Protein 8QZB (pdb70)

Nearest PDB structures (foldseek):
  5mh6-assembly1_A  TM=1.002E+00  e=9.538E-60  Haloferax mediterranei ATCC 33500
  8hpg-assembly2_B  TM=8.375E-01  e=2.867E-22  Lactobacillus sp. CGMCC 9967
  3evt-assembly1_A-2  TM=6.131E-01  e=1.736E-25  Lactiplantibacillus plantarum
  7jqj-assembly1_A-2  TM=8.358E-01  e=3.517E-21  Escherichia coli BL21(DE3)
  4zqb-assembly1_B  TM=8.052E-01  e=4.913E-21  Cereibacter sphaeroides 2.4.1

Organism: Haloferax mediterranei (strain ATCC 33500 / DSM 1411 / JCM 8866 / NBRC 14739 / NCIMB 2177 / R-4) (NCBI:txid523841)

Sequence (1232 aa):
MHIERLAVDESVGRAMPPQRFIEALSDLGVPVEFAGEDEQFGPGDAVASFGHRDAFLDADWVHCIRAGYDEFPVGVYEEAGTYLTNNSTTGIHGTTVGETVAGYMLTFARRLHAYRDAQHDHAWDLPRYEEPFTLAGERVCVVGLGTLGRGVVDRAAALGMEVVGVRRSGDPVDNVSTVYTPDDRLHEEAIADARRFVVLATPLTDETEGMVAAPEFETMREDASLVNVARGPVVVESDLVAALDSGDIAGAALDVFSSEEPLPEEDSPLWDFEDVLITPHVSAATSKYHEDVAALIRENIEKIATGDELTNRVVMHIERLAVDESVGRAMPPQRFIEALSDLGVPVEFAGEDEQFGPGDAVASFGHRDAFLDADWVHCIRAGYDEFPVGVYEEAGTYLTNSTTGIHGTTVGETVAGYMLTFARRLHAYRDAQHDHAWDLPRYEEPFTLAGERVCVVGLGTLGRRGVVDRAAALGMEVVGVRRSGDPVDNVSSTVYTPDDRLHEAIADARFVVLATPPLTDDETEGMVAAPEFETMREDASLVNVARGPVVVESDLVAALDSSGDIAGAALDVFSEEPLPEDSPLWDFEDVLITPHVSAATSKYHEDVAALIRRENIEKIATGDELTNRVVMHIERLAVDESVGRRAMPPQRFIEALSDDLGVPVEFAGEDEEQFGPGDAVASFGHRDAFLDADWVHCIRAGYDEFPVGVYEEAGTYLTNNSTTGIHGTTVGETVAGYMLTFARRLHAYRDAQHDHAWDLPRRYEEPFTLAGERVCVVGLGTLGRGVVDRAAALGMEEVVGVRRSGDPVDNVSTVYTPDRLHEAIADARFVVLATPLTDDETEGMVAAPEFETMREDASLVNVARGPVVVESDLVAALDSGDIAGAALDVFSSEEPLPEEDSPLWDDFEDVLITPHVSAATSKYHEEDVAALIRENIEKIATGDELTNRVVMHIERLAVDESVGRAMPPQRFIEALSDLGVPVEFAGEDEQFGPGDAVASFGHRDAFLDADWVHCIRAGYDEFPVGVYEEAGTYLTNSTTGIHGTTVGETVAGYMLTFARRLHAYRDAQHDHHAWDLPRYEEPFTLAGERVCVVGLGTLGRRGVVDRAAALGMEVVGVRRSGDPVDNVSSTVYTPDDRLHEAIADARRFVVLATPLTDETEGMVAAPEFETMREDASLVNVARGPVVVESDLVAALDSGDIAGAALDVFSEEPLPEDSPLWDFEDVLITPHVSAATSKKYHEDVAALIRENIEKIATGDELTNRVV

Solvent-accessible surface area: 48676 Å² total; per-residue (Å²): 94,126,11,102,45,1,0,0,1,69,11,0,43,159,40,2,48,23,112,85,0,16,106,30,2,89,140,22,74,26,78,23,74,111,0,16,100,134,68,159,19,17,130,5,13,1,0,0,0,33,20,50,63,107,37,0,35,92,4,37,1,0,2,0,1,38,30,20,86,60,128,16,52,50,55,62,0,116,158,50,56,2,65,0,0,9,0,54,48,33,11,13,51,6,2,0,0,3,0,1,0,0,1,0,7,12,0,2,21,16,5,20,9,14,29,12,8,97,110,56,27,51,83,110,29,163,39,96,35,2,24,28,0,35,67,38,61,0,0,0,3,11,10,40,42,33,0,54,7,2,0,64,36,0,33,58,6,41,13,75,3,2,0,5,60,171,65,20,75,67,4,30,65,17,90,57,22,18,39,64,136,109,17,70,92,1,3,30,88,0,39,2,2,0,0,13,19,92,31,60,141,122,21,98,27,43,4,14,50,82,20,0,126,44,4,74,127,62,0,9,0,0,2,7,7,37,2,36,0,7,52,40,83,40,2,24,55,3,18,104,77,34,39,3,47,1,0,0,4,1,4,6,64,111,66,83,5,53,126,131,15,68,0,9,102,44,99,42,0,11,5,3,9,65,11,4,29,27,10,11,115,15,18,71,47,0,0,48,18,0,87,70,2,25,92,50,12,87,83,68,73,155,19,40,38,117,38,21,223,108,20,114,36,0,0,0,1,69,19,0,40,173,42,2,53,30,107,81,0,24,122,15,0,96,88,18,79,29,79,29,72,99,0,25,108,130,53,155,18,15,130,6,13,1,0,0,0,26,21,46,64,107,38,0,38,89,5,48,1,0,1,0,2,32,31,18,79,54,116,13,49,45,58,49,0,124,144,42,56,2,76,0,0,9,0,55,49,38,12,14,51,8,2,0,0,3,0,1,0,0,1,0,6,6,0,3,23,13,5,20,8,13,28,12,6,99,111,58,28,51,87,114,29,171,39,102,34,2,26,28,0,35,54,46,83,0,0,0,3,9,14,42,45,33,0,70,7,1,0,58,39,0,31,57,7,41,14,80,5,9,0,4,60,196,59,15,62,47,16,27,67,16,95,58,24,32,49,73,139,103,14,66,97,3,4,33,89,0,29,0,3,0,1,14,18,86,36,59,144,141,18,110,26,43,5,15,54,82,20,0,124,46,5,73,125,71,0,2,0,0,2,7,6,32,3,36,0,6,54,38,82,39,3,23,53,3,19,103,85,33,42,3,44,1,0,0,4,2,4,6,59,112,66,84,6,44,130,121,12,70,1,8,105,45,94,41,0,12,5,4,8,61,13,5,30,26,13,13,114,19,8,79,49,0,0,44,20,0,91,69,2,21,91,54,39,60,82,72,68,155,14,41,38,110,38,24,187,120,15,97,42,2,0,0,0,70,6,0,42,156,38,2,42,30,98,91,0,20,109,24,1,102,115,21,75,29,78,21,73,107,0,26,97,132,54,156,19,16,129,6,14,1,0,0,0,42,16,46,60,106,38,0,37,92,6,41,3,0,3,0,1,33,30,18,82,56,119,13,49,41,53,68,0,122,155,51,56,2,71,0,0,9,0,53,48,37,10,13,50,6,2,0,0,3,0,1,1,0,0,0,7,13,0,2,24,15,5,20,8,13,26,13,7,86,93,9,26,52,87,111,30,165,41,96,37,3,26,28,0,35,69,37,67,0,0,0,2,9,9,40,44,32,0,93,7,2,0,65,38,0,31,60,7,42,13,74,3,8,0,4,68,200,63,16,77,121,9,107,74,18,88,59,22,32,44,71,129,103,15,67,96,2,3,32,86,0,43,2,2,0,0,13,19,87,36,64,142,138,18,110,27,42,4,15,54,82,18,0,124,46,4,72,125,64,0,9,0,0,2,8,7,33,2,38,0,7,54,39,81,39,3,23,57,3,18,105,77,34,39,2,46,1,0,0,3,1,3,7,62,110,67,81,6,53,96,30,18,40,0,8,95,45,95,41,0,12,5,4,8,62,14,4,29,26,13,18,126,15,21,65,48,0,0,48,21,0,76,67,2,28,111,68,27,82,86,69,81,161,22,39,38,116,40,29,102,124,20,99,40,0,0,0,0,72,20,0,41,173,43,3,51,31,107,89,0,20,114,22,0,86,96,20,80,25,76,29,75,106,0,26,106,123,72,151,21,15,130,5,14,1,0,0,0,20,21,47,69,105,35,0,34,90,6,26,1,0,2,0,1,36,23,17,77,56,113,13,50,43,52,71,0,120,160,53,54,2,52,0,0,9,0,53,50,39,12,13,50,7,2,0,0,3,0,1,0,0,1,0,7,7,0,3,24,16,5,19,9,13,28,13,6,97,115,35,27,51,84,110,26,157,34,89,36,2,30,28,0,33,56,46,76,0,0,0,3,8,15,42,50,34,0,98,7,1,0,55,37,0,33,58,7,41,13,85,5,4,0,4,79,180,56,14,73,119,15,93,73,18,94,58,22,22,45,63,125,108,15,70,95,3,2,31,89,0,27,0,2,0,0,14,18,85,32,54,141,103,14,110,28,40,3,14,50,80,20,0,123,45,4,76,127,70,0,3,0,0,2,7,7,34,2,35,0,8,52,41,80,38,2,24,57,3,18,105,79,33,40,2,43,0,0,0,4,1,4,7,64,109,64,82,6,46,79,44,12,54,0,10,92,43,97,40,0,11,5,3,8,64,13,5,29,25,15,6,102,20,10,90,49,0,0,51,17,0,84,70,1,27,102,62,15,79,79,69,77,157,15,38,40,112,34,37

InterPro domains:
  IPR006140 D-isomer specific 2-hydroxyacid dehydrogenase, NAD-binding domain [PF02826] (101-276)
  IPR036291 NAD(P)-binding domain superfamily [SSF51735] (93-276)
  IPR054891 D-2-hydroxyacid dehydrogenase [NF041369] (4-308)

Radius of gyration: 35.29 Å; Cα contacts (8 Å, |Δi|>4): 2790; chains: 4; bounding box: 102×85×85 Å

B-factor: mean 18.19, std 12.64, range [5.61, 95.29]

Secondary structure (DSSP, 8-state):
----EEEEEGGGGGTS-HHHHHHHTTTSSS-EEEE-TT----TTEEEEESS--GGGGGSSEEEESSS--TTS-HHHHHHHT-EEE--TTS-HHHHHHHHHHHHHHHHHTHHHHHHHHHTT---PPPTTS---STT-EEEEE--SHHHHHHHHHHHHTT-EEEEE-TT----TT-SEEE-GGGHHHHHTT-SEEEE-PPP-TTTTT-BSHHHHHHS-TT-EEEE-S-GGGB-HHHHHHHHHHTSS-EEEES--SSSSPPTT-GGGG-TTEEE--S-TT--TTHHHHHHHHHHHHHHHHHHTPPPTTB--/----EEEEEGGGGGTS-HHHHHHHTTTSSS-EEEE-TT----TTEEEEESS--GGGGGSSEEEESSS--TTS-HHHHHHHT-EEE--TTS-HHHHHHHHHHHHHHHHHTHHHHHHHHHHT--PPPPTTS---STT-EEEEE--SHHHHHHHHHHHHTT-EEEEE-TT----TT-SEEE-GGGHHHHHTT-SEEEE-PPP-TTTTT-BSHHHHHHS-TT-EEEE-S-GGGB-HHHHHHHHHHTSS-EEEES--SSSSPPTT-GGGG-TTEEE--S-TT--TTHHHHHHHHHHHHHHHHHHTPPPTTB--/----EEEEEGGGGGTS-HHHHHHHTTTSSS-EEEE-TT----TTEEEEESS--GGGGGSSEEEESSS--TTS-HHHHHHHT-EEE--TTS-HHHHHHHHHHHHHHHHHTHHHHHHHHHTT---PPPTTS---STT-EEEEE--SHHHHHHHHHHHHTT-EEEEE-TT----TT-SEEE-GGGHHHHHTT-SEEEE-PPP-TTTTT-BSHHHHHHS-TT-EEEE-S-GGGB-HHHHHHHHHHTSS-EEEES--SSSSPPTT-GGGG-TTEEE--S-TT--TTHHHHHHHHHHHHHHHHHHTPPPTTB--/----EEEEEGGGGGTS-HHHHHHHTTTSSS-EEEE-TT----TTEEEEESS--GGGGGSSEEEESSS--TTS-HHHHHHHT-EEE--TTS-HHHHHHHHHHHHHHHHHTHHHHHHHHHTT---PPPTTS---STT-EEEEE--SHHHHHHHHHHHHTT-EEEEE-TT----TT-SEEE-GGGHHHHHTT-SEEEE-----TTTTT-BSHHHHHHS-TT-EEEE-S-GGGB-HHHHHHHHHHTSS-EEEES--SSSSPPTT-GGGG-TTEEE--S-TT--TTHHHHHHHHHHHHHHHHHHTPPPTTB--

Foldseek 3Di:
DAAQEEEEECQCVVFAGSVVLQVLCPPLPHHYYYDYPPDAEAERYEYEHCADDPRCLRYQEYEHLAQAPVRPPVVSNVVSNHWYFYQPPQQLQLLLVLVVVLVQCQQQVVLVVVVCVVVVHPDDDDPPRHHALAAAEEEEEDCGRNSVSNLVVSLVSNHQYAYEDQVQDDDPNHPGYDYLVCVLVRQQRHQEYEYADEDDPVQFQCAFLVSLQSHDLNHEYEYLHEARSHPLVRVVVSCVVSSHPEYEYQHHPDPPPDPPDPQVPDSRYHYHPSCSRRDPCSSVSSSVLVSQQSVCVVVVHDHDRTPD/DAQAEEEEEPQCVVFAHRVLLLVLQVVFNHHYYYDYPPDAEAENYEYEHQADDPSCLRYAEYEHLAQAHPRPPLVSNVVSNYWYFYQPDLQLQLLLVLVVVLVQCQ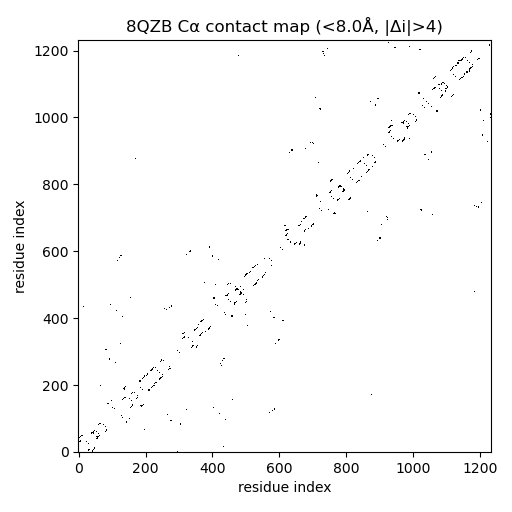QQVVLVVVVVVVVVHPDDDDPPRHHALAAAEEEEEDCGSNSVSNLVVSVVSNHQYAYEDQVQDDDPNHPGGDHLVCVLVRQQRHQEYEYADHDDPVQFQSAAQVSLQSHDLNHEYEYLHEARSHPLVRVLVSCVVSSHPEYEYQHHPDPPPDPPDPNVPDSRYHYHRSCSRRDPCSSNSSSVLVSQQSVCRVVVHDRPRIPD/DAAAEEEEECQCVVFAHSVVLQVLCPPLPHHYYYDYPPDAEAERYEYEHCADDPSCLRYQEYEHLAQAHVRPPLVVNVVSNHWYFYQPPLQLQLLLVLVVVLVQCQQQVVLVVVVCVVVVHPDDDDPPRHHALAAAEEEEEDCGSNSVSNLVVSLVSNHQYAYEDQVQDDDPSHPGYDYLVCVLVRQQRHQEYEYADHDDPVQFQSAAQVSLQSHDLNHEYEYLYEARSHPLVRVVVSCVVSSHPEYEYQHHPDPPPDPPDPQVPDSRYHYHRSCSRHDNCSSVSSSVLVSQQSVCVVVVHDHPRTPD/DAAAEEEEEPQCVVFPHSVLLLVLLPPAPHYYYYDYPPDAEAENYEYEHQADDPSLLRYQEYEHLAQAHVRPPLVVNVVSNYWYFYQPPLQLQLLLVLVVVLVQCQQQVVLVVVVVVVVVHPDDDDPPRHHALAAFEEEEEACGSNSVSNLVVSLVSNHQYAYEDQVQDDDPNHPGGDYLVCVLVRAQRHQEYEYADHDDPVQFQSAFLVSLQSHDLNHEYEYLYEARSHPLVRVVVSCVVSSHPEYEYQHHPDPPPDPPRCQVPDSRYHYHRSCSRRDPCSSNSSSVLVSQQSVCVVVVHDRPRTPD

Structure (mmCIF, N/CA/C/O backbone):
data_8QZB
#
_entry.id   8QZB
#
_cell.length_a   66.182
_cell.length_b   74.777
_cell.length_c   78.172
_cell.angle_alpha   109.074
_cell.angle_beta   107.882
_cell.angle_gamma   95.560
#
_symmetry.space_group_name_H-M   'P 1'
#
loop_
_entity.id
_entity.type
_entity.pdbx_description
1 polymer 'D-2-hydroxyacid dehydrogenase'
2 non-polymer NICOTINAMIDE-ADENINE-DINUCLEOTIDE
3 non-polymer '2-Ketohexanoic acid'
4 non-polymer 'ACETATE ION'
5 non-polymer 'MAGNESIUM ION'
6 non-polymer 'SODIUM ION'
7 non-polymer 'CHLORIDE ION'
8 water water
#
loop_
_atom_site.group_PDB
_atom_site.id
_atom_site.type_symbol
_atom_site.label_atom_id
_atom_site.label_alt_id
_atom_site.label_comp_id
_atom_site.label_asym_id
_atom_site.label_entity_id
_atom_site.label_seq_id
_atom_site.pdbx_PDB_ins_code
_atom_site.Cartn_x
_atom_site.Cartn_y
_atom_site.Cartn_z
_atom_site.occupancy
_atom_site.B_iso_or_equiv
_atom_site.auth_seq_id
_atom_site.auth_comp_id
_atom_site.auth_asym_id
_atom_site.auth_atom_id
_atom_site.pdbx_PDB_model_num
ATOM 1 N N . MET A 1 1 ? -76.812 7.415 15.289 1.000 77.018 1 MET A N 1
ATOM 2 C CA . MET A 1 1 ? -78.064 8.003 15.848 1.000 70.833 1 MET A CA 1
ATOM 3 C C . MET A 1 1 ? -78.442 9.239 15.022 1.000 59.982 1 MET A C 1
ATOM 4 O O . MET A 1 1 ? -77.933 9.388 13.910 1.000 74.497 1 MET A O 1
ATOM 9 N N . HIS A 1 2 ? -79.363 10.085 15.514 1.000 44.510 2 HIS A N 1
ATOM 10 C CA . HIS A 1 2 ? -79.920 11.166 14.721 1.000 45.570 2 HIS A CA 1
ATOM 11 C C . HIS A 1 2 ? -80.149 12.373 15.628 1.000 28.821 2 HIS A C 1
ATOM 12 O O . HIS A 1 2 ? -80.972 12.304 16.537 1.000 39.259 2 HIS A O 1
ATOM 19 N N . ILE A 1 3 ? -79.391 13.465 15.406 1.000 28.947 3 ILE A N 1
ATOM 20 C CA . ILE A 1 3 ? -79.532 14.671 16.207 1.000 25.252 3 ILE A CA 1
ATOM 21 C C . ILE A 1 3 ? -80.442 15.665 15.488 1.000 24.458 3 ILE A C 1
ATOM 22 O O . ILE A 1 3 ? -80.233 15.993 14.310 1.000 28.642 3 ILE A O 1
ATOM 27 N N . GLU A 1 4 ? -81.446 16.154 16.217 1.000 22.181 4 GLU A N 1
ATOM 28 C CA . GLU A 1 4 ? -82.420 17.098 15.704 1.000 24.142 4 GLU A CA 1
ATOM 29 C C . GLU A 1 4 ? -82.173 18.523 16.168 1.000 21.195 4 GLU A C 1
ATOM 30 O O . GLU A 1 4 ? -82.680 19.441 15.543 1.000 19.517 4 GLU A O 1
ATOM 36 N N . ARG A 1 5 ? -81.422 18.713 17.262 1.000 20.207 5 ARG A N 1
ATOM 37 C CA . ARG A 1 5 ? -81.061 20.046 17.685 1.000 17.398 5 ARG A CA 1
ATOM 38 C C . ARG A 1 5 ? -79.915 19.947 18.667 1.000 16.871 5 ARG A C 1
ATOM 39 O O . ARG A 1 5 ? -79.721 18.910 19.291 1.000 19.303 5 ARG A O 1
ATOM 47 N N . LEU A 1 6 ? -79.189 21.064 18.782 1.000 16.442 6 LEU A N 1
ATOM 48 C CA . LEU A 1 6 ? -78.172 21.245 19.802 1.000 14.536 6 LEU A CA 1
ATOM 49 C C . LEU A 1 6 ? -78.646 22.329 20.765 1.000 13.146 6 LEU A C 1
ATOM 50 O O . LEU A 1 6 ? -78.837 23.481 20.363 1.000 15.544 6 LEU A O 1
ATOM 55 N N . ALA A 1 7 ? -78.895 21.918 22.020 1.000 15.449 7 ALA A N 1
ATOM 56 C CA . ALA A 1 7 ? -79.218 22.838 23.096 1.000 15.589 7 ALA A CA 1
ATOM 57 C C . ALA A 1 7 ? -77.902 23.292 23.714 1.000 14.649 7 ALA A C 1
ATOM 58 O O . ALA A 1 7 ? -77.055 22.450 24.028 1.000 16.858 7 ALA A O 1
ATOM 60 N N . VAL A 1 8 ? -77.773 24.600 23.932 1.000 13.995 8 VAL A N 1
ATOM 61 C CA . VAL A 1 8 ? -76.597 25.208 24.530 1.000 12.096 8 VAL A CA 1
ATOM 62 C C . VAL A 1 8 ? -77.008 25.646 25.933 1.000 14.940 8 VAL A C 1
ATOM 63 O O . VAL A 1 8 ? -77.671 26.678 26.129 1.000 16.347 8 VAL A O 1
ATOM 67 N N . ASP A 1 9 ? -76.621 24.846 26.921 1.000 15.789 9 ASP A N 1
ATOM 68 C CA . ASP A 1 9 ? -76.932 25.148 28.314 1.000 15.653 9 ASP A CA 1
ATOM 69 C C . ASP A 1 9 ? -76.311 26.495 28.704 1.000 15.556 9 ASP A C 1
ATOM 70 O O . ASP A 1 9 ? -75.168 26.774 28.394 1.000 15.133 9 ASP A O 1
ATOM 75 N N . GLU A 1 10 ? -77.041 27.293 29.478 1.000 17.537 10 GLU A N 1
ATOM 76 C CA . GLU A 1 10 ? -76.530 28.581 29.941 1.000 17.147 10 GLU A CA 1
ATOM 77 C C . GLU A 1 10 ? -75.200 28.492 30.687 1.000 15.935 10 GLU A C 1
ATOM 78 O O . GLU A 1 10 ? -74.467 29.489 30.691 1.000 16.099 10 GLU A O 1
ATOM 84 N N . SER A 1 11 ? -74.895 27.345 31.315 1.000 18.301 11 SER A N 1
ATOM 85 C CA . SER A 1 11 ? -73.620 27.171 31.989 1.000 17.905 11 SER A CA 1
ATOM 86 C C . SER A 1 11 ? -72.398 27.368 31.108 1.000 15.156 11 SER A C 1
ATOM 87 O O . SER A 1 11 ? -71.319 27.612 31.630 1.000 17.914 11 SER A O 1
ATOM 90 N N . VAL A 1 12 ? -72.522 27.237 29.778 1.000 14.275 12 VAL A N 1
ATOM 91 C CA . VAL A 1 12 ? -71.388 27.511 28.906 1.000 14.806 12 VAL A CA 1
ATOM 92 C C . VAL A 1 12 ? -70.845 28.917 29.127 1.000 14.709 12 VAL A C 1
ATOM 93 O O . VAL A 1 12 ? -69.673 29.145 28.869 1.000 14.955 12 VAL A O 1
ATOM 97 N N . GLY A 1 13 ? -71.681 29.829 29.662 1.000 14.266 13 GLY A N 1
ATOM 98 C CA . GLY A 1 13 ? -71.281 31.191 30.001 1.000 14.642 13 GLY A CA 1
ATOM 99 C C . GLY A 1 13 ? -70.115 31.295 30.973 1.000 15.532 13 GLY A C 1
ATOM 100 O O . GLY A 1 13 ? -69.459 32.322 31.057 1.000 18.717 13 GLY A O 1
ATOM 101 N N . ARG A 1 14 ? -69.833 30.211 31.694 1.000 17.062 14 ARG A N 1
ATOM 102 C CA . ARG A 1 14 ? -68.642 30.165 32.534 1.000 19.910 14 ARG A CA 1
ATOM 103 C C . ARG A 1 14 ? -67.359 30.244 31.725 1.000 20.791 14 ARG A C 1
ATOM 104 O O . ARG A 1 14 ? -66.349 30.592 32.304 1.000 26.133 14 ARG A O 1
ATOM 112 N N . ALA A 1 15 ? -67.378 29.876 30.427 1.000 16.408 15 ALA A N 1
ATOM 113 C CA . ALA A 1 15 ? -66.230 29.971 29.546 1.000 15.833 15 ALA A CA 1
ATOM 114 C C . ALA A 1 15 ? -66.466 30.876 28.334 1.000 13.492 15 ALA A C 1
ATOM 115 O O . ALA A 1 15 ? -65.488 31.392 27.805 1.000 19.018 15 ALA A O 1
ATOM 117 N N . MET A 1 16 ? -67.715 31.032 27.853 1.000 13.243 16 MET A N 1
ATOM 118 C CA . MET A 1 16 ? -67.972 31.800 26.628 1.000 13.707 16 MET A CA 1
ATOM 119 C C . MET A 1 16 ? -69.428 32.240 26.627 1.000 11.623 16 MET A C 1
ATOM 120 O O . MET A 1 16 ? -70.301 31.512 27.102 1.000 12.347 16 MET A O 1
ATOM 125 N N . PRO A 1 17 ? -69.761 33.392 26.026 1.000 12.611 17 PRO A N 1
ATOM 126 C CA . PRO A 1 17 ? -71.150 33.824 25.951 1.000 11.602 17 PRO A CA 1
ATOM 127 C C . PRO A 1 17 ? -71.923 32.809 25.118 1.000 11.132 17 PRO A C 1
ATOM 128 O O . PRO A 1 17 ? -71.557 32.544 23.978 1.000 11.741 17 PRO A O 1
ATOM 132 N N . PRO A 1 18 ? -73.030 32.255 25.637 1.000 11.700 18 PRO A N 1
ATOM 133 C CA . PRO A 1 18 ? -73.784 31.275 24.866 1.000 10.784 18 PRO A CA 1
ATOM 134 C C . PRO A 1 18 ? -74.177 31.761 23.474 1.000 11.340 18 PRO A C 1
ATOM 135 O O . PRO A 1 18 ? -74.125 31.000 22.504 1.000 11.990 18 PRO A O 1
ATOM 139 N N . GLN A 1 19 ? -74.586 33.039 23.356 1.000 11.664 19 GLN A N 1
ATOM 140 C CA . GLN A 1 19 ? -75.007 33.560 22.049 1.000 11.218 19 GLN A CA 1
ATOM 141 C C . GLN A 1 19 ? -73.883 33.545 21.019 1.000 11.539 19 GLN A C 1
ATOM 142 O O . GLN A 1 19 ? -74.130 33.277 19.844 1.000 12.028 19 GLN A O 1
ATOM 148 N N . ARG A 1 20 ? -72.650 33.773 21.447 1.000 11.729 20 ARG A N 1
ATOM 149 C CA . ARG A 1 20 ? -71.554 33.720 20.505 1.000 12.200 20 ARG A CA 1
ATOM 150 C C . ARG A 1 20 ? -71.380 32.313 19.937 1.000 11.230 20 ARG A C 1
ATOM 151 O O . ARG A 1 20 ? -71.123 32.119 18.743 1.000 11.635 20 ARG A O 1
ATOM 159 N N . PHE A 1 21 ? -71.465 31.304 20.813 1.000 11.007 21 PHE A N 1
ATOM 160 C CA . PHE A 1 21 ? -71.364 29.895 20.408 1.000 10.741 21 PHE A CA 1
ATOM 161 C C . PHE A 1 21 ? -72.536 29.483 19.511 1.000 11.507 21 PHE A C 1
ATOM 162 O O . PHE A 1 21 ? -72.328 28.820 18.482 1.000 12.382 21 PHE A O 1
ATOM 170 N N . ILE A 1 22 ? -73.758 29.849 19.914 1.000 11.008 22 ILE A N 1
ATOM 171 C CA . ILE A 1 22 ? -74.959 29.529 19.144 1.000 10.938 22 ILE A CA 1
ATOM 172 C C . ILE A 1 22 ? -74.788 30.068 17.717 1.000 11.105 22 ILE A C 1
ATOM 173 O O . ILE A 1 22 ? -75.021 29.352 16.736 1.000 12.455 22 ILE A O 1
ATOM 178 N N . GLU A 1 23 ? -74.417 31.349 17.590 1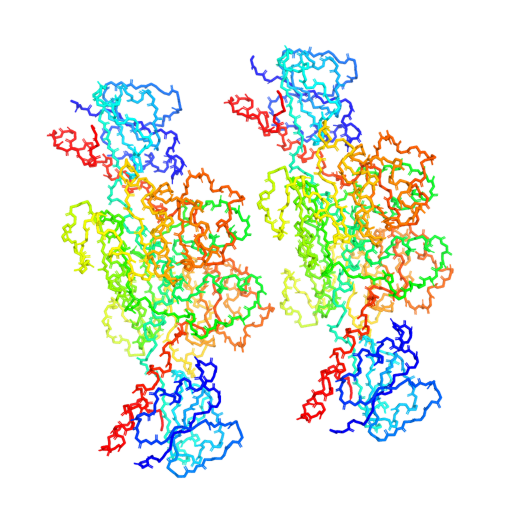.000 12.291 23 GLU A N 1
ATOM 179 C CA . GLU A 1 23 ? -74.350 31.971 16.275 1.000 13.135 23 GLU A CA 1
ATOM 180 C C . GLU A 1 23 ? -73.197 31.390 15.445 1.000 14.015 23 GLU A C 1
ATOM 181 O O . GLU A 1 23 ? -73.313 31.248 14.229 1.000 16.404 23 GLU A O 1
ATOM 187 N N . ALA A 1 24 ? -72.112 30.969 16.113 1.000 12.784 24 ALA A N 1
ATOM 188 C CA . ALA A 1 24 ? -70.967 30.358 15.444 1.000 14.194 24 ALA A CA 1
ATOM 189 C C . ALA A 1 24 ? -71.364 29.051 14.753 1.000 14.410 24 ALA A C 1
ATOM 190 O O . ALA A 1 24 ? -70.706 28.618 13.811 1.000 15.812 24 ALA A O 1
ATOM 192 N N . LEU A 1 25 ? -72.433 28.405 15.260 1.000 12.188 25 LEU A N 1
ATOM 193 C CA . LEU A 1 25 ? -72.943 27.146 14.731 1.000 11.305 25 LEU A CA 1
ATOM 194 C C . LEU A 1 25 ? -74.186 27.284 13.854 1.000 11.338 25 LEU A C 1
ATOM 195 O O . LEU A 1 25 ? -74.909 26.306 13.644 1.000 11.657 25 LEU A O 1
ATOM 200 N N . SER A 1 26 ? -74.386 28.460 13.260 1.000 11.599 26 SER A N 1
ATOM 201 C CA . SER A 1 26 ? -75.555 28.713 12.437 1.000 12.986 26 SER A CA 1
ATOM 202 C C . SER A 1 26 ? -75.641 27.819 11.202 1.000 12.949 26 SER A C 1
ATOM 203 O O . SER A 1 26 ? -76.730 27.686 10.658 1.000 14.175 26 SER A O 1
ATOM 206 N N . ASP A 1 27 ? -74.498 27.300 10.735 1.000 11.769 27 ASP A N 1
ATOM 207 C CA . ASP A 1 27 ? -74.432 26.504 9.509 1.000 12.213 27 ASP A CA 1
ATOM 208 C C . ASP A 1 27 ? -74.184 25.034 9.795 1.000 13.019 27 ASP A C 1
ATOM 209 O O . ASP A 1 27 ? -73.859 24.263 8.919 1.000 14.306 27 ASP A O 1
ATOM 214 N N . LEU A 1 28 ? -74.365 24.622 11.051 1.000 11.592 28 LEU A N 1
ATOM 215 C CA . LEU A 1 28 ? -74.039 23.274 11.469 1.000 11.541 28 LEU A CA 1
ATOM 216 C C . LEU A 1 28 ? -74.836 22.186 10.741 1.000 12.235 28 LEU A C 1
ATOM 217 O O . LEU A 1 28 ? -74.329 21.062 10.621 1.000 14.229 28 LEU A O 1
ATOM 222 N N . GLY A 1 29 ? -76.085 22.469 10.375 1.000 11.176 29 GLY A N 1
ATOM 223 C CA . GLY A 1 29 ? -76.942 21.464 9.776 1.000 12.238 29 GLY A CA 1
ATOM 224 C C . GLY A 1 29 ? -78.034 20.905 10.669 1.000 11.103 29 GLY A C 1
ATOM 225 O O . GLY A 1 29 ? -78.911 20.164 10.196 1.000 12.015 29 GLY A O 1
ATOM 226 N N . VAL A 1 30 ? -78.038 21.333 11.941 1.000 12.812 30 VAL A N 1
ATOM 227 C CA . VAL A 1 30 ? -79.155 21.156 12.873 1.000 14.129 30 VAL A CA 1
ATOM 228 C C . VAL A 1 30 ? -79.321 22.495 13.589 1.000 13.796 30 VAL A C 1
ATOM 229 O O . VAL A 1 30 ? -78.338 23.242 13.729 1.000 13.598 30 VAL A O 1
ATOM 233 N N . PRO A 1 31 ? -80.538 22.838 14.035 1.000 14.170 31 PRO A N 1
ATOM 234 C CA . PRO A 1 31 ? -80.716 24.083 14.773 1.000 15.099 31 PRO A CA 1
ATOM 235 C C . PRO A 1 31 ? -80.015 24.044 16.115 1.000 14.063 31 PRO A C 1
ATOM 236 O O . PRO A 1 31 ? -79.857 22.978 16.707 1.000 15.537 31 PRO A O 1
ATOM 240 N N . VAL A 1 32 ? -79.596 25.244 16.537 1.000 13.760 32 VAL A N 1
ATOM 241 C CA . VAL A 1 32 ? -78.870 25.412 17.790 1.000 14.157 32 VAL A CA 1
ATOM 242 C C . VAL A 1 32 ? -79.617 26.455 18.616 1.000 16.905 32 VAL A C 1
ATOM 243 O O . VAL A 1 32 ? -79.943 27.495 18.078 1.000 17.564 32 VAL A O 1
ATOM 247 N N . GLU A 1 33 ? -79.904 26.147 19.888 1.000 15.170 33 GLU A N 1
ATOM 248 C CA . GLU A 1 33 ? -80.784 26.961 20.705 1.000 16.748 33 GLU A CA 1
ATOM 249 C C . GLU A 1 33 ? -80.245 27.103 22.124 1.000 16.345 33 GLU A C 1
ATOM 250 O O . GLU A 1 33 ? -79.738 26.138 22.671 1.000 17.711 33 GLU A O 1
ATOM 256 N N . PHE A 1 34 ? -80.435 28.301 22.708 1.000 15.154 34 PHE A N 1
ATOM 257 C CA . PHE A 1 34 ? -80.177 28.560 24.120 1.000 15.087 34 PHE A CA 1
ATOM 258 C C . PHE A 1 34 ? -81.063 27.638 24.961 1.000 15.200 34 PHE A C 1
ATOM 259 O O . PHE A 1 34 ? -82.271 27.484 24.667 1.000 19.261 34 PHE A O 1
ATOM 267 N N . ALA A 1 35 ? -80.505 27.087 26.040 1.000 16.842 35 ALA A N 1
ATOM 268 C CA . ALA A 1 35 ? -81.280 26.323 27.022 1.000 16.383 35 ALA A CA 1
ATOM 269 C C . ALA A 1 35 ? -80.987 26.839 28.419 1.000 17.873 35 ALA A C 1
ATOM 270 O O . ALA A 1 35 ? -79.850 26.822 28.883 1.000 19.504 35 ALA A O 1
ATOM 272 N N . GLY A 1 36 ? -82.051 27.254 29.110 1.000 21.026 36 GLY A N 1
ATOM 273 C CA . GLY A 1 36 ? -81.948 27.651 30.505 1.000 21.891 36 GLY A CA 1
ATOM 274 C C . GLY A 1 36 ? -81.845 26.443 31.432 1.000 23.578 36 GLY A C 1
ATOM 275 O O . GLY A 1 36 ? -82.118 25.329 31.022 1.000 22.304 36 GLY A O 1
ATOM 276 N N . GLU A 1 37 ? -81.482 26.683 32.702 1.000 25.945 37 GLU A N 1
ATOM 277 C CA . GLU A 1 37 ? -81.119 25.617 33.630 1.000 31.670 37 GLU A CA 1
ATOM 278 C C . GLU A 1 37 ? -82.262 24.677 34.027 1.000 32.984 37 GLU A C 1
ATOM 279 O O . GLU A 1 37 ? -81.970 23.667 34.668 1.000 38.857 37 GLU A O 1
ATOM 285 N N . ASP A 1 38 ? -83.531 25.013 33.731 1.000 34.640 38 ASP A N 1
ATOM 286 C CA . ASP A 1 38 ? -84.667 24.206 34.150 1.000 42.888 38 ASP A CA 1
ATOM 287 C C . ASP A 1 38 ? -85.352 23.565 32.946 1.000 42.828 38 ASP A C 1
ATOM 288 O O . ASP A 1 38 ? -86.537 23.240 33.003 1.000 52.086 38 ASP A O 1
ATOM 293 N N . GLU A 1 39 ? -84.608 23.306 31.872 1.000 37.736 39 GLU A N 1
ATOM 294 C CA . GLU A 1 39 ? -85.228 22.742 30.691 1.000 32.738 39 GLU A CA 1
ATOM 295 C C . GLU A 1 39 ? -85.171 21.228 30.681 1.000 30.077 39 GLU A C 1
ATOM 296 O O . GLU A 1 39 ? -84.357 20.627 31.360 1.000 34.216 39 GLU A O 1
ATOM 302 N N . GLN A 1 40 ? -86.134 20.661 29.938 1.000 35.140 40 GLN A N 1
ATOM 303 C CA . GLN A 1 40 ? -86.259 19.233 29.729 1.000 35.615 40 GLN A CA 1
ATOM 304 C C . GLN A 1 40 ? -85.742 18.902 28.339 1.000 31.343 40 GLN A C 1
ATOM 305 O O . GLN A 1 40 ? -85.783 19.738 27.441 1.000 29.254 40 GLN A O 1
ATOM 311 N N . PHE A 1 41 ? -85.254 17.669 28.201 1.000 27.269 41 PHE A N 1
ATOM 312 C CA . PHE A 1 41 ? -84.643 17.179 26.979 1.000 23.237 41 PHE A CA 1
ATOM 313 C C . PHE A 1 41 ? -85.345 15.881 26.599 1.000 25.528 41 PHE A C 1
ATOM 314 O O . PHE A 1 41 ? -86.071 15.259 27.397 1.000 27.066 41 PHE A O 1
ATOM 322 N N . GLY A 1 42 ? -85.058 15.443 25.378 1.000 24.454 42 GLY A N 1
ATOM 323 C CA . GLY A 1 42 ? -85.682 14.247 24.856 1.000 29.644 42 GLY A CA 1
ATOM 324 C C . GLY A 1 42 ? -84.902 13.644 23.685 1.000 27.043 42 GLY A C 1
ATOM 325 O O . GLY A 1 42 ? -83.810 14.117 23.313 1.000 25.356 42 GLY A O 1
ATOM 326 N N . PRO A 1 43 ? -85.431 12.544 23.094 1.000 26.502 43 PRO A N 1
ATOM 327 C CA . PRO A 1 43 ? -84.803 11.924 21.924 1.000 27.235 43 PRO A CA 1
ATOM 328 C C . PRO A 1 43 ? -84.493 12.948 20.834 1.000 28.435 43 PRO A C 1
ATOM 329 O O . PRO A 1 43 ? -85.287 13.855 20.575 1.000 28.223 43 PRO A O 1
ATOM 333 N N . GLY A 1 44 ? -83.317 12.818 20.232 1.000 23.439 44 GLY A N 1
ATOM 334 C CA . GLY A 1 44 ? -82.858 13.729 19.189 1.000 23.301 44 GLY A CA 1
ATOM 335 C C . GLY A 1 44 ? -82.044 14.897 19.730 1.000 21.804 44 GLY A C 1
ATOM 336 O O . GLY A 1 44 ? -81.436 15.606 18.940 1.000 19.730 44 GLY A O 1
ATOM 337 N N . ASP A 1 45 ? -82.020 15.135 21.048 1.000 20.429 45 ASP A N 1
ATOM 338 C CA . ASP A 1 45 ? -81.331 16.302 21.571 1.000 20.988 45 ASP A CA 1
ATOM 339 C C . ASP A 1 45 ? -79.868 15.975 21.846 1.000 19.805 45 ASP A C 1
ATOM 340 O O . ASP A 1 45 ? -79.550 14.931 22.434 1.000 21.844 45 ASP A O 1
ATOM 345 N N . ALA A 1 46 ? -78.999 16.921 21.443 1.000 17.102 46 ALA A N 1
ATOM 346 C CA . ALA A 1 46 ? -77.645 17.044 21.939 1.000 18.210 46 ALA A CA 1
ATOM 347 C C . ALA A 1 46 ? -77.604 18.272 22.835 1.000 15.663 46 ALA A C 1
ATOM 348 O O . ALA A 1 46 ? -78.346 19.221 22.586 1.000 16.490 46 ALA A O 1
ATOM 350 N N . VAL A 1 47 ? -76.716 18.254 23.843 1.000 17.261 47 VAL A N 1
ATOM 351 C CA . VAL A 1 47 ? -76.582 19.360 24.783 1.000 15.410 47 VAL A CA 1
ATOM 352 C C . VAL A 1 47 ? -75.097 19.677 24.929 1.000 15.056 47 VAL A C 1
ATOM 353 O O . VAL A 1 47 ? -74.302 18.783 25.195 1.000 19.777 47 VAL A O 1
ATOM 357 N N . ALA A 1 48 ? -74.732 20.962 24.787 1.000 13.506 48 ALA A N 1
ATOM 358 C CA . ALA A 1 48 ? -73.408 21.432 25.156 1.000 13.013 48 ALA A CA 1
ATOM 359 C C . ALA A 1 48 ? -73.535 22.103 26.516 1.000 13.675 48 ALA A C 1
ATOM 360 O O . ALA A 1 48 ? -74.399 22.979 26.670 1.000 15.513 48 ALA A O 1
ATOM 362 N N . SER A 1 49 ? -72.636 21.756 27.449 1.000 14.878 49 SER A N 1
ATOM 363 C CA . SER A 1 49 ? -72.696 22.257 28.811 1.000 14.722 49 SER A CA 1
ATOM 364 C C . SER A 1 49 ? -71.308 22.331 29.444 1.000 14.406 49 SER A C 1
ATOM 365 O O . SER A 1 49 ? -70.406 21.557 29.073 1.000 15.021 49 SER A O 1
ATOM 368 N N . PHE A 1 50 ? -71.203 23.221 30.461 1.000 15.476 50 PHE A N 1
ATOM 369 C CA . PHE A 1 50 ? -70.045 23.298 31.338 1.000 17.098 50 PHE A CA 1
ATOM 370 C C . PHE A 1 50 ? -70.056 22.176 32.383 1.000 18.408 50 PHE A C 1
ATOM 371 O O . PHE A 1 50 ? -69.087 21.420 32.520 1.000 21.084 50 PHE A O 1
ATOM 379 N N . GLY A 1 51 ? -71.163 22.060 33.083 1.000 22.736 51 GLY A N 1
ATOM 380 C CA . GLY A 1 51 ? -71.329 21.043 34.107 1.000 25.449 51 GLY A CA 1
ATOM 381 C C . GLY A 1 51 ? -72.522 20.146 33.805 1.000 24.387 51 GLY A C 1
ATOM 382 O O . GLY A 1 51 ? -73.205 20.291 32.783 1.000 22.879 51 GLY A O 1
ATOM 383 N N . HIS A 1 52 ? -72.753 19.237 34.754 1.000 26.264 52 HIS A N 1
ATOM 384 C CA . HIS A 1 52 ? -73.727 18.173 34.612 1.000 24.684 52 HIS A CA 1
ATOM 385 C C . HIS A 1 52 ? -75.066 18.606 35.212 1.000 24.190 52 HIS A C 1
ATOM 386 O O . HIS A 1 52 ? -75.116 19.245 36.263 1.000 23.906 52 HIS A O 1
ATOM 393 N N . ARG A 1 53 ? -76.158 18.225 34.538 1.000 24.030 53 ARG A N 1
ATOM 394 C CA . ARG A 1 53 ? -77.504 18.267 35.095 1.000 26.284 53 ARG A CA 1
ATOM 395 C C . ARG A 1 53 ? -78.164 16.917 34.837 1.000 27.139 53 ARG A C 1
ATOM 396 O O . ARG A 1 53 ? -78.022 16.354 33.743 1.000 28.969 53 ARG A O 1
ATOM 404 N N . ASP A 1 54 ? -78.939 16.433 35.826 1.000 27.985 54 ASP A N 1
ATOM 405 C CA . ASP A 1 54 ? -79.642 15.166 35.658 1.000 31.003 54 ASP A CA 1
ATOM 406 C C . ASP A 1 54 ? -80.622 15.210 34.483 1.000 25.749 54 ASP A C 1
ATOM 407 O O . ASP A 1 54 ? -80.793 14.180 33.808 1.000 30.067 54 ASP A O 1
ATOM 412 N N . ALA A 1 55 ? -81.219 16.387 34.184 1.000 25.503 55 ALA A N 1
ATOM 413 C CA . ALA A 1 55 ? -82.107 16.527 33.022 1.000 22.552 55 ALA A CA 1
ATOM 414 C C . ALA A 1 55 ? -81.447 16.095 31.718 1.000 23.668 55 ALA A C 1
ATOM 415 O O . ALA A 1 55 ? -82.150 15.657 30.811 1.000 23.841 55 ALA A O 1
ATOM 417 N N . PHE A 1 56 ? -80.113 16.238 31.608 1.000 22.836 56 PHE A N 1
ATOM 418 C CA . PHE A 1 56 ? -79.403 15.881 30.367 1.000 20.660 56 PHE A CA 1
ATOM 419 C C . PHE A 1 56 ? -79.434 14.376 30.090 1.000 20.281 56 PHE A C 1
ATOM 420 O O . PHE A 1 56 ? -79.207 13.946 28.957 1.000 22.142 56 PHE A O 1
ATOM 428 N N . LEU A 1 57 ? -79.758 13.555 31.093 1.000 24.926 57 LEU A N 1
ATOM 429 C CA . LEU A 1 57 ? -79.801 12.110 30.883 1.000 27.018 57 LEU A CA 1
ATOM 430 C C . LEU A 1 57 ? -80.983 11.657 30.005 1.000 26.986 57 LEU A C 1
ATOM 431 O O . LEU A 1 57 ? -81.016 10.510 29.556 1.000 30.877 57 LEU A O 1
ATOM 436 N N . ASP A 1 58 ? -81.936 12.551 29.704 1.000 24.700 58 ASP A N 1
ATOM 437 C CA . ASP A 1 58 ? -82.950 12.277 28.690 1.000 26.905 58 ASP A CA 1
ATOM 438 C C . ASP A 1 58 ? -82.502 12.618 27.270 1.000 26.219 58 ASP A C 1
ATOM 439 O O . ASP A 1 58 ? -83.224 12.284 26.323 1.000 29.194 58 ASP A O 1
ATOM 444 N N . ALA A 1 59 ? -81.364 13.299 27.106 1.000 25.864 59 ALA A N 1
ATOM 445 C CA . ALA A 1 59 ? -80.850 13.628 25.781 1.000 21.383 59 ALA A CA 1
ATOM 446 C C . ALA A 1 59 ? -80.038 12.436 25.260 1.000 21.467 59 ALA A C 1
ATOM 447 O O . ALA A 1 59 ? -79.723 11.511 26.014 1.000 25.313 59 ALA A O 1
ATOM 449 N N . ASP A 1 60 ? -79.676 12.481 23.975 1.000 23.068 60 ASP A N 1
ATOM 450 C CA . ASP A 1 60 ? -78.907 11.420 23.335 1.000 21.227 60 ASP A CA 1
ATOM 451 C C . ASP A 1 60 ? -77.419 11.639 23.543 1.000 22.039 60 ASP A C 1
ATOM 452 O O . ASP A 1 60 ? -76.690 10.666 23.611 1.000 21.014 60 ASP A O 1
ATOM 457 N N . TRP A 1 61 ? -76.984 12.904 23.682 1.000 19.396 61 TRP A N 1
ATOM 458 C CA . TRP A 1 61 ? -75.563 13.223 23.669 1.000 19.643 61 TRP A CA 1
ATOM 459 C C . TRP A 1 61 ? -75.340 14.513 24.435 1.000 16.611 61 TRP A C 1
ATOM 460 O O . TRP A 1 61 ? -75.975 15.503 24.106 1.000 17.627 61 TRP A O 1
ATOM 471 N N . VAL A 1 62 ? -74.354 14.517 25.345 1.000 19.544 62 VAL A N 1
ATOM 472 C CA . VAL A 1 62 ? -73.880 15.682 26.068 1.000 17.065 62 VAL A CA 1
ATOM 473 C C . VAL A 1 62 ? -72.420 15.887 25.673 1.000 15.234 62 VAL A C 1
ATOM 474 O O . VAL A 1 62 ? -71.620 14.952 25.782 1.000 15.953 62 VAL A O 1
ATOM 478 N N . HIS A 1 63 ? -72.113 17.100 25.232 1.000 14.714 63 HIS A N 1
ATOM 479 C CA . HIS A 1 63 ? -70.757 17.585 25.010 1.000 12.487 63 HIS A CA 1
ATOM 480 C C . HIS A 1 63 ? -70.361 18.542 26.143 1.000 12.002 63 HIS A C 1
ATOM 481 O O . HIS A 1 63 ? -70.892 19.645 26.279 1.000 13.996 63 HIS A O 1
ATOM 488 N N . CYS A 1 64 ? -69.423 18.048 26.995 1.000 13.627 64 CYS A N 1
ATOM 489 C CA . CYS A 1 64 ? -68.785 18.888 27.995 1.000 14.412 64 CYS A CA 1
ATOM 490 C C . CYS A 1 64 ? -67.784 19.840 27.341 1.000 11.615 64 CYS A C 1
ATOM 491 O O . CYS A 1 64 ? -66.895 19.373 26.655 1.000 12.420 64 CYS A O 1
ATOM 494 N N . ILE A 1 65 ? -67.949 21.156 27.575 1.000 11.320 65 ILE A N 1
ATOM 495 C CA . ILE A 1 65 ? -67.164 22.196 26.902 1.000 11.871 65 ILE A CA 1
ATOM 496 C C . ILE A 1 65 ? -65.796 22.377 27.593 1.000 12.241 65 ILE A C 1
ATOM 497 O O . ILE A 1 65 ? -65.111 23.346 27.275 1.000 14.768 65 ILE A O 1
ATOM 502 N N . ARG A 1 66 ? -65.426 21.525 28.553 1.000 11.891 66 ARG A N 1
ATOM 503 C CA . ARG A 1 66 ? -64.121 21.526 29.202 1.000 12.749 66 ARG A CA 1
ATOM 504 C C . ARG A 1 66 ? -63.348 20.260 28.820 1.000 11.246 66 ARG A C 1
ATOM 505 O O . ARG A 1 66 ? -63.965 19.261 28.444 1.000 11.770 66 ARG A O 1
ATOM 513 N N . ALA A 1 67 ? -62.028 20.289 28.979 1.000 11.756 67 ALA A N 1
ATOM 514 C CA . ALA A 1 67 ? -61.210 19.095 28.804 1.000 12.384 67 ALA A CA 1
ATOM 515 C C . ALA A 1 67 ? -61.442 18.167 29.967 1.000 12.885 67 ALA A C 1
ATOM 516 O O . ALA A 1 67 ? -61.519 16.945 29.814 1.000 15.724 67 ALA A O 1
ATOM 518 N N . GLY A 1 68 ? -61.432 18.756 31.154 1.000 13.296 68 GLY A N 1
ATOM 519 C CA . GLY A 1 68 ? -61.535 17.953 32.354 1.000 14.461 68 GLY A CA 1
ATOM 520 C C . GLY A 1 68 ? -62.979 17.591 32.638 1.000 14.742 68 GLY A C 1
ATOM 521 O O . GLY A 1 68 ? -63.864 18.477 32.627 1.000 20.528 68 GLY A O 1
ATOM 522 N N . TYR A 1 69 ? -63.202 16.279 32.818 1.000 16.166 69 TYR A N 1
ATOM 523 C CA . TYR A 1 69 ? -64.540 15.733 32.971 1.000 15.751 69 TYR A CA 1
ATOM 524 C C . TYR A 1 69 ? -64.681 15.055 34.328 1.000 18.333 69 TYR A C 1
ATOM 525 O O . TYR A 1 69 ? -65.651 14.351 34.542 1.000 18.423 69 TYR A O 1
ATOM 534 N N . ASP A 1 70 ? -63.747 15.338 35.237 1.000 17.009 70 ASP A N 1
ATOM 535 C CA . ASP A 1 70 ? -63.731 14.698 36.544 1.000 19.046 70 ASP A CA 1
ATOM 536 C C . ASP A 1 70 ? -64.926 15.091 37.435 1.000 19.987 70 ASP A C 1
ATOM 537 O O . ASP A 1 70 ? -65.160 14.404 38.434 1.000 24.219 70 ASP A O 1
ATOM 542 N N . GLU A 1 71 ? -65.718 16.117 37.080 1.000 19.941 71 GLU A N 1
ATOM 543 C CA . GLU A 1 71 ? -66.940 16.478 37.818 1.000 20.453 71 GLU A CA 1
ATOM 544 C C . GLU A 1 71 ? -68.231 15.973 37.176 1.000 21.543 71 GLU A C 1
ATOM 545 O O . GLU A 1 71 ? -69.333 16.338 37.620 1.000 27.041 71 GLU A O 1
ATOM 551 N N . PHE A 1 72 ? -68.108 15.065 36.198 1.000 19.359 72 PHE A N 1
ATOM 552 C CA . PHE A 1 72 ? -69.265 14.407 35.596 1.000 21.362 72 PHE A CA 1
ATOM 553 C C . PHE A 1 72 ? -69.393 12.994 36.168 1.000 27.612 72 PHE A C 1
ATOM 554 O O . PHE A 1 72 ? -68.371 12.305 36.347 1.000 29.729 72 PHE A O 1
ATOM 562 N N . PRO A 1 73 ? -70.628 12.529 36.484 1.000 25.122 73 PRO A N 1
ATOM 563 C CA . PRO A 1 73 ? -70.857 11.163 36.960 1.000 28.864 73 PRO A CA 1
ATOM 564 C C . PRO A 1 73 ? -70.913 10.185 35.787 1.000 31.471 73 PRO A C 1
ATOM 565 O O . PRO A 1 73 ? -71.993 9.852 35.312 1.000 29.878 73 PRO A O 1
ATOM 569 N N . VAL A 1 74 ? -69.751 9.707 35.327 1.000 32.995 74 VAL A N 1
ATOM 570 C CA . VAL A 1 74 ? -69.648 8.922 34.095 1.000 35.385 74 VAL A CA 1
ATOM 571 C C . VAL A 1 74 ? -70.556 7.679 34.147 1.000 44.225 74 VAL A C 1
ATOM 572 O O . VAL A 1 74 ? -71.141 7.297 33.129 1.000 42.796 74 VAL A O 1
ATOM 576 N N . GLY A 1 75 ? -70.684 7.048 35.328 1.000 53.069 75 GLY A N 1
ATOM 577 C CA . GLY A 1 75 ? -71.494 5.844 35.506 1.000 49.540 75 GLY A CA 1
ATOM 578 C C . GLY A 1 75 ? -72.978 6.011 35.160 1.000 53.333 75 GLY A C 1
ATOM 579 O O . GLY A 1 75 ? -73.570 5.130 34.544 1.000 55.917 75 GLY A O 1
ATOM 580 N N . VAL A 1 76 ? -73.581 7.130 35.579 1.000 51.175 76 VAL A N 1
ATOM 581 C CA . VAL A 1 76 ? -74.994 7.416 35.351 1.000 44.797 76 VAL A CA 1
ATOM 582 C C . VAL A 1 76 ? -75.280 7.641 33.853 1.000 43.445 76 VAL A C 1
ATOM 583 O O . VAL A 1 76 ? -76.375 7.328 33.383 1.000 35.811 76 VAL A O 1
ATOM 587 N N . TYR A 1 77 ? -74.322 8.203 33.099 1.000 39.887 77 TYR A N 1
ATOM 588 C CA . TYR A 1 77 ? -74.458 8.351 31.651 1.000 35.711 77 TYR A CA 1
ATOM 589 C C . TYR A 1 77 ? -74.553 6.992 30.945 1.000 38.333 77 TYR A C 1
ATOM 590 O O . TYR A 1 77 ? -75.382 6.834 30.045 1.000 37.818 77 TYR A O 1
ATOM 599 N N . GLU A 1 78 ? -73.659 6.060 31.316 1.000 45.308 78 GLU A N 1
ATOM 600 C CA . GLU A 1 78 ? -73.643 4.692 30.809 1.000 51.937 78 GLU A CA 1
ATOM 601 C C . GLU A 1 78 ? -75.048 4.093 30.916 1.000 58.035 78 GLU A C 1
ATOM 602 O O . GLU A 1 78 ? -75.644 3.707 29.905 1.000 51.991 78 GLU A O 1
ATOM 608 N N . GLU A 1 79 ? -75.591 4.108 32.140 1.000 55.980 79 GLU A N 1
ATOM 609 C CA . GLU A 1 79 ? -76.877 3.507 32.457 1.000 54.207 79 GLU A CA 1
ATOM 610 C C . GLU A 1 79 ? -77.998 4.153 31.645 1.000 47.707 79 GLU A C 1
ATOM 611 O O . GLU A 1 79 ? -78.900 3.462 31.196 1.000 48.568 79 GLU A O 1
ATOM 617 N N . ALA A 1 80 ? -77.932 5.473 31.434 1.000 48.497 80 ALA A N 1
ATOM 618 C CA . ALA A 1 80 ? -78.974 6.177 30.699 1.000 43.254 80 ALA A CA 1
ATOM 619 C C . ALA A 1 80 ? -78.861 5.987 29.179 1.000 44.795 80 ALA A C 1
ATOM 620 O O . ALA A 1 80 ? -79.812 6.317 28.460 1.000 50.750 80 ALA A O 1
ATOM 622 N N . GLY A 1 81 ? -77.710 5.504 28.669 1.000 41.059 81 GLY A N 1
ATOM 623 C CA . GLY A 1 81 ? -77.467 5.417 27.236 1.000 48.003 81 GLY A CA 1
ATOM 624 C C . GLY A 1 81 ? -77.226 6.785 26.588 1.000 37.193 81 GLY A C 1
ATOM 625 O O . GLY A 1 81 ? -77.469 6.940 25.404 1.000 66.171 81 GLY A O 1
ATOM 626 N N . THR A 1 82 ? -76.775 7.767 27.391 1.000 38.734 82 THR A N 1
ATOM 627 C CA . THR A 1 82 ? -76.458 9.103 26.913 1.000 30.230 82 THR A CA 1
ATOM 628 C C . THR A 1 82 ? -74.953 9.188 26.681 1.000 25.165 82 THR A C 1
ATOM 629 O O . THR A 1 82 ? -74.157 8.894 27.577 1.000 29.576 82 THR A O 1
ATOM 633 N N . TYR A 1 83 ? -74.566 9.563 25.451 1.000 23.673 83 TYR A N 1
ATOM 634 C CA . TYR A 1 83 ? -73.160 9.730 25.136 1.000 24.109 83 TYR A CA 1
ATOM 635 C C . TYR A 1 83 ? -72.638 10.973 25.850 1.000 20.124 83 TYR A C 1
ATOM 636 O O . TYR A 1 83 ? -73.344 11.986 25.986 1.000 23.688 83 TYR A O 1
ATOM 645 N N . LEU A 1 84 ? -71.363 10.903 26.260 1.000 23.211 84 LEU A N 1
ATOM 646 C CA . LEU A 1 84 ? -70.666 12.043 26.838 1.000 19.037 84 LEU A CA 1
ATOM 647 C C . LEU A 1 84 ? -69.312 12.185 26.160 1.000 18.893 84 LEU A C 1
ATOM 648 O O . LEU A 1 84 ? -68.539 11.239 26.085 1.000 19.943 84 LEU A O 1
ATOM 653 N N . THR A 1 85 ? -69.051 13.379 25.649 1.000 16.249 85 THR A N 1
ATOM 654 C CA . THR A 1 85 ? -67.760 13.735 25.074 1.000 15.078 85 THR A CA 1
ATOM 655 C C . THR A 1 85 ? -67.176 14.913 25.854 1.000 14.489 85 THR A C 1
ATOM 656 O O . THR A 1 85 ? -67.911 15.686 26.460 1.000 16.051 85 THR A O 1
ATOM 660 N N . ASN A 1 86 ? -65.864 15.109 25.768 1.000 15.949 86 ASN A N 1
ATOM 661 C CA A ASN A 1 86 ? -65.186 16.251 26.374 0.500 14.252 86 ASN A CA 1
ATOM 662 C CA B ASN A 1 86 ? -65.206 16.267 26.370 0.500 14.447 86 ASN A CA 1
ATOM 663 C C . ASN A 1 86 ? -64.492 17.088 25.303 1.000 12.577 86 ASN A C 1
ATOM 664 O O . ASN A 1 86 ? -64.526 16.777 24.117 1.000 12.542 86 ASN A O 1
ATOM 673 N N . SER A 1 87 ? -63.857 18.178 25.744 1.000 11.005 87 SER A N 1
ATOM 674 C CA . SER A 1 87 ? -63.218 19.108 24.848 1.000 10.702 87 SER A CA 1
ATOM 675 C C . SER A 1 87 ? -61.694 19.031 24.854 1.000 11.060 87 SER A C 1
ATOM 676 O O . SER A 1 87 ? -61.007 19.990 24.495 1.000 12.036 87 SER A O 1
ATOM 679 N N . THR A 1 88 ? -61.096 17.907 25.225 1.000 12.608 88 THR A N 1
ATOM 680 C CA A THR A 1 88 ? -59.655 17.763 25.059 0.500 13.985 88 THR A CA 1
ATOM 681 C CA B THR A 1 88 ? -59.669 17.729 25.048 0.500 13.682 88 THR A CA 1
ATOM 682 C C . THR A 1 88 ? -59.274 17.989 23.589 1.000 12.728 88 THR A C 1
ATOM 683 O O . THR A 1 88 ? -59.983 17.607 22.639 1.000 15.142 88 THR A O 1
ATOM 690 N N . GLY A 1 89 ? -58.081 18.572 23.418 1.000 11.027 89 GLY A N 1
ATOM 691 C CA . GLY A 1 89 ? -57.514 18.803 22.107 1.000 11.902 89 GLY A CA 1
ATOM 692 C C . GLY A 1 89 ? -57.474 20.251 21.696 1.000 11.208 89 GLY A C 1
ATOM 693 O O . GLY A 1 89 ? -56.855 20.545 20.701 1.000 14.117 89 GLY A O 1
ATOM 694 N N . ILE A 1 90 ? -58.164 21.138 22.411 1.000 9.464 90 ILE A N 1
ATOM 695 C CA . ILE A 1 90 ? -58.367 22.508 21.944 1.000 9.710 90 ILE A CA 1
ATOM 696 C C . ILE A 1 90 ? -57.627 23.547 22.781 1.000 9.679 90 ILE A C 1
ATOM 697 O O . ILE A 1 90 ? -57.639 24.721 22.425 1.000 10.580 90 ILE A O 1
ATOM 702 N N . HIS A 1 91 ? -56.937 23.137 23.846 1.000 9.340 91 HIS A N 1
ATOM 703 C CA . HIS A 1 91 ? -56.354 24.082 24.787 1.000 8.152 91 HIS A CA 1
ATOM 704 C C . HIS A 1 91 ? -54.826 24.180 24.718 1.000 9.376 91 HIS A C 1
ATOM 705 O O . HIS A 1 91 ? -54.184 24.759 25.587 1.000 8.909 91 HIS A O 1
ATOM 712 N N . GLY A 1 92 ? -54.204 23.568 23.691 1.000 8.700 92 GLY A N 1
ATOM 713 C CA . GLY A 1 92 ? -52.760 23.536 23.651 1.000 8.289 92 GLY A CA 1
ATOM 714 C C . GLY A 1 92 ? -52.086 24.875 23.411 1.000 7.983 92 GLY A C 1
ATOM 715 O O . GLY A 1 92 ? -51.018 25.142 23.968 1.000 8.704 92 GLY A O 1
ATOM 716 N N . THR A 1 93 ? -52.699 25.682 22.529 1.000 7.884 93 THR A N 1
ATOM 717 C CA . THR A 1 93 ? -52.120 26.995 22.239 1.000 7.591 93 THR A CA 1
ATOM 718 C C . THR A 1 93 ? -52.321 27.946 23.420 1.000 7.285 93 THR A C 1
ATOM 719 O O . THR A 1 93 ? -51.387 28.605 23.847 1.000 7.640 93 THR A O 1
ATOM 723 N N . THR A 1 94 ? -53.550 28.053 23.918 1.000 6.910 94 THR A N 1
ATOM 724 C CA . THR A 1 94 ? -53.795 28.986 25.024 1.000 7.066 94 THR A CA 1
ATOM 725 C C . THR A 1 94 ? -52.977 28.638 26.268 1.000 6.534 94 THR A C 1
ATOM 726 O O . THR A 1 94 ? -52.267 29.479 26.820 1.000 7.475 94 THR A O 1
ATOM 730 N N . VAL A 1 95 ? -53.046 27.371 26.680 1.000 6.732 95 VAL A N 1
ATOM 731 C CA . VAL A 1 95 ? -52.308 26.950 27.886 1.000 6.979 95 VAL A CA 1
ATOM 732 C C . VAL A 1 95 ? -50.816 27.019 27.652 1.000 6.651 95 VAL A C 1
ATOM 733 O O . VAL A 1 95 ? -50.042 27.432 28.497 1.000 6.711 95 VAL A O 1
ATOM 737 N N . GLY A 1 96 ? -50.387 26.548 26.461 1.000 7.071 96 GLY A N 1
ATOM 738 C CA . GLY A 1 96 ? -48.971 26.622 26.132 1.000 7.319 96 GLY A CA 1
ATOM 739 C C . GLY A 1 96 ? -48.409 28.033 26.212 1.000 7.134 96 GLY A C 1
ATOM 740 O O . GLY A 1 96 ? -47.322 28.262 26.735 1.000 6.926 96 GLY A O 1
ATOM 741 N N . GLU A 1 97 ? -49.188 28.976 25.647 1.000 6.950 97 GLU A N 1
ATOM 742 C CA . GLU A 1 97 ? -48.786 30.384 25.728 1.000 6.831 97 GLU A CA 1
ATOM 743 C C . GLU A 1 97 ? -48.783 30.895 27.179 1.000 6.946 97 GLU A C 1
ATOM 744 O O . GLU A 1 97 ? -47.882 31.651 27.545 1.000 6.619 97 GLU A O 1
ATOM 750 N N . THR A 1 98 ? -49.832 30.574 27.933 1.000 6.192 98 THR A N 1
ATOM 751 C CA . THR A 1 98 ? -49.873 31.042 29.300 1.000 6.683 98 THR A CA 1
ATOM 752 C C . THR A 1 98 ? -48.639 30.548 30.058 1.000 5.704 98 THR A C 1
ATOM 753 O O . THR A 1 98 ? -48.011 31.312 30.796 1.000 6.573 98 THR A O 1
ATOM 757 N N . VAL A 1 99 ? -48.306 29.272 29.915 1.000 5.919 99 VAL A N 1
ATOM 758 C CA . VAL A 1 99 ? -47.192 28.693 30.652 1.000 6.748 99 VAL A CA 1
ATOM 759 C C . VAL A 1 99 ? -45.880 29.297 30.183 1.000 6.365 99 VAL A C 1
ATOM 760 O O . VAL A 1 99 ? -44.982 29.585 30.990 1.000 6.389 99 VAL A O 1
ATOM 764 N N . ALA A 1 100 ? -45.691 29.472 28.868 1.000 6.284 100 ALA A N 1
ATOM 765 C CA . ALA A 1 100 ? -44.522 30.214 28.409 1.000 6.795 100 ALA A CA 1
ATOM 766 C C . ALA A 1 100 ? -44.473 31.601 29.073 1.000 5.614 100 ALA A C 1
ATOM 767 O O . ALA A 1 100 ? -43.408 32.063 29.461 1.000 6.123 100 ALA A O 1
ATOM 769 N N . GLY A 1 101 ? -45.638 32.267 29.150 1.000 5.931 101 GLY A N 1
ATOM 770 C CA . GLY A 1 101 ? -45.712 33.553 29.815 1.000 6.127 101 GLY A CA 1
ATOM 771 C C . GLY A 1 101 ? -45.333 33.475 31.316 1.000 5.719 101 GLY A C 1
ATOM 772 O O . GLY A 1 101 ? -44.601 34.358 31.776 1.000 6.268 101 GLY A O 1
ATOM 773 N N . TYR A 1 102 ? -45.756 32.438 32.032 1.000 6.033 102 TYR A N 1
ATOM 774 C CA . TYR A 1 102 ? -45.356 32.291 33.418 1.000 6.386 102 TYR A CA 1
ATOM 775 C C . TYR A 1 102 ? -43.845 32.142 33.520 1.000 6.215 102 TYR A C 1
ATOM 776 O O . TYR A 1 102 ? -43.209 32.737 34.349 1.000 6.140 102 TYR A O 1
ATOM 785 N N . MET A 1 103 ? -43.272 31.279 32.665 1.000 5.898 103 MET A N 1
ATOM 786 C CA . MET A 1 103 ? -41.852 31.011 32.762 1.000 6.030 103 MET A CA 1
ATOM 787 C C . MET A 1 103 ? -41.025 32.254 32.430 1.000 6.416 103 MET A C 1
ATOM 788 O O . MET A 1 103 ? -40.034 32.535 33.080 1.000 6.466 103 MET A O 1
ATOM 793 N N . LEU A 1 104 ? -41.449 32.956 31.363 1.000 6.271 104 LEU A N 1
ATOM 794 C CA . LEU A 1 104 ? -40.747 34.196 31.004 1.000 6.303 104 LEU A CA 1
ATOM 795 C C . LEU A 1 104 ? -40.910 35.269 32.075 1.000 6.616 104 LEU A C 1
ATOM 796 O O . LEU A 1 104 ? -40.007 36.049 32.330 1.000 6.542 104 LEU A O 1
ATOM 801 N N . THR A 1 105 ? -42.079 35.296 32.713 1.000 6.440 105 THR A N 1
ATOM 802 C CA . THR A 1 105 ? -42.288 36.237 33.812 1.000 6.349 105 THR A CA 1
ATOM 803 C C . THR A 1 105 ? -41.270 35.998 34.910 1.000 6.656 105 THR A C 1
ATOM 804 O O . THR A 1 105 ? -40.637 36.953 35.399 1.000 7.131 105 THR A O 1
ATOM 808 N N . PHE A 1 106 ? -41.089 34.731 35.299 1.000 6.631 106 PHE A N 1
ATOM 809 C CA . PHE A 1 106 ? -40.093 34.419 36.315 1.000 6.980 106 PHE A CA 1
ATOM 810 C C . PHE A 1 106 ? -38.670 34.690 35.858 1.000 7.786 106 PHE A C 1
ATOM 811 O O . PHE A 1 106 ? -37.866 35.240 36.606 1.000 8.713 106 PHE A O 1
ATOM 819 N N . ALA A 1 107 ? -38.325 34.283 34.633 1.000 6.957 107 ALA A N 1
ATOM 820 C CA . ALA A 1 107 ? -36.945 34.459 34.178 1.000 7.026 107 ALA A CA 1
ATOM 821 C C . ALA A 1 107 ? -36.586 35.939 34.088 1.000 6.923 107 ALA A C 1
ATOM 822 O O . ALA A 1 107 ? -35.456 36.310 34.398 1.000 7.531 107 ALA A O 1
ATOM 824 N N . ARG A 1 108 ? -37.522 36.729 33.522 1.000 6.749 108 ARG A N 1
ATOM 825 C CA . ARG A 1 108 ? -37.232 38.117 33.213 1.000 7.269 108 ARG A CA 1
ATOM 826 C C . ARG A 1 108 ? -37.691 39.090 34.298 1.000 7.762 108 ARG A C 1
ATOM 827 O O . ARG A 1 108 ? -37.442 40.295 34.208 1.000 8.053 108 ARG A O 1
ATOM 835 N N . ARG A 1 109 ? -38.338 38.557 35.366 1.000 7.073 109 ARG A N 1
ATOM 836 C CA . ARG A 1 109 ? -38.729 39.271 36.592 1.000 6.806 109 ARG A CA 1
ATOM 837 C C . ARG A 1 109 ? -39.881 40.232 36.381 1.000 6.503 109 ARG A C 1
ATOM 838 O O . ARG A 1 109 ? -40.025 41.243 37.095 1.000 7.760 109 ARG A O 1
ATOM 846 N N . LEU A 1 110 ? -40.724 39.974 35.381 1.000 6.696 110 LEU A N 1
ATOM 847 C CA . LEU A 1 110 ? -41.791 40.892 35.027 1.000 6.984 110 LEU A CA 1
ATOM 848 C C . LEU A 1 110 ? -42.766 41.170 36.168 1.000 6.535 110 LEU A C 1
ATOM 849 O O . LEU A 1 110 ? -43.297 42.289 36.255 1.000 7.441 110 LEU A O 1
ATOM 854 N N . HIS A 1 111 ? -43.079 40.163 36.964 1.000 7.033 111 HIS A N 1
ATOM 855 C CA . HIS A 1 111 ? -44.011 40.324 38.081 1.000 7.059 111 HIS A CA 1
ATOM 856 C C . HIS A 1 111 ? -43.470 41.280 39.140 1.000 7.067 111 HIS A C 1
ATOM 857 O O . HIS A 1 111 ? -44.210 42.089 39.713 1.000 7.947 111 HIS A O 1
ATOM 864 N N . ALA A 1 112 ? -42.164 41.193 39.413 1.000 7.282 112 ALA A N 1
ATOM 865 C CA . ALA A 1 112 ? -41.527 42.101 40.345 1.000 7.827 112 ALA A CA 1
ATOM 866 C C . ALA A 1 112 ? -41.578 43.530 39.832 1.000 7.179 112 ALA A C 1
ATOM 867 O O . ALA A 1 112 ? -41.836 44.477 40.569 1.000 8.415 112 ALA A O 1
ATOM 869 N N . TYR A 1 113 ? -41.364 43.695 38.533 1.000 7.913 113 TYR A N 1
ATOM 870 C CA . TYR A 1 113 ? -41.465 45.029 37.973 1.000 7.922 113 TYR A CA 1
ATOM 871 C C . TYR A 1 113 ? -42.901 45.552 38.005 1.000 7.723 113 TYR A C 1
ATOM 872 O O . TYR A 1 113 ? -43.108 46.737 38.273 1.000 7.988 113 TYR A O 1
ATOM 881 N N . ARG A 1 114 ? -43.911 44.711 37.831 1.000 7.467 114 ARG A N 1
ATOM 882 C CA . ARG A 1 114 ? -45.267 45.133 37.922 1.000 7.569 114 ARG A CA 1
ATOM 883 C C . ARG A 1 114 ? -45.601 45.609 39.338 1.000 7.151 114 ARG A C 1
ATOM 884 O O . ARG A 1 114 ? -46.245 46.637 39.548 1.000 8.635 114 ARG A O 1
ATOM 892 N N . ASP A 1 115 ? -45.117 44.873 40.339 1.000 7.696 115 ASP A N 1
ATOM 893 C CA . ASP A 1 115 ? -45.315 45.271 41.718 1.000 7.594 115 ASP A CA 1
ATOM 894 C C . ASP A 1 115 ? -44.718 46.662 41.954 1.000 7.945 115 ASP A C 1
ATOM 895 O O . ASP A 1 115 ? -45.330 47.545 42.570 1.000 10.116 115 ASP A O 1
ATOM 900 N N . ALA A 1 116 ? -43.492 46.899 41.439 1.000 8.184 116 ALA A N 1
ATOM 901 C CA . ALA A 1 116 ? -42.805 48.175 41.602 1.000 9.056 116 ALA A CA 1
ATOM 902 C C . ALA A 1 116 ? -43.578 49.279 40.877 1.000 8.817 116 ALA A C 1
ATOM 903 O O . ALA A 1 116 ? -43.589 50.439 41.323 1.000 9.504 116 ALA A O 1
ATOM 905 N N . GLN A 1 117 ? -44.203 48.955 39.745 1.000 7.907 117 GLN A N 1
ATOM 906 C CA . GLN A 1 117 ? -44.953 49.947 38.964 1.000 8.712 117 GLN A CA 1
ATOM 907 C C . GLN A 1 117 ? -46.066 50.567 39.811 1.000 8.817 117 GLN A C 1
ATOM 908 O O . GLN A 1 117 ? -46.329 51.763 39.736 1.000 9.812 117 GLN A O 1
ATOM 914 N N . HIS A 1 118 ? -46.762 49.730 40.603 1.000 8.969 118 HIS A N 1
ATOM 915 C CA . HIS A 1 118 ? -47.786 50.251 41.495 1.000 10.252 118 HIS A CA 1
ATOM 916 C C . HIS A 1 118 ? -47.267 51.310 42.471 1.000 10.252 118 HIS A C 1
ATOM 917 O O . HIS A 1 118 ? -48.023 52.150 42.928 1.000 13.107 118 HIS A O 1
ATOM 924 N N . ASP A 1 119 ? -45.990 51.203 42.852 1.000 10.596 119 ASP A N 1
ATOM 925 C CA . ASP A 1 119 ? -45.386 52.100 43.810 1.000 12.325 119 ASP A CA 1
ATOM 926 C C . ASP A 1 119 ? -44.570 53.195 43.145 1.000 11.596 119 ASP A C 1
ATOM 927 O O . ASP A 1 119 ? -43.889 53.942 43.837 1.000 14.045 119 ASP A O 1
ATOM 932 N N . HIS A 1 120 ? -44.591 53.306 41.801 1.000 11.003 120 HIS A N 1
ATOM 933 C CA . HIS A 1 120 ? -43.787 54.301 41.091 1.000 10.247 120 HIS A CA 1
ATOM 934 C C . HIS A 1 120 ? -42.301 54.171 41.465 1.000 12.061 120 HIS A C 1
ATOM 935 O O . HIS A 1 120 ? -41.590 55.189 41.523 1.000 13.898 120 HIS A O 1
ATOM 942 N N . ALA A 1 121 ? -41.848 52.922 41.628 1.000 11.375 121 ALA A N 1
ATOM 943 C CA . ALA A 1 121 ? -40.501 52.634 42.094 1.000 11.696 121 ALA A CA 1
ATOM 944 C C . ALA A 1 121 ? -39.678 52.065 40.953 1.000 10.922 121 ALA A C 1
ATOM 945 O O . ALA A 1 121 ? -40.108 51.093 40.333 1.000 14.314 121 ALA A O 1
ATOM 947 N N . TRP A 1 122 ? -38.521 52.666 40.710 1.000 11.247 122 TRP A N 1
ATOM 948 C CA . TRP A 1 122 ? -37.544 52.199 39.751 1.000 10.670 122 TRP A CA 1
ATOM 949 C C . TRP A 1 122 ? -36.604 51.254 40.473 1.000 12.742 122 TRP A C 1
ATOM 950 O O . TRP A 1 122 ? -35.590 51.697 41.026 1.000 19.145 122 TRP A O 1
ATOM 961 N N . ASP A 1 123 ? -36.986 49.975 40.535 1.000 18.369 123 ASP A N 1
ATOM 962 C CA . ASP A 1 123 ? -36.326 49.060 41.451 1.000 22.849 123 ASP A CA 1
ATOM 963 C C . ASP A 1 123 ? -35.543 48.074 40.598 1.000 19.106 123 ASP A C 1
ATOM 964 O O . ASP A 1 123 ? -36.121 47.317 39.872 1.000 21.953 123 ASP A O 1
ATOM 969 N N . LEU A 1 124 ? -34.237 48.003 40.800 1.000 18.999 124 LEU A N 1
ATOM 970 C CA . LEU A 1 124 ? -33.426 47.145 39.945 1.000 19.690 124 LEU A CA 1
ATOM 971 C C . LEU A 1 124 ? -33.307 45.772 40.592 1.000 15.037 124 LEU A C 1
ATOM 972 O O . LEU A 1 124 ? -33.287 45.656 41.818 1.000 17.706 124 LEU A O 1
ATOM 977 N N . PRO A 1 125 ? -33.360 44.699 39.802 1.000 14.833 125 PRO A N 1
ATOM 978 C CA . PRO A 1 125 ? -33.282 43.371 40.389 1.000 12.932 125 PRO A CA 1
ATOM 979 C C . PRO A 1 125 ? -31.889 43.127 40.946 1.000 11.104 125 PRO A C 1
ATOM 980 O O . PRO A 1 125 ? -30.902 43.796 40.574 1.000 11.789 125 PRO A O 1
ATOM 984 N N . ARG A 1 126 ? -31.786 42.162 41.874 1.000 10.331 126 ARG A N 1
ATOM 985 C CA . ARG A 1 126 ? -30.488 41.651 42.230 1.000 10.283 126 ARG A CA 1
ATOM 986 C C . ARG A 1 126 ? -29.810 41.088 40.973 1.000 9.077 126 ARG A C 1
ATOM 987 O O . ARG A 1 126 ? -30.496 40.562 40.090 1.000 10.404 126 ARG A O 1
ATOM 995 N N . TYR A 1 127 ? -28.475 41.159 40.923 1.000 9.152 127 TYR A N 1
ATOM 996 C CA . TYR A 1 127 ? -27.760 40.744 39.724 1.000 8.620 127 TYR A CA 1
ATOM 997 C C . TYR A 1 127 ? -28.070 39.295 39.372 1.000 9.052 127 TYR A C 1
ATOM 998 O O . TYR A 1 127 ? -28.174 38.968 38.195 1.000 10.331 127 TYR A O 1
ATOM 1007 N N . GLU A 1 128 ? -28.221 38.437 40.382 1.000 9.800 128 GLU A N 1
ATOM 1008 C CA . GLU A 1 128 ? -28.442 37.033 40.127 1.000 11.256 128 GLU A CA 1
ATOM 1009 C C . GLU A 1 128 ? -29.874 36.685 39.743 1.000 12.001 128 GLU A C 1
ATOM 1010 O O . GLU A 1 128 ? -30.126 35.557 39.346 1.000 16.157 128 GLU A O 1
ATOM 1016 N N . GLU A 1 129 ? -30.811 37.628 39.815 1.000 11.286 129 GLU A N 1
ATOM 1017 C CA . GLU A 1 129 ? -32.209 37.292 39.594 1.000 13.130 129 GLU A CA 1
ATOM 1018 C C . GLU A 1 129 ? -32.575 37.055 38.131 1.000 12.804 129 GLU A C 1
ATOM 1019 O O . GLU A 1 129 ? -33.240 36.074 37.829 1.000 14.609 129 GLU A O 1
ATOM 1025 N N . PRO A 1 130 ? -32.249 37.929 37.182 1.000 9.502 130 PRO A N 1
ATOM 1026 C CA . PRO A 1 130 ? -32.678 37.740 35.795 1.000 8.743 130 PRO A CA 1
ATOM 1027 C C . PRO A 1 130 ? -31.871 36.647 35.095 1.000 8.504 130 PRO A C 1
ATOM 1028 O O . PRO A 1 130 ? -30.644 36.620 35.194 1.000 10.050 130 PRO A O 1
ATOM 1032 N N . PHE A 1 131 ? -32.579 35.767 34.393 1.000 7.873 131 PHE A N 1
ATOM 1033 C CA . PHE A 1 131 ? -31.915 34.706 33.645 1.000 8.109 131 PHE A CA 1
ATOM 1034 C C . PHE A 1 131 ? -32.682 34.468 32.345 1.000 8.102 131 PHE A C 1
ATOM 1035 O O . PHE A 1 131 ? -33.685 35.136 32.068 1.000 7.879 131 PHE A O 1
ATOM 1043 N N . THR A 1 132 ? -32.165 33.569 31.506 1.000 7.590 132 THR A N 1
ATOM 1044 C CA . THR A 1 132 ? -32.847 33.223 30.263 1.000 8.093 132 THR A CA 1
ATOM 1045 C C . THR A 1 132 ? -33.401 31.817 30.344 1.000 7.837 132 THR A C 1
ATOM 1046 O O . THR A 1 132 ? -32.736 30.913 30.859 1.000 8.867 132 THR A O 1
ATOM 1050 N N . LEU A 1 133 ? -34.588 31.631 29.801 1.000 7.200 133 LEU A N 1
ATOM 1051 C CA . LEU A 1 133 ? -35.111 30.301 29.613 1.000 7.417 133 LEU A CA 1
ATOM 1052 C C . LEU A 1 133 ? -34.239 29.447 28.712 1.000 7.660 133 LEU A C 1
ATOM 1053 O O . LEU A 1 133 ? -34.112 28.234 28.947 1.000 8.160 133 LEU A O 1
ATOM 1058 N N . ALA A 1 134 ? -33.617 30.087 27.702 1.000 8.046 134 ALA A N 1
ATOM 1059 C CA . ALA A 1 134 ? -32.686 29.338 26.869 1.000 8.356 134 ALA A CA 1
ATOM 1060 C C . ALA A 1 134 ? -31.655 28.637 27.760 1.000 9.270 134 ALA A C 1
ATOM 1061 O O . ALA A 1 134 ? -30.988 29.297 28.553 1.000 10.525 134 ALA A O 1
ATOM 1063 N N . GLY A 1 135 ? -31.525 27.320 27.572 1.000 10.248 135 GLY A N 1
ATOM 1064 C CA . GLY A 1 135 ? -30.596 26.477 28.300 1.000 11.114 135 GLY A CA 1
ATOM 1065 C C . GLY A 1 135 ? -31.081 25.969 29.652 1.000 11.352 135 GLY A C 1
ATOM 1066 O O . GLY A 1 135 ? -30.363 25.163 30.250 1.000 14.866 135 GLY A O 1
ATOM 1067 N N . GLU A 1 136 ? -32.230 26.418 30.126 1.000 8.942 136 GLU A N 1
ATOM 1068 C CA . GLU A 1 136 ? -32.807 25.929 31.380 1.000 8.313 136 GLU A CA 1
ATOM 1069 C C . GLU A 1 136 ? -33.682 24.711 31.114 1.000 8.679 136 GLU A C 1
ATOM 1070 O O . GLU A 1 136 ? -34.214 24.533 30.024 1.000 9.806 136 GLU A O 1
ATOM 1076 N N . ARG A 1 137 ? -33.881 23.894 32.143 1.000 9.183 137 ARG A N 1
ATOM 1077 C CA . ARG A 1 137 ? -34.616 22.630 32.068 1.000 8.721 137 ARG A CA 1
ATOM 1078 C C . ARG A 1 137 ? -36.034 22.814 32.578 1.000 8.343 137 ARG A C 1
ATOM 1079 O O . ARG A 1 137 ? -36.274 23.346 33.677 1.000 8.594 137 ARG A O 1
ATOM 1087 N N . VAL A 1 138 ? -36.982 22.259 31.824 1.000 8.704 138 VAL A N 1
ATOM 1088 C CA . VAL A 1 138 ? -38.365 22.156 32.265 1.000 8.140 138 VAL A CA 1
ATOM 1089 C C . VAL A 1 138 ? -38.791 20.696 32.194 1.000 8.129 138 VAL A C 1
ATOM 1090 O O . VAL A 1 138 ? -38.446 19.990 31.233 1.000 8.444 138 VAL A O 1
ATOM 1094 N N . CYS A 1 139 ? -39.516 20.235 33.236 1.000 7.660 139 CYS A N 1
ATOM 1095 C CA . CYS A 1 139 ? -40.131 18.916 33.245 1.000 7.343 139 CYS A CA 1
ATOM 1096 C C . CYS A 1 139 ? -41.638 19.112 33.135 1.000 6.982 139 CYS A C 1
ATOM 1097 O O . CYS A 1 139 ? -42.228 19.783 34.007 1.000 8.074 139 CYS A O 1
ATOM 1100 N N . VAL A 1 140 ? -42.247 18.521 32.112 1.000 6.791 140 VAL A N 1
ATOM 1101 C CA . VAL A 1 140 ? -43.666 18.595 31.878 1.000 7.713 140 VAL A CA 1
ATOM 1102 C C . VAL A 1 140 ? -44.286 17.239 32.260 1.000 7.965 140 VAL A C 1
ATOM 1103 O O . VAL A 1 140 ? -43.964 16.209 31.643 1.000 7.952 140 VAL A O 1
ATOM 1107 N N . VAL A 1 141 ? -45.136 17.232 33.293 1.000 8.244 141 VAL A N 1
ATOM 1108 C CA . VAL A 1 141 ? -45.810 16.074 33.830 1.000 8.401 141 VAL A CA 1
ATOM 1109 C C . VAL A 1 141 ? -47.187 16.009 33.180 1.000 7.927 141 VAL A C 1
ATOM 1110 O O . VAL A 1 141 ? -48.056 16.795 33.481 1.000 8.404 141 VAL A O 1
ATOM 1114 N N . GLY A 1 142 ? -47.386 15.011 32.310 1.000 7.685 142 GLY A N 1
ATOM 1115 C CA . GLY A 1 142 ? -48.549 14.877 31.478 1.000 8.286 142 GLY A CA 1
ATOM 1116 C C . GLY A 1 142 ? -48.212 15.435 30.086 1.000 9.044 142 GLY A C 1
ATOM 1117 O O . GLY A 1 142 ? -47.896 16.616 29.945 1.000 10.721 142 GLY A O 1
ATOM 1118 N N . LEU A 1 143 ? -48.239 14.565 29.057 1.000 9.488 143 LEU A N 1
ATOM 1119 C CA . LEU A 1 143 ? -47.792 14.915 27.707 1.000 9.515 143 LEU A CA 1
ATOM 1120 C C . LEU A 1 143 ? -48.911 14.671 26.701 1.000 10.229 143 LEU A C 1
ATOM 1121 O O . LEU A 1 143 ? -48.708 14.047 25.651 1.000 10.872 143 LEU A O 1
ATOM 1126 N N . GLY A 1 144 ? -50.090 15.197 27.033 1.000 10.643 144 GLY A N 1
ATOM 1127 C CA . GLY A 1 144 ? -51.216 15.264 26.103 1.000 10.106 144 GLY A CA 1
ATOM 1128 C C . GLY A 1 144 ? -51.329 16.652 25.478 1.000 10.721 144 GLY A C 1
ATOM 1129 O O . GLY A 1 144 ? -50.306 17.263 25.192 1.000 10.386 144 GLY A O 1
ATOM 1130 N N . THR A 1 145 ? -52.547 17.148 25.255 1.000 10.124 145 THR A N 1
ATOM 1131 C CA . THR A 1 145 ? -52.719 18.421 24.570 1.000 10.497 145 THR A CA 1
ATOM 1132 C C . THR A 1 145 ? -52.033 19.564 25.319 1.000 9.512 145 THR A C 1
ATOM 1133 O O . THR A 1 145 ? -51.281 20.315 24.713 1.000 9.562 145 THR A O 1
ATOM 1137 N N . LEU A 1 146 ? -52.335 19.723 26.617 1.000 8.403 146 LEU A N 1
ATOM 1138 C CA . LEU A 1 146 ? -51.717 20.816 27.360 1.000 8.525 146 LEU A CA 1
ATOM 1139 C C . LEU A 1 146 ? -50.221 20.625 27.399 1.000 7.193 146 LEU A C 1
ATOM 1140 O O . LEU A 1 146 ? -49.458 21.556 27.160 1.000 8.990 146 LEU A O 1
ATOM 1145 N N . GLY A 1 147 ? -49.782 19.398 27.776 1.000 7.973 147 GLY A N 1
ATOM 1146 C CA . GLY A 1 147 ? -48.365 19.202 27.993 1.000 7.864 147 GLY A CA 1
ATOM 1147 C C . GLY A 1 147 ? -47.596 19.475 26.694 1.000 7.995 147 GLY A C 1
ATOM 1148 O O . GLY A 1 147 ? -46.535 20.075 26.747 1.000 8.209 147 GLY A O 1
ATOM 1149 N N . ARG A 1 148 ? -48.076 18.951 25.560 1.000 8.383 148 ARG A N 1
ATOM 1150 C CA . ARG A 1 148 ? -47.397 19.161 24.290 1.000 8.660 148 ARG A CA 1
ATOM 1151 C C . ARG A 1 148 ? -47.374 20.634 23.895 1.000 7.988 148 ARG A C 1
ATOM 1152 O O . ARG A 1 148 ? -46.415 21.112 23.301 1.000 8.730 148 ARG A O 1
ATOM 1160 N N . GLY A 1 149 ? -48.448 21.369 24.204 1.000 8.120 149 GLY A N 1
ATOM 1161 C CA . GLY A 1 149 ? -48.469 22.806 23.967 1.000 8.342 149 GLY A CA 1
ATOM 1162 C C . GLY A 1 149 ? -47.380 23.572 24.712 1.000 8.313 149 GLY A C 1
ATOM 1163 O O . GLY A 1 149 ? -46.750 24.499 24.199 1.000 9.700 149 GLY A O 1
ATOM 1164 N N . VAL A 1 150 ? -47.151 23.131 25.947 1.000 8.981 150 VAL A N 1
ATOM 1165 C CA . VAL A 1 150 ? -46.070 23.667 26.757 1.000 8.488 150 VAL A CA 1
ATOM 1166 C C . VAL A 1 150 ? -44.711 23.238 26.225 1.000 7.994 150 VAL A C 1
ATOM 1167 O O . VAL A 1 150 ? -43.829 24.086 26.007 1.000 9.362 150 VAL A O 1
ATOM 1171 N N . VAL A 1 151 ? -44.534 21.933 25.955 1.000 8.134 151 VAL A N 1
ATOM 1172 C CA . VAL A 1 151 ? -43.290 21.351 25.450 1.000 7.856 151 VAL A CA 1
ATOM 1173 C C . VAL A 1 151 ? -42.866 22.125 24.192 1.000 7.590 151 VAL A C 1
ATOM 1174 O O . VAL A 1 151 ? -41.714 22.497 24.055 1.000 9.073 151 VAL A O 1
ATOM 1178 N N . ASP A 1 152 ? -43.773 22.275 23.247 1.000 8.258 152 ASP A N 1
ATOM 1179 C CA . ASP A 1 152 ? -43.350 22.820 21.944 1.000 9.167 152 ASP A CA 1
ATOM 1180 C C . ASP A 1 152 ? -42.796 24.233 22.074 1.000 9.573 152 ASP A C 1
ATOM 1181 O O . ASP A 1 152 ? -41.827 24.619 21.414 1.000 10.547 152 ASP A O 1
ATOM 1186 N N . ARG A 1 153 ? -43.473 25.030 22.899 1.000 8.546 153 ARG A N 1
ATOM 1187 C CA . ARG A 1 153 ? -43.061 26.401 23.121 1.000 8.873 153 ARG A CA 1
ATOM 1188 C C . ARG A 1 153 ? -41.776 26.481 23.930 1.000 9.645 153 ARG A C 1
ATOM 1189 O O . ARG A 1 153 ? -40.915 27.322 23.662 1.000 10.481 153 ARG A O 1
ATOM 1197 N N . ALA A 1 154 ? -41.637 25.651 24.981 1.000 8.812 154 ALA A N 1
ATOM 1198 C CA . ALA A 1 154 ? -40.404 25.603 25.734 1.000 8.572 154 ALA A CA 1
ATOM 1199 C C . ALA A 1 154 ? -39.231 25.228 24.815 1.000 8.676 154 ALA A C 1
ATOM 1200 O O . ALA A 1 154 ? -38.171 25.820 24.865 1.000 9.114 154 ALA A O 1
ATOM 1202 N N . ALA A 1 155 ? -39.416 24.179 23.994 1.000 9.101 155 ALA A N 1
ATOM 1203 C CA . ALA A 1 155 ? -38.344 23.737 23.103 1.000 10.070 155 ALA A CA 1
ATOM 1204 C C . ALA A 1 155 ? -37.927 24.833 22.129 1.000 11.674 155 ALA A C 1
ATOM 1205 O O . ALA A 1 155 ? -36.760 25.088 21.888 1.000 12.540 155 ALA A O 1
ATOM 1207 N N . ALA A 1 156 ? -38.909 25.528 21.582 1.000 10.796 156 ALA A N 1
ATOM 1208 C CA . ALA A 1 156 ? -38.642 26.600 20.634 1.000 11.797 156 ALA A CA 1
ATOM 1209 C C . ALA A 1 156 ? -37.920 27.789 21.299 1.000 13.368 156 ALA A C 1
ATOM 1210 O O . ALA A 1 156 ? -37.119 28.451 20.640 1.000 14.024 156 ALA A O 1
ATOM 1212 N N . LEU A 1 157 ? -38.142 27.995 22.619 1.000 11.072 157 LEU A N 1
ATOM 1213 C CA . LEU A 1 157 ? -37.379 29.000 23.368 1.000 11.017 157 LEU A CA 1
ATOM 1214 C C . LEU A 1 157 ? -36.014 28.489 23.817 1.000 11.950 157 LEU A C 1
ATOM 1215 O O . LEU A 1 157 ? -35.318 29.238 24.461 1.000 12.581 157 LEU A O 1
ATOM 1220 N N . GLY A 1 158 ? -35.576 27.297 23.382 1.000 10.557 158 GLY A N 1
ATOM 1221 C CA . GLY A 1 158 ? -34.245 26.838 23.676 1.000 10.924 158 GLY A CA 1
ATOM 1222 C C . GLY A 1 158 ? -34.100 26.160 25.017 1.000 9.245 158 GLY A C 1
ATOM 1223 O O . GLY A 1 158 ? -32.962 25.967 25.442 1.000 10.877 158 GLY A O 1
ATOM 1224 N N . MET A 1 159 ? -35.210 25.763 25.662 1.000 9.772 159 MET A N 1
ATOM 1225 C CA . MET A 1 159 ? -35.144 25.038 26.924 1.000 8.668 159 MET A CA 1
ATOM 1226 C C . MET A 1 159 ? -34.779 23.586 26.651 1.000 8.905 159 MET A C 1
ATOM 1227 O O . MET A 1 159 ? -35.064 23.026 25.595 1.000 10.276 159 MET A O 1
ATOM 1232 N N . GLU A 1 160 ? -34.230 22.960 27.690 1.000 9.485 160 GLU A N 1
ATOM 1233 C CA . GLU A 1 160 ? -34.086 21.520 27.715 1.000 9.744 160 GLU A CA 1
ATOM 1234 C C . GLU A 1 160 ? -35.388 20.978 28.287 1.000 9.088 160 GLU A C 1
ATOM 1235 O O . GLU A 1 160 ? -35.806 21.377 29.389 1.000 11.612 160 GLU A O 1
ATOM 1241 N N . VAL A 1 161 ? -36.038 20.073 27.563 1.000 9.305 161 VAL A N 1
ATOM 1242 C CA . VAL A 1 161 ? -37.362 19.601 27.913 1.000 9.128 161 VAL A CA 1
ATOM 1243 C C . VAL A 1 161 ? -37.329 18.110 28.247 1.000 8.472 161 VAL A C 1
ATOM 1244 O O . VAL A 1 161 ? -36.924 17.278 27.447 1.000 10.877 161 VAL A O 1
ATOM 1248 N N . VAL A 1 162 ? -37.795 17.766 29.448 1.000 8.949 162 VAL A N 1
ATOM 1249 C CA . VAL A 1 162 ? -38.040 16.385 29.851 1.000 8.739 162 VAL A CA 1
ATOM 1250 C C . VAL A 1 162 ? -39.498 16.302 30.255 1.000 8.197 162 VAL A C 1
ATOM 1251 O O . VAL A 1 162 ? -40.195 17.306 30.424 1.000 8.084 162 VAL A O 1
ATOM 1255 N N . GLY A 1 163 ? -40.015 15.074 30.420 1.000 8.199 163 GLY A N 1
ATOM 1256 C CA . GLY A 1 163 ? -41.390 14.974 30.832 1.000 8.137 163 GLY A CA 1
ATOM 1257 C C . GLY A 1 163 ? -41.752 13.590 31.261 1.000 7.959 163 GLY A C 1
ATOM 1258 O O . GLY A 1 163 ? -40.946 12.656 31.239 1.000 9.035 163 GLY A O 1
ATOM 1259 N N . VAL A 1 164 ? -43.022 13.472 31.678 1.000 8.425 164 VAL A N 1
ATOM 1260 C CA . VAL A 1 164 ? -43.533 12.269 32.291 1.000 8.716 164 VAL A CA 1
ATOM 1261 C C . VAL A 1 164 ? -44.831 11.887 31.602 1.000 8.563 164 VAL A C 1
ATOM 1262 O O . VAL A 1 164 ? -45.730 12.728 31.435 1.000 9.793 164 VAL A O 1
ATOM 1266 N N . ARG A 1 165 ? -44.950 10.600 31.211 1.000 10.512 165 ARG A N 1
ATOM 1267 C CA . ARG A 1 165 ? -46.228 10.078 30.762 1.000 14.440 165 ARG A CA 1
ATOM 1268 C C . ARG A 1 165 ? -46.276 8.595 31.108 1.000 15.726 165 ARG A C 1
ATOM 1269 O O . ARG A 1 165 ? -45.254 7.935 31.343 1.000 20.113 165 ARG A O 1
ATOM 1277 N N . ARG A 1 166 ? -47.491 8.089 31.141 1.000 18.383 166 ARG A N 1
ATOM 1278 C CA . ARG A 1 166 ? -47.636 6.736 31.678 1.000 21.825 166 ARG A CA 1
ATOM 1279 C C . ARG A 1 166 ? -46.849 5.673 30.916 1.000 19.554 166 ARG A C 1
ATOM 1280 O O . ARG A 1 166 ? -46.299 4.778 31.539 1.000 23.987 166 ARG A O 1
ATOM 1288 N N . SER A 1 167 ? -46.848 5.724 29.589 1.000 18.041 167 SER A N 1
ATOM 1289 C CA . SER A 1 167 ? -46.157 4.726 28.795 1.000 18.242 167 SER A CA 1
ATOM 1290 C C . SER A 1 167 ? -44.638 4.881 28.860 1.000 17.088 167 SER A C 1
ATOM 1291 O O . SER A 1 167 ? -43.946 3.934 28.529 1.000 22.011 167 SER A O 1
ATOM 1294 N N . GLY A 1 168 ? -44.148 6.091 29.162 1.000 19.688 168 GLY A N 1
ATOM 1295 C CA . GLY A 1 168 ? -42.725 6.389 29.090 1.000 19.845 168 GLY A CA 1
ATOM 1296 C C . GLY A 1 168 ? -42.185 6.511 27.661 1.000 16.404 168 GLY A C 1
ATOM 1297 O O . GLY A 1 168 ? -40.980 6.712 27.508 1.000 20.403 168 GLY A O 1
ATOM 1298 N N . ASP A 1 169 ? -43.055 6.440 26.638 1.000 16.954 169 ASP A N 1
ATOM 1299 C CA . ASP A 1 169 ? -42.643 6.355 25.243 1.000 17.070 169 ASP A CA 1
ATOM 1300 C C . ASP A 1 169 ? -42.241 7.740 24.743 1.000 14.057 169 ASP A C 1
ATOM 1301 O O . ASP A 1 169 ? -42.710 8.771 25.230 1.000 13.256 169 ASP A O 1
ATOM 1306 N N . PRO A 1 170 ? -41.348 7.797 23.723 1.000 14.369 170 PRO A N 1
ATOM 1307 C CA . PRO A 1 170 ? -40.873 9.067 23.200 1.000 13.567 170 PRO A CA 1
ATOM 1308 C C . PRO A 1 170 ? -41.992 10.008 22.786 1.000 11.846 170 PRO A C 1
ATOM 1309 O O . PRO A 1 170 ? -43.055 9.565 22.346 1.000 12.918 170 PRO A O 1
ATOM 1313 N N . VAL A 1 171 ? -41.720 11.321 22.960 1.000 11.820 171 VAL A N 1
ATOM 1314 C CA . VAL A 1 171 ? -42.646 12.367 22.583 1.000 11.301 171 VAL A CA 1
ATOM 1315 C C . VAL A 1 171 ? -41.873 13.441 21.840 1.000 10.107 171 VAL A C 1
ATOM 1316 O O . VAL A 1 171 ? -40.805 13.841 22.287 1.000 11.070 171 VAL A O 1
ATOM 1320 N N . ASP A 1 172 ? -42.464 13.935 20.755 1.000 11.845 172 ASP A N 1
ATOM 1321 C CA . ASP A 1 172 ? -41.857 14.953 19.934 1.000 11.099 172 ASP A CA 1
ATOM 1322 C C . ASP A 1 172 ? -41.473 16.154 20.814 1.000 10.153 172 ASP A C 1
ATOM 1323 O O . ASP A 1 172 ? -42.256 16.641 21.641 1.000 9.459 172 ASP A O 1
ATOM 1328 N N . ASN A 1 173 ? -40.219 16.594 20.703 1.000 10.512 173 ASN A N 1
ATOM 1329 C CA . ASN A 1 173 ? -39.676 17.789 21.354 1.000 10.326 173 ASN A CA 1
ATOM 1330 C C . ASN A 1 173 ? -39.332 17.556 22.827 1.000 10.177 173 ASN A C 1
ATOM 1331 O O . ASN A 1 173 ? -39.002 18.509 23.505 1.000 11.560 173 ASN A O 1
ATOM 1336 N N . VAL A 1 174 ? -39.422 16.315 23.310 1.000 9.679 174 VAL A N 1
ATOM 1337 C CA . VAL A 1 174 ? -39.039 16.004 24.674 1.000 10.096 174 VAL A CA 1
ATOM 1338 C C . VAL A 1 174 ? -37.759 15.162 24.571 1.000 11.263 174 VAL A C 1
ATOM 1339 O O . VAL A 1 174 ? -37.750 14.126 23.883 1.000 11.925 174 VAL A O 1
ATOM 1343 N N . SER A 1 175 ? -36.681 15.601 25.204 1.000 10.547 175 SER A N 1
ATOM 1344 C CA . SER A 1 175 ? -35.389 14.926 25.143 1.000 12.029 175 SER A CA 1
ATOM 1345 C C . SER A 1 175 ? -35.417 13.593 25.898 1.000 11.519 175 SER A C 1
ATOM 1346 O O . SER A 1 175 ? -34.826 12.594 25.467 1.000 13.610 175 SER A O 1
ATOM 1349 N N . THR A 1 176 ? -36.061 13.560 27.088 1.000 11.283 176 THR A N 1
ATOM 1350 C CA . THR A 1 176 ? -36.115 12.371 27.920 1.000 11.710 176 THR A CA 1
ATOM 1351 C C . THR A 1 176 ? -37.515 12.275 28.498 1.000 10.246 176 THR A C 1
ATOM 1352 O O . THR A 1 176 ? -37.960 13.223 29.137 1.000 10.385 176 THR A O 1
ATOM 1356 N N . VAL A 1 177 ? -38.182 11.154 28.237 1.000 10.614 177 VAL A N 1
ATOM 1357 C CA . VAL A 1 177 ? -39.472 10.806 28.765 1.000 11.451 177 VAL A CA 1
ATOM 1358 C C . VAL A 1 177 ? -39.312 9.784 29.867 1.000 12.759 177 VAL A C 1
ATOM 1359 O O . VAL A 1 177 ? -38.654 8.740 29.686 1.000 14.814 177 VAL A O 1
ATOM 1363 N N . TYR A 1 178 ? -39.945 10.059 30.997 1.000 11.852 178 TYR A N 1
ATOM 1364 C CA . TYR A 1 178 ? -39.940 9.190 32.160 1.000 12.138 178 TYR A CA 1
ATOM 1365 C C . TYR A 1 178 ? -41.343 8.627 32.382 1.000 11.633 178 TYR A C 1
ATOM 1366 O O . TYR A 1 178 ? -42.338 9.293 32.118 1.000 12.930 178 TYR A O 1
ATOM 1375 N N . THR A 1 179 ? -41.427 7.399 32.948 1.000 14.456 179 THR A N 1
ATOM 1376 C CA . THR A 1 179 ? -42.689 6.913 33.482 1.000 14.635 179 THR A CA 1
ATOM 1377 C C . THR A 1 179 ? -42.958 7.584 34.838 1.000 12.816 179 THR A C 1
ATOM 1378 O O . THR A 1 179 ? -42.062 8.121 35.466 1.000 12.490 179 THR A O 1
ATOM 1382 N N . PRO A 1 180 ? -44.183 7.483 35.371 1.000 15.068 180 PRO A N 1
ATOM 1383 C CA . PRO A 1 180 ? -44.479 8.092 36.661 1.000 14.186 180 PRO A CA 1
ATOM 1384 C C . PRO A 1 180 ? -43.683 7.518 37.825 1.000 15.113 180 PRO A C 1
ATOM 1385 O O . PRO A 1 180 ? -43.514 8.208 38.827 1.000 17.341 180 PRO A O 1
ATOM 1389 N N . ASP A 1 181 ? -43.226 6.270 37.702 1.000 16.642 181 ASP A N 1
ATOM 1390 C CA A ASP A 1 181 ? -42.315 5.577 38.602 0.500 17.207 181 ASP A CA 1
ATOM 1391 C CA B ASP A 1 181 ? -42.472 5.761 38.830 0.500 17.915 181 ASP A CA 1
ATOM 1392 C C . ASP A 1 181 ? -41.073 6.397 38.891 1.000 17.349 181 ASP A C 1
ATOM 1393 O O . ASP A 1 181 ? -40.386 6.161 39.879 1.000 19.040 181 ASP A O 1
ATOM 1402 N N . ARG A 1 182 ? -40.678 7.205 37.896 1.000 15.268 182 ARG A N 1
ATOM 1403 C CA . ARG A 1 182 ? -39.444 7.967 37.954 1.000 14.641 182 ARG A CA 1
ATOM 1404 C C . ARG A 1 182 ? -39.727 9.478 38.087 1.000 11.771 182 ARG A C 1
ATOM 1405 O O . ARG A 1 182 ? -38.895 10.267 37.687 1.000 11.808 182 ARG A O 1
ATOM 1413 N N . LEU A 1 183 ? -40.879 9.886 38.635 1.000 10.971 183 LEU A N 1
ATOM 1414 C CA . LEU A 1 183 ? -41.214 11.296 38.815 1.000 10.755 183 LEU A CA 1
ATOM 1415 C C . LEU A 1 183 ? -40.079 12.030 39.515 1.000 9.172 183 LEU A C 1
ATOM 1416 O O . LEU A 1 183 ? -39.744 13.157 39.109 1.000 9.870 183 LEU A O 1
ATOM 1421 N N . HIS A 1 184 ? -39.545 11.464 40.626 1.000 9.532 184 HIS A N 1
ATOM 1422 C CA . HIS A 1 184 ? -38.552 12.216 41.372 1.000 10.289 184 HIS A CA 1
ATOM 1423 C C . HIS A 1 184 ? -37.297 12.441 40.538 1.000 11.296 184 HIS A C 1
ATOM 1424 O O . HIS A 1 184 ? -36.731 13.532 40.581 1.000 12.751 184 HIS A O 1
ATOM 1431 N N . GLU A 1 185 ? -36.831 11.439 39.774 1.000 11.014 185 GLU A N 1
ATOM 1432 C CA A GLU A 1 185 ? -35.717 11.673 38.852 0.500 12.697 185 GLU A CA 1
ATOM 1433 C CA B GLU A 1 185 ? -35.723 11.664 38.843 0.500 13.247 185 GLU A CA 1
ATOM 1434 C C . GLU A 1 185 ? -36.056 12.751 37.812 1.000 12.462 185 GLU A C 1
ATOM 1435 O O . GLU A 1 185 ? -35.217 13.601 37.465 1.000 14.320 185 GLU A O 1
ATOM 1446 N N . ALA A 1 186 ? -37.280 12.738 37.288 1.000 11.464 186 ALA A N 1
ATOM 1447 C CA . ALA A 1 186 ? -37.689 13.662 36.238 1.000 10.753 186 ALA A CA 1
ATOM 1448 C C . ALA A 1 186 ? -37.721 15.123 36.705 1.000 10.256 186 ALA A C 1
ATOM 1449 O O . ALA A 1 186 ? -37.377 16.019 35.953 1.000 11.178 186 ALA A O 1
ATOM 1451 N N . ILE A 1 187 ? -38.087 15.370 37.968 1.000 9.704 187 ILE A N 1
ATOM 1452 C CA . ILE A 1 187 ? -38.243 16.715 38.504 1.000 9.269 187 ILE A CA 1
ATOM 1453 C C . ILE A 1 187 ? -36.994 17.257 39.160 1.000 9.140 187 ILE A C 1
ATOM 1454 O O . ILE A 1 187 ? -36.883 18.479 39.322 1.000 10.794 187 ILE A O 1
ATOM 1459 N N . ALA A 1 188 ? -36.048 16.386 39.550 1.000 10.246 188 ALA A N 1
ATOM 1460 C CA . ALA A 1 188 ? -34.971 16.778 40.448 1.000 12.170 188 ALA A CA 1
ATOM 1461 C C . ALA A 1 188 ? -34.094 17.917 39.931 1.000 12.406 188 ALA A C 1
ATOM 1462 O O . ALA A 1 188 ? -33.597 18.710 40.724 1.000 14.562 188 ALA A O 1
ATOM 1464 N N . ASP A 1 189 ? -33.864 17.956 38.618 1.000 11.333 189 ASP A N 1
ATOM 1465 C CA . ASP A 1 189 ? -32.907 18.907 38.046 1.000 13.051 189 ASP A CA 1
ATOM 1466 C C . ASP A 1 189 ? -33.598 19.989 37.218 1.000 11.558 189 ASP A C 1
ATOM 1467 O O . ASP A 1 189 ? -32.909 20.693 36.470 1.000 14.743 189 ASP A O 1
ATOM 1472 N N . ALA A 1 190 ? -34.918 20.116 37.335 1.000 9.500 190 ALA A N 1
ATOM 1473 C CA . ALA A 1 190 ? -35.672 21.035 36.528 1.000 8.625 190 ALA A CA 1
ATOM 1474 C C . ALA A 1 190 ? -35.767 22.410 37.198 1.000 9.018 190 ALA A C 1
ATOM 1475 O O . ALA A 1 190 ? -36.015 22.526 38.388 1.000 10.380 190 ALA A O 1
ATOM 1477 N N . ARG A 1 191 ? -35.629 23.477 36.393 1.000 8.449 191 ARG A N 1
ATOM 1478 C CA A ARG A 1 191 ? -35.909 24.834 36.834 0.500 7.886 191 ARG A CA 1
ATOM 1479 C CA B ARG A 1 191 ? -35.904 24.834 36.847 0.500 8.286 191 ARG A CA 1
ATOM 1480 C C . ARG A 1 191 ? -37.411 25.068 36.960 1.000 7.376 191 ARG A C 1
ATOM 1481 O O . ARG A 1 191 ? -37.823 25.869 37.803 1.000 8.827 191 ARG A O 1
ATOM 1496 N N . PHE A 1 192 ? -38.207 24.416 36.116 1.000 7.464 192 PHE A N 1
ATOM 1497 C CA . PHE A 1 192 ? -39.643 24.510 36.128 1.000 6.888 192 PHE A CA 1
ATOM 1498 C C . PHE A 1 192 ? -40.228 23.106 36.053 1.000 7.524 192 PHE A C 1
ATOM 1499 O O . PHE A 1 192 ? -39.755 22.304 35.254 1.000 7.578 192 PHE A O 1
ATOM 1507 N N . VAL A 1 193 ? -41.266 22.829 36.875 1.000 7.134 193 VAL A N 1
ATOM 1508 C CA . VAL A 1 193 ? -42.028 21.591 36.834 1.000 7.304 193 VAL A CA 1
ATOM 1509 C C . VAL A 1 193 ? -43.455 21.992 36.528 1.000 6.932 193 VAL A C 1
ATOM 1510 O O . VAL A 1 193 ? -44.053 22.744 37.310 1.000 8.002 193 VAL A O 1
ATOM 1514 N N . VAL A 1 194 ? -43.981 21.516 35.409 1.000 6.771 194 VAL A N 1
ATOM 1515 C CA . VAL A 1 194 ? -45.308 21.884 34.911 1.000 6.712 194 VAL A CA 1
ATOM 1516 C C . VAL A 1 194 ? -46.259 20.707 35.008 1.000 7.088 194 VAL A C 1
ATOM 1517 O O . VAL A 1 194 ? -45.934 19.628 34.490 1.000 8.154 194 VAL A O 1
ATOM 1521 N N . LEU A 1 195 ? -47.409 20.897 35.640 1.000 6.939 195 LEU A N 1
ATOM 1522 C CA . LEU A 1 195 ? -48.417 19.861 35.785 1.000 7.075 195 LEU A CA 1
ATOM 1523 C C . LEU A 1 195 ? -49.527 20.030 34.766 1.000 6.683 195 LEU A C 1
ATOM 1524 O O . LEU A 1 195 ? -50.171 21.090 34.704 1.000 7.417 195 LEU A O 1
ATOM 1529 N N . ALA A 1 196 ? -49.749 18.957 34.003 1.000 7.248 196 ALA A N 1
ATOM 1530 C CA . ALA A 1 196 ? -50.657 18.952 32.862 1.000 7.764 196 ALA A CA 1
ATOM 1531 C C . ALA A 1 196 ? -51.386 17.608 32.725 1.000 8.031 196 ALA A C 1
ATOM 1532 O O . ALA A 1 196 ? -51.742 17.169 31.643 1.000 9.764 196 ALA A O 1
ATOM 1534 N N . THR A 1 197 ? -51.690 16.953 33.858 1.000 7.889 197 THR A N 1
ATOM 1535 C CA . THR A 1 197 ? -52.407 15.686 33.899 1.000 7.809 197 THR A CA 1
ATOM 1536 C C . THR A 1 197 ? -53.873 15.952 34.220 1.000 8.374 197 THR A C 1
ATOM 1537 O O . THR A 1 197 ? -54.205 16.903 34.929 1.000 9.801 197 THR A O 1
ATOM 1541 N N . PRO A 1 198 ? -54.782 15.042 33.841 1.000 8.471 198 PRO A N 1
ATOM 1542 C CA . PRO A 1 198 ? -56.135 15.059 34.414 1.000 9.472 198 PRO A CA 1
ATOM 1543 C C . PRO A 1 198 ? -56.075 14.785 35.914 1.000 9.649 198 PRO A C 1
ATOM 1544 O O . PRO A 1 198 ? -55.062 14.261 36.406 1.000 11.616 198 PRO A O 1
ATOM 1548 N N . LEU A 1 199 ? -57.163 15.132 36.605 1.000 10.214 199 LEU A N 1
ATOM 1549 C CA . LEU A 1 199 ? -57.358 14.701 37.981 1.000 10.111 199 LEU A CA 1
ATOM 1550 C C . LEU A 1 199 ? -58.029 13.344 37.938 1.000 12.327 199 LEU A C 1
ATOM 1551 O O . LEU A 1 199 ? -59.176 13.239 37.474 1.000 13.034 199 LEU A O 1
ATOM 1556 N N . THR A 1 200 ? -57.336 12.344 38.501 1.000 11.753 200 THR A N 1
ATOM 1557 C CA . THR A 1 200 ? -57.894 11.030 38.722 1.000 14.978 200 THR A CA 1
ATOM 1558 C C . THR A 1 200 ? -57.494 10.596 40.121 1.000 14.262 200 THR A C 1
ATOM 1559 O O . THR A 1 200 ? -56.645 11.207 40.738 1.000 12.327 200 THR A O 1
ATOM 1563 N N . ASP A 1 201 ? -58.024 9.463 40.578 1.000 18.343 201 ASP A N 1
ATOM 1564 C CA . ASP A 1 201 ? -57.597 9.014 41.896 1.000 16.186 201 ASP A CA 1
ATOM 1565 C C . ASP A 1 201 ? -56.108 8.610 41.845 1.000 13.872 201 ASP A C 1
ATOM 1566 O O . ASP A 1 201 ? -55.431 8.660 42.857 1.000 12.981 201 ASP A O 1
ATOM 1571 N N . GLU A 1 202 ? -55.530 8.361 40.667 1.000 15.065 202 GLU A N 1
ATOM 1572 C CA . GLU A 1 202 ? -54.092 8.122 40.568 1.000 13.424 202 GLU A CA 1
ATOM 1573 C C . GLU A 1 202 ? -53.226 9.401 40.611 1.000 12.406 202 GLU A C 1
ATOM 1574 O O . GLU A 1 202 ? -52.116 9.370 41.138 1.000 12.576 202 GLU A O 1
ATOM 1580 N N . THR A 1 203 ? -53.693 10.527 40.048 1.000 11.471 203 THR A N 1
ATOM 1581 C CA . THR A 1 203 ? -52.878 11.737 40.057 1.000 9.826 203 THR A CA 1
ATOM 1582 C C . THR A 1 203 ? -53.180 12.668 41.238 1.000 9.164 203 THR A C 1
ATOM 1583 O O . THR A 1 203 ? -52.402 13.572 41.539 1.000 9.298 203 THR A O 1
ATOM 1587 N N . GLU A 1 204 ? -54.252 12.391 42.001 1.000 9.575 204 GLU A N 1
ATOM 1588 C CA . GLU A 1 204 ? -54.593 13.248 43.129 1.000 9.313 204 GLU A CA 1
ATOM 1589 C C . GLU A 1 204 ? -53.469 13.193 44.149 1.000 9.092 204 GLU A C 1
ATOM 1590 O O . GLU A 1 204 ? -53.025 12.121 44.548 1.000 10.231 204 GLU A O 1
ATOM 1596 N N . GLY A 1 205 ? -53.021 14.391 44.588 1.000 8.922 205 GLY A N 1
ATOM 1597 C CA . GLY A 1 205 ? -51.982 14.474 45.588 1.000 9.754 205 GLY A CA 1
ATOM 1598 C C . GLY A 1 205 ? -50.600 14.055 45.130 1.000 9.670 205 GLY A C 1
ATOM 1599 O O . GLY A 1 205 ? -49.724 13.835 45.945 1.000 12.152 205 GLY A O 1
ATOM 1600 N N . MET A 1 206 ? -50.370 13.991 43.811 1.000 9.102 206 MET A N 1
ATOM 1601 C CA . MET A 1 206 ? -49.085 13.571 43.261 1.000 9.431 206 MET A CA 1
ATOM 1602 C C . MET A 1 206 ? -47.923 14.444 43.741 1.000 8.525 206 MET A C 1
ATOM 1603 O O . MET A 1 206 ? -46.793 13.965 43.949 1.000 9.630 206 MET A O 1
ATOM 1608 N N . VAL A 1 207 ? -48.175 15.751 43.866 1.000 9.192 207 VAL A N 1
ATOM 1609 C CA . VAL A 1 207 ? -47.121 16.705 44.167 1.000 8.403 207 VAL A CA 1
ATOM 1610 C C . VAL A 1 207 ? -47.366 17.260 45.571 1.000 8.647 207 VAL A C 1
ATOM 1611 O O . VAL A 1 207 ? -48.293 18.021 45.803 1.000 9.421 207 VAL A O 1
ATOM 1615 N N . ALA A 1 208 ? -46.483 16.829 46.482 1.000 8.657 208 ALA A N 1
ATOM 1616 C CA . ALA A 1 208 ? -46.635 17.101 47.886 1.000 8.894 208 ALA A CA 1
ATOM 1617 C C . ALA A 1 208 ? -45.269 17.357 48.495 1.000 8.305 208 ALA A C 1
ATOM 1618 O O . ALA A 1 208 ? -44.278 17.532 47.785 1.000 8.819 208 ALA A O 1
ATOM 1620 N N . ALA A 1 209 ? -45.199 17.391 49.845 1.000 9.603 209 ALA A N 1
ATOM 1621 C CA . ALA A 1 209 ? -43.942 17.736 50.514 1.000 10.117 209 ALA A CA 1
ATOM 1622 C C . ALA A 1 209 ? -42.750 16.959 49.950 1.000 9.698 209 ALA A C 1
ATOM 1623 O O . ALA A 1 209 ? -41.695 17.553 49.773 1.000 9.705 209 ALA A O 1
ATOM 1625 N N . PRO A 1 210 ? -42.807 15.623 49.739 1.000 9.335 210 PRO A N 1
ATOM 1626 C CA . PRO A 1 210 ? -41.589 14.941 49.271 1.000 10.020 210 PRO A CA 1
ATOM 1627 C C . PRO A 1 210 ? -41.110 15.427 47.906 1.000 8.689 210 PRO A C 1
ATOM 1628 O O . PRO A 1 210 ? -39.904 15.462 47.648 1.000 8.989 210 PRO A O 1
ATOM 1632 N N . GLU A 1 211 ? -42.043 15.721 47.017 1.000 8.953 211 GLU A N 1
ATOM 1633 C CA . GLU A 1 211 ? -41.688 16.250 45.699 1.000 7.812 211 GLU A CA 1
ATOM 1634 C C . GLU A 1 211 ? -41.067 17.637 45.818 1.000 8.136 211 GLU A C 1
ATOM 1635 O O . GLU A 1 211 ? -40.130 17.946 45.106 1.000 8.850 211 GLU A O 1
ATOM 1641 N N . PHE A 1 212 ? -41.583 18.461 46.706 1.000 8.620 212 PHE A N 1
ATOM 1642 C CA . PHE A 1 212 ? -40.970 19.771 46.895 1.000 10.081 212 PHE A CA 1
ATOM 1643 C C . PHE A 1 212 ? -39.565 19.652 47.483 1.000 9.700 212 PHE A C 1
ATOM 1644 O O . PHE A 1 212 ? -38.685 20.492 47.184 1.000 10.792 212 PHE A O 1
ATOM 1652 N N . GLU A 1 213 ? -39.338 18.660 48.376 1.000 10.163 213 GLU A N 1
ATOM 1653 C CA . GLU A 1 213 ? -38.000 18.389 48.852 1.000 10.951 213 GLU A CA 1
ATOM 1654 C C . GLU A 1 213 ? -37.078 18.043 47.666 1.000 10.926 213 GLU A C 1
ATOM 1655 O O . GLU A 1 213 ? -35.977 18.591 47.567 1.000 11.334 213 GLU A O 1
ATOM 1661 N N . THR A 1 214 ? -37.513 17.110 46.823 1.000 9.445 214 THR A N 1
ATOM 1662 C CA . THR A 1 214 ? -36.733 16.678 45.671 1.000 10.405 214 THR A CA 1
ATOM 1663 C C . THR A 1 214 ? -36.379 17.839 44.752 1.000 10.091 214 THR A C 1
ATOM 1664 O O . THR A 1 214 ? -35.259 17.908 44.214 1.000 11.247 214 THR A O 1
ATOM 1668 N N . MET A 1 215 ? -37.373 18.695 44.484 1.000 9.795 215 MET A N 1
ATOM 1669 C CA . MET A 1 215 ? -37.157 19.798 43.547 1.000 9.957 215 MET A CA 1
ATOM 1670 C C . MET A 1 215 ? -36.030 20.734 44.001 1.000 10.284 215 MET A C 1
ATOM 1671 O O . MET A 1 215 ? -35.766 20.893 45.191 1.000 10.514 215 MET A O 1
ATOM 1676 N N . ARG A 1 216 ? -35.381 21.336 43.021 1.000 9.797 216 ARG A N 1
ATOM 1677 C CA . ARG A 1 216 ? -34.374 22.348 43.319 1.000 11.479 216 ARG A CA 1
ATOM 1678 C C . ARG A 1 216 ? -34.961 23.530 44.094 1.000 9.778 216 ARG A C 1
ATOM 1679 O O . ARG A 1 216 ? -36.092 23.947 43.848 1.000 9.776 216 ARG A O 1
ATOM 1687 N N . GLU A 1 217 ? -34.149 24.100 44.981 1.000 10.915 217 GLU A N 1
ATOM 1688 C CA . GLU A 1 217 ? -34.570 25.244 45.755 1.000 13.146 217 GLU A CA 1
ATOM 1689 C C . GLU A 1 217 ? -34.806 26.473 44.889 1.000 11.980 217 GLU A C 1
ATOM 1690 O O . GLU A 1 217 ? -35.523 27.384 45.312 1.000 14.306 217 GLU A O 1
ATOM 1696 N N . ASP A 1 218 ? -34.177 26.528 43.699 1.000 12.377 218 ASP A N 1
ATOM 1697 C CA . ASP A 1 218 ? -34.410 27.625 42.763 1.000 14.081 218 ASP A CA 1
ATOM 1698 C C . ASP A 1 218 ? -35.501 27.337 41.734 1.000 11.232 218 ASP A C 1
ATOM 1699 O O . ASP A 1 218 ? -35.687 28.129 40.794 1.000 12.483 218 ASP A O 1
ATOM 1704 N N . ALA A 1 219 ? -36.245 26.236 41.881 1.000 10.455 219 ALA A N 1
ATOM 1705 C CA . ALA A 1 219 ? -37.268 25.830 40.930 1.000 9.537 219 ALA A CA 1
ATOM 1706 C C . ALA A 1 219 ? -38.641 26.374 41.254 1.000 9.357 219 ALA A C 1
ATOM 1707 O O . ALA A 1 219 ? -38.948 26.734 42.401 1.000 9.768 219 ALA A O 1
ATOM 1709 N N . SER A 1 220 ? -39.461 26.432 40.210 1.000 8.566 220 SER A N 1
ATOM 1710 C CA . SER A 1 220 ? -40.831 26.888 40.301 1.000 8.650 220 SER A CA 1
ATOM 1711 C C . SER A 1 220 ? -41.764 25.780 39.824 1.000 7.962 220 SER A C 1
ATOM 1712 O O . SER A 1 220 ? -41.518 25.149 38.807 1.000 8.553 220 SER A O 1
ATOM 1715 N N . LEU A 1 221 ? -42.886 25.624 40.528 1.000 7.496 221 LEU A N 1
ATOM 1716 C CA . LEU A 1 221 ? -43.975 24.765 40.131 1.000 7.459 221 LEU A CA 1
ATOM 1717 C C . LEU A 1 221 ? -44.967 25.551 39.259 1.000 7.745 221 LEU A C 1
ATOM 1718 O O . LEU A 1 221 ? -45.335 26.641 39.637 1.000 12.025 221 LEU A O 1
ATOM 1723 N N . VAL A 1 222 ? -45.486 24.943 38.213 1.000 6.440 222 VAL A N 1
ATOM 1724 C CA . VAL A 1 222 ? -46.592 25.465 37.452 1.000 6.183 222 VAL A CA 1
ATOM 1725 C C . VAL A 1 222 ? -47.715 24.467 37.508 1.000 6.469 222 VAL A C 1
ATOM 1726 O O . VAL A 1 222 ? -47.524 23.345 37.054 1.000 7.409 222 VAL A O 1
ATOM 1730 N N . ASN A 1 223 ? -48.890 24.890 37.975 1.000 6.678 223 ASN A N 1
ATOM 1731 C CA . ASN A 1 223 ? -50.058 24.015 37.959 1.000 6.480 223 ASN A CA 1
ATOM 1732 C C . ASN A 1 223 ? -51.141 24.625 37.070 1.000 6.451 223 ASN A C 1
ATOM 1733 O O . ASN A 1 223 ? -51.751 25.621 37.445 1.000 6.917 223 ASN A O 1
ATOM 1738 N N . VAL A 1 224 ? -51.373 23.986 35.912 1.000 6.721 224 VAL A N 1
ATOM 1739 C CA . VAL A 1 224 ? -52.470 24.318 35.008 1.000 7.006 224 VAL A CA 1
ATOM 1740 C C . VAL A 1 224 ? -53.419 23.137 34.840 1.000 8.073 224 VAL A C 1
ATOM 1741 O O . VAL A 1 224 ? -54.264 23.159 33.933 1.000 9.519 224 VAL A O 1
ATOM 1745 N N . ALA A 1 225 ? -53.322 22.131 35.728 1.000 7.335 225 ALA A N 1
ATOM 1746 C CA . ALA A 1 225 ? -54.079 20.882 35.616 1.000 8.036 225 ALA A CA 1
ATOM 1747 C C . ALA A 1 225 ? -55.367 21.001 36.436 1.000 7.747 225 ALA A C 1
ATOM 1748 O O . ALA A 1 225 ? -56.347 21.586 35.995 1.000 8.139 225 ALA A O 1
ATOM 1750 N N . ARG A 1 226 ? -55.353 20.501 37.665 1.000 7.206 226 ARG A N 1
ATOM 1751 C CA . ARG A 1 226 ? -56.386 20.677 38.656 1.000 7.778 226 ARG A CA 1
ATOM 1752 C C . ARG A 1 226 ? -55.693 20.867 39.998 1.000 7.952 226 ARG A C 1
ATOM 1753 O O . ARG A 1 226 ? -54.631 20.348 40.269 1.000 7.663 226 ARG A O 1
ATOM 1761 N N . GLY A 1 227 ? -56.344 21.653 40.858 1.000 8.546 227 GLY A N 1
ATOM 1762 C CA . GLY A 1 227 ? -55.789 21.946 42.180 1.000 8.462 227 GLY A CA 1
ATOM 1763 C C . GLY A 1 227 ? -55.354 20.725 42.965 1.000 8.208 227 GLY A C 1
ATOM 1764 O O . GLY A 1 227 ? -54.236 20.685 43.468 1.000 8.701 227 GLY A O 1
ATOM 1765 N N . PRO A 1 228 ? -56.233 19.715 43.064 1.000 8.511 228 PRO A N 1
ATOM 1766 C CA . PRO A 1 228 ? -55.908 18.582 43.909 1.000 8.839 228 PRO A CA 1
ATOM 1767 C C . PRO A 1 228 ? -54.790 17.648 43.430 1.000 8.690 228 PRO A C 1
ATOM 1768 O O . PRO A 1 228 ? -54.413 16.778 44.206 1.000 9.975 228 PRO A O 1
ATOM 1772 N N . VAL A 1 229 ? -54.189 17.913 42.248 1.000 8.079 229 VAL A N 1
ATOM 1773 C CA . VAL A 1 229 ? -52.970 17.199 41.899 1.000 7.996 229 VAL A CA 1
ATOM 1774 C C . VAL A 1 229 ? -51.822 17.589 42.852 1.000 7.369 229 VAL A C 1
ATOM 1775 O O . VAL A 1 229 ? -50.888 16.817 43.072 1.000 9.219 229 VAL A O 1
ATOM 1779 N N . VAL A 1 230 ? -51.919 18.793 43.437 1.000 7.804 230 VAL A N 1
ATOM 1780 C CA . VAL A 1 230 ? -50.993 19.295 44.442 1.000 8.261 230 VAL A CA 1
ATOM 1781 C C . VAL A 1 230 ? -51.645 19.201 45.808 1.000 8.202 230 VAL A C 1
ATOM 1782 O O . VAL A 1 230 ? -52.841 19.458 45.931 1.000 10.576 230 VAL A O 1
ATOM 1786 N N . VAL A 1 231 ? -50.852 18.870 46.841 1.000 8.984 231 VAL A N 1
ATOM 1787 C CA . VAL A 1 231 ? -51.326 19.009 48.227 1.000 9.337 231 VAL A CA 1
ATOM 1788 C C . VAL A 1 231 ? -51.037 20.452 48.623 1.000 9.867 231 VAL A C 1
ATOM 1789 O O . VAL A 1 231 ? -49.898 20.846 48.891 1.000 9.449 231 VAL A O 1
ATOM 1793 N N . GLU A 1 232 ? -52.099 21.278 48.580 1.000 10.842 232 GLU A N 1
ATOM 1794 C CA . GLU A 1 232 ? -51.941 22.721 48.638 1.000 10.473 232 GLU A CA 1
ATOM 1795 C C . GLU A 1 232 ? -51.251 23.214 49.908 1.000 11.025 232 GLU A C 1
ATOM 1796 O O . GLU A 1 232 ? -50.401 24.095 49.890 1.000 11.093 232 GLU A O 1
ATOM 1802 N N . SER A 1 233 ? -51.594 22.607 51.038 1.000 11.114 233 SER A N 1
ATOM 1803 C CA . SER A 1 233 ? -50.954 22.999 52.282 1.000 11.694 233 SER A CA 1
ATOM 1804 C C . SER A 1 233 ? -49.459 22.667 52.318 1.000 10.669 233 SER A C 1
ATOM 1805 O O . SER A 1 233 ? -48.676 23.412 52.919 1.000 11.373 233 SER A O 1
ATOM 1808 N N . ASP A 1 234 ? -49.057 21.574 51.641 1.000 10.135 234 ASP A N 1
ATOM 1809 C CA . ASP A 1 234 ? -47.649 21.239 51.541 1.000 9.594 234 ASP A CA 1
ATOM 1810 C C . ASP A 1 234 ? -46.936 22.267 50.656 1.000 9.140 234 ASP A C 1
ATOM 1811 O O . ASP A 1 234 ? -45.770 22.578 50.901 1.000 10.067 234 ASP A O 1
ATOM 1816 N N . LEU A 1 235 ? -47.619 22.756 49.602 1.000 9.482 235 LEU A N 1
ATOM 1817 C CA . LEU A 1 235 ? -47.038 23.774 48.743 1.000 9.181 235 LEU A CA 1
ATOM 1818 C C . LEU A 1 235 ? -46.788 25.040 49.568 1.000 9.002 235 LEU A C 1
ATOM 1819 O O . LEU A 1 235 ? -45.710 25.649 49.487 1.000 9.317 235 LEU A O 1
ATOM 1824 N N . VAL A 1 236 ? -47.768 25.477 50.383 1.000 9.812 236 VAL A N 1
ATOM 1825 C CA . VAL A 1 236 ? -47.548 26.649 51.230 1.000 10.253 236 VAL A CA 1
ATOM 1826 C C . VAL A 1 236 ? -46.325 26.438 52.122 1.000 9.819 236 VAL A C 1
ATOM 1827 O O . VAL A 1 236 ? -45.461 27.306 52.238 1.000 10.870 236 VAL A O 1
ATOM 1831 N N . ALA A 1 237 ? -46.233 25.255 52.745 1.000 10.352 237 ALA A N 1
ATOM 1832 C CA . ALA A 1 237 ? -45.125 25.021 53.657 1.000 10.425 237 ALA A CA 1
ATOM 1833 C C . ALA A 1 237 ? -43.791 25.020 52.926 1.000 10.215 237 ALA A C 1
ATOM 1834 O O . ALA A 1 237 ? -42.785 25.493 53.451 1.000 12.037 237 ALA A O 1
ATOM 1836 N N . ALA A 1 238 ? -43.776 24.475 51.711 1.000 10.036 238 ALA A N 1
ATOM 1837 C CA . ALA A 1 238 ? -42.565 24.436 50.905 1.000 9.955 238 ALA A CA 1
ATOM 1838 C C . ALA A 1 238 ? -42.106 25.840 50.530 1.000 10.557 238 ALA A C 1
ATOM 1839 O O . ALA A 1 238 ? -40.910 26.152 50.537 1.000 12.139 238 ALA A O 1
ATOM 1841 N N . LEU A 1 239 ? -43.079 26.674 50.190 1.000 11.355 239 LEU A N 1
ATOM 1842 C CA . LEU A 1 239 ? -42.736 28.053 49.845 1.000 11.020 239 LEU A CA 1
ATOM 1843 C C . LEU A 1 239 ? -42.198 28.799 51.067 1.000 12.468 239 LEU A C 1
ATOM 1844 O O . LEU A 1 239 ? -41.190 29.508 50.996 1.000 13.446 239 LEU A O 1
ATOM 1849 N N . ASP A 1 240 ? -42.846 28.603 52.221 1.000 12.278 240 ASP A N 1
ATOM 1850 C CA . ASP A 1 240 ? -42.382 29.222 53.467 1.000 13.834 240 ASP A CA 1
ATOM 1851 C C . ASP A 1 240 ? -40.962 28.782 53.821 1.000 14.886 240 ASP A C 1
ATOM 1852 O O . ASP A 1 240 ? -40.152 29.585 54.300 1.000 16.281 240 ASP A O 1
ATOM 1857 N N . SER A 1 241 ? -40.663 27.499 53.596 1.000 13.124 241 SER A N 1
ATOM 1858 C CA . SER A 1 241 ? -39.403 26.932 54.026 1.000 13.536 241 SER A CA 1
ATOM 1859 C C . SER A 1 241 ? -38.287 27.167 52.999 1.000 14.344 241 SER A C 1
ATOM 1860 O O . SER A 1 241 ? -37.139 26.884 53.275 1.000 16.010 241 SER A O 1
ATOM 1863 N N . GLY A 1 242 ? -38.619 27.600 51.785 1.000 13.930 242 GLY A N 1
ATOM 1864 C CA . GLY A 1 242 ? -37.672 27.726 50.690 1.000 13.926 242 GLY A CA 1
ATOM 1865 C C . GLY A 1 242 ? -37.283 26.409 50.020 1.000 13.184 242 GLY A C 1
ATOM 1866 O O . GLY A 1 242 ? -36.230 26.358 49.386 1.000 15.148 242 GLY A O 1
ATOM 1867 N N . ASP A 1 243 ? -38.105 25.376 50.177 1.000 11.000 243 ASP A N 1
ATOM 1868 C CA . ASP A 1 243 ? -37.854 24.116 49.505 1.000 10.830 243 ASP A CA 1
ATOM 1869 C C . ASP A 1 243 ? -37.903 24.269 47.979 1.000 9.912 243 ASP A C 1
ATOM 1870 O O . ASP A 1 243 ? -37.234 23.504 47.270 1.000 10.727 243 ASP A O 1
ATOM 1875 N N . ILE A 1 244 ? -38.772 25.145 47.511 1.000 9.965 244 ILE A N 1
ATOM 1876 C CA . ILE A 1 244 ? -38.791 25.620 46.125 1.000 9.079 244 ILE A CA 1
ATOM 1877 C C . ILE A 1 244 ? -38.877 27.146 46.138 1.000 9.062 244 ILE A C 1
ATOM 1878 O O . ILE A 1 244 ? -39.152 27.731 47.179 1.000 10.420 244 ILE A O 1
ATOM 1883 N N . ALA A 1 245 ? -38.664 27.754 44.982 1.000 8.055 245 ALA A N 1
ATOM 1884 C CA . ALA A 1 245 ? -38.587 29.207 44.905 1.000 8.995 245 ALA A CA 1
ATOM 1885 C C . ALA A 1 245 ? -39.961 29.859 44.745 1.000 8.203 245 ALA A C 1
ATOM 1886 O O . ALA A 1 245 ? -40.150 31.009 45.165 1.000 10.918 245 ALA A O 1
ATOM 1888 N N . GLY A 1 246 ? -40.886 29.210 44.053 1.000 7.918 246 GLY A N 1
ATOM 1889 C CA . GLY A 1 246 ? -42.107 29.881 43.715 1.000 7.946 246 GLY A CA 1
ATOM 1890 C C . GLY A 1 246 ? -43.013 29.006 42.874 1.000 7.134 246 GLY A C 1
ATOM 1891 O O . GLY A 1 246 ? -42.748 27.797 42.705 1.000 7.592 246 GLY A O 1
ATOM 1892 N N . ALA A 1 247 ? -44.106 29.555 42.382 1.000 7.408 247 ALA A N 1
ATOM 1893 C CA . ALA A 1 247 ? -45.113 28.778 41.689 1.000 6.635 247 ALA A CA 1
ATOM 1894 C C . ALA A 1 247 ? -45.976 29.683 40.830 1.000 6.516 247 ALA A C 1
ATOM 1895 O O . ALA A 1 247 ? -46.250 30.813 41.231 1.000 8.593 247 ALA A O 1
ATOM 1897 N N . ALA A 1 248 ? -46.444 29.177 39.699 1.000 6.869 248 ALA A N 1
ATOM 1898 C CA . ALA A 1 248 ? -47.505 29.818 38.915 1.000 6.111 248 ALA A CA 1
ATOM 1899 C C . ALA A 1 248 ? -48.691 28.860 38.989 1.000 6.328 248 ALA A C 1
ATOM 1900 O O . ALA A 1 248 ? -48.572 27.713 38.549 1.000 7.093 248 ALA A O 1
ATOM 1902 N N . LEU A 1 249 ? -49.817 29.337 39.511 1.000 7.126 249 LEU A N 1
ATOM 1903 C CA . LEU A 1 249 ? -50.941 28.501 39.861 1.000 6.681 249 LEU A CA 1
ATOM 1904 C C . LEU A 1 249 ? -52.198 29.081 39.219 1.000 6.693 249 LEU A C 1
ATOM 1905 O O . LEU A 1 249 ? -52.605 30.213 39.546 1.000 7.387 249 LEU A O 1
ATOM 1910 N N . ASP A 1 250 ? -52.824 28.266 38.370 1.000 6.809 250 ASP A N 1
ATOM 1911 C CA . ASP A 1 250 ? -54.061 28.634 37.718 1.000 6.764 250 ASP A CA 1
ATOM 1912 C C . ASP A 1 250 ? -55.265 27.897 38.306 1.000 7.011 250 ASP A C 1
ATOM 1913 O O . ASP A 1 250 ? -56.397 28.225 37.963 1.000 7.319 250 ASP A O 1
ATOM 1918 N N . VAL A 1 251 ? -55.017 26.872 39.115 1.000 7.623 251 VAL A N 1
ATOM 1919 C CA . VAL A 1 251 ? -56.056 25.988 39.612 1.000 7.473 251 VAL A CA 1
ATOM 1920 C C . VAL A 1 251 ? -55.722 25.662 41.065 1.000 7.992 251 VAL A C 1
ATOM 1921 O O . VAL A 1 251 ? -54.550 25.681 41.446 1.000 8.385 251 VAL A O 1
ATOM 1925 N N . PHE A 1 252 ? -56.742 25.395 41.870 1.000 8.707 252 PHE A N 1
ATOM 1926 C CA . PHE A 1 252 ? -56.622 25.284 43.324 1.000 8.500 252 PHE A CA 1
ATOM 1927 C C . PHE A 1 252 ? -57.613 24.264 43.849 1.000 9.672 252 PHE A C 1
ATOM 1928 O O . PHE A 1 252 ? -58.594 23.929 43.205 1.000 10.095 252 PHE A O 1
ATOM 1936 N N . SER A 1 253 ? -57.358 23.808 45.097 1.000 10.223 253 SER A N 1
ATOM 1937 C CA A SER A 1 253 ? -58.264 22.824 45.654 0.500 11.836 253 SER A CA 1
ATOM 1938 C CA B SER A 1 253 ? -58.216 22.887 45.827 0.500 11.789 253 SER A CA 1
ATOM 1939 C C . SER A 1 253 ? -59.655 23.403 45.902 1.000 11.721 253 SER A C 1
ATOM 1940 O O . SER A 1 253 ? -60.637 22.680 45.743 1.000 15.882 253 SER A O 1
ATOM 1945 N N . GLU A 1 254 ? -59.743 24.671 46.232 1.000 10.733 254 GLU A N 1
ATOM 1946 C CA . GLU A 1 254 ? -61.001 25.391 46.295 1.000 12.010 254 GLU A CA 1
ATOM 1947 C C . GLU A 1 254 ? -60.876 26.633 45.418 1.000 11.522 254 GLU A C 1
ATOM 1948 O O . GLU A 1 254 ? -59.908 27.404 45.547 1.000 11.271 254 GLU A O 1
ATOM 1954 N N . GLU A 1 255 ? -61.858 26.771 44.527 1.000 11.992 255 GLU A N 1
ATOM 1955 C CA . GLU A 1 255 ? -61.904 27.901 43.621 1.000 11.413 255 GLU A CA 1
ATOM 1956 C C . GLU A 1 255 ? -63.262 28.568 43.768 1.000 12.362 255 GLU A C 1
ATOM 1957 O O . GLU A 1 255 ? -64.269 27.887 43.780 1.000 13.781 255 GLU A O 1
ATOM 1963 N N . PRO A 1 256 ? -63.354 29.907 43.850 1.000 11.987 256 PRO A N 1
ATOM 1964 C CA . PRO A 1 256 ? -62.214 30.833 43.913 1.000 11.281 256 PRO A CA 1
ATOM 1965 C C . PRO A 1 256 ? -61.299 30.573 45.114 1.000 10.246 256 PRO A C 1
ATOM 1966 O O . PRO A 1 256 ? -61.723 30.120 46.175 1.000 11.198 256 PRO A O 1
ATOM 1970 N N . LEU A 1 257 ? -60.024 30.879 44.923 1.000 9.521 257 LEU A N 1
ATOM 1971 C CA . LEU A 1 257 ? -59.060 30.697 45.997 1.000 9.753 257 LEU A CA 1
ATOM 1972 C C . LEU A 1 257 ? -59.455 31.549 47.180 1.000 9.505 257 LEU A C 1
ATOM 1973 O O . LEU A 1 257 ? -59.623 32.764 47.047 1.000 10.257 257 LEU A O 1
ATOM 1978 N N . PRO A 1 258 ? -59.667 30.967 48.378 1.000 10.338 258 PRO A N 1
ATOM 1979 C CA . PRO A 1 258 ? -60.150 31.808 49.482 1.000 11.036 258 PRO A CA 1
ATOM 1980 C C . PRO A 1 258 ? -59.193 32.943 49.813 1.000 9.844 258 PRO A C 1
ATOM 1981 O O . PRO A 1 258 ? -57.969 32.849 49.732 1.000 9.662 258 PRO A O 1
ATOM 1985 N N . GLU A 1 259 ? -59.820 34.047 50.264 1.000 10.817 259 GLU A N 1
ATOM 1986 C CA A GLU A 1 259 ? -59.050 35.243 50.561 0.500 12.578 259 GLU A CA 1
ATOM 1987 C CA B GLU A 1 259 ? -59.071 35.262 50.568 0.500 13.106 259 GLU A CA 1
ATOM 1988 C C . GLU A 1 259 ? -58.002 35.023 51.652 1.000 9.617 259 GLU A C 1
ATOM 1989 O O . GLU A 1 259 ? -56.995 35.704 51.659 1.000 10.493 259 GLU A O 1
ATOM 2000 N N . ASP A 1 260 ? -58.219 34.047 52.560 1.000 9.119 260 ASP A N 1
ATOM 2001 C CA . ASP A 1 260 ? -57.257 33.799 53.631 1.000 9.085 260 ASP A CA 1
ATOM 2002 C C . ASP A 1 260 ? -56.136 32.831 53.237 1.000 9.419 260 ASP A C 1
ATOM 2003 O O . ASP A 1 260 ? -55.265 32.545 54.042 1.000 10.623 260 ASP A O 1
ATOM 2008 N N . SER A 1 261 ? -56.090 32.379 51.980 1.000 8.711 261 SER A N 1
ATOM 2009 C CA . SER A 1 261 ? -54.993 31.539 51.525 1.000 8.413 261 SER A CA 1
ATOM 2010 C C . SER A 1 261 ? -53.670 32.270 51.629 1.000 9.287 261 SER A C 1
ATOM 2011 O O . SER A 1 261 ? -53.537 33.352 51.076 1.000 10.141 261 SER A O 1
ATOM 2014 N N . PRO A 1 262 ? -52.615 31.646 52.189 1.000 9.474 262 PRO A N 1
ATOM 2015 C CA . PRO A 1 262 ? -51.312 32.295 52.123 1.000 9.456 262 PRO A CA 1
ATOM 2016 C C . PRO A 1 262 ? -50.749 32.439 50.7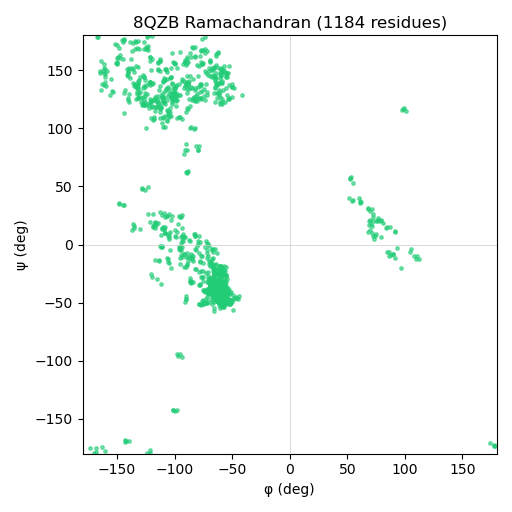08 1.000 9.685 262 PRO A C 1
ATOM 2017 O O . PRO A 1 262 ? -49.811 33.190 50.507 1.000 9.900 262 PRO A O 1
ATOM 2021 N N . LEU A 1 263 ? -51.284 31.667 49.755 1.000 8.532 263 LEU A N 1
ATOM 2022 C CA . LEU A 1 263 ? -50.715 31.669 48.416 1.000 8.479 263 LEU A CA 1
ATOM 2023 C C . LEU A 1 263 ? -50.741 33.054 47.767 1.000 8.178 263 LEU A C 1
ATOM 2024 O O . LEU A 1 263 ? -49.858 33.360 46.961 1.000 9.357 263 LEU A O 1
ATOM 2029 N N . TRP A 1 264 ? -51.765 33.875 48.048 1.000 8.492 264 TRP A N 1
ATOM 2030 C CA . TRP A 1 264 ? -51.850 35.199 47.446 1.000 8.770 264 TRP A CA 1
ATOM 2031 C C . TRP A 1 264 ? -50.625 36.043 47.715 1.000 9.003 264 TRP A C 1
ATOM 2032 O O . TRP A 1 264 ? -50.333 36.905 46.911 1.000 10.811 264 TRP A O 1
ATOM 2043 N N . ASP A 1 265 ? -49.996 35.849 48.889 1.000 8.790 265 ASP A N 1
ATOM 2044 C CA . ASP A 1 265 ? -49.079 36.855 49.410 1.000 10.369 265 ASP A CA 1
ATOM 2045 C C . ASP A 1 265 ? -47.615 36.634 49.054 1.000 11.478 265 ASP A C 1
ATOM 2046 O O . ASP A 1 265 ? -46.824 37.540 49.285 1.000 14.649 265 ASP A O 1
ATOM 2051 N N . PHE A 1 266 ? -47.243 35.481 48.508 1.000 9.278 266 PHE A N 1
ATOM 2052 C CA . PHE A 1 266 ? -45.856 35.238 48.127 1.000 8.626 266 PHE A CA 1
ATOM 2053 C C . PHE A 1 266 ? -45.502 36.073 46.886 1.000 8.820 266 PHE A C 1
ATOM 2054 O O . PHE A 1 266 ? -46.225 36.030 45.884 1.000 8.933 266 PHE A O 1
ATOM 2062 N N . GLU A 1 267 ? -44.366 36.774 46.951 1.000 8.663 267 GLU A N 1
ATOM 2063 C CA . GLU A 1 267 ? -43.918 37.546 45.786 1.000 8.526 267 GLU A CA 1
ATOM 2064 C C . GLU A 1 267 ? -43.749 36.642 44.568 1.000 7.730 267 GLU A C 1
ATOM 2065 O O . GLU A 1 267 ? -44.147 37.023 43.460 1.000 9.175 267 GLU A O 1
ATOM 2071 N N . ASP A 1 268 ? -43.123 35.477 44.746 1.000 7.697 268 ASP A N 1
ATOM 2072 C CA . ASP A 1 268 ? -42.804 34.595 43.645 1.000 7.220 268 ASP A CA 1
ATOM 2073 C C . ASP A 1 268 ? -43.870 33.531 43.403 1.000 7.766 268 ASP A C 1
ATOM 2074 O O . ASP A 1 268 ? -43.601 32.515 42.758 1.000 8.221 268 ASP A O 1
ATOM 2079 N N . VAL A 1 269 ? -45.111 33.834 43.811 1.000 6.788 269 VAL A N 1
ATOM 2080 C CA . VAL A 1 269 ? -46.264 33.092 43.363 1.000 7.005 269 VAL A CA 1
ATOM 2081 C C . VAL A 1 269 ? -47.067 33.969 42.407 1.000 7.425 269 VAL A C 1
ATOM 2082 O O . VAL A 1 269 ? -47.305 35.127 42.740 1.000 7.761 269 VAL A O 1
ATOM 2086 N N . LEU A 1 270 ? -47.441 33.400 41.258 1.000 7.102 270 LEU A N 1
ATOM 2087 C CA . LEU A 1 270 ? -48.431 34.003 40.376 1.000 6.340 270 LEU A CA 1
ATOM 2088 C C . LEU A 1 270 ? -49.734 33.278 40.581 1.000 6.310 270 LEU A C 1
ATOM 2089 O O . LEU A 1 270 ? -49.810 32.087 40.338 1.000 8.063 270 LEU A O 1
ATOM 2094 N N . ILE A 1 271 ? -50.818 34.018 40.921 1.000 6.624 271 ILE A N 1
ATOM 2095 C CA . ILE A 1 271 ? -52.163 33.487 40.978 1.000 6.699 271 ILE A CA 1
ATOM 2096 C C . ILE A 1 271 ? -52.909 33.927 39.725 1.000 6.627 271 ILE A C 1
ATOM 2097 O O . ILE A 1 271 ? -52.966 35.129 39.444 1.000 7.040 271 ILE A O 1
ATOM 2102 N N . THR A 1 272 ? -53.488 32.967 39.003 1.000 6.680 272 THR A N 1
ATOM 2103 C CA . THR A 1 272 ? -54.385 33.310 37.914 1.000 6.652 272 THR A CA 1
ATOM 2104 C C . THR A 1 272 ? -55.701 32.560 38.141 1.000 7.451 272 THR A C 1
ATOM 2105 O O . THR A 1 272 ? -55.685 31.405 38.621 1.000 7.758 272 THR A O 1
ATOM 2109 N N . PRO A 1 273 ? -56.847 33.186 37.804 1.000 6.986 273 PRO A N 1
ATOM 2110 C CA . PRO A 1 273 ? -58.139 32.620 38.247 1.000 7.527 273 PRO A CA 1
ATOM 2111 C C . PRO A 1 273 ? -58.741 31.597 37.272 1.000 7.275 273 PRO A C 1
ATOM 2112 O O . PRO A 1 273 ? -59.864 31.776 36.771 1.000 8.264 273 PRO A O 1
ATOM 2116 N N . HIS A 1 274 ? -58.037 30.480 37.074 1.000 7.881 274 HIS A N 1
ATOM 2117 C CA . HIS A 1 274 ? -58.512 29.411 36.200 1.000 8.154 274 HIS A CA 1
ATOM 2118 C C . HIS A 1 274 ? -58.821 29.949 34.790 1.000 7.896 274 HIS A C 1
ATOM 2119 O O . HIS A 1 274 ? -59.894 29.719 34.216 1.000 9.825 274 HIS A O 1
ATOM 2126 N N . VAL A 1 275 ? -57.836 30.621 34.213 1.000 7.022 275 VAL A N 1
ATOM 2127 C CA . VAL A 1 275 ? -57.918 31.314 32.957 1.000 7.351 275 VAL A CA 1
ATOM 2128 C C . VAL A 1 275 ? -56.730 31.068 32.051 1.000 6.947 275 VAL A C 1
ATOM 2129 O O . VAL A 1 275 ? -56.567 31.756 31.016 1.000 7.397 275 VAL A O 1
ATOM 2133 N N . SER A 1 276 ? -55.924 30.030 32.328 1.000 7.560 276 SER A N 1
ATOM 2134 C CA . SER A 1 276 ? -54.802 29.741 31.448 1.000 7.089 276 SER A CA 1
ATOM 2135 C C . SER A 1 276 ? -55.243 29.311 30.052 1.000 7.627 276 SER A C 1
ATOM 2136 O O . SER A 1 276 ? -54.452 29.453 29.092 1.000 7.854 276 SER A O 1
ATOM 2139 N N . ALA A 1 277 ? -56.499 28.843 29.927 1.000 8.156 277 ALA A N 1
ATOM 2140 C CA . ALA A 1 277 ? -57.075 28.442 28.656 1.000 8.489 277 ALA A CA 1
ATOM 2141 C C . ALA A 1 277 ? -58.066 29.476 28.118 1.000 7.952 277 ALA A C 1
ATOM 2142 O O . ALA A 1 277 ? -58.746 29.240 27.121 1.000 8.742 277 ALA A O 1
ATOM 2144 N N . ALA A 1 278 ? -58.232 30.630 28.768 1.000 7.415 278 ALA A N 1
ATOM 2145 C CA . ALA A 1 278 ? -59.231 31.581 28.318 1.000 7.423 278 ALA A CA 1
ATOM 2146 C C . ALA A 1 278 ? -58.860 32.141 26.946 1.000 8.130 278 ALA A C 1
ATOM 2147 O O . ALA A 1 278 ? -57.695 32.392 26.647 1.000 8.253 278 ALA A O 1
ATOM 2149 N N . THR A 1 279 ? -59.881 32.399 26.129 1.000 8.293 279 THR A N 1
ATOM 2150 C CA . THR A 1 279 ? -59.676 32.917 24.781 1.000 8.138 279 THR A CA 1
ATOM 2151 C C . THR A 1 279 ? -60.976 33.497 24.276 1.000 7.977 279 THR A C 1
ATOM 2152 O O . THR A 1 279 ? -62.029 32.873 24.354 1.000 8.127 279 THR A O 1
ATOM 2156 N N . SER A 1 280 ? -60.822 34.661 23.609 1.000 8.437 280 SER A N 1
ATOM 2157 C CA . SER A 1 280 ? -61.906 35.368 22.933 1.000 8.720 280 SER A CA 1
ATOM 2158 C C . SER A 1 280 ? -62.463 34.610 21.741 1.000 8.523 280 SER A C 1
ATOM 2159 O O . SER A 1 280 ? -63.476 35.017 21.193 1.000 9.405 280 SER A O 1
ATOM 2162 N N . LYS A 1 281 ? -61.884 33.467 21.395 1.000 8.523 281 LYS A N 1
ATOM 2163 C CA . LYS A 1 281 ? -62.356 32.629 20.302 1.000 9.870 281 LYS A CA 1
ATOM 2164 C C . LYS A 1 281 ? -62.712 31.216 20.782 1.000 8.802 281 LYS A C 1
ATOM 2165 O O . LYS A 1 281 ? -62.817 30.269 19.993 1.000 10.199 281 LYS A O 1
ATOM 2171 N N . TYR A 1 282 ? -62.947 31.047 22.097 1.000 9.237 282 TYR A N 1
ATOM 2172 C CA . TYR A 1 282 ? -63.299 29.739 22.620 1.000 8.958 282 TYR A CA 1
ATOM 2173 C C . TYR A 1 282 ? -64.520 29.180 21.912 1.000 9.321 282 TYR A C 1
ATOM 2174 O O . TYR A 1 282 ? -64.585 27.972 21.643 1.000 9.983 282 TYR A O 1
ATOM 2183 N N . HIS A 1 283 ? -65.474 30.035 21.577 1.000 10.386 283 HIS A N 1
ATOM 2184 C CA . HIS A 1 283 ? -66.656 29.591 20.860 1.000 11.299 283 HIS A CA 1
ATOM 2185 C C . HIS A 1 283 ? -66.317 28.875 19.561 1.000 11.060 283 HIS A C 1
ATOM 2186 O O . HIS A 1 283 ? -66.972 27.883 19.225 1.000 11.423 283 HIS A O 1
ATOM 2193 N N . GLU A 1 284 ? -65.345 29.400 18.814 1.000 11.181 284 GLU A N 1
ATOM 2194 C CA . GLU A 1 284 ? -64.944 28.765 17.561 1.000 12.006 284 GLU A CA 1
ATOM 2195 C C . GLU A 1 284 ? -64.222 27.446 17.819 1.000 10.996 284 GLU A C 1
ATOM 2196 O O . GLU A 1 284 ? -64.437 26.451 17.110 1.000 11.078 284 GLU A O 1
ATOM 2202 N N . ASP A 1 285 ? -63.403 27.422 18.889 1.000 9.869 285 ASP A N 1
ATOM 2203 C CA . ASP A 1 285 ? -62.611 26.239 19.146 1.000 9.910 285 ASP A CA 1
ATOM 2204 C C . ASP A 1 285 ? -63.517 25.083 19.573 1.000 8.910 285 ASP A C 1
ATOM 2205 O O . ASP A 1 285 ? -63.288 23.932 19.189 1.000 10.313 285 ASP A O 1
ATOM 2210 N N . VAL A 1 286 ? -64.517 25.340 20.414 1.000 9.188 286 VAL A N 1
ATOM 2211 C CA . VAL A 1 286 ? -65.476 24.306 20.796 1.000 9.089 286 VAL A CA 1
ATOM 2212 C C . VAL A 1 286 ? -66.366 23.957 19.607 1.000 9.232 286 VAL A C 1
ATOM 2213 O O . VAL A 1 286 ? -66.706 22.796 19.401 1.000 10.575 286 VAL A O 1
ATOM 2217 N N . ALA A 1 287 ? -66.769 24.953 18.813 1.000 9.975 287 ALA A N 1
ATOM 2218 C CA . ALA A 1 287 ? -67.652 24.704 17.681 1.000 11.230 287 ALA A CA 1
ATOM 2219 C C . ALA A 1 287 ? -67.010 23.683 16.734 1.000 10.255 287 ALA A C 1
ATOM 2220 O O . ALA A 1 287 ? -67.692 22.817 16.193 1.000 10.455 287 ALA A O 1
ATOM 2222 N N . ALA A 1 288 ? -65.674 23.752 16.561 1.000 10.865 288 ALA A N 1
ATOM 2223 C CA . ALA A 1 288 ? -65.031 22.813 15.659 1.000 10.816 288 ALA A CA 1
ATOM 2224 C C . ALA A 1 288 ? -65.266 21.371 16.143 1.000 11.264 288 ALA A C 1
ATOM 2225 O O . ALA A 1 288 ? -65.451 20.468 15.338 1.000 12.526 288 ALA A O 1
ATOM 2227 N N . LEU A 1 289 ? -65.230 21.119 17.461 1.000 11.945 289 LEU A N 1
ATOM 2228 C CA . LEU A 1 289 ? -65.467 19.766 17.989 1.000 12.209 289 LEU A CA 1
ATOM 2229 C C . LEU A 1 289 ? -66.903 19.309 17.774 1.000 11.620 289 LEU A C 1
ATOM 2230 O O . LEU A 1 289 ? -67.147 18.154 17.454 1.000 14.509 289 LEU A O 1
ATOM 2235 N N . ILE A 1 290 ? -67.858 20.235 17.909 1.000 11.039 290 ILE A N 1
ATOM 2236 C CA . ILE A 1 290 ? -69.259 19.919 17.665 1.000 12.077 290 ILE A CA 1
ATOM 2237 C C . ILE A 1 290 ? -69.445 19.511 16.200 1.000 11.043 290 ILE A C 1
ATOM 2238 O O . ILE A 1 290 ? -70.104 18.517 15.903 1.000 12.889 290 ILE A O 1
ATOM 2243 N N . ARG A 1 291 ? -68.897 20.319 15.280 1.000 11.859 291 ARG A N 1
ATOM 2244 C CA . ARG A 1 291 ? -68.997 20.014 13.859 1.000 12.363 291 ARG A CA 1
ATOM 2245 C C . ARG A 1 291 ? -68.429 18.629 13.560 1.000 12.445 291 ARG A C 1
ATOM 2246 O O . ARG A 1 291 ? -69.030 17.869 12.780 1.000 14.637 291 ARG A O 1
ATOM 2254 N N . GLU A 1 292 ? -67.257 18.341 14.131 1.000 12.824 292 GLU A N 1
ATOM 2255 C CA . GLU A 1 292 ? -66.639 17.038 13.948 1.000 14.690 292 GLU A CA 1
ATOM 2256 C C . GLU A 1 292 ? -67.567 15.885 14.361 1.000 14.745 292 GLU A C 1
ATOM 2257 O O . GLU A 1 292 ? -67.710 14.896 13.611 1.000 18.300 292 GLU A O 1
ATOM 2263 N N . ASN A 1 293 ? -68.134 15.968 15.560 1.000 15.771 293 ASN A N 1
ATOM 2264 C CA . ASN A 1 293 ? -68.998 14.909 16.048 1.000 16.572 293 ASN A CA 1
ATOM 2265 C C . ASN A 1 293 ? -70.346 14.827 15.339 1.000 16.320 293 ASN A C 1
ATOM 2266 O O . ASN A 1 293 ? -70.897 13.736 15.242 1.000 20.117 293 ASN A O 1
ATOM 2271 N N . ILE A 1 294 ? -70.869 15.940 14.840 1.000 15.027 294 ILE A N 1
ATOM 2272 C CA . ILE A 1 294 ? -72.078 15.921 14.031 1.000 17.404 294 ILE A CA 1
ATOM 2273 C C . ILE A 1 294 ? -71.815 15.152 12.730 1.000 16.025 294 ILE A C 1
ATOM 2274 O O . ILE A 1 294 ? -72.693 14.403 12.282 1.000 20.432 294 ILE A O 1
ATOM 2279 N N . GLU A 1 295 ? -70.613 15.298 12.140 1.000 18.537 295 GLU A N 1
ATOM 2280 C CA . GLU A 1 295 ? -70.229 14.513 10.972 1.000 19.187 295 GLU A CA 1
ATOM 2281 C C . GLU A 1 295 ? -70.127 13.026 11.343 1.000 21.387 295 GLU A C 1
ATOM 2282 O O . GLU A 1 295 ? -70.601 12.163 10.603 1.000 23.911 295 GLU A O 1
ATOM 2288 N N . LYS A 1 296 ? -69.533 12.700 12.502 1.000 18.526 296 LYS A N 1
ATOM 2289 C CA . LYS A 1 296 ? -69.406 11.299 12.923 1.000 20.730 296 LYS A CA 1
ATOM 2290 C C . LYS A 1 296 ? -70.795 10.683 13.117 1.000 18.624 296 LYS A C 1
ATOM 2291 O O . LYS A 1 296 ? -71.039 9.559 12.724 1.000 25.046 296 LYS A O 1
ATOM 2297 N N . ILE A 1 297 ? -71.700 11.406 13.782 1.000 20.696 297 ILE A N 1
ATOM 2298 C CA . ILE A 1 297 ? -73.071 10.916 13.949 1.000 21.092 297 ILE A CA 1
ATOM 2299 C C . ILE A 1 297 ? -73.764 10.679 12.599 1.000 23.325 297 ILE A C 1
ATOM 2300 O O . ILE A 1 297 ? -74.354 9.605 12.382 1.000 25.357 297 ILE A O 1
ATOM 2305 N N . ALA A 1 298 ? -73.644 11.634 11.667 1.000 24.168 298 ALA A N 1
ATOM 2306 C CA . ALA A 1 298 ? -74.247 11.501 10.346 1.000 24.711 298 ALA A CA 1
ATOM 2307 C C . ALA A 1 298 ? -73.758 10.243 9.599 1.000 24.277 298 ALA A C 1
ATOM 2308 O O . ALA A 1 298 ? -74.541 9.608 8.871 1.000 27.217 298 ALA A O 1
ATOM 2310 N N . THR A 1 299 ? -72.451 9.933 9.729 1.000 21.562 299 THR A N 1
ATOM 2311 C CA . THR A 1 299 ? -71.822 8.831 9.001 1.000 26.621 299 THR A CA 1
ATOM 2312 C C . THR A 1 299 ? -71.760 7.509 9.771 1.000 27.659 299 THR A C 1
ATOM 2313 O O . THR A 1 299 ? -71.393 6.483 9.174 1.000 38.130 299 THR A O 1
ATOM 2317 N N . GLY A 1 300 ? -72.179 7.509 11.041 1.000 25.782 300 GLY A N 1
ATOM 2318 C CA . GLY A 1 300 ? -72.157 6.305 11.862 1.000 26.975 300 GLY A CA 1
ATOM 2319 C C . GLY A 1 300 ? -70.765 5.921 12.382 1.000 31.322 300 GLY A C 1
ATOM 2320 O O . GLY A 1 300 ? -70.551 4.757 12.731 1.000 34.482 300 GLY A O 1
ATOM 2321 N N . ASP A 1 301 ? -69.844 6.904 12.456 1.000 25.769 301 ASP A N 1
ATOM 2322 C CA . ASP A 1 301 ? -68.491 6.744 12.973 1.000 30.564 301 ASP A CA 1
ATOM 2323 C C . ASP A 1 301 ? -68.465 7.023 14.475 1.000 31.589 301 ASP A C 1
ATOM 2324 O O . ASP A 1 301 ? -69.379 7.630 15.014 1.000 33.687 301 ASP A O 1
ATOM 2329 N N . GLU A 1 302 ? -67.471 6.428 15.159 1.000 29.840 302 GLU A N 1
ATOM 2330 C CA . GLU A 1 302 ? -67.296 6.621 16.601 1.000 33.281 302 GLU A CA 1
ATOM 2331 C C . GLU A 1 302 ? -66.976 8.086 16.885 1.000 31.955 302 GLU A C 1
ATOM 2332 O O . GLU A 1 302 ? -66.212 8.710 16.148 1.000 31.548 302 GLU A O 1
ATOM 2338 N N . LEU A 1 303 ? -67.590 8.617 17.953 1.000 26.692 303 LEU A N 1
ATOM 2339 C CA . LEU A 1 303 ? -67.395 9.994 18.358 1.000 23.531 303 LEU A CA 1
ATOM 2340 C C . LEU A 1 303 ? -65.964 10.238 18.841 1.000 23.763 303 LEU A C 1
ATOM 2341 O O . LEU A 1 303 ? -65.346 9.385 19.473 1.000 26.312 303 LEU A O 1
ATOM 2346 N N . THR A 1 304 ? -65.484 11.449 18.562 1.000 19.962 304 THR A N 1
ATOM 2347 C CA . THR A 1 304 ? -64.236 11.958 19.079 1.000 19.036 304 THR A CA 1
ATOM 2348 C C . THR A 1 304 ? -64.421 12.389 20.544 1.000 16.816 304 THR A C 1
ATOM 2349 O O . THR A 1 304 ? -65.406 13.029 20.886 1.000 18.335 304 THR A O 1
ATOM 2353 N N . ASN A 1 305 ? -63.429 12.059 21.387 1.000 17.563 305 ASN A N 1
ATOM 2354 C CA . ASN A 1 305 ? -63.378 12.422 22.807 1.000 18.350 305 ASN A CA 1
ATOM 2355 C C . ASN A 1 305 ? -64.550 11.839 23.581 1.000 17.417 305 ASN A C 1
ATOM 2356 O O . ASN A 1 305 ? -65.044 12.455 24.514 1.000 18.168 305 ASN A O 1
ATOM 2361 N N . ARG A 1 306 ? -64.990 10.628 23.210 1.000 20.067 306 ARG A N 1
ATOM 2362 C CA . ARG A 1 306 ? -66.062 10.007 23.953 1.000 21.050 306 ARG A CA 1
ATOM 2363 C C . ARG A 1 306 ? -65.521 9.426 25.256 1.000 22.411 306 ARG A C 1
ATOM 2364 O O . ARG A 1 306 ? -64.612 8.595 25.227 1.000 26.433 306 ARG A O 1
ATOM 2372 N N . VAL A 1 307 ? -66.148 9.826 26.356 1.000 22.456 307 VAL A N 1
ATOM 2373 C CA . VAL A 1 307 ? -65.781 9.421 27.708 1.000 26.720 307 VAL A CA 1
ATOM 2374 C C . VAL A 1 307 ? -66.543 8.146 28.089 1.000 29.541 307 VAL A C 1
ATOM 2375 O O . VAL A 1 307 ? -65.956 7.199 28.634 1.000 34.833 307 VAL A O 1
ATOM 2379 N N . VAL A 1 308 ? -67.862 8.141 27.822 1.000 28.962 308 VAL A N 1
ATOM 2380 C CA . VAL A 1 308 ? -68.728 6.987 28.026 1.000 34.618 308 VAL A CA 1
ATOM 2381 C C . VAL A 1 308 ? -69.870 7.006 26.999 1.000 35.505 308 VAL A C 1
ATOM 2382 O O . VAL A 1 308 ? -70.469 5.940 26.835 1.000 42.779 308 VAL A O 1
ATOM 2387 N N . MET B 1 1 ? 3.689 49.514 22.015 1.000 38.251 1 MET B N 1
ATOM 2388 C CA . MET B 1 1 ? 2.766 49.388 20.847 1.000 46.358 1 MET B CA 1
ATOM 2389 C C . MET B 1 1 ? 1.580 48.449 21.091 1.000 40.015 1 MET B C 1
ATOM 2390 O O . MET B 1 1 ? 0.695 48.385 20.249 1.000 48.692 1 MET B O 1
ATOM 2395 N N . HIS B 1 2 ? 1.533 47.696 22.199 1.000 22.663 2 HIS B N 1
ATOM 2396 C CA . HIS B 1 2 ? 0.398 46.818 22.440 1.000 20.407 2 HIS B CA 1
ATOM 2397 C C . HIS B 1 2 ? -0.544 47.455 23.459 1.000 16.946 2 HIS B C 1
ATOM 2398 O O . HIS B 1 2 ? -0.161 48.328 24.236 1.000 18.995 2 HIS B O 1
ATOM 2405 N N . ILE B 1 3 ? -1.758 46.937 23.539 1.000 15.185 3 ILE B N 1
ATOM 2406 C CA . ILE B 1 3 ? -2.546 47.053 24.765 1.000 12.433 3 ILE B CA 1
ATOM 2407 C C . ILE B 1 3 ? -1.785 46.372 25.902 1.000 11.402 3 ILE B C 1
ATOM 2408 O O . ILE B 1 3 ? -1.368 45.226 25.735 1.000 13.972 3 ILE B O 1
ATOM 2413 N N . GLU B 1 4 ? -1.585 47.106 27.013 1.000 12.069 4 GLU B N 1
ATOM 2414 C CA . GLU B 1 4 ? -0.842 46.646 28.166 1.000 12.825 4 GLU B CA 1
ATOM 2415 C C . GLU B 1 4 ? -1.709 46.476 29.398 1.000 11.869 4 GLU B C 1
ATOM 2416 O O . GLU B 1 4 ? -1.239 45.909 30.382 1.000 12.598 4 GLU B O 1
ATOM 2422 N N . ARG B 1 5 ? -2.929 47.013 29.379 1.000 12.210 5 ARG B N 1
ATOM 2423 C CA . ARG B 1 5 ? -3.828 46.801 30.515 1.000 13.541 5 ARG B CA 1
ATOM 2424 C C . ARG B 1 5 ? -5.245 47.080 30.096 1.000 11.788 5 ARG B C 1
ATOM 2425 O O . ARG B 1 5 ? -5.480 47.845 29.162 1.000 13.240 5 ARG B O 1
ATOM 2433 N N . LEU B 1 6 ? -6.168 46.449 30.824 1.000 12.167 6 LEU B N 1
ATOM 2434 C CA . LEU B 1 6 ? -7.565 46.740 30.632 1.000 12.065 6 LEU B CA 1
ATOM 2435 C C . LEU B 1 6 ? -8.091 47.322 31.933 1.000 11.649 6 LEU B C 1
ATOM 2436 O O . LEU B 1 6 ? -8.082 46.626 32.953 1.000 11.959 6 LEU B O 1
ATOM 2441 N N . ALA B 1 7 ? -8.487 48.597 31.861 1.000 11.751 7 ALA B N 1
ATOM 2442 C CA . ALA B 1 7 ? -9.091 49.265 32.980 1.000 11.626 7 ALA B CA 1
ATOM 2443 C C . ALA B 1 7 ? -10.598 49.047 32.936 1.000 10.598 7 ALA B C 1
ATOM 2444 O O . ALA B 1 7 ? -11.212 49.240 31.901 1.000 12.457 7 ALA B O 1
ATOM 2446 N N . VAL B 1 8 ? -11.210 48.688 34.068 1.000 10.090 8 VAL B N 1
ATOM 2447 C CA . VAL B 1 8 ? -12.639 48.505 34.169 1.000 10.597 8 VAL B CA 1
ATOM 2448 C C . VAL B 1 8 ? -13.152 49.714 34.947 1.000 11.076 8 VAL B C 1
ATOM 2449 O O . VAL B 1 8 ? -12.998 49.834 36.156 1.000 12.490 8 VAL B O 1
ATOM 2453 N N . ASP B 1 9 ? -13.799 50.614 34.222 1.000 10.840 9 ASP B N 1
ATOM 2454 C CA . ASP B 1 9 ? -14.347 51.811 34.826 1.000 10.953 9 ASP B CA 1
ATOM 2455 C C . ASP B 1 9 ? -15.441 51.446 35.824 1.000 10.605 9 ASP B C 1
ATOM 2456 O O . ASP B 1 9 ? -16.255 50.558 35.564 1.000 11.456 9 ASP B O 1
ATOM 2461 N N . GLU B 1 10 ? -15.510 52.205 36.930 1.000 12.100 10 GLU B N 1
ATOM 2462 C CA . GLU B 1 10 ? -16.503 51.935 37.966 1.000 13.402 10 GLU B CA 1
ATOM 2463 C C . GLU B 1 10 ? -17.928 51.956 37.422 1.000 12.275 10 GLU B C 1
ATOM 2464 O O . GLU B 1 10 ? -18.798 51.305 38.015 1.000 14.173 10 GLU B O 1
ATOM 2470 N N . SER B 1 11 ? -18.189 52.700 36.316 1.000 13.246 11 SER B N 1
ATOM 2471 C CA . SER B 1 11 ? -19.520 52.815 35.764 1.000 12.434 11 SER B CA 1
ATOM 2472 C C . SER B 1 11 ? -20.062 51.472 35.262 1.000 11.844 11 SER B C 1
ATOM 2473 O O . SER B 1 11 ? -21.278 51.372 35.080 1.000 12.490 11 SER B O 1
ATOM 2476 N N . VAL B 1 12 ? -19.207 50.442 35.047 1.000 11.927 12 VAL B N 1
ATOM 2477 C CA . VAL B 1 12 ? -19.746 49.143 34.658 1.000 11.087 12 VAL B CA 1
ATOM 2478 C C . VAL B 1 12 ? -20.729 48.608 35.701 1.000 11.649 12 VAL B C 1
ATOM 2479 O O . VAL B 1 12 ? -21.566 47.788 35.373 1.000 11.981 12 VAL B O 1
ATOM 2483 N N . GLY B 1 13 ? -20.603 49.087 36.950 1.000 11.338 13 GLY B N 1
ATOM 2484 C CA . GLY B 1 13 ? -21.503 48.697 38.027 1.000 13.457 13 GLY B CA 1
ATOM 2485 C C . GLY B 1 13 ? -22.960 49.010 37.800 1.000 14.181 13 GLY B C 1
ATOM 2486 O O . GLY B 1 13 ? -23.803 48.455 38.493 1.000 16.890 13 GLY B O 1
ATOM 2487 N N . ARG B 1 14 ? -23.234 49.910 36.864 1.000 14.644 14 ARG B N 1
ATOM 2488 C CA . ARG B 1 14 ? -24.598 50.173 36.449 1.000 16.070 14 ARG B CA 1
ATOM 2489 C C . ARG B 1 14 ? -25.251 48.942 35.832 1.000 16.193 14 ARG B C 1
ATOM 2490 O O . ARG B 1 14 ? -26.482 48.906 35.834 1.000 21.460 14 ARG B O 1
ATOM 2498 N N . ALA B 1 15 ? -24.431 48.002 35.295 1.000 15.670 15 ALA B N 1
ATOM 2499 C CA . ALA B 1 15 ? -24.938 46.785 34.674 1.000 15.273 15 ALA B CA 1
ATOM 2500 C C . ALA B 1 15 ? -24.550 45.501 35.403 1.000 14.528 15 ALA B C 1
ATOM 2501 O O . ALA B 1 15 ? -25.288 44.541 35.286 1.000 16.662 15 ALA B O 1
ATOM 2503 N N . MET B 1 16 ? -23.413 45.476 36.080 1.000 14.221 16 MET B N 1
ATOM 2504 C CA . MET B 1 16 ? -22.905 44.240 36.635 1.000 13.863 16 MET B CA 1
ATOM 2505 C C . MET B 1 16 ? -21.885 44.550 37.711 1.000 13.494 16 MET B C 1
ATOM 2506 O O . MET B 1 16 ? -21.189 45.555 37.613 1.000 13.697 16 MET B O 1
ATOM 2511 N N . PRO B 1 17 ? -21.771 43.714 38.764 1.000 13.481 17 PRO B N 1
ATOM 2512 C CA . PRO B 1 17 ? -20.784 43.982 39.790 1.000 13.500 17 PRO B CA 1
ATOM 2513 C C . PRO B 1 17 ? -19.383 44.016 39.194 1.000 12.752 17 PRO B C 1
ATOM 2514 O O . PRO B 1 17 ? -18.990 43.067 38.480 1.000 13.541 17 PRO B O 1
ATOM 2518 N N . PRO B 1 18 ? -18.612 45.103 39.394 1.000 13.224 18 PRO B N 1
ATOM 2519 C CA . PRO B 1 18 ? -17.318 45.196 38.711 1.000 13.479 18 PRO B CA 1
ATOM 2520 C C . PRO B 1 18 ? -16.390 44.024 38.983 1.000 13.685 18 PRO B C 1
ATOM 2521 O O . PRO B 1 18 ? -15.684 43.594 38.089 1.000 13.838 18 PRO B O 1
ATOM 2525 N N . GLN B 1 19 ? -16.386 43.501 40.205 1.000 16.630 19 GLN B N 1
ATOM 2526 C CA . GLN B 1 19 ? -15.420 42.448 40.465 1.000 18.856 19 GLN B CA 1
ATOM 2527 C C . GLN B 1 19 ? -15.806 41.156 39.742 1.000 16.966 19 GLN B C 1
ATOM 2528 O O . GLN B 1 19 ? -14.905 40.416 39.385 1.000 19.094 19 GLN B O 1
ATOM 2534 N N . ARG B 1 20 ? -17.099 40.907 39.458 1.000 15.783 20 ARG B N 1
ATOM 2535 C CA . ARG B 1 20 ? -17.525 39.733 38.689 1.000 16.686 20 ARG B CA 1
ATOM 2536 C C . ARG B 1 20 ? -16.937 39.850 37.279 1.000 14.297 20 ARG B C 1
ATOM 2537 O O . ARG B 1 20 ? -16.464 38.898 36.686 1.000 14.300 20 ARG B O 1
ATOM 2545 N N . PHE B 1 21 ? -17.002 41.050 36.718 1.000 12.714 21 PHE B N 1
ATOM 2546 C CA . PHE B 1 21 ? -16.480 41.302 35.383 1.000 12.209 21 PHE B CA 1
ATOM 2547 C C . PHE B 1 21 ? -14.955 41.201 35.371 1.000 12.722 21 PHE B C 1
ATOM 2548 O O . PHE B 1 21 ? -14.392 40.568 34.471 1.000 13.239 21 PHE B O 1
ATOM 2556 N N . ILE B 1 22 ? -14.282 41.831 36.336 1.000 12.589 22 ILE B N 1
ATOM 2557 C CA . ILE B 1 22 ? -12.833 41.725 36.417 1.000 13.483 22 ILE B CA 1
ATOM 2558 C C . ILE B 1 22 ? -12.401 40.262 36.462 1.000 13.840 22 ILE B C 1
ATOM 2559 O O . ILE B 1 22 ? -11.488 39.872 35.734 1.000 15.917 22 ILE B O 1
ATOM 2564 N N . GLU B 1 23 ? -13.063 39.452 37.306 1.000 14.811 23 GLU B N 1
ATOM 2565 C CA . GLU B 1 23 ? -12.674 38.058 37.432 1.000 16.398 23 GLU B CA 1
ATOM 2566 C C . GLU B 1 23 ? -12.934 37.285 36.130 1.000 15.730 23 GLU B C 1
ATOM 2567 O O . GLU B 1 23 ? -12.192 36.354 35.819 1.000 17.560 23 GLU B O 1
ATOM 2573 N N . ALA B 1 24 ? -13.959 37.681 35.356 1.000 13.819 24 ALA B N 1
ATOM 2574 C CA . ALA B 1 24 ? -14.253 37.036 34.080 1.000 14.308 24 ALA B CA 1
ATOM 2575 C C . ALA B 1 24 ? -13.199 37.324 33.017 1.000 16.292 24 ALA B C 1
ATOM 2576 O O . ALA B 1 24 ? -13.198 36.650 31.995 1.000 18.946 24 ALA B O 1
ATOM 2578 N N . LEU B 1 25 ? -12.347 38.329 33.242 1.000 15.342 25 LEU B N 1
ATOM 2579 C CA . LEU B 1 25 ? -11.345 38.816 32.298 1.000 21.044 25 LEU B CA 1
ATOM 2580 C C . LEU B 1 25 ? -9.939 38.317 32.688 1.000 18.404 25 LEU B C 1
ATOM 2581 O O . LEU B 1 25 ? -8.930 38.861 32.231 1.000 21.801 25 LEU B O 1
ATOM 2586 N N . SER B 1 26 ? -9.831 37.237 33.485 1.000 19.892 26 SER B N 1
ATOM 2587 C CA . SER B 1 26 ? -8.551 36.774 34.007 1.000 18.413 26 SER B CA 1
ATOM 2588 C C . SER B 1 26 ? -7.698 36.049 32.953 1.000 17.074 26 SER B C 1
ATOM 2589 O O . SER B 1 26 ? -6.481 35.955 33.075 1.000 21.939 26 SER B O 1
ATOM 2592 N N . ASP B 1 27 ? -8.295 35.635 31.847 1.000 19.500 27 ASP B N 1
ATOM 2593 C CA . ASP B 1 27 ? -7.525 34.879 30.851 1.000 23.829 27 ASP B CA 1
ATOM 2594 C C . ASP B 1 27 ? -6.712 35.805 29.930 1.000 23.374 27 ASP B C 1
ATOM 2595 O O . ASP B 1 27 ? -5.999 35.255 29.139 1.000 22.838 27 ASP B O 1
ATOM 2600 N N . LEU B 1 28 ? -6.787 37.166 29.999 1.000 25.108 28 LEU B N 1
ATOM 2601 C CA . LEU B 1 28 ? -6.574 38.021 28.831 1.000 19.534 28 LEU B CA 1
ATOM 2602 C C . LEU B 1 28 ? -5.159 38.226 28.338 1.000 18.776 28 LEU B C 1
ATOM 2603 O O . LEU B 1 28 ? -5.016 38.691 27.216 1.000 26.492 28 LEU B O 1
ATOM 2608 N N . GLY B 1 29 ? -4.170 38.037 29.180 1.000 20.998 29 GLY B N 1
ATOM 2609 C CA . GLY B 1 29 ? -2.782 38.266 28.755 1.000 13.417 29 GLY B CA 1
ATOM 2610 C C . GLY B 1 29 ? -2.264 39.668 29.056 1.000 10.645 29 GLY B C 1
ATOM 2611 O O . GLY B 1 29 ? -1.088 39.965 28.751 1.000 10.956 29 GLY B O 1
ATOM 2612 N N . VAL B 1 30 ? -3.126 40.516 29.598 1.000 10.938 30 VAL B N 1
ATOM 2613 C CA . VAL B 1 30 ? -2.780 41.810 30.161 1.000 10.716 30 VAL B CA 1
ATOM 2614 C C . VAL B 1 30 ? -3.500 41.872 31.507 1.000 12.345 30 VAL B C 1
ATOM 2615 O O . VAL B 1 30 ? -4.557 41.256 31.695 1.000 12.833 30 VAL B O 1
ATOM 2619 N N . PRO B 1 31 ? -2.976 42.661 32.474 1.000 12.208 31 PRO B N 1
ATOM 2620 C CA . PRO B 1 31 ? -3.675 42.855 33.745 1.000 12.656 31 PRO B CA 1
ATOM 2621 C C . PRO B 1 31 ? -4.968 43.633 33.538 1.000 12.054 31 PRO B C 1
ATOM 2622 O O . PRO B 1 31 ? -5.090 44.471 32.640 1.000 11.427 31 PRO B O 1
ATOM 2626 N N . VAL B 1 32 ? -5.897 43.345 34.434 1.000 13.794 32 VAL B N 1
ATOM 2627 C CA . VAL B 1 32 ? -7.209 43.957 34.439 1.000 12.111 32 VAL B CA 1
ATOM 2628 C C . VAL B 1 32 ? -7.349 44.641 35.794 1.000 14.569 32 VAL B C 1
ATOM 2629 O O . VAL B 1 32 ? -7.156 43.996 36.842 1.000 17.630 32 VAL B O 1
ATOM 2633 N N . GLU B 1 33 ? -7.652 45.945 35.769 1.000 14.137 33 GLU B N 1
ATOM 2634 C CA . GLU B 1 33 ? -7.601 46.813 36.933 1.000 15.114 33 GLU B CA 1
ATOM 2635 C C . GLU B 1 33 ? -8.870 47.634 37.035 1.000 14.010 33 GLU B C 1
ATOM 2636 O O . GLU B 1 33 ? -9.329 48.175 36.062 1.000 15.447 33 GLU B O 1
ATOM 2642 N N . PHE B 1 34 ? -9.442 47.703 38.224 1.000 14.475 34 PHE B N 1
ATOM 2643 C CA . PHE B 1 34 ? -10.539 48.647 38.497 1.000 13.477 34 PHE B CA 1
ATOM 2644 C C . PHE B 1 34 ? -10.059 50.095 38.334 1.000 13.990 34 PHE B C 1
ATOM 2645 O O . PHE B 1 34 ? -8.960 50.446 38.750 1.000 14.982 34 PHE B O 1
ATOM 2653 N N . ALA B 1 35 ? -10.888 50.950 37.713 1.000 12.681 35 ALA B N 1
ATOM 2654 C CA . ALA B 1 35 ? -10.580 52.362 37.553 1.000 12.814 35 ALA B CA 1
ATOM 2655 C C . ALA B 1 35 ? -11.725 53.201 38.096 1.000 13.804 35 ALA B C 1
ATOM 2656 O O . ALA B 1 35 ? -12.839 53.101 37.612 1.000 15.264 35 ALA B O 1
ATOM 2658 N N . GLY B 1 36 ? -11.443 54.044 39.104 1.000 16.789 36 GLY B N 1
ATOM 2659 C CA . GLY B 1 36 ? -12.398 55.016 39.625 1.000 17.811 36 GLY B CA 1
ATOM 2660 C C . GLY B 1 36 ? -12.542 56.217 38.679 1.000 19.584 36 GLY B C 1
ATOM 2661 O O . GLY B 1 36 ? -11.795 56.355 37.725 1.000 16.968 36 GLY B O 1
ATOM 2662 N N . GLU B 1 37 ? -13.437 57.143 39.022 1.000 21.878 37 GLU B N 1
ATOM 2663 C CA . GLU B 1 37 ? -13.839 58.253 38.145 1.000 28.005 37 GLU B CA 1
ATOM 2664 C C . GLU B 1 37 ? -12.767 59.324 37.927 1.000 56.338 37 GLU B C 1
ATOM 2665 O O . GLU B 1 37 ? -12.941 60.131 37.014 1.000 58.224 37 GLU B O 1
ATOM 2671 N N . ASP B 1 38 ? -11.697 59.348 38.738 1.000 54.670 38 ASP B N 1
ATOM 2672 C CA . ASP B 1 38 ? -10.562 60.258 38.560 1.000 46.518 38 ASP B CA 1
ATOM 2673 C C . ASP B 1 38 ? -9.297 59.608 37.975 1.000 33.461 38 ASP B C 1
ATOM 2674 O O . ASP B 1 38 ? -8.227 60.226 37.982 1.000 36.081 38 ASP B O 1
ATOM 2679 N N . GLU B 1 39 ? -9.384 58.373 37.484 1.000 21.221 39 GLU B N 1
ATOM 2680 C CA . GLU B 1 39 ? -8.258 57.678 36.864 1.000 23.989 39 GLU B CA 1
ATOM 2681 C C . GLU B 1 39 ? -7.752 58.504 35.674 1.000 21.404 39 GLU B C 1
ATOM 2682 O O . GLU B 1 39 ? -8.548 59.044 34.903 1.000 21.941 39 GLU B O 1
ATOM 2688 N N . GLN B 1 40 ? -6.429 58.583 35.521 1.000 20.283 40 GLN B N 1
ATOM 2689 C CA . GLN B 1 40 ? -5.824 59.044 34.286 1.000 21.479 40 GLN B CA 1
ATOM 2690 C C . GLN B 1 40 ? -5.414 57.851 33.442 1.000 20.108 40 GLN B C 1
ATOM 2691 O O . GLN B 1 40 ? -5.069 56.808 33.977 1.000 24.011 40 GLN B O 1
ATOM 2697 N N . PHE B 1 41 ? -5.398 58.058 32.123 1.000 16.560 41 PHE B N 1
ATOM 2698 C CA . PHE B 1 41 ? -5.099 56.991 31.185 1.000 16.292 41 PHE B CA 1
ATOM 2699 C C . PHE B 1 41 ? -3.946 57.430 30.304 1.000 17.940 41 PHE B C 1
ATOM 2700 O O . PHE B 1 41 ? -3.540 58.583 30.320 1.000 18.341 41 PHE B O 1
ATOM 2708 N N . GLY B 1 42 ? -3.399 56.488 29.561 1.000 17.720 42 GLY B N 1
ATOM 2709 C CA . GLY B 1 42 ? -2.276 56.762 28.711 1.000 18.982 42 GLY B CA 1
ATOM 2710 C C . GLY B 1 42 ? -2.080 55.671 27.674 1.000 17.056 42 GLY B C 1
ATOM 2711 O O . GLY B 1 42 ? -2.851 54.720 27.558 1.000 15.127 42 GLY B O 1
ATOM 2712 N N . PRO B 1 43 ? -0.983 55.779 26.900 1.000 19.293 43 PRO B N 1
ATOM 2713 C CA . PRO B 1 43 ? -0.664 54.792 25.883 1.000 18.870 43 PRO B CA 1
ATOM 2714 C C . PRO B 1 43 ? -0.655 53.380 26.449 1.000 16.006 43 PRO B C 1
ATOM 2715 O O . PRO B 1 43 ? -0.123 53.106 27.533 1.000 17.601 43 PRO B O 1
ATOM 2719 N N . GLY B 1 44 ? -1.232 52.468 25.679 1.000 16.261 44 GLY B N 1
ATOM 2720 C CA . GLY B 1 44 ? -1.327 51.059 26.021 1.000 15.967 44 GLY B CA 1
ATOM 2721 C C . GLY B 1 44 ? -2.584 50.710 26.814 1.000 12.851 44 GLY B C 1
ATOM 2722 O O . GLY B 1 44 ? -2.925 49.546 26.996 1.000 14.322 44 GLY B O 1
ATOM 2723 N N . ASP B 1 45 ? -3.351 51.703 27.242 1.000 13.156 45 ASP B N 1
ATOM 2724 C CA . ASP B 1 45 ? -4.558 51.419 27.985 1.000 11.511 45 ASP B CA 1
ATOM 2725 C C . ASP B 1 45 ? -5.753 51.130 27.084 1.000 11.931 45 ASP B C 1
ATOM 2726 O O . ASP B 1 45 ? -6.065 51.884 26.127 1.000 12.282 45 ASP B O 1
ATOM 2731 N N . ALA B 1 46 ? -6.492 50.060 27.457 1.000 10.597 46 ALA B N 1
ATOM 2732 C CA . ALA B 1 46 ? -7.873 49.832 27.044 1.000 11.024 46 ALA B CA 1
ATOM 2733 C C . ALA B 1 46 ? -8.773 50.101 28.235 1.000 10.037 46 ALA B C 1
ATOM 2734 O O . ALA B 1 46 ? -8.351 49.853 29.369 1.000 11.446 46 ALA B O 1
ATOM 2736 N N . VAL B 1 47 ? -9.993 50.582 27.981 1.000 10.657 47 VAL B N 1
ATOM 2737 C CA . VAL B 1 47 ? -10.950 50.882 29.040 1.000 11.343 47 VAL B CA 1
ATOM 2738 C C . VAL B 1 47 ? -12.286 50.255 28.681 1.000 10.444 47 VAL B C 1
ATOM 2739 O O . VAL B 1 47 ? -12.756 50.450 27.585 1.000 13.037 47 VAL B O 1
ATOM 2743 N N . ALA B 1 48 ? -12.890 49.525 29.618 1.000 9.399 48 ALA B N 1
ATOM 2744 C CA . ALA B 1 48 ? -14.261 49.041 29.485 1.000 10.064 48 ALA B CA 1
ATOM 2745 C C . ALA B 1 48 ? -15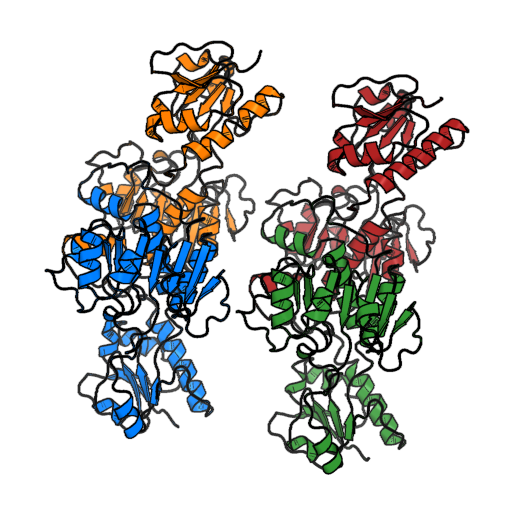.121 49.971 30.349 1.000 10.117 48 ALA B C 1
ATOM 2746 O O . ALA B 1 48 ? -14.848 50.147 31.538 1.000 11.124 48 ALA B O 1
ATOM 2748 N N . SER B 1 49 ? -16.187 50.552 29.796 1.000 9.502 49 SER B N 1
ATOM 2749 C CA . SER B 1 49 ? -16.989 51.550 30.505 1.000 10.905 49 SER B CA 1
ATOM 2750 C C . SER B 1 49 ? -18.439 51.515 30.064 1.000 10.136 49 SER B C 1
ATOM 2751 O O . SER B 1 49 ? -18.753 51.119 28.944 1.000 10.967 49 SER B O 1
ATOM 2754 N N . PHE B 1 50 ? -19.325 51.971 30.955 1.000 11.089 50 PHE B N 1
ATOM 2755 C CA . PHE B 1 50 ? -20.722 52.200 30.608 1.000 11.297 50 PHE B CA 1
ATOM 2756 C C . PHE B 1 50 ? -20.889 53.467 29.758 1.000 10.791 50 PHE B C 1
ATOM 2757 O O . PHE B 1 50 ? -21.518 53.443 28.691 1.000 11.794 50 PHE B O 1
ATOM 2765 N N . GLY B 1 51 ? -20.324 54.562 30.244 1.000 13.035 51 GLY B N 1
ATOM 2766 C CA . GLY B 1 51 ? -20.409 55.857 29.613 1.000 13.988 51 GLY B CA 1
ATOM 2767 C C . GLY B 1 51 ? -19.042 56.462 29.328 1.000 14.115 51 GLY B C 1
ATOM 2768 O O . GLY B 1 51 ? -18.002 55.866 29.602 1.000 14.595 51 GLY B O 1
ATOM 2769 N N . HIS B 1 52 ? -19.050 57.667 28.763 1.000 14.236 52 HIS B N 1
ATOM 2770 C CA . HIS B 1 52 ? -17.847 58.366 28.339 1.000 14.832 52 HIS B CA 1
ATOM 2771 C C . HIS B 1 52 ? -17.277 59.213 29.475 1.000 14.250 52 HIS B C 1
ATOM 2772 O O . HIS B 1 52 ? -18.033 59.813 30.257 1.000 15.804 52 HIS B O 1
ATOM 2779 N N . ARG B 1 53 ? -15.946 59.301 29.543 1.000 13.768 53 ARG B N 1
ATOM 2780 C CA . ARG B 1 53 ? -15.221 60.307 30.310 1.000 14.256 53 ARG B CA 1
ATOM 2781 C C . ARG B 1 53 ? -14.174 60.883 29.385 1.000 14.862 53 ARG B C 1
ATOM 2782 O O . ARG B 1 53 ? -13.532 60.137 28.641 1.000 14.679 53 ARG B O 1
ATOM 2790 N N . ASP B 1 54 ? -13.949 62.192 29.453 1.000 16.064 54 ASP B N 1
ATOM 2791 C CA . ASP B 1 54 ? -12.915 62.809 28.620 1.000 16.243 54 ASP B CA 1
ATOM 2792 C C . ASP B 1 54 ? -11.528 62.246 28.893 1.000 17.028 54 ASP B C 1
ATOM 2793 O O . ASP B 1 54 ? -10.734 62.222 27.970 1.000 17.917 54 ASP B O 1
ATOM 2798 N N . ALA B 1 55 ? -11.265 61.780 30.121 1.000 16.085 55 ALA B N 1
ATOM 2799 C CA . ALA B 1 55 ? -9.996 61.148 30.452 1.000 16.730 55 ALA B CA 1
ATOM 2800 C C . ALA B 1 55 ? -9.690 59.939 29.560 1.000 14.850 55 ALA B C 1
ATOM 2801 O O . ALA B 1 55 ? -8.531 59.605 29.363 1.000 15.450 55 ALA B O 1
ATOM 2803 N N . PHE B 1 56 ? -10.721 59.308 29.019 1.000 14.117 56 PHE B N 1
ATOM 2804 C CA . PHE B 1 56 ? -10.502 58.143 28.164 1.000 12.825 56 PHE B CA 1
ATOM 2805 C C . PHE B 1 56 ? -9.835 58.476 26.837 1.000 14.911 56 PHE B C 1
ATOM 2806 O O . PHE B 1 56 ? -9.312 57.570 26.198 1.000 14.090 56 PHE B O 1
ATOM 2814 N N . LEU B 1 57 ? -9.837 59.743 26.431 1.000 14.835 57 LEU B N 1
ATOM 2815 C CA . LEU B 1 57 ? -9.228 60.125 25.163 1.000 15.820 57 LEU B CA 1
ATOM 2816 C C . LEU B 1 57 ? -7.697 60.047 25.231 1.000 17.088 57 LEU B C 1
ATOM 2817 O O . LEU B 1 57 ? -7.072 60.232 24.206 1.000 19.962 57 LEU B O 1
ATOM 2822 N N . ASP B 1 58 ? -7.094 59.754 26.398 1.000 15.099 58 ASP B N 1
ATOM 2823 C CA . ASP B 1 58 ? -5.675 59.445 26.468 1.000 16.704 58 ASP B CA 1
ATOM 2824 C C . ASP B 1 58 ? -5.403 57.949 26.298 1.000 15.404 58 ASP B C 1
ATOM 2825 O O . ASP B 1 58 ? -4.247 57.559 26.208 1.000 18.155 58 ASP B O 1
ATOM 2830 N N . ALA B 1 59 ? -6.448 57.119 26.334 1.000 13.774 59 ALA B N 1
ATOM 2831 C CA . ALA B 1 59 ? -6.297 55.686 26.174 1.000 13.343 59 ALA B CA 1
ATOM 2832 C C . ALA B 1 59 ? -6.265 55.339 24.698 1.000 12.282 59 ALA B C 1
ATOM 2833 O O . ALA B 1 59 ? -6.592 56.148 23.838 1.000 14.490 59 ALA B O 1
ATOM 2835 N N . ASP B 1 60 ? -5.907 54.087 24.386 1.000 12.586 60 ASP B N 1
ATOM 2836 C CA . ASP B 1 60 ? -5.866 53.607 23.008 1.000 13.868 60 ASP B CA 1
ATOM 2837 C C . ASP B 1 60 ? -7.237 53.129 22.514 1.000 11.747 60 ASP B C 1
ATOM 2838 O O . ASP B 1 60 ? -7.517 53.218 21.327 1.000 13.051 60 ASP B O 1
ATOM 2843 N N . TRP B 1 61 ? -8.067 52.587 23.411 1.000 11.492 61 TRP B N 1
ATOM 2844 C CA . TRP B 1 61 ? -9.294 51.918 23.057 1.000 11.331 61 TRP B CA 1
ATOM 2845 C C . TRP B 1 61 ? -10.288 51.928 24.213 1.000 10.698 61 TRP B C 1
ATOM 2846 O O . TRP B 1 61 ? -9.897 51.646 25.347 1.000 11.660 61 TRP B O 1
ATOM 2857 N N . VAL B 1 62 ? -11.520 52.369 23.939 1.000 10.638 62 VAL B N 1
ATOM 2858 C CA . VAL B 1 62 ? -12.640 52.222 24.839 1.000 9.882 62 VAL B CA 1
ATOM 2859 C C . VAL B 1 62 ? -13.635 51.214 24.266 1.000 9.760 62 VAL B C 1
ATOM 2860 O O . VAL B 1 62 ? -14.081 51.353 23.121 1.000 10.691 62 VAL B O 1
ATOM 2864 N N . HIS B 1 63 ? -14.018 50.265 25.107 1.000 10.306 63 HIS B N 1
ATOM 2865 C CA . HIS B 1 63 ? -15.099 49.349 24.831 1.000 9.568 63 HIS B CA 1
ATOM 2866 C C . HIS B 1 63 ? -16.287 49.769 25.684 1.000 9.590 63 HIS B C 1
ATOM 2867 O O . HIS B 1 63 ? -16.278 49.580 26.917 1.000 10.125 63 HIS B O 1
ATOM 2874 N N . CYS B 1 64 ? -17.366 50.211 25.037 1.000 9.526 64 CYS B N 1
ATOM 2875 C CA . CYS B 1 64 ? -18.622 50.475 25.700 1.000 9.965 64 CYS B CA 1
ATOM 2876 C C . CYS B 1 64 ? -19.328 49.149 25.965 1.000 9.094 64 CYS B C 1
ATOM 2877 O O . CYS B 1 64 ? -19.513 48.367 25.031 1.000 9.717 64 CYS B O 1
ATOM 2880 N N . ILE B 1 65 ? -19.689 48.915 27.231 1.000 9.169 65 ILE B N 1
ATOM 2881 C CA . ILE B 1 65 ? -20.329 47.665 27.646 1.000 9.478 65 ILE B CA 1
ATOM 2882 C C . ILE B 1 65 ? -21.816 47.599 27.306 1.000 9.924 65 ILE B C 1
ATOM 2883 O O . ILE B 1 65 ? -22.505 46.714 27.763 1.000 12.432 65 ILE B O 1
ATOM 2888 N N . ARG B 1 66 ? -22.348 48.583 26.560 1.000 9.099 66 ARG B N 1
ATOM 2889 C CA . ARG B 1 66 ? -23.714 48.642 26.079 1.000 9.064 66 ARG B CA 1
ATOM 2890 C C . ARG B 1 66 ? -23.699 48.495 24.568 1.000 8.872 66 ARG B C 1
ATOM 2891 O O . ARG B 1 66 ? -22.707 48.820 23.906 1.000 9.836 66 ARG B O 1
ATOM 2899 N N . ALA B 1 67 ? -24.836 48.076 24.017 1.000 8.547 67 ALA B N 1
ATOM 2900 C CA . ALA B 1 67 ? -24.977 48.136 22.554 1.000 9.593 67 ALA B CA 1
ATOM 2901 C C . ALA B 1 67 ? -25.089 49.571 22.059 1.000 9.416 67 ALA B C 1
ATOM 2902 O O . ALA B 1 67 ? -24.534 49.924 21.024 1.000 10.218 67 ALA B O 1
ATOM 2904 N N . GLY B 1 68 ? -25.868 50.378 22.778 1.000 9.129 68 GLY B N 1
ATOM 2905 C CA . GLY B 1 68 ? -26.125 51.744 22.366 1.000 9.242 68 GLY B CA 1
ATOM 2906 C C . GLY B 1 68 ? -25.009 52.662 22.817 1.000 10.084 68 GLY B C 1
ATOM 2907 O O . GLY B 1 68 ? -24.704 52.740 23.990 1.000 16.001 68 GLY B O 1
ATOM 2908 N N . TYR B 1 69 ? -24.434 53.415 21.884 1.000 10.375 69 TYR B N 1
ATOM 2909 C CA . TYR B 1 69 ? -23.276 54.274 22.124 1.000 10.279 69 TYR B CA 1
ATOM 2910 C C . TYR B 1 69 ? -23.626 55.740 21.875 1.000 11.604 69 TYR B C 1
ATOM 2911 O O . TYR B 1 69 ? -22.745 56.588 21.723 1.000 12.278 69 TYR B O 1
ATOM 2920 N N . ASP B 1 70 ? -24.923 56.047 21.834 1.000 11.344 70 ASP B N 1
ATOM 2921 C CA . ASP B 1 70 ? -25.388 57.382 21.530 1.000 14.403 70 ASP B CA 1
ATOM 2922 C C . ASP B 1 70 ? -24.923 58.457 22.533 1.000 13.841 70 ASP B C 1
ATOM 2923 O O . ASP B 1 70 ? -24.996 59.641 22.201 1.000 16.776 70 ASP B O 1
ATOM 2928 N N . GLU B 1 71 ? -24.537 58.057 23.745 1.000 13.066 71 GLU B N 1
ATOM 2929 C CA . GLU B 1 71 ? -24.067 58.997 24.748 1.000 12.864 71 GLU B CA 1
ATOM 2930 C C . GLU B 1 71 ? -22.571 59.276 24.613 1.000 13.115 71 GLU B C 1
ATOM 2931 O O . GLU B 1 71 ? -22.031 60.016 25.443 1.000 17.959 71 GLU B O 1
ATOM 2937 N N . PHE B 1 72 ? -21.887 58.713 23.617 1.000 12.217 72 PHE B N 1
ATOM 2938 C CA . PHE B 1 72 ? -20.475 58.928 23.415 1.000 12.931 72 PHE B CA 1
ATOM 2939 C C . PHE B 1 72 ? -20.273 59.982 22.330 1.000 14.799 72 PHE B C 1
ATOM 2940 O O . PHE B 1 72 ? -20.996 59.998 21.330 1.000 18.064 72 PHE B O 1
ATOM 2948 N N . PRO B 1 73 ? -19.328 60.933 22.526 1.000 16.396 73 PRO B N 1
ATOM 2949 C CA . PRO B 1 73 ? -19.006 61.941 21.511 1.000 17.315 73 PRO B CA 1
ATOM 2950 C C . PRO B 1 73 ? -18.088 61.339 20.438 1.000 17.134 73 PRO B C 1
ATOM 2951 O O . PRO B 1 73 ? -16.886 61.447 20.494 1.000 18.704 73 PRO B O 1
ATOM 2955 N N . VAL B 1 74 ? -18.671 60.619 19.485 1.000 18.291 74 VAL B N 1
ATOM 2956 C CA . VAL B 1 74 ? -17.912 59.828 18.518 1.000 20.109 74 VAL B CA 1
ATOM 2957 C C . VAL B 1 74 ? -16.891 60.680 17.760 1.000 21.782 74 VAL B C 1
ATOM 2958 O O . VAL B 1 74 ? -15.790 60.226 17.478 1.000 21.561 74 VAL B O 1
ATOM 2962 N N . GLY B 1 75 ? -17.287 61.911 17.436 1.000 24.315 75 GLY B N 1
ATOM 2963 C CA . GLY B 1 75 ? -16.448 62.912 16.786 1.000 24.902 75 GLY B CA 1
ATOM 2964 C C . GLY B 1 75 ? -15.098 63.188 17.464 1.000 24.085 75 GLY B C 1
ATOM 2965 O O . GLY B 1 75 ? -14.079 63.292 16.779 1.000 35.829 75 GLY B O 1
ATOM 2966 N N . VAL B 1 76 ? -15.062 63.262 18.803 1.000 22.483 76 VAL B N 1
ATOM 2967 C CA . VAL B 1 76 ? -13.820 63.562 19.515 1.000 21.846 76 VAL B CA 1
ATOM 2968 C C . VAL B 1 76 ? -12.915 62.326 19.605 1.000 21.504 76 VAL B C 1
ATOM 2969 O O . VAL B 1 76 ? -11.697 62.481 19.676 1.000 23.277 76 VAL B O 1
ATOM 2973 N N . TYR B 1 77 ? -13.461 61.103 19.514 1.000 23.274 77 TYR B N 1
ATOM 2974 C CA . TYR B 1 77 ? -12.650 59.890 19.599 1.000 17.684 77 TYR B CA 1
ATOM 2975 C C . TYR B 1 77 ? -11.749 59.787 18.378 1.000 24.598 77 TYR B C 1
ATOM 2976 O O . TYR B 1 77 ? -10.572 59.440 18.516 1.000 24.743 77 TYR B O 1
ATOM 2985 N N . GLU B 1 78 ? -12.302 60.160 17.219 1.000 32.013 78 GLU B N 1
ATOM 2986 C CA . GLU B 1 78 ? -11.580 60.112 15.964 1.000 41.922 78 GLU B CA 1
ATOM 2987 C C . GLU B 1 78 ? -10.344 61.005 16.032 1.000 41.075 78 GLU B C 1
ATOM 2988 O O . GLU B 1 78 ? -9.265 60.512 15.762 1.000 61.509 78 GLU B O 1
ATOM 2994 N N . GLU B 1 79 ? -10.490 62.264 16.470 1.000 51.315 79 GLU B N 1
ATOM 2995 C CA . GLU B 1 79 ? -9.364 63.201 16.545 1.000 50.846 79 GLU B CA 1
ATOM 2996 C C . GLU B 1 79 ? -8.338 62.774 17.600 1.000 41.530 79 GLU B C 1
ATOM 2997 O O . GLU B 1 79 ? -7.154 63.009 17.431 1.000 64.627 79 GLU B O 1
ATOM 3003 N N . ALA B 1 80 ? -8.787 62.138 18.694 1.000 31.635 80 ALA B N 1
ATOM 3004 C CA . ALA B 1 80 ? -7.886 61.721 19.755 1.000 28.639 80 ALA B CA 1
ATOM 3005 C C . ALA B 1 80 ? -7.108 60.453 19.399 1.000 34.922 80 ALA B C 1
ATOM 3006 O O . ALA B 1 80 ? -6.196 60.102 20.144 1.000 35.137 80 ALA B O 1
ATOM 3008 N N . GLY B 1 81 ? -7.523 59.715 18.354 1.000 43.891 81 GLY B N 1
ATOM 3009 C CA . GLY B 1 81 ? -6.872 58.466 17.988 1.000 37.539 81 GLY B CA 1
ATOM 3010 C C . GLY B 1 81 ? -7.253 57.304 18.911 1.000 30.916 81 GLY B C 1
ATOM 3011 O O . GLY B 1 81 ? -6.533 56.319 18.991 1.000 39.534 81 GLY B O 1
ATOM 3012 N N . THR B 1 82 ? -8.395 57.427 19.604 1.000 20.869 82 THR B N 1
ATOM 3013 C CA . THR B 1 82 ? -8.904 56.401 20.494 1.000 16.980 82 THR B CA 1
ATOM 3014 C C . THR B 1 82 ? -9.969 55.600 19.759 1.000 15.167 82 THR B C 1
ATOM 3015 O O . THR B 1 82 ? -10.967 56.148 19.282 1.000 16.384 82 THR B O 1
ATOM 3019 N N . TYR B 1 83 ? -9.760 54.285 19.683 1.000 12.685 83 TYR B N 1
ATOM 3020 C CA . TYR B 1 83 ? -10.803 53.426 19.137 1.000 13.074 83 TYR B CA 1
ATOM 3021 C C . TYR B 1 83 ? -11.999 53.372 20.067 1.000 12.455 83 TYR B C 1
ATOM 3022 O O . TYR B 1 83 ? -11.832 53.400 21.288 1.000 13.612 83 TYR B O 1
ATOM 3031 N N . LEU B 1 84 ? -13.188 53.186 19.485 1.000 11.827 84 LEU B N 1
ATOM 3032 C CA . LEU B 1 84 ? -14.405 52.999 20.264 1.000 11.411 84 LEU B CA 1
ATOM 3033 C C . LEU B 1 84 ? -15.168 51.814 19.682 1.000 9.999 84 LEU B C 1
ATOM 3034 O O . LEU B 1 84 ? -15.454 51.784 18.502 1.000 11.418 84 LEU B O 1
ATOM 3039 N N . THR B 1 85 ? -15.477 50.835 20.548 1.000 10.182 85 THR B N 1
ATOM 3040 C CA . THR B 1 85 ? -16.318 49.695 20.189 1.000 10.618 85 THR B CA 1
ATOM 3041 C C . THR B 1 85 ? -17.532 49.636 21.094 1.000 10.834 85 THR B C 1
ATOM 3042 O O . THR B 1 85 ? -17.526 50.231 22.180 1.000 10.448 85 THR B O 1
ATOM 3046 N N . ASN B 1 86 ? -18.544 48.911 20.636 1.000 10.320 86 ASN B N 1
ATOM 3047 C CA . ASN B 1 86 ? -19.741 48.725 21.445 1.000 10.104 86 ASN B CA 1
ATOM 3048 C C . ASN B 1 86 ? -20.026 47.240 21.638 1.000 9.618 86 ASN B C 1
ATOM 3049 O O . ASN B 1 86 ? -19.286 46.385 21.147 1.000 9.310 86 ASN B O 1
ATOM 3054 N N . SER B 1 87 ? -21.094 46.937 22.405 1.000 9.615 87 SER B N 1
ATOM 3055 C CA . SER B 1 87 ? -21.458 45.577 22.750 1.000 9.657 87 SER B CA 1
ATOM 3056 C C . SER B 1 87 ? -22.655 45.019 21.998 1.000 8.856 87 SER B C 1
ATOM 3057 O O . SER B 1 87 ? -23.264 44.031 22.462 1.000 9.503 87 SER B O 1
ATOM 3060 N N . THR B 1 88 ? -22.936 45.518 20.799 1.000 9.431 88 THR B N 1
ATOM 3061 C CA A THR B 1 88 ? -23.966 44.921 19.964 0.500 9.312 88 THR B CA 1
ATOM 3062 C CA B THR B 1 88 ? -23.952 44.914 19.974 0.500 9.498 88 THR B CA 1
ATOM 3063 C C . THR B 1 88 ? -23.623 43.454 19.691 1.000 9.020 88 THR B C 1
ATOM 3064 O O . THR B 1 88 ? -22.457 43.075 19.582 1.000 11.379 88 THR B O 1
ATOM 3071 N N . GLY B 1 89 ? -24.672 42.634 19.640 1.000 8.885 89 GLY B N 1
ATOM 3072 C CA . GLY B 1 89 ? -24.549 41.239 19.286 1.000 8.434 89 GLY B CA 1
ATOM 3073 C C . GLY B 1 89 ? -24.805 40.283 20.437 1.000 8.738 89 GLY B C 1
ATOM 3074 O O . GLY B 1 89 ? -24.930 39.074 20.171 1.000 10.341 89 GLY B O 1
ATOM 3075 N N . ILE B 1 90 ? -24.911 40.771 21.683 1.000 8.110 90 ILE B N 1
ATOM 3076 C CA . ILE B 1 90 ? -24.971 39.862 22.836 1.000 8.022 90 ILE B CA 1
ATOM 3077 C C . ILE B 1 90 ? -26.342 39.895 23.522 1.000 8.457 90 ILE B C 1
ATOM 3078 O O . ILE B 1 90 ? -26.549 39.184 24.505 1.000 8.797 90 ILE B O 1
ATOM 3083 N N . HIS B 1 91 ? -27.301 40.718 23.063 1.000 8.196 91 HIS B N 1
ATOM 3084 C CA . HIS B 1 91 ? -28.555 40.960 23.787 1.000 7.795 91 HIS B CA 1
ATOM 3085 C C . HIS B 1 91 ? -29.774 40.316 23.124 1.000 7.662 91 HIS B C 1
ATOM 3086 O O . HIS B 1 91 ? -30.921 40.599 23.497 1.000 7.957 91 HIS B O 1
ATOM 3093 N N . GLY B 1 92 ? -29.557 39.455 22.102 1.000 7.986 92 GLY B N 1
ATOM 3094 C CA . GLY B 1 92 ? -30.688 38.962 21.360 1.000 7.991 92 GLY B CA 1
ATOM 3095 C C . GLY B 1 92 ? -31.576 37.997 22.153 1.000 7.791 92 GLY B C 1
ATOM 3096 O O . GLY B 1 92 ? -32.806 38.000 21.994 1.000 8.275 92 GLY B O 1
ATOM 3097 N N . THR B 1 93 ? -30.967 37.156 22.986 1.000 7.552 93 THR B N 1
ATOM 3098 C CA . THR B 1 93 ? -31.727 36.160 23.757 1.000 8.061 93 THR B CA 1
ATOM 3099 C C . THR B 1 93 ? -32.464 36.850 24.922 1.000 7.094 93 THR B C 1
ATOM 3100 O O . THR B 1 93 ? -33.655 36.635 25.119 1.000 7.650 93 THR B O 1
ATOM 3104 N N . THR B 1 94 ? -31.757 37.689 25.677 1.000 7.188 94 THR B N 1
ATOM 3105 C CA . THR B 1 94 ? -32.374 38.369 26.796 1.000 7.460 94 THR B CA 1
ATOM 3106 C C . THR B 1 94 ? -33.536 39.256 26.340 1.000 6.871 94 THR B C 1
ATOM 3107 O O . THR B 1 94 ? -34.643 39.170 26.867 1.000 7.163 94 THR B O 1
ATOM 3111 N N . VAL B 1 95 ? -33.238 40.162 25.374 1.000 6.990 95 VAL B N 1
ATOM 3112 C CA . VAL B 1 95 ? -34.315 41.072 24.941 1.000 6.973 95 VAL B CA 1
ATOM 3113 C C . VAL B 1 95 ? -35.426 40.307 24.212 1.000 7.162 95 VAL B C 1
ATOM 3114 O O . VAL B 1 95 ? -36.594 40.610 24.376 1.000 7.691 95 VAL B O 1
ATOM 3118 N N . GLY B 1 96 ? -35.039 39.356 23.358 1.000 7.284 96 GLY B N 1
ATOM 3119 C CA . GLY B 1 96 ? -36.046 38.550 22.692 1.000 7.453 96 GLY B CA 1
ATOM 3120 C C . GLY B 1 96 ? -37.016 37.871 23.668 1.000 7.316 96 GLY B C 1
ATOM 3121 O O . GLY B 1 96 ? -38.230 37.894 23.459 1.000 7.281 96 GLY B O 1
ATOM 3122 N N . GLU B 1 97 ? -36.439 37.300 24.737 1.000 6.893 97 GLU B N 1
ATOM 3123 C CA . GLU B 1 97 ? -37.262 36.688 25.771 1.000 7.084 97 GLU B CA 1
ATOM 3124 C C . GLU B 1 97 ? -38.118 37.722 26.521 1.000 6.243 97 GLU B C 1
ATOM 3125 O O . GLU B 1 97 ? -39.289 37.465 26.750 1.000 7.075 97 GLU B O 1
ATOM 3131 N N . THR B 1 98 ? -37.535 38.853 26.895 1.000 7.060 98 THR B N 1
ATOM 3132 C CA . THR B 1 98 ? -38.329 39.865 27.552 1.000 6.556 98 THR B CA 1
ATOM 3133 C C . THR B 1 98 ? -39.514 40.301 26.698 1.000 6.960 98 THR B C 1
ATOM 3134 O O . THR B 1 98 ? -40.637 40.430 27.197 1.000 7.108 98 THR B O 1
ATOM 3138 N N . VAL B 1 99 ? -39.272 40.569 25.402 1.000 6.566 99 VAL B N 1
ATOM 3139 C CA . VAL B 1 99 ? -40.352 41.016 24.544 1.000 6.722 99 VAL B CA 1
ATOM 3140 C C . VAL B 1 99 ? -41.417 39.961 24.344 1.000 6.472 99 VAL B C 1
ATOM 3141 O O . VAL B 1 99 ? -42.610 40.222 24.322 1.000 6.744 99 VAL B O 1
ATOM 3145 N N . ALA B 1 100 ? -40.992 38.691 24.140 1.000 6.414 100 ALA B N 1
ATOM 3146 C CA . ALA B 1 100 ? -41.960 37.604 24.118 1.000 6.510 100 ALA B CA 1
ATOM 3147 C C . ALA B 1 100 ? -42.787 37.613 25.424 1.000 6.558 100 ALA B C 1
ATOM 3148 O O . ALA B 1 100 ? -44.000 37.447 25.390 1.000 6.472 100 ALA B O 1
ATOM 3150 N N . GLY B 1 101 ? -42.093 37.839 26.538 1.000 6.336 101 GLY B N 1
ATOM 3151 C CA . GLY B 1 101 ? -42.796 37.937 27.827 1.000 6.279 101 GLY B CA 1
ATOM 3152 C C . GLY B 1 101 ? -43.787 39.100 27.889 1.000 6.589 101 GLY B C 1
ATOM 3153 O O . GLY B 1 101 ? -44.906 38.935 28.377 1.000 6.481 101 GLY B O 1
ATOM 3154 N N . TYR B 1 102 ? -43.413 40.264 27.360 1.000 6.148 102 TYR B N 1
ATOM 3155 C CA . TYR B 1 102 ? -44.382 41.370 27.315 1.000 6.260 102 TYR B CA 1
ATOM 3156 C C . TYR B 1 102 ? -45.620 41.008 26.488 1.000 6.339 102 TYR B C 1
ATOM 3157 O O . TYR B 1 102 ? -46.740 41.281 26.862 1.000 7.144 102 TYR B O 1
ATOM 3166 N N . MET B 1 103 ? -45.365 40.483 25.268 1.000 6.392 103 MET B N 1
ATOM 3167 C CA . MET B 1 103 ? -46.494 40.169 24.402 1.000 6.456 103 MET B CA 1
ATOM 3168 C C . MET B 1 103 ? -47.402 39.089 25.021 1.000 5.963 103 MET B C 1
ATOM 3169 O O . MET B 1 103 ? -48.617 39.193 24.917 1.000 6.617 103 MET B O 1
ATOM 3174 N N . LEU B 1 104 ? -46.800 38.029 25.623 1.000 5.989 104 LEU B N 1
ATOM 3175 C CA . LEU B 1 104 ? -47.597 37.008 26.281 1.000 6.407 104 LEU B CA 1
ATOM 3176 C C . LEU B 1 104 ? -48.333 37.583 27.490 1.000 6.286 104 LEU B C 1
ATOM 3177 O O . LEU B 1 104 ? -49.438 37.127 27.780 1.000 7.297 104 LEU B O 1
ATOM 3182 N N . THR B 1 105 ? -47.710 38.509 28.194 1.000 6.167 105 THR B N 1
ATOM 3183 C CA . THR B 1 105 ? -48.383 39.156 29.303 1.000 6.476 105 THR B CA 1
ATOM 3184 C C . THR B 1 105 ? -49.669 39.820 28.848 1.000 7.384 105 THR B C 1
ATOM 3185 O O . THR B 1 105 ? -50.726 39.638 29.450 1.000 7.155 105 THR B O 1
ATOM 3189 N N . PHE B 1 106 ? -49.561 40.585 27.755 1.000 6.784 106 PHE B N 1
ATOM 3190 C CA . PHE B 1 106 ? -50.745 41.225 27.238 1.000 7.363 106 PHE B CA 1
ATOM 3191 C C . PHE B 1 106 ? -51.767 40.247 26.701 1.000 6.950 106 PHE B C 1
ATOM 3192 O O . PHE B 1 106 ? -52.968 40.377 26.960 1.000 8.343 106 PHE B O 1
ATOM 3200 N N . ALA B 1 107 ? -51.322 39.248 25.923 1.000 6.678 107 ALA B N 1
ATOM 3201 C CA . ALA B 1 107 ? -52.265 38.290 25.349 1.000 6.934 107 ALA B CA 1
ATOM 3202 C C . ALA B 1 107 ? -53.023 37.507 26.412 1.000 6.419 107 ALA B C 1
ATOM 3203 O O . ALA B 1 107 ? -54.217 37.278 26.304 1.000 7.748 107 ALA B O 1
ATOM 3205 N N . ARG B 1 108 ? -52.262 37.055 27.405 1.000 6.676 108 ARG B N 1
ATOM 3206 C CA . ARG B 1 108 ? -52.796 36.160 28.426 1.000 7.192 108 ARG B CA 1
ATOM 3207 C C . ARG B 1 108 ? -53.301 36.887 29.678 1.000 6.998 108 ARG B C 1
ATOM 3208 O O . ARG B 1 108 ? -53.828 36.229 30.581 1.000 7.639 108 ARG B O 1
ATOM 3216 N N . ARG B 1 109 ? -53.160 38.205 29.718 1.000 6.976 109 ARG B N 1
ATOM 3217 C CA . ARG B 1 109 ? -53.667 39.119 30.725 1.000 7.076 109 ARG B CA 1
ATOM 3218 C C . ARG B 1 109 ? -52.953 38.922 32.068 1.000 6.923 109 ARG B C 1
ATOM 3219 O O . ARG B 1 109 ? -53.515 39.231 33.146 1.000 7.347 109 ARG B O 1
ATOM 3227 N N . LEU B 1 110 ? -51.670 38.502 32.060 1.000 6.148 110 LEU B N 1
ATOM 3228 C CA . LEU B 1 110 ? -50.987 38.197 33.294 1.000 6.384 110 LEU B CA 1
ATOM 3229 C C . LEU B 1 110 ? -50.812 39.425 34.191 1.000 6.465 110 LEU B C 1
ATOM 3230 O O . LEU B 1 110 ? -50.815 39.266 35.413 1.000 7.033 110 LEU B O 1
ATOM 3235 N N . HIS B 1 111 ? -50.618 40.599 33.631 1.000 6.770 111 HIS B N 1
ATOM 3236 C CA . HIS B 1 111 ? -50.454 41.814 34.413 1.000 7.014 111 HIS B CA 1
ATOM 3237 C C . HIS B 1 111 ? -51.719 42.197 35.181 1.000 7.700 111 HIS B C 1
ATOM 3238 O O . HIS B 1 111 ? -51.660 42.622 36.333 1.000 8.184 111 HIS B O 1
ATOM 3245 N N . ALA B 1 112 ? -52.885 42.033 34.537 1.000 7.210 112 ALA B N 1
ATOM 3246 C CA . ALA B 1 112 ? -54.153 42.236 35.193 1.000 7.607 112 ALA B CA 1
ATOM 3247 C C . ALA B 1 112 ? -54.298 41.247 36.343 1.000 7.065 112 ALA B C 1
ATOM 3248 O O . ALA B 1 112 ? -54.804 41.636 37.417 1.000 8.389 112 ALA B O 1
ATOM 3250 N N . TYR B 1 113 ? -53.936 39.982 36.154 1.000 7.283 113 TYR B N 1
ATOM 3251 C CA . TYR B 1 113 ? -54.088 39.019 37.248 1.000 6.890 113 TYR B CA 1
ATOM 3252 C C . TYR B 1 113 ? -53.134 39.381 38.379 1.000 6.827 113 TYR B C 1
ATOM 3253 O O . TYR B 1 113 ? -53.506 39.222 39.546 1.000 8.601 113 TYR B O 1
ATOM 3262 N N . ARG B 1 114 ? -51.941 39.894 38.071 1.000 7.026 114 ARG B N 1
ATOM 3263 C CA . ARG B 1 114 ? -51.005 40.270 39.127 1.000 8.060 114 ARG B CA 1
ATOM 3264 C C . ARG B 1 114 ? -51.582 41.421 39.965 1.000 7.646 114 ARG B C 1
ATOM 3265 O O . ARG B 1 114 ? -51.512 41.410 41.181 1.000 7.786 114 ARG B O 1
ATOM 3273 N N . ASP B 1 115 ? -52.252 42.354 39.288 1.000 8.005 115 ASP B N 1
ATOM 3274 C CA . ASP B 1 115 ? -52.853 43.505 39.990 1.000 8.601 115 ASP B CA 1
ATOM 3275 C C . ASP B 1 115 ? -53.903 42.950 40.955 1.000 8.388 115 ASP B C 1
ATOM 3276 O O . ASP B 1 115 ? -53.985 43.359 42.127 1.000 9.331 115 ASP B O 1
ATOM 3281 N N . ALA B 1 116 ? -54.737 42.026 40.469 1.000 8.308 116 ALA B N 1
ATOM 3282 C CA . ALA B 1 116 ? -55.792 41.432 41.295 1.000 8.312 116 ALA B CA 1
ATOM 3283 C C . ALA B 1 116 ? -55.208 40.650 42.460 1.000 8.697 116 ALA B C 1
ATOM 3284 O O . ALA B 1 116 ? -55.846 40.556 43.515 1.000 8.937 116 ALA B O 1
ATOM 3286 N N . GLN B 1 117 ? -54.044 40.014 42.262 1.000 7.829 117 GLN B N 1
ATOM 3287 C CA . GLN B 1 117 ? -53.395 39.216 43.287 1.000 7.870 117 GLN B CA 1
ATOM 3288 C C . GLN B 1 117 ? -53.161 40.053 44.527 1.000 8.150 117 GLN B C 1
ATOM 3289 O O . GLN B 1 117 ? -53.364 39.575 45.663 1.000 10.147 117 GLN B O 1
ATOM 3295 N N . HIS B 1 118 ? -52.734 41.285 44.350 1.000 8.788 118 HIS B N 1
ATOM 3296 C CA . HIS B 1 118 ? -52.485 42.181 45.474 1.000 10.429 118 HIS B CA 1
ATOM 3297 C C . HIS B 1 118 ? -53.765 42.422 46.273 1.000 9.913 118 HIS B C 1
ATOM 3298 O O . HIS B 1 118 ? -53.685 42.712 47.466 1.000 11.786 118 HIS B O 1
ATOM 3305 N N . ASP B 1 119 ? -54.930 42.374 45.601 1.000 9.645 119 ASP B N 1
ATOM 3306 C CA . ASP B 1 119 ? -56.216 42.585 46.231 1.000 12.434 119 ASP B CA 1
ATOM 3307 C C . ASP B 1 119 ? -56.913 41.296 46.665 1.000 11.137 119 ASP B C 1
ATOM 3308 O O . ASP B 1 119 ? -58.000 41.390 47.248 1.000 12.288 119 ASP B O 1
ATOM 3313 N N . HIS B 1 120 ? -56.293 40.128 46.469 1.000 10.034 120 HIS B N 1
ATOM 3314 C CA . HIS B 1 120 ? -56.965 38.858 46.722 1.000 10.291 120 HIS B CA 1
ATOM 3315 C C . HIS B 1 120 ? -58.321 38.795 46.021 1.000 9.513 120 HIS B C 1
ATOM 3316 O O . HIS B 1 120 ? -59.273 38.207 46.542 1.000 13.254 120 HIS B O 1
ATOM 3323 N N . ALA B 1 121 ? -58.344 39.308 44.804 1.000 9.866 121 ALA B N 1
ATOM 3324 C CA . ALA B 1 121 ? -59.562 39.386 44.026 1.000 11.273 121 ALA B CA 1
ATOM 3325 C C . ALA B 1 121 ? -59.502 38.317 42.944 1.000 9.895 121 ALA B C 1
ATOM 3326 O O . ALA B 1 121 ? -58.546 38.264 42.190 1.000 13.298 121 ALA B O 1
ATOM 3328 N N . TRP B 1 122 ? -60.541 37.504 42.863 1.000 10.054 122 TRP B N 1
ATOM 3329 C CA . TRP B 1 122 ? -60.702 36.517 41.805 1.000 9.479 122 TRP B CA 1
ATOM 3330 C C . TRP B 1 122 ? -61.502 37.185 40.689 1.000 10.172 122 TRP B C 1
ATOM 3331 O O . TRP B 1 122 ? -62.691 36.985 40.542 1.000 12.729 122 TRP B O 1
ATOM 3342 N N . ASP B 1 123 ? -60.808 38.016 39.911 1.000 11.616 123 ASP B N 1
ATOM 3343 C CA . ASP B 1 123 ? -61.449 38.847 38.912 1.000 11.646 123 ASP B CA 1
ATOM 3344 C C . ASP B 1 123 ? -61.308 38.179 37.547 1.000 11.580 123 ASP B C 1
ATOM 3345 O O . ASP B 1 123 ? -60.207 37.963 37.052 1.000 13.178 123 ASP B O 1
ATOM 3350 N N . LEU B 1 124 ? -62.442 37.856 36.940 1.000 12.267 124 LEU B N 1
ATOM 3351 C CA . LEU B 1 124 ? -62.406 37.147 35.668 1.000 11.646 124 LEU B CA 1
ATOM 3352 C C . LEU B 1 124 ? -62.322 38.153 34.526 1.000 11.336 124 LEU B C 1
ATOM 3353 O O . LEU B 1 124 ? -62.953 39.215 34.572 1.000 11.953 124 LEU B O 1
ATOM 3358 N N . PRO B 1 125 ? -61.535 37.860 33.496 1.000 10.977 125 PRO B N 1
ATOM 3359 C CA . PRO B 1 125 ? -61.399 38.765 32.353 1.000 9.234 125 PRO B CA 1
ATOM 3360 C C . PRO B 1 125 ? -62.734 38.854 31.614 1.000 8.537 125 PRO B C 1
ATOM 3361 O O . PRO B 1 125 ? -63.499 37.893 31.550 1.000 10.433 125 PRO B O 1
ATOM 3365 N N . ARG B 1 126 ? -62.948 39.996 30.949 1.000 8.244 126 ARG B N 1
ATOM 3366 C CA . ARG B 1 126 ? -64.024 40.034 29.977 1.000 8.766 126 ARG B CA 1
ATOM 3367 C C . ARG B 1 126 ? -63.714 39.041 28.849 1.000 8.441 126 ARG B C 1
ATOM 3368 O O . ARG B 1 126 ? -62.540 38.776 28.564 1.000 9.445 126 ARG B O 1
ATOM 3376 N N . TYR B 1 127 ? -64.762 38.530 28.191 1.000 8.679 127 TYR B N 1
ATOM 3377 C CA . TYR B 1 127 ? -64.530 37.496 27.192 1.000 8.562 127 TYR B CA 1
ATOM 3378 C C . TYR B 1 127 ? -63.539 37.929 26.114 1.000 8.685 127 TYR B C 1
ATOM 3379 O O . TYR B 1 127 ? -62.755 37.102 25.655 1.000 9.401 127 TYR B O 1
ATOM 3388 N N . GLU B 1 128 ? -63.624 39.186 25.704 1.000 8.652 128 GLU B N 1
ATOM 3389 C CA . GLU B 1 128 ? -62.805 39.693 24.605 1.000 9.430 128 GLU B CA 1
ATOM 3390 C C . GLU B 1 128 ? -61.361 39.963 25.011 1.000 9.501 128 GLU B C 1
ATOM 3391 O O . GLU B 1 128 ? -60.547 40.251 24.137 1.000 12.884 128 GLU B O 1
ATOM 3397 N N . GLU B 1 129 ? -61.026 39.912 26.315 1.000 9.067 129 GLU B N 1
ATOM 3398 C CA . GLU B 1 129 ? -59.686 40.342 26.716 1.000 9.819 129 GLU B CA 1
ATOM 3399 C C . GLU B 1 129 ? -58.579 39.340 26.410 1.000 9.296 129 GLU B C 1
ATOM 3400 O O . GLU B 1 129 ? -57.538 39.717 25.909 1.000 9.665 129 GLU B O 1
ATOM 3406 N N . PRO B 1 130 ? -58.702 38.050 26.742 1.000 8.078 130 PRO B N 1
ATOM 3407 C CA . PRO B 1 130 ? -57.625 37.090 26.508 1.000 8.099 130 PRO B CA 1
ATOM 3408 C C . PRO B 1 130 ? -57.560 36.661 25.055 1.000 7.544 130 PRO B C 1
ATOM 3409 O O . PRO B 1 130 ? -58.607 36.364 24.465 1.000 9.699 130 PRO B O 1
ATOM 3413 N N . PHE B 1 131 ? -56.358 36.589 24.498 1.000 8.129 131 PHE B N 1
ATOM 3414 C CA . PHE B 1 131 ? -56.187 36.156 23.123 1.000 8.502 131 PHE B CA 1
ATOM 3415 C C . PHE B 1 131 ? -54.883 35.374 23.023 1.000 8.325 131 PHE B C 1
ATOM 3416 O O . PHE B 1 131 ? -54.158 35.181 23.986 1.000 7.905 131 PHE B O 1
ATOM 3424 N N . THR B 1 132 ? -54.605 34.824 21.825 1.000 8.055 132 THR B N 1
ATOM 3425 C CA . THR B 1 132 ? -53.358 34.112 21.599 1.000 7.550 132 THR B CA 1
ATOM 3426 C C . THR B 1 132 ? -52.449 34.935 20.701 1.000 7.604 132 THR B C 1
ATOM 3427 O O . THR B 1 132 ? -52.903 35.554 19.720 1.000 8.764 132 THR B O 1
ATOM 3431 N N . LEU B 1 133 ? -51.161 34.913 20.979 1.000 7.703 133 LEU B N 1
ATOM 3432 C CA . LEU B 1 133 ? -50.207 35.458 20.018 1.000 8.346 133 LEU B CA 1
ATOM 3433 C C . LEU B 1 133 ? -50.253 34.726 18.685 1.000 7.859 133 LEU B C 1
ATOM 3434 O O . LEU B 1 133 ? -50.039 35.348 17.629 1.000 8.055 133 LEU B O 1
ATOM 3439 N N . ALA B 1 134 ? -50.472 33.415 18.717 1.000 7.475 134 ALA B N 1
ATOM 3440 C CA . ALA B 1 134 ? -50.571 32.665 17.474 1.000 8.527 134 ALA B CA 1
ATOM 3441 C C . ALA B 1 134 ? -51.623 33.331 16.583 1.000 8.605 134 ALA B C 1
ATOM 3442 O O . ALA B 1 134 ? -52.757 33.582 17.001 1.000 10.118 134 ALA B O 1
ATOM 3444 N N . GLY B 1 135 ? -51.220 33.672 15.346 1.000 8.610 135 GLY B N 1
ATOM 3445 C CA . GLY B 1 135 ? -52.079 34.314 14.367 1.000 10.258 135 GLY B CA 1
ATOM 3446 C C . GLY B 1 135 ? -52.134 35.846 14.415 1.000 9.669 135 GLY B C 1
ATOM 3447 O O . GLY B 1 135 ? -52.704 36.440 13.493 1.000 12.825 135 GLY B O 1
ATOM 3448 N N . GLU B 1 136 ? -51.555 36.476 15.432 1.000 8.978 136 GLU B N 1
ATOM 3449 C CA . GLU B 1 136 ? -51.527 37.916 15.548 1.000 8.079 136 GLU B CA 1
ATOM 3450 C C . GLU B 1 136 ? -50.293 38.466 14.850 1.000 8.805 136 GLU B C 1
ATOM 3451 O O . GLU B 1 136 ? -49.276 37.794 14.714 1.000 9.324 136 GLU B O 1
ATOM 3457 N N . ARG B 1 137 ? -50.371 39.734 14.444 1.000 8.252 137 ARG B N 1
ATOM 3458 C CA . ARG B 1 137 ? -49.306 40.402 13.698 1.000 9.679 137 ARG B CA 1
ATOM 3459 C C . ARG B 1 137 ? -48.424 41.289 14.573 1.000 8.046 137 ARG B C 1
ATOM 3460 O O . ARG B 1 137 ? -48.938 42.095 15.369 1.000 9.023 137 ARG B O 1
ATOM 3468 N N . VAL B 1 138 ? -47.119 41.129 14.456 1.000 9.005 138 VAL B N 1
ATOM 3469 C CA . VAL B 1 138 ? -46.141 42.028 15.056 1.000 7.677 138 VAL B CA 1
ATOM 3470 C C . VAL B 1 138 ? -45.299 42.669 13.962 1.000 7.850 138 VAL B C 1
ATOM 3471 O O . VAL B 1 138 ? -44.887 41.998 13.021 1.000 8.679 138 VAL B O 1
ATOM 3475 N N . CYS B 1 139 ? -45.041 43.961 14.152 1.000 7.615 139 CYS B N 1
ATOM 3476 C CA . CYS B 1 139 ? -44.117 44.708 13.305 1.000 7.298 139 CYS B CA 1
ATOM 3477 C C . CYS B 1 139 ? -42.888 45.070 14.132 1.000 7.361 139 CYS B C 1
ATOM 3478 O O . CYS B 1 139 ? -43.038 45.754 15.160 1.000 7.827 139 CYS B O 1
ATOM 3481 N N . VAL B 1 140 ? -41.713 44.584 13.730 1.000 6.937 140 VAL B N 1
ATOM 3482 C CA . VAL B 1 140 ? -40.483 44.880 14.445 1.000 6.387 140 VAL B CA 1
ATOM 3483 C C . VAL B 1 140 ? -39.680 45.918 13.661 1.000 7.077 140 VAL B C 1
ATOM 3484 O O . VAL B 1 140 ? -39.302 45.701 12.500 1.000 7.504 140 VAL B O 1
ATOM 3488 N N . VAL B 1 141 ? -39.483 47.087 14.304 1.000 7.224 141 VAL B N 1
ATOM 3489 C CA . VAL B 1 141 ? -38.782 48.210 13.730 1.000 7.682 141 VAL B CA 1
ATOM 3490 C C . VAL B 1 141 ? -37.336 48.166 14.187 1.000 8.491 141 VAL B C 1
ATOM 3491 O O . VAL B 1 141 ? -37.066 48.438 15.355 1.000 8.669 141 VAL B O 1
ATOM 3495 N N . GLY B 1 142 ? -36.415 47.861 13.268 1.000 8.162 142 GLY B N 1
ATOM 3496 C CA . GLY B 1 142 ? -35.054 47.552 13.628 1.000 8.288 142 GLY B CA 1
ATOM 3497 C C . GLY B 1 142 ? -34.901 46.035 13.641 1.000 8.668 142 GLY B C 1
ATOM 3498 O O . GLY B 1 142 ? -35.559 45.369 14.431 1.000 8.808 142 GLY B O 1
ATOM 3499 N N . LEU B 1 143 ? -34.046 45.508 12.767 1.000 8.486 143 LEU B N 1
ATOM 3500 C CA . LEU B 1 143 ? -33.911 44.072 12.527 1.000 8.329 143 LEU B CA 1
ATOM 3501 C C . LEU B 1 143 ? -32.442 43.665 12.637 1.000 9.007 143 LEU B C 1
ATOM 3502 O O . LEU B 1 143 ? -31.946 42.856 11.843 1.000 10.014 143 LEU B O 1
ATOM 3507 N N . GLY B 1 144 ? -31.795 44.121 13.712 1.000 8.072 144 GLY B N 1
ATOM 3508 C CA . GLY B 1 144 ? -30.466 43.692 14.065 1.000 9.229 144 GLY B CA 1
ATOM 3509 C C . GLY B 1 144 ? -30.530 42.668 15.191 1.000 7.777 144 GLY B C 1
ATOM 3510 O O . GLY B 1 144 ? -31.415 41.812 15.203 1.000 9.140 144 GLY B O 1
ATOM 3511 N N . THR B 1 145 ? -29.575 42.723 16.116 1.000 7.893 145 THR B N 1
ATOM 3512 C CA . THR B 1 145 ? -29.518 41.735 17.169 1.000 8.693 145 THR B CA 1
ATOM 3513 C C . THR B 1 145 ? -30.799 41.692 17.988 1.000 8.904 145 THR B C 1
ATOM 3514 O O . THR B 1 145 ? -31.391 40.632 18.179 1.000 9.003 145 THR B O 1
ATOM 3518 N N . LEU B 1 146 ? -31.249 42.857 18.468 1.000 8.139 146 LEU B N 1
ATOM 3519 C CA . LEU B 1 146 ? -32.479 42.866 19.292 1.000 8.452 146 LEU B CA 1
ATOM 3520 C C . LEU B 1 146 ? -33.692 42.467 18.450 1.000 8.016 146 LEU B C 1
ATOM 3521 O O . LEU B 1 146 ? -34.493 41.601 18.851 1.000 8.259 146 LEU B O 1
ATOM 3526 N N . GLY B 1 147 ? -33.815 43.098 17.280 1.000 8.821 147 GLY B N 1
ATOM 3527 C CA . GLY B 1 147 ? -35.020 42.852 16.502 1.000 8.735 147 GLY B CA 1
ATOM 3528 C C . GLY B 1 147 ? -35.132 41.399 16.039 1.000 8.186 147 GLY B C 1
ATOM 3529 O O . GLY B 1 147 ? -36.227 40.843 16.060 1.000 8.741 147 GLY B O 1
ATOM 3530 N N . ARG B 1 148 ? -34.003 40.787 15.667 1.000 7.922 148 ARG B N 1
ATOM 3531 C CA A ARG B 1 148 ? -34.074 39.386 15.274 0.500 8.980 148 ARG B CA 1
ATOM 3532 C CA B ARG B 1 148 ? -33.997 39.373 15.277 0.500 9.155 148 ARG B CA 1
ATOM 3533 C C . ARG B 1 148 ? -34.292 38.445 16.460 1.000 7.850 148 ARG B C 1
ATOM 3534 O O . ARG B 1 148 ? -34.956 37.447 16.283 1.000 8.500 148 ARG B O 1
ATOM 3549 N N . GLY B 1 149 ? -33.862 38.821 17.656 1.000 8.545 149 GLY B N 1
ATOM 3550 C CA . GLY B 1 149 ? -34.202 38.051 18.840 1.000 8.438 149 GLY B CA 1
ATOM 3551 C C . GLY B 1 149 ? -35.714 38.007 19.066 1.000 8.439 149 GLY B C 1
ATOM 3552 O O . GLY B 1 149 ? -36.295 37.014 19.483 1.000 8.861 149 GLY B O 1
ATOM 3553 N N . VAL B 1 150 ? -36.344 39.157 18.839 1.000 7.749 150 VAL B N 1
ATOM 3554 C CA . VAL B 1 150 ? -37.785 39.319 18.921 1.000 7.938 150 VAL B CA 1
ATOM 3555 C C . VAL B 1 150 ? -38.461 38.490 17.829 1.000 8.061 150 VAL B C 1
ATOM 3556 O O . VAL B 1 150 ? -39.357 37.688 18.084 1.000 8.025 150 VAL B O 1
ATOM 3560 N N . VAL B 1 151 ? -38.075 38.760 16.577 1.000 7.872 151 VAL B N 1
ATOM 3561 C CA . VAL B 1 151 ? -38.664 38.103 15.417 1.000 8.397 151 VAL B CA 1
ATOM 3562 C C . VAL B 1 151 ? -38.638 36.586 15.546 1.000 7.543 151 VAL B C 1
ATOM 3563 O O . VAL B 1 151 ? -39.622 35.942 15.222 1.000 9.005 151 VAL B O 1
ATOM 3567 N N . ASP B 1 152 ? -37.464 36.039 15.918 1.000 8.058 152 ASP B N 1
ATOM 3568 C CA . ASP B 1 152 ? -37.345 34.595 15.868 1.000 8.686 152 ASP B CA 1
ATOM 3569 C C . ASP B 1 152 ? -38.329 33.961 16.850 1.000 8.452 152 ASP B C 1
ATOM 3570 O O . ASP B 1 152 ? -38.932 32.923 16.564 1.000 9.864 152 ASP B O 1
ATOM 3575 N N . ARG B 1 153 ? -38.491 34.581 18.009 1.000 8.785 153 ARG B N 1
ATOM 3576 C CA . ARG B 1 153 ? -39.386 34.044 19.042 1.000 7.880 153 ARG B CA 1
ATOM 3577 C C . ARG B 1 153 ? -40.850 34.275 18.667 1.000 8.912 153 ARG B C 1
ATOM 3578 O O . ARG B 1 153 ? -41.689 33.380 18.877 1.000 9.547 153 ARG B O 1
ATOM 3586 N N . ALA B 1 154 ? -41.171 35.456 18.110 1.000 8.516 154 ALA B N 1
ATOM 3587 C CA . ALA B 1 154 ? -42.517 35.730 17.630 1.000 9.000 154 ALA B CA 1
ATOM 3588 C C . ALA B 1 154 ? -42.892 34.681 16.565 1.000 8.498 154 ALA B C 1
ATOM 3589 O O . ALA B 1 154 ? -44.010 34.151 16.574 1.000 8.777 154 ALA B O 1
ATOM 3591 N N . ALA B 1 155 ? -42.015 34.448 15.580 1.000 8.611 155 ALA B N 1
ATOM 3592 C CA . ALA B 1 155 ? -42.316 33.489 14.535 1.000 9.994 155 ALA B CA 1
ATOM 3593 C C . ALA B 1 155 ? -42.542 32.098 15.102 1.000 10.864 155 ALA B C 1
ATOM 3594 O O . ALA B 1 155 ? -43.475 31.403 14.711 1.000 10.508 155 ALA B O 1
ATOM 3596 N N . ALA B 1 156 ? -41.700 31.707 16.051 1.000 10.408 156 ALA B N 1
ATOM 3597 C CA . ALA B 1 156 ? -41.845 30.378 16.649 1.000 11.721 156 ALA B CA 1
ATOM 3598 C C . ALA B 1 156 ? -43.166 30.212 17.414 1.000 11.116 156 ALA B C 1
ATOM 3599 O O . ALA B 1 156 ? -43.699 29.130 17.504 1.000 12.592 156 ALA B O 1
ATOM 3601 N N . LEU B 1 157 ? -43.694 31.310 17.987 1.000 10.146 157 LEU B N 1
ATOM 3602 C CA . LEU B 1 157 ? -44.990 31.332 18.656 1.000 9.382 157 LEU B CA 1
ATOM 3603 C C . LEU B 1 157 ? -46.168 31.430 17.693 1.000 10.495 157 LEU B C 1
ATOM 3604 O O . LEU B 1 157 ? -47.307 31.492 18.138 1.000 12.098 157 LEU B O 1
ATOM 3609 N N . GLY B 1 158 ? -45.888 31.425 16.378 1.000 9.609 158 GLY B N 1
ATOM 3610 C CA . GLY B 1 158 ? -46.964 31.423 15.408 1.000 10.617 158 GLY B CA 1
ATOM 3611 C C . GLY B 1 158 ? -47.500 32.797 15.027 1.000 9.110 158 GLY B C 1
ATOM 3612 O O . GLY B 1 158 ? -48.571 32.867 14.413 1.000 10.166 158 GLY B O 1
ATOM 3613 N N . MET B 1 159 ? -46.770 33.874 15.353 1.000 9.068 159 MET B N 1
ATOM 3614 C CA . MET B 1 159 ? -47.185 35.198 14.948 1.000 8.277 159 MET B CA 1
ATOM 3615 C C . MET B 1 159 ? -46.896 35.406 13.470 1.000 8.368 159 MET B C 1
ATOM 3616 O O . MET B 1 159 ? -46.011 34.810 12.877 1.000 10.120 159 MET B O 1
ATOM 3621 N N . GLU B 1 160 ? -47.660 36.342 12.881 1.000 8.713 160 GLU B N 1
ATOM 3622 C CA . GLU B 1 160 ? -47.332 36.927 11.596 1.000 9.293 160 GLU B CA 1
ATOM 3623 C C . GLU B 1 160 ? -46.330 38.052 11.856 1.000 9.152 160 GLU B C 1
ATOM 3624 O O . GLU B 1 160 ? -46.597 38.942 12.677 1.000 12.536 160 GLU B O 1
ATOM 3630 N N . VAL B 1 161 ? -45.173 38.047 11.177 1.000 9.157 161 VAL B N 1
ATOM 3631 C CA . VAL B 1 161 ? -44.083 38.966 11.483 1.000 8.605 161 VAL B CA 1
ATOM 3632 C C . VAL B 1 161 ? -43.764 39.803 10.255 1.000 8.220 161 VAL B C 1
ATOM 3633 O O . VAL B 1 161 ? -43.446 39.258 9.211 1.000 10.317 161 VAL B O 1
ATOM 3637 N N . VAL B 1 162 ? -43.833 41.125 10.426 1.000 7.811 162 VAL B N 1
ATOM 3638 C CA . VAL B 1 162 ? -43.329 42.069 9.447 1.000 7.871 162 VAL B CA 1
ATOM 3639 C C . VAL B 1 162 ? -42.308 42.953 10.131 1.000 8.136 162 VAL B C 1
ATOM 3640 O O . VAL B 1 162 ? -42.178 42.957 11.348 1.000 8.161 162 VAL B O 1
ATOM 3644 N N . GLY B 1 163 ? -41.592 43.769 9.368 1.000 8.892 163 GLY B N 1
ATOM 3645 C CA . GLY B 1 163 ? -40.656 44.664 10.036 1.000 9.149 163 GLY B CA 1
ATOM 3646 C C . GLY B 1 163 ? -40.071 45.699 9.112 1.000 8.210 163 GLY B C 1
ATOM 3647 O O . GLY B 1 163 ? -40.435 45.780 7.933 1.000 8.818 163 GLY B O 1
ATOM 3648 N N . VAL B 1 164 ? -39.203 46.513 9.713 1.000 8.270 164 VAL B N 1
ATOM 3649 C CA . VAL B 1 164 ? -38.609 47.686 9.065 1.000 8.795 164 VAL B CA 1
ATOM 3650 C C . VAL B 1 164 ? -37.098 47.655 9.340 1.000 8.648 164 VAL B C 1
ATOM 3651 O O . VAL B 1 164 ? -36.669 47.421 10.471 1.000 8.956 164 VAL B O 1
ATOM 3655 N N . ARG B 1 165 ? -36.304 47.951 8.318 1.000 9.273 165 ARG B N 1
ATOM 3656 C CA . ARG B 1 165 ? -34.888 48.250 8.583 1.000 9.743 165 ARG B CA 1
ATOM 3657 C C . ARG B 1 165 ? -34.427 49.227 7.504 1.000 10.717 165 ARG B C 1
ATOM 3658 O O . ARG B 1 165 ? -35.140 49.452 6.546 1.000 11.140 165 ARG B O 1
ATOM 3666 N N . ARG B 1 166 ? -33.217 49.773 7.625 1.000 11.133 166 ARG B N 1
ATOM 3667 C CA . ARG B 1 166 ? -32.826 50.893 6.760 1.000 13.262 166 ARG B CA 1
ATOM 3668 C C . ARG B 1 166 ? -32.911 50.506 5.290 1.000 13.369 166 ARG B C 1
ATOM 3669 O O . ARG B 1 166 ? -33.403 51.304 4.488 1.000 15.825 166 ARG B O 1
ATOM 3677 N N . SER B 1 167 ? -32.411 49.298 4.944 1.000 12.504 167 SER B N 1
ATOM 3678 C CA . SER B 1 167 ? -32.344 48.899 3.531 1.000 11.831 167 SER B CA 1
ATOM 3679 C C . SER B 1 167 ? -33.688 48.363 3.047 1.000 11.964 167 SER B C 1
ATOM 3680 O O . SER B 1 167 ? -33.873 48.194 1.839 1.000 13.906 167 SER B O 1
ATOM 3683 N N . GLY B 1 168 ? -34.566 47.921 3.966 1.000 11.519 168 GLY B N 1
ATOM 3684 C CA . GLY B 1 168 ? -35.797 47.240 3.613 1.000 11.006 168 GLY B CA 1
ATOM 3685 C C . GLY B 1 168 ? -35.633 45.842 3.028 1.000 11.212 168 GLY B C 1
ATOM 3686 O O . GLY B 1 168 ? -36.633 45.276 2.578 1.000 13.229 168 GLY B O 1
ATOM 3687 N N . ASP B 1 169 ? -34.444 45.241 3.113 1.000 11.249 169 ASP B N 1
ATOM 3688 C CA . ASP B 1 169 ? -34.165 43.969 2.461 1.000 11.558 169 ASP B CA 1
ATOM 3689 C C . ASP B 1 169 ? -34.565 42.772 3.333 1.000 10.287 169 ASP B C 1
ATOM 3690 O O . ASP B 1 169 ? -34.824 42.943 4.517 1.000 10.439 169 ASP B O 1
ATOM 3695 N N . PRO B 1 170 ? -34.658 41.552 2.779 1.000 11.005 170 PRO B N 1
ATOM 3696 C CA . PRO B 1 170 ? -35.188 40.415 3.526 1.000 11.507 170 PRO B CA 1
ATOM 3697 C C . PRO B 1 170 ? -34.457 40.099 4.824 1.000 9.709 170 PRO B C 1
ATOM 3698 O O . PRO B 1 170 ? -33.251 40.365 4.937 1.000 10.812 170 PRO B O 1
ATOM 3702 N N . VAL B 1 171 ? -35.175 39.495 5.761 1.000 10.444 171 VAL B N 1
ATOM 3703 C CA . VAL B 1 171 ? -34.654 39.018 7.027 1.000 8.708 171 VAL B CA 1
ATOM 3704 C C . VAL B 1 171 ? -35.367 37.689 7.379 1.000 8.966 171 VAL B C 1
ATOM 3705 O O . VAL B 1 171 ? -36.592 37.615 7.309 1.000 10.883 171 VAL B O 1
ATOM 3709 N N . ASP B 1 172 ? -34.590 36.686 7.777 1.000 9.785 172 ASP B N 1
ATOM 3710 C CA . ASP B 1 172 ? -35.129 35.386 8.158 1.000 11.623 172 ASP B CA 1
ATOM 3711 C C . ASP B 1 172 ? -36.267 35.585 9.176 1.000 11.111 172 ASP B C 1
ATOM 3712 O O . ASP B 1 172 ? -36.130 36.354 10.108 1.000 10.526 172 ASP B O 1
ATOM 3717 N N . ASN B 1 173 ? -37.369 34.855 8.979 1.000 10.348 173 ASN B N 1
ATOM 3718 C CA . ASN B 1 173 ? -38.528 34.901 9.855 1.000 11.144 173 ASN B CA 1
ATOM 3719 C C . ASN B 1 173 ? -39.370 36.166 9.773 1.000 10.978 173 ASN B C 1
ATOM 3720 O O . ASN B 1 173 ? -40.346 36.269 10.507 1.000 11.946 173 ASN B O 1
ATOM 3725 N N . VAL B 1 174 ? -39.068 37.045 8.818 1.000 10.004 174 VAL B N 1
ATOM 3726 C CA . VAL B 1 174 ? -39.885 38.235 8.591 1.000 9.555 174 VAL B CA 1
ATOM 3727 C C . VAL B 1 174 ? -40.575 38.094 7.219 1.000 10.736 174 VAL B C 1
ATOM 3728 O O . VAL B 1 174 ? -39.885 37.978 6.212 1.000 12.772 174 VAL B O 1
ATOM 3732 N N . SER B 1 175 ? -41.913 38.057 7.173 1.000 10.970 175 SER B N 1
ATOM 3733 C CA A SER B 1 175 ? -42.564 37.767 5.908 0.500 11.004 175 SER B CA 1
ATOM 3734 C CA B SER B 1 175 ? -42.663 37.817 5.953 0.500 11.415 175 SER B CA 1
ATOM 3735 C C . SER B 1 175 ? -42.511 38.955 4.947 1.000 11.337 175 SER B C 1
ATOM 3736 O O . SER B 1 175 ? -42.330 38.751 3.758 1.000 13.546 175 SER B O 1
ATOM 3741 N N . THR B 1 176 ? -42.555 40.199 5.470 1.000 10.401 176 THR B N 1
ATOM 3742 C CA . THR B 1 176 ? -42.475 41.394 4.642 1.000 11.261 176 THR B CA 1
ATOM 3743 C C . THR B 1 176 ? -41.614 42.394 5.403 1.000 9.728 176 THR B C 1
ATOM 3744 O O . THR B 1 176 ? -41.906 42.683 6.551 1.000 10.130 176 THR B O 1
ATOM 3748 N N . VAL B 1 177 ? -40.574 42.892 4.726 1.000 8.988 177 VAL B N 1
ATOM 3749 C CA . VAL B 1 177 ? -39.713 43.943 5.248 1.000 9.427 177 VAL B CA 1
ATOM 3750 C C . VAL B 1 177 ? -39.974 45.219 4.447 1.000 10.498 177 VAL B C 1
ATOM 3751 O O . VAL B 1 177 ? -40.049 45.193 3.215 1.000 12.313 177 VAL B O 1
ATOM 3755 N N . TYR B 1 178 ? -39.999 46.342 5.164 1.000 9.514 178 TYR B N 1
ATOM 3756 C CA . TYR B 1 178 ? -40.244 47.680 4.633 1.000 9.828 178 TYR B CA 1
ATOM 3757 C C . TYR B 1 178 ? -39.045 48.563 4.927 1.000 9.407 178 TYR B C 1
ATOM 3758 O O . TYR B 1 178 ? -38.323 48.394 5.885 1.000 10.392 178 TYR B O 1
ATOM 3767 N N . THR B 1 179 ? -38.843 49.536 4.020 1.000 9.729 179 THR B N 1
ATOM 3768 C CA . THR B 1 179 ? -37.931 50.629 4.281 1.000 10.971 179 THR B CA 1
ATOM 3769 C C . THR B 1 179 ? -38.540 51.600 5.281 1.000 10.468 179 THR B C 1
ATOM 3770 O O . THR B 1 179 ? -39.769 51.579 5.502 1.000 11.505 179 THR B O 1
ATOM 3774 N N . PRO B 1 180 ? -37.736 52.503 5.877 1.000 10.054 180 PRO B N 1
ATOM 3775 C CA . PRO B 1 180 ? -38.290 53.426 6.880 1.000 10.202 180 PRO B CA 1
ATOM 3776 C C . PRO B 1 180 ? -39.334 54.389 6.327 1.000 11.036 180 PRO B C 1
ATOM 3777 O O . PRO B 1 180 ? -40.151 54.885 7.091 1.000 12.566 180 PRO B O 1
ATOM 3781 N N . ASP B 1 181 ? -39.266 54.690 5.025 1.000 11.937 181 ASP B N 1
ATOM 3782 C CA A ASP B 1 181 ? -40.224 55.521 4.312 0.500 11.957 181 ASP B CA 1
ATOM 3783 C CA B ASP B 1 181 ? -40.277 55.585 4.471 0.500 11.774 181 ASP B CA 1
ATOM 3784 C C . ASP B 1 181 ? -41.593 54.857 4.177 1.000 12.172 181 ASP B C 1
ATOM 3785 O O . ASP B 1 181 ? -42.516 55.464 3.635 1.000 12.746 181 ASP B O 1
ATOM 3794 N N . ARG B 1 182 ? -41.713 53.585 4.615 1.000 11.490 182 ARG B N 1
ATOM 3795 C CA . ARG B 1 182 ? -42.975 52.856 4.587 1.000 10.342 182 ARG B CA 1
ATOM 3796 C C . ARG B 1 182 ? -43.339 52.369 5.986 1.000 10.017 182 ARG B C 1
ATOM 3797 O O . ARG B 1 182 ? -44.122 51.433 6.120 1.000 11.319 182 ARG B O 1
ATOM 3805 N N . LEU B 1 183 ? -42.851 53.077 6.999 1.000 9.485 183 LEU B N 1
ATOM 3806 C CA . LEU B 1 183 ? -43.174 52.749 8.379 1.000 9.255 183 LEU B CA 1
ATOM 3807 C C . LEU B 1 183 ? -44.682 52.645 8.581 1.000 8.903 183 LEU B C 1
ATOM 3808 O O . LEU B 1 183 ? -45.155 51.746 9.315 1.000 9.579 183 LEU B O 1
ATOM 3813 N N . HIS B 1 184 ? -45.436 53.630 8.077 1.000 9.032 184 HIS B N 1
ATOM 3814 C CA . HIS B 1 184 ? -46.867 53.614 8.352 1.000 8.810 184 HIS B CA 1
ATOM 3815 C C . HIS B 1 184 ? -47.546 52.398 7.748 1.000 9.337 184 HIS B C 1
ATOM 3816 O O . HIS B 1 184 ? -48.491 51.880 8.308 1.000 10.424 184 HIS B O 1
ATOM 3823 N N . GLU B 1 185 ? -47.118 51.963 6.550 1.000 9.570 185 GLU B N 1
ATOM 3824 C CA . GLU B 1 185 ? -47.621 50.713 5.993 1.000 9.925 185 GLU B CA 1
ATOM 3825 C C . GLU B 1 185 ? -47.292 49.531 6.894 1.000 10.493 185 GLU B C 1
ATOM 3826 O O . GLU B 1 185 ? -48.112 48.625 7.022 1.000 12.008 185 GLU B O 1
ATOM 3832 N N . ALA B 1 186 ? -46.084 49.492 7.434 1.000 9.580 186 ALA B N 1
ATOM 3833 C CA . ALA B 1 186 ? -45.603 48.375 8.245 1.000 9.914 186 ALA B CA 1
ATOM 3834 C C . ALA B 1 186 ? -46.383 48.243 9.550 1.000 9.629 186 ALA B C 1
ATOM 3835 O O . ALA B 1 186 ? -46.605 47.129 10.015 1.000 10.180 186 ALA B O 1
ATOM 3837 N N . ILE B 1 187 ? -46.692 49.410 10.172 1.000 8.680 187 ILE B N 1
ATOM 3838 C CA . ILE B 1 187 ? -47.299 49.367 11.516 1.000 8.792 187 ILE B CA 1
ATOM 3839 C C . ILE B 1 187 ? -48.832 49.306 11.478 1.000 9.473 187 ILE B C 1
ATOM 3840 O O . ILE B 1 187 ? -49.441 48.980 12.496 1.000 10.630 187 ILE B O 1
ATOM 3845 N N . ALA B 1 188 ? -49.474 49.641 10.361 1.000 10.571 188 ALA B N 1
ATOM 3846 C CA . ALA B 1 188 ? -50.910 49.941 10.388 1.000 12.427 188 ALA B CA 1
ATOM 3847 C C . ALA B 1 188 ? -51.779 48.773 10.846 1.000 13.981 188 ALA B C 1
ATOM 3848 O O . ALA B 1 188 ? -52.804 48.987 11.504 1.000 15.955 188 ALA B O 1
ATOM 3850 N N . ASP B 1 189 ? -51.392 47.542 10.517 1.000 12.237 189 ASP B N 1
ATOM 3851 C CA . ASP B 1 189 ? -52.220 46.366 10.806 1.000 13.388 189 ASP B CA 1
ATOM 3852 C C . ASP B 1 189 ? -51.654 45.473 11.917 1.000 11.920 189 ASP B C 1
ATOM 3853 O O . ASP B 1 189 ? -52.170 44.388 12.126 1.000 14.096 189 ASP B O 1
ATOM 3858 N N . ALA B 1 190 ? -50.671 45.985 12.649 1.000 10.037 190 ALA B N 1
ATOM 3859 C CA . ALA B 1 190 ? -49.995 45.198 13.647 1.000 8.851 190 ALA B CA 1
ATOM 3860 C C . ALA B 1 190 ? -50.702 45.293 15.000 1.000 8.380 190 ALA B C 1
ATOM 3861 O O . ALA B 1 190 ? -51.082 46.367 15.442 1.000 10.262 190 ALA B O 1
ATOM 3863 N N . ARG B 1 191 ? -50.814 44.151 15.669 1.000 8.456 191 ARG B N 1
ATOM 3864 C CA . ARG B 1 191 ? -51.255 44.151 17.059 1.000 7.423 191 ARG B CA 1
ATOM 3865 C C . ARG B 1 191 ? -50.168 44.613 18.035 1.000 8.279 191 ARG B C 1
ATOM 3866 O O . ARG B 1 191 ? -50.460 45.184 19.089 1.000 8.541 191 ARG B O 1
ATOM 3874 N N . PHE B 1 192 ? -48.895 44.402 17.667 1.000 7.455 192 PHE B N 1
ATOM 3875 C CA . PHE B 1 192 ? -47.751 44.843 18.424 1.000 7.251 192 PHE B CA 1
ATOM 3876 C C . PHE B 1 192 ? -46.771 45.540 17.493 1.000 7.732 192 PHE B C 1
ATOM 3877 O O . PHE B 1 192 ? -46.494 45.018 16.416 1.000 8.195 192 PHE B O 1
ATOM 3885 N N . VAL B 1 193 ? -46.199 46.659 17.948 1.000 7.379 193 VAL B N 1
ATOM 3886 C CA . VAL B 1 193 ? -45.149 47.364 17.231 1.000 7.320 193 VAL B CA 1
ATOM 3887 C C . VAL B 1 193 ? -43.967 47.418 18.196 1.000 7.364 193 VAL B C 1
ATOM 3888 O O . VAL B 1 193 ? -44.119 48.034 19.263 1.000 8.605 193 VAL B O 1
ATOM 3892 N N . VAL B 1 194 ? -42.846 46.848 17.798 1.000 7.069 194 VAL B N 1
ATOM 3893 C CA . VAL B 1 194 ? -41.677 46.714 18.655 1.000 7.087 194 VAL B CA 1
ATOM 3894 C C . VAL B 1 194 ? -40.561 47.605 18.110 1.000 7.067 194 VAL B C 1
ATOM 3895 O O . VAL B 1 194 ? -40.213 47.503 16.915 1.000 8.728 194 VAL B O 1
ATOM 3899 N N . LEU B 1 195 ? -39.968 48.454 18.953 1.000 7.270 195 LEU B N 1
ATOM 3900 C CA . LEU B 1 195 ? -38.878 49.347 18.565 1.000 7.065 195 LEU B CA 1
ATOM 3901 C C . LEU B 1 195 ? -37.538 48.778 19.049 1.000 6.746 195 LEU B C 1
ATOM 3902 O O . LEU B 1 195 ? -37.364 48.520 20.240 1.000 7.975 195 LEU B O 1
ATOM 3907 N N . ALA B 1 196 ? -36.605 48.653 18.087 1.000 7.544 196 ALA B N 1
ATOM 3908 C CA . ALA B 1 196 ? -35.322 47.980 18.273 1.000 7.388 196 ALA B CA 1
ATOM 3909 C C . ALA B 1 196 ? -34.244 48.627 17.412 1.000 8.296 196 ALA B C 1
ATOM 3910 O O . ALA B 1 196 ? -33.339 47.970 16.925 1.000 9.025 196 ALA B O 1
ATOM 3912 N N . THR B 1 197 ? -34.312 49.952 17.244 1.000 8.747 197 THR B N 1
ATOM 3913 C CA . THR B 1 197 ? -33.309 50.706 16.513 1.000 7.820 197 THR B CA 1
ATOM 3914 C C . THR B 1 197 ? -32.372 51.400 17.477 1.000 7.957 197 THR B C 1
ATOM 3915 O O . THR B 1 197 ? -32.751 51.722 18.601 1.000 8.862 197 THR B O 1
ATOM 3919 N N . PRO B 1 198 ? -31.146 51.756 17.064 1.000 8.419 198 PRO B N 1
ATOM 3920 C CA A PRO B 1 198 ? -30.334 52.701 17.809 0.500 8.366 198 PRO B CA 1
ATOM 3921 C CA B PRO B 1 198 ? -30.348 52.690 17.838 0.500 8.969 198 PRO B CA 1
ATOM 3922 C C . PRO B 1 198 ? -31.041 54.050 17.870 1.000 7.989 198 PRO B C 1
ATOM 3923 O O . PRO B 1 198 ? -31.932 54.337 17.069 1.000 9.107 198 PRO B O 1
ATOM 3930 N N . LEU B 1 199 ? -30.591 54.862 18.815 1.000 8.597 199 LEU B N 1
ATOM 3931 C CA . LEU B 1 199 ? -30.931 56.288 18.822 1.000 8.402 199 LEU B CA 1
ATOM 3932 C C . LEU B 1 199 ? -29.892 57.032 17.982 1.000 8.793 199 LEU B C 1
ATOM 3933 O O . LEU B 1 199 ? -28.702 57.042 18.349 1.000 9.489 199 LEU B O 1
ATOM 3938 N N . THR B 1 200 ? -30.341 57.644 16.885 1.000 8.577 200 THR B N 1
ATOM 3939 C CA . THR B 1 200 ? -29.518 58.457 15.989 1.000 9.595 200 THR B CA 1
ATOM 3940 C C . THR B 1 200 ? -30.296 59.710 15.688 1.000 8.617 200 THR B C 1
ATOM 3941 O O . THR B 1 200 ? -31.473 59.831 15.982 1.000 9.641 200 THR B O 1
ATOM 3945 N N . ASP B 1 201 ? -29.618 60.602 14.955 1.000 9.778 201 ASP B N 1
ATOM 3946 C CA A ASP B 1 201 ? -30.305 61.778 14.446 0.500 10.238 201 ASP B CA 1
ATOM 3947 C CA B ASP B 1 201 ? -30.292 61.781 14.438 0.500 9.710 201 ASP B CA 1
ATOM 3948 C C . ASP B 1 201 ? -31.524 61.399 13.612 1.000 9.143 201 ASP B C 1
ATOM 3949 O O . ASP B 1 201 ? -32.545 62.059 13.721 1.000 10.575 201 ASP B O 1
ATOM 3958 N N . GLU B 1 202 ? -31.432 60.288 12.866 1.000 9.753 202 GLU B N 1
ATOM 3959 C CA . GLU B 1 202 ? -32.527 59.855 12.017 1.000 9.253 202 GLU B CA 1
ATOM 3960 C C . GLU B 1 202 ? -33.674 59.267 12.837 1.000 8.660 202 GLU B C 1
ATOM 3961 O O . GLU B 1 202 ? -34.837 59.514 12.496 1.000 10.003 202 GLU B O 1
ATOM 3967 N N . THR B 1 203 ? -33.377 58.465 13.878 1.000 9.152 203 THR B N 1
ATOM 3968 C CA . THR B 1 203 ? -34.433 57.777 14.599 1.000 8.589 203 THR B CA 1
ATOM 3969 C C . THR B 1 203 ? -35.021 58.587 15.741 1.000 8.747 203 THR B C 1
ATOM 3970 O O . THR B 1 203 ? -36.063 58.188 16.252 1.000 8.906 203 THR B O 1
ATOM 3974 N N . GLU B 1 204 ? -34.385 59.669 16.163 1.000 8.144 204 GLU B N 1
ATOM 3975 C CA . GLU B 1 204 ? -34.941 60.396 17.289 1.000 7.913 204 GLU B CA 1
ATOM 3976 C C . GLU B 1 204 ? -36.324 60.919 16.919 1.000 8.063 204 GLU B C 1
ATOM 3977 O O . GLU B 1 204 ? -36.532 61.506 15.873 1.000 8.765 204 GLU B O 1
ATOM 3983 N N . GLY B 1 205 ? -37.303 60.670 17.784 1.000 8.979 205 GLY B N 1
ATOM 3984 C CA . GLY B 1 205 ? -38.649 61.121 17.524 1.000 8.543 205 GLY B CA 1
ATOM 3985 C C . GLY B 1 205 ? -39.382 60.439 16.391 1.000 8.609 205 GLY B C 1
ATOM 3986 O O . GLY B 1 205 ? -40.419 60.932 15.959 1.000 10.628 205 GLY B O 1
ATOM 3987 N N . MET B 1 206 ? -38.941 59.248 15.999 1.000 8.084 206 MET B N 1
ATOM 3988 C CA . MET B 1 206 ? -39.565 58.500 14.924 1.000 8.845 206 MET B CA 1
ATOM 3989 C C . MET B 1 206 ? -41.027 58.211 15.216 1.000 8.854 206 MET B C 1
ATOM 3990 O O . MET B 1 206 ? -41.849 58.243 14.295 1.000 9.440 206 MET B O 1
ATOM 3995 N N . VAL B 1 207 ? -41.339 57.839 16.465 1.000 8.622 207 VAL B N 1
ATOM 3996 C CA . VAL B 1 207 ? -42.667 57.410 16.819 1.000 8.872 207 VAL B CA 1
ATOM 3997 C C . VAL B 1 207 ? -43.338 58.502 17.631 1.000 8.402 207 VAL B C 1
ATOM 3998 O O . VAL B 1 207 ? -43.016 58.732 18.809 1.000 9.568 207 VAL B O 1
ATOM 4002 N N . ALA B 1 208 ? -44.286 59.180 16.980 1.000 8.630 208 ALA B N 1
ATOM 4003 C CA . ALA B 1 208 ? -44.941 60.371 17.496 1.000 9.409 208 ALA B CA 1
ATOM 4004 C C . ALA B 1 208 ? -46.429 60.327 17.158 1.000 9.008 208 ALA B C 1
ATOM 4005 O O . ALA B 1 208 ? -46.947 59.278 16.760 1.000 8.849 208 ALA B O 1
ATOM 4007 N N . ALA B 1 209 ? -47.152 61.436 17.359 1.000 9.252 209 ALA B N 1
ATOM 4008 C CA . ALA B 1 209 ? -48.589 61.463 17.159 1.000 9.283 209 ALA B CA 1
ATOM 4009 C C . ALA B 1 209 ? -49.055 60.831 15.857 1.000 9.672 209 ALA B C 1
ATOM 4010 O O . ALA B 1 209 ? -50.018 60.060 15.873 1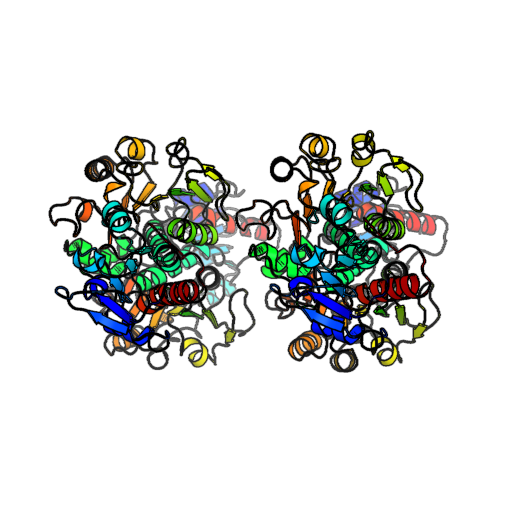.000 10.287 209 ALA B O 1
ATOM 4012 N N . PRO B 1 210 ? -48.425 61.093 14.693 1.000 8.849 210 PRO B N 1
ATOM 4013 C CA . PRO B 1 210 ? -48.936 60.494 13.445 1.000 9.126 210 PRO B CA 1
ATOM 4014 C C . PRO B 1 210 ? -48.870 58.970 13.473 1.000 8.177 210 PRO B C 1
ATOM 4015 O O . PRO B 1 210 ? -49.751 58.279 12.946 1.000 9.809 210 PRO B O 1
ATOM 4019 N N . GLU B 1 211 ? -47.776 58.438 14.022 1.000 8.686 211 GLU B N 1
ATOM 4020 C CA . GLU B 1 211 ? -47.617 56.991 14.127 1.000 7.717 211 GLU B CA 1
ATOM 4021 C C . GLU B 1 211 ? -48.687 56.391 15.055 1.000 8.724 211 GLU B C 1
ATOM 4022 O O . GLU B 1 211 ? -49.226 55.330 14.751 1.000 8.550 211 GLU B O 1
ATOM 4028 N N . PHE B 1 212 ? -48.992 57.026 16.192 1.000 8.917 212 PHE B N 1
ATOM 4029 C CA . PHE B 1 212 ? -50.029 56.506 17.073 1.000 9.891 212 PHE B CA 1
ATOM 4030 C C . PHE B 1 212 ? -51.394 56.572 16.406 1.000 9.506 212 PHE B C 1
ATOM 4031 O O . PHE B 1 212 ? -52.250 55.707 16.675 1.000 12.119 212 PHE B O 1
ATOM 4039 N N . GLU B 1 213 ? -51.643 57.594 15.580 1.000 9.674 213 GLU B N 1
ATOM 4040 C CA . GLU B 1 213 ? -52.885 57.653 14.822 1.000 10.321 213 GLU B CA 1
ATOM 4041 C C . GLU B 1 213 ? -52.995 56.483 13.852 1.000 10.379 213 GLU B C 1
ATOM 4042 O O . GLU B 1 213 ? -53.999 55.786 13.844 1.000 12.402 213 GLU B O 1
ATOM 4048 N N . THR B 1 214 ? -51.918 56.195 13.121 1.000 9.580 214 THR B N 1
ATOM 4049 C CA . THR B 1 214 ? -51.914 55.106 12.165 1.000 10.211 214 THR B CA 1
ATOM 4050 C C . THR B 1 214 ? -52.114 53.754 12.860 1.000 10.260 214 THR B C 1
ATOM 4051 O O . THR B 1 214 ? -52.800 52.885 12.332 1.000 11.309 214 THR B O 1
ATOM 4055 N N . MET B 1 215 ? -51.441 53.540 13.985 1.000 9.376 215 MET B N 1
ATOM 4056 C CA . MET B 1 215 ? -51.560 52.259 14.698 1.000 9.668 215 MET B CA 1
ATOM 4057 C C . MET B 1 215 ? -53.011 51.922 15.027 1.000 10.049 215 MET B C 1
ATOM 4058 O O . MET B 1 215 ? -53.849 52.819 15.285 1.000 10.896 215 MET B O 1
ATOM 4063 N N . ARG B 1 216 ? -53.296 50.635 15.023 1.000 10.162 216 ARG B N 1
ATOM 4064 C CA . ARG B 1 216 ? -54.584 50.137 15.486 1.000 10.835 216 ARG B CA 1
ATOM 4065 C C . ARG B 1 216 ? -54.851 50.617 16.908 1.000 10.450 216 ARG B C 1
ATOM 4066 O O . ARG B 1 216 ? -53.982 50.577 17.775 1.000 10.118 216 ARG B O 1
ATOM 4074 N N . GLU B 1 217 ? -56.117 50.907 17.180 1.000 11.423 217 GLU B N 1
ATOM 4075 C CA . GLU B 1 217 ? -56.526 51.331 18.513 1.000 12.228 217 GLU B CA 1
ATOM 4076 C C . GLU B 1 217 ? -56.358 50.219 19.551 1.000 12.012 217 GLU B C 1
ATOM 4077 O O . GLU B 1 217 ? -56.306 50.495 20.753 1.000 12.635 217 GLU B O 1
ATOM 4083 N N . ASP B 1 218 ? -56.376 48.963 19.071 1.000 10.914 218 ASP B N 1
ATOM 4084 C CA . ASP B 1 218 ? -56.194 47.818 19.924 1.000 10.795 218 ASP B CA 1
ATOM 4085 C C . ASP B 1 218 ? -54.735 47.366 20.029 1.000 10.325 218 ASP B C 1
ATOM 4086 O O . ASP B 1 218 ? -54.445 46.344 20.663 1.000 11.602 218 ASP B O 1
ATOM 4091 N N . ALA B 1 219 ? -53.794 48.113 19.462 1.000 9.575 219 ALA B N 1
ATOM 4092 C CA . ALA B 1 219 ? -52.389 47.724 19.419 1.000 9.479 219 ALA B CA 1
ATOM 4093 C C . ALA B 1 219 ? -51.589 48.238 20.601 1.000 8.453 219 ALA B C 1
ATOM 4094 O O . ALA B 1 219 ? -51.989 49.201 21.270 1.000 9.844 219 ALA B O 1
ATOM 4096 N N . SER B 1 220 ? -50.465 47.572 20.846 1.000 8.416 220 SER B N 1
ATOM 4097 C CA . SER B 1 220 ? -49.519 47.929 21.895 1.000 9.025 220 SER B CA 1
ATOM 4098 C C . SER B 1 220 ? -48.152 48.257 21.298 1.000 8.050 220 SER B C 1
ATOM 4099 O O . SER B 1 220 ? -47.680 47.541 20.403 1.000 9.026 220 SER B O 1
ATOM 4102 N N . LEU B 1 221 ? -47.508 49.315 21.804 1.000 7.155 221 LEU B N 1
ATOM 4103 C CA . LEU B 1 221 ? -46.133 49.664 21.478 1.000 7.888 221 LEU B CA 1
ATOM 4104 C C . LEU B 1 221 ? -45.190 48.982 22.467 1.000 7.950 221 LEU B C 1
ATOM 4105 O O . LEU B 1 221 ? -45.420 49.034 23.640 1.000 12.003 221 LEU B O 1
ATOM 4110 N N . VAL B 1 222 ? -44.092 48.441 21.986 1.000 6.544 222 VAL B N 1
ATOM 4111 C CA . VAL B 1 222 ? -43.027 47.925 22.824 1.000 6.746 222 VAL B CA 1
ATOM 4112 C C . VAL B 1 222 ? -41.802 48.756 22.492 1.000 7.402 222 VAL B C 1
ATOM 4113 O O . VAL B 1 222 ? -41.363 48.791 21.339 1.000 8.014 222 VAL B O 1
ATOM 4117 N N . ASN B 1 223 ? -41.173 49.399 23.492 1.000 6.819 223 ASN B N 1
ATOM 4118 C CA . ASN B 1 223 ? -39.932 50.116 23.313 1.000 7.089 223 ASN B CA 1
ATOM 4119 C C . ASN B 1 223 ? -38.837 49.487 24.185 1.000 6.714 223 ASN B C 1
ATOM 4120 O O . ASN B 1 223 ? -38.850 49.623 25.389 1.000 7.758 223 ASN B O 1
ATOM 4125 N N . VAL B 1 224 ? -37.906 48.785 23.507 1.000 6.895 224 VAL B N 1
ATOM 4126 C CA . VAL B 1 224 ? -36.696 48.281 24.122 1.000 7.355 224 VAL B CA 1
ATOM 4127 C C . VAL B 1 224 ? -35.439 48.908 23.543 1.000 7.727 224 VAL B C 1
ATOM 4128 O O . VAL B 1 224 ? -34.337 48.406 23.763 1.000 8.219 224 VAL B O 1
ATOM 4132 N N . ALA B 1 225 ? -35.596 50.027 22.839 1.000 7.543 225 ALA B N 1
ATOM 4133 C CA . ALA B 1 225 ? -34.509 50.632 22.092 1.000 8.104 225 ALA B CA 1
ATOM 4134 C C . ALA B 1 225 ? -33.889 51.760 22.937 1.000 8.056 225 ALA B C 1
ATOM 4135 O O . ALA B 1 225 ? -33.065 51.507 23.819 1.000 8.271 225 ALA B O 1
ATOM 4137 N N . ARG B 1 226 ? -34.351 52.996 22.720 1.000 7.811 226 ARG B N 1
ATOM 4138 C CA . ARG B 1 226 ? -34.038 54.149 23.536 1.000 7.563 226 ARG B CA 1
ATOM 4139 C C . ARG B 1 226 ? -35.299 54.969 23.645 1.000 7.212 226 ARG B C 1
ATOM 4140 O O . ARG B 1 226 ? -36.116 55.040 22.720 1.000 7.892 226 ARG B O 1
ATOM 4148 N N . GLY B 1 227 ? -35.490 55.619 24.810 1.000 8.811 227 GLY B N 1
ATOM 4149 C CA . GLY B 1 227 ? -36.688 56.412 25.047 1.000 9.263 227 GLY B CA 1
ATOM 4150 C C . GLY B 1 227 ? -36.950 57.414 23.953 1.000 8.789 227 GLY B C 1
ATOM 4151 O O . GLY B 1 227 ? -38.073 57.517 23.467 1.000 8.956 227 GLY B O 1
ATOM 4152 N N . PRO B 1 228 ? -35.944 58.245 23.584 1.000 8.532 228 PRO B N 1
ATOM 4153 C CA . PRO B 1 228 ? -36.212 59.315 22.620 1.000 8.818 228 PRO B CA 1
ATOM 4154 C C . PRO B 1 228 ? -36.543 58.883 21.189 1.000 9.003 228 PRO B C 1
ATOM 4155 O O . PRO B 1 228 ? -36.816 59.742 20.380 1.000 9.567 228 PRO B O 1
ATOM 4159 N N . VAL B 1 229 ? -36.480 57.580 20.846 1.000 8.024 229 VAL B N 1
ATOM 4160 C CA . VAL B 1 229 ? -37.042 57.144 19.576 1.000 8.286 229 VAL B CA 1
ATOM 4161 C C . VAL B 1 229 ? -38.544 57.466 19.535 1.000 7.838 229 VAL B C 1
ATOM 4162 O O . VAL B 1 229 ? -39.127 57.610 18.466 1.000 9.079 229 VAL B O 1
ATOM 4166 N N . VAL B 1 230 ? -39.190 57.547 20.709 1.000 8.355 230 VAL B N 1
ATOM 4167 C CA . VAL B 1 230 ? -40.585 57.928 20.850 1.000 7.984 230 VAL B CA 1
ATOM 4168 C C . VAL B 1 230 ? -40.632 59.371 21.339 1.000 8.926 230 VAL B C 1
ATOM 4169 O O . VAL B 1 230 ? -39.807 59.759 22.165 1.000 9.877 230 VAL B O 1
ATOM 4173 N N . VAL B 1 231 ? -41.612 60.150 20.872 1.000 9.219 231 VAL B N 1
ATOM 4174 C CA . VAL B 1 231 ? -41.933 61.438 21.487 1.000 8.534 231 VAL B CA 1
ATOM 4175 C C . VAL B 1 231 ? -42.828 61.115 22.677 1.000 9.578 231 VAL B C 1
ATOM 4176 O O . VAL B 1 231 ? -44.033 60.803 22.535 1.000 9.806 231 VAL B O 1
ATOM 4180 N N . GLU B 1 232 ? -42.205 61.106 23.857 1.000 10.366 232 GLU B N 1
ATOM 4181 C CA . GLU B 1 232 ? -42.860 60.548 25.025 1.000 10.082 232 GLU B CA 1
ATOM 4182 C C . GLU B 1 232 ? -44.180 61.242 25.377 1.000 11.338 232 GLU B C 1
ATOM 4183 O O . GLU B 1 232 ? -45.153 60.574 25.729 1.000 11.298 232 GLU B O 1
ATOM 4189 N N . SER B 1 233 ? -44.263 62.555 25.242 1.000 11.802 233 SER B N 1
ATOM 4190 C CA . SER B 1 233 ? -45.503 63.243 25.523 1.000 12.953 233 SER B CA 1
ATOM 4191 C C . SER B 1 233 ? -46.602 62.874 24.534 1.000 12.296 233 SER B C 1
ATOM 4192 O O . SER B 1 233 ? -47.756 62.831 24.902 1.000 11.671 233 SER B O 1
ATOM 4195 N N . ASP B 1 234 ? -46.247 62.563 23.274 1.000 10.500 234 ASP B N 1
ATOM 4196 C CA . ASP B 1 234 ? -47.234 62.068 22.337 1.000 10.395 234 ASP B CA 1
ATOM 4197 C C . ASP B 1 234 ? -47.716 60.667 22.702 1.000 9.553 234 ASP B C 1
ATOM 4198 O O . ASP B 1 234 ? -48.870 60.350 22.465 1.000 9.783 234 ASP B O 1
ATOM 4203 N N . LEU B 1 235 ? -46.815 59.839 23.251 1.000 9.442 235 LEU B N 1
ATOM 4204 C CA . LEU B 1 235 ? -47.233 58.513 23.726 1.000 9.821 235 LEU B CA 1
ATOM 4205 C C . LEU B 1 235 ? -48.236 58.619 24.869 1.000 9.863 235 LEU B C 1
ATOM 4206 O O . LEU B 1 235 ? -49.272 57.971 24.834 1.000 9.603 235 LEU B O 1
ATOM 4211 N N . VAL B 1 236 ? -47.989 59.537 25.809 1.000 10.054 236 VAL B N 1
ATOM 4212 C CA . VAL B 1 236 ? -48.937 59.750 26.890 1.000 11.281 236 VAL B CA 1
ATOM 4213 C C . VAL B 1 236 ? -50.280 60.206 26.336 1.000 10.331 236 VAL B C 1
ATOM 4214 O O . VAL B 1 236 ? -51.336 59.673 26.696 1.000 10.919 236 VAL B O 1
ATOM 4218 N N . ALA B 1 237 ? -50.258 61.149 25.388 1.000 11.013 237 ALA B N 1
ATOM 4219 C CA . ALA B 1 237 ? -51.488 61.673 24.821 1.000 11.403 237 ALA B CA 1
ATOM 4220 C C . ALA B 1 237 ? -52.248 60.561 24.093 1.000 11.166 237 ALA B C 1
ATOM 4221 O O . ALA B 1 237 ? -53.485 60.508 24.141 1.000 12.082 237 ALA B O 1
ATOM 4223 N N . ALA B 1 238 ? -51.519 59.680 23.365 1.000 10.447 238 ALA B N 1
ATOM 4224 C CA . ALA B 1 238 ? -52.146 58.585 22.622 1.000 11.278 238 ALA B CA 1
ATOM 4225 C C . ALA B 1 238 ? -52.803 57.582 23.554 1.000 10.781 238 ALA B C 1
ATOM 4226 O O . ALA B 1 238 ? -53.892 57.059 23.279 1.000 12.122 238 ALA B O 1
ATOM 4228 N N . LEU B 1 239 ? -52.131 57.262 24.651 1.000 10.549 239 LEU B N 1
ATOM 4229 C CA . LEU B 1 239 ? -52.718 56.383 25.651 1.000 10.885 239 LEU B CA 1
ATOM 4230 C C . LEU B 1 239 ? -53.944 57.009 26.305 1.000 11.609 239 LEU B C 1
ATOM 4231 O O . LEU B 1 239 ? -54.951 56.326 26.498 1.000 13.763 239 LEU B O 1
ATOM 4236 N N . ASP B 1 240 ? -53.894 58.301 26.628 1.000 11.336 240 ASP B N 1
ATOM 4237 C CA . ASP B 1 240 ? -55.047 58.999 27.200 1.000 14.198 240 ASP B CA 1
ATOM 4238 C C . ASP B 1 240 ? -56.236 58.961 26.259 1.000 14.417 240 ASP B C 1
ATOM 4239 O O . ASP B 1 240 ? -57.364 58.779 26.709 1.000 17.532 240 ASP B O 1
ATOM 4244 N N . SER B 1 241 ? -55.972 59.191 24.963 1.000 13.872 241 SER B N 1
ATOM 4245 C CA A SER B 1 241 ? -57.005 59.320 23.945 0.500 13.875 241 SER B CA 1
ATOM 4246 C CA B SER B 1 241 ? -57.049 59.323 23.991 0.500 13.444 241 SER B CA 1
ATOM 4247 C C . SER B 1 241 ? -57.537 57.958 23.490 1.000 13.717 241 SER B C 1
ATOM 4248 O O . SER B 1 241 ? -58.538 57.889 22.800 1.000 17.853 241 SER B O 1
ATOM 4253 N N . GLY B 1 242 ? -56.785 56.867 23.738 1.000 12.646 242 GLY B N 1
ATOM 4254 C CA . GLY B 1 242 ? -57.147 55.584 23.152 1.000 13.827 242 GLY B CA 1
ATOM 4255 C C . GLY B 1 242 ? -56.703 55.400 21.703 1.000 13.005 242 GLY B C 1
ATOM 4256 O O . GLY B 1 242 ? -57.214 54.504 21.024 1.000 14.810 242 GLY B O 1
ATOM 4257 N N . ASP B 1 243 ? -55.752 56.202 21.233 1.000 11.127 243 ASP B N 1
ATOM 4258 C CA . ASP B 1 243 ? -55.224 56.031 19.888 1.000 10.695 243 ASP B CA 1
ATOM 4259 C C . ASP B 1 243 ? -54.531 54.678 19.736 1.000 9.705 243 ASP B C 1
ATOM 4260 O O . ASP B 1 243 ? -54.479 54.124 18.618 1.000 10.582 243 ASP B O 1
ATOM 4265 N N . ILE B 1 244 ? -53.910 54.178 20.843 1.000 9.955 244 ILE B N 1
ATOM 4266 C CA . ILE B 1 244 ? -53.429 52.800 20.971 1.000 9.219 244 ILE B CA 1
ATOM 4267 C C . ILE B 1 244 ? -53.904 52.262 22.328 1.000 9.315 244 ILE B C 1
ATOM 4268 O O . ILE B 1 244 ? -54.365 53.043 23.187 1.000 11.697 244 ILE B O 1
ATOM 4273 N N . ALA B 1 245 ? -53.765 50.965 22.530 1.000 9.029 245 ALA B N 1
ATOM 4274 C CA . ALA B 1 245 ? -54.277 50.326 23.716 1.000 9.941 245 ALA B CA 1
ATOM 4275 C C . ALA B 1 245 ? -53.319 50.356 24.887 1.000 9.177 245 ALA B C 1
ATOM 4276 O O . ALA B 1 245 ? -53.766 50.295 26.056 1.000 11.042 245 ALA B O 1
ATOM 4278 N N . GLY B 1 246 ? -52.011 50.333 24.661 1.000 8.666 246 GLY B N 1
ATOM 4279 C CA . GLY B 1 246 ? -51.079 50.195 25.753 1.000 8.642 246 GLY B CA 1
ATOM 4280 C C . GLY B 1 246 ? -49.680 50.038 25.204 1.000 7.188 246 GLY B C 1
ATOM 4281 O O . GLY B 1 246 ? -49.401 50.320 24.021 1.000 8.196 246 GLY B O 1
ATOM 4282 N N . ALA B 1 247 ? -48.750 49.707 26.082 1.000 7.021 247 ALA B N 1
ATOM 4283 C CA . ALA B 1 247 ? -47.334 49.707 25.771 1.000 7.644 247 ALA B CA 1
ATOM 4284 C C . ALA B 1 247 ? -46.531 48.947 26.797 1.000 7.334 247 ALA B C 1
ATOM 4285 O O . ALA B 1 247 ? -46.906 48.893 27.965 1.000 9.491 247 ALA B O 1
ATOM 4287 N N . ALA B 1 248 ? -45.435 48.347 26.369 1.000 6.914 248 ALA B N 1
ATOM 4288 C CA . ALA B 1 248 ? -44.425 47.776 27.258 1.000 6.275 248 ALA B CA 1
ATOM 4289 C C . ALA B 1 248 ? -43.156 48.586 27.016 1.000 6.997 248 ALA B C 1
ATOM 4290 O O . ALA B 1 248 ? -42.662 48.622 25.886 1.000 7.643 248 ALA B O 1
ATOM 4292 N N . LEU B 1 249 ? -42.693 49.252 28.062 1.000 7.367 249 LEU B N 1
ATOM 4293 C CA . LEU B 1 249 ? -41.647 50.241 27.967 1.000 7.425 249 LEU B CA 1
ATOM 4294 C C . LEU B 1 249 ? -40.506 49.917 28.920 1.000 7.229 249 LEU B C 1
ATOM 4295 O O . LEU B 1 249 ? -40.727 49.887 30.134 1.000 7.643 249 LEU B O 1
ATOM 4300 N N . ASP B 1 250 ? -39.314 49.732 28.366 1.000 7.761 250 ASP B N 1
ATOM 4301 C CA . ASP B 1 250 ? -38.108 49.444 29.109 1.000 6.610 250 ASP B CA 1
ATOM 4302 C C . ASP B 1 250 ? -37.161 50.637 29.180 1.000 7.192 250 ASP B C 1
ATOM 4303 O O . ASP B 1 250 ? -36.180 50.588 29.911 1.000 7.919 250 ASP B O 1
ATOM 4308 N N . VAL B 1 251 ? -37.421 51.636 28.314 1.000 7.715 251 VAL B N 1
ATOM 4309 C CA . VAL B 1 251 ? -36.527 52.760 28.123 1.000 7.573 251 VAL B CA 1
ATOM 4310 C C . VAL B 1 251 ? -37.364 54.040 27.980 1.000 8.037 251 VAL B C 1
ATOM 4311 O O . VAL B 1 251 ? -38.509 53.971 27.516 1.000 8.347 251 VAL B O 1
ATOM 4315 N N . PHE B 1 252 ? -36.775 55.157 28.405 1.000 9.350 252 PHE B N 1
ATOM 4316 C CA . PHE B 1 252 ? -37.523 56.386 28.610 1.000 8.944 252 PHE B CA 1
ATOM 4317 C C . PHE B 1 252 ? -36.662 57.598 28.241 1.000 10.032 252 PHE B C 1
ATOM 4318 O O . PHE B 1 252 ? -35.437 57.505 28.256 1.000 11.565 252 PHE B O 1
ATOM 4326 N N . SER B 1 253 ? -37.309 58.743 27.970 1.000 11.444 253 SER B N 1
ATOM 4327 C CA . SER B 1 253 ? -36.551 59.907 27.574 1.000 14.247 253 SER B CA 1
ATOM 4328 C C . SER B 1 253 ? -35.714 60.428 28.748 1.000 14.127 253 SER B C 1
ATOM 4329 O O . SER B 1 253 ? -34.639 60.929 28.501 1.000 18.663 253 SER B O 1
ATOM 4332 N N . GLU B 1 254 ? -36.157 60.206 30.007 1.000 12.860 254 GLU B N 1
ATOM 4333 C CA . GLU B 1 254 ? -35.363 60.460 31.199 1.000 14.306 254 GLU B CA 1
ATOM 4334 C C . GLU B 1 254 ? -35.384 59.179 32.041 1.000 12.656 254 GLU B C 1
ATOM 4335 O O . GLU B 1 254 ? -36.468 58.636 32.297 1.000 12.725 254 GLU B O 1
ATOM 4341 N N . GLU B 1 255 ? -34.198 58.680 32.424 1.000 12.857 255 GLU B N 1
ATOM 4342 C CA . GLU B 1 255 ? -34.058 57.488 33.243 1.000 13.364 255 GLU B CA 1
ATOM 4343 C C . GLU B 1 255 ? -33.196 57.809 34.448 1.000 13.450 255 GLU B C 1
ATOM 4344 O O . GLU B 1 255 ? -32.173 58.492 34.316 1.000 15.540 255 GLU B O 1
ATOM 4350 N N . PRO B 1 256 ? -33.566 57.365 35.665 1.000 12.612 256 PRO B N 1
ATOM 4351 C CA . PRO B 1 256 ? -34.790 56.628 35.954 1.000 12.137 256 PRO B CA 1
ATOM 4352 C C . PRO B 1 256 ? -36.031 57.428 35.588 1.000 10.841 256 PRO B C 1
ATOM 4353 O O . PRO B 1 256 ? -36.038 58.660 35.710 1.000 12.919 256 PRO B O 1
ATOM 4357 N N . LEU B 1 257 ? -37.080 56.737 35.171 1.000 10.371 257 LEU B N 1
ATOM 4358 C CA . LEU B 1 257 ? -38.351 57.375 34.873 1.000 10.651 257 LEU B CA 1
ATOM 4359 C C . LEU B 1 257 ? -38.792 58.127 36.108 1.000 10.374 257 LEU B C 1
ATOM 4360 O O . LEU B 1 257 ? -38.967 57.502 37.179 1.000 12.439 257 LEU B O 1
ATOM 4365 N N . PRO B 1 258 ? -39.019 59.444 36.005 1.000 11.418 258 PRO B N 1
ATOM 4366 C CA . PRO B 1 258 ? -39.513 60.180 37.164 1.000 13.799 258 PRO B CA 1
ATOM 4367 C C . PRO B 1 258 ? -40.790 59.579 37.728 1.000 12.012 258 PRO B C 1
ATOM 4368 O O . PRO B 1 258 ? -41.673 59.138 36.994 1.000 12.187 258 PRO B O 1
ATOM 4372 N N . GLU B 1 259 ? -40.924 59.642 39.056 1.000 13.062 259 GLU B N 1
ATOM 4373 C CA . GLU B 1 259 ? -42.072 59.075 39.728 1.000 13.533 259 GLU B CA 1
ATOM 4374 C C . GLU B 1 259 ? -43.367 59.730 39.256 1.000 13.080 259 GLU B C 1
ATOM 4375 O O . GLU B 1 259 ? -44.418 59.071 39.303 1.000 15.509 259 GLU B O 1
ATOM 4381 N N . ASP B 1 260 ? -43.296 60.970 38.745 1.000 12.736 260 ASP B N 1
ATOM 4382 C CA . ASP B 1 260 ? -44.489 61.650 38.261 1.000 13.372 260 ASP B CA 1
ATOM 4383 C C . ASP B 1 260 ? -44.729 61.557 36.752 1.000 13.691 260 ASP B C 1
ATOM 4384 O O . ASP B 1 260 ? -45.655 62.193 36.253 1.000 14.229 260 ASP B O 1
ATOM 4389 N N . SER B 1 261 ? -44.086 60.607 36.076 1.000 12.415 261 SER B N 1
ATOM 4390 C CA . SER B 1 261 ? -44.484 60.327 34.708 1.000 12.495 261 SER B CA 1
ATOM 4391 C C . SER B 1 261 ? -45.902 59.790 34.721 1.000 12.844 261 SER B C 1
ATOM 4392 O O . SER B 1 261 ? -46.231 58.890 35.499 1.000 14.814 261 SER B O 1
ATOM 4395 N N . PRO B 1 262 ? -46.780 60.255 33.811 1.000 11.612 262 PRO B N 1
ATOM 4396 C CA . PRO B 1 262 ? -48.079 59.610 33.650 1.000 11.632 262 PRO B CA 1
ATOM 4397 C C . PRO B 1 262 ? -48.013 58.139 33.244 1.000 10.717 262 PRO B C 1
ATOM 4398 O O . PRO B 1 262 ? -48.994 57.440 33.398 1.000 11.734 262 PRO B O 1
ATOM 4402 N N . LEU B 1 263 ? -46.875 57.672 32.723 1.000 10.266 263 LEU B N 1
ATOM 4403 C CA . LEU B 1 263 ? -46.816 56.335 32.162 1.000 10.450 263 LEU B CA 1
ATOM 4404 C C . LEU B 1 263 ? -47.007 55.250 33.214 1.000 10.417 263 LEU B C 1
ATOM 4405 O O . LEU B 1 263 ? -47.510 54.167 32.893 1.000 11.688 263 LEU B O 1
ATOM 4410 N N . TRP B 1 264 ? -46.636 55.507 34.481 1.000 10.811 264 TRP B N 1
ATOM 4411 C CA . TRP B 1 264 ? -46.774 54.506 35.528 1.000 9.944 264 TRP B CA 1
ATOM 4412 C C . TRP B 1 264 ? -48.204 54.017 35.715 1.000 10.441 264 TRP B C 1
ATOM 4413 O O . TRP B 1 264 ? -48.425 52.871 36.099 1.000 11.821 264 TRP B O 1
ATOM 4424 N N . ASP B 1 265 ? -49.205 54.904 35.482 1.000 10.602 265 ASP B N 1
ATOM 4425 C CA . ASP B 1 265 ? -50.535 54.692 35.966 1.000 11.223 265 ASP B CA 1
ATOM 4426 C C . ASP B 1 265 ? -51.473 53.981 35.017 1.000 11.432 265 ASP B C 1
ATOM 4427 O O . ASP B 1 265 ? -52.602 53.659 35.389 1.000 15.272 265 ASP B O 1
ATOM 4432 N N . PHE B 1 266 ? -51.074 53.756 33.771 1.000 9.903 266 PHE B N 1
ATOM 4433 C CA . PHE B 1 266 ? -51.961 53.049 32.843 1.000 9.162 266 PHE B CA 1
ATOM 4434 C C . PHE B 1 266 ? -51.955 51.567 33.143 1.000 8.754 266 PHE B C 1
ATOM 4435 O O . PHE B 1 266 ? -50.869 50.954 33.185 1.000 9.160 266 PHE B O 1
ATOM 4443 N N . GLU B 1 267 ? -53.162 50.981 33.229 1.000 10.088 267 GLU B N 1
ATOM 4444 C CA . GLU B 1 267 ? -53.245 49.555 33.485 1.000 10.492 267 GLU B CA 1
ATOM 4445 C C . GLU B 1 267 ? -52.500 48.756 32.408 1.000 8.570 267 GLU B C 1
ATOM 4446 O O . GLU B 1 267 ? -51.769 47.819 32.715 1.000 9.520 267 GLU B O 1
ATOM 4452 N N . ASP B 1 268 ? -52.668 49.124 31.133 1.000 8.378 268 ASP B N 1
ATOM 4453 C CA . ASP B 1 268 ? -52.108 48.369 30.029 1.000 8.824 268 ASP B CA 1
ATOM 4454 C C . ASP B 1 268 ? -50.763 48.935 29.581 1.000 8.440 268 ASP B C 1
ATOM 4455 O O . ASP B 1 268 ? -50.342 48.672 28.444 1.000 9.042 268 ASP B O 1
ATOM 4460 N N . VAL B 1 269 ? -50.054 49.656 30.455 1.000 7.512 269 VAL B N 1
ATOM 4461 C CA . VAL B 1 269 ? -48.652 49.891 30.288 1.000 7.572 269 VAL B CA 1
ATOM 4462 C C . VAL B 1 269 ? -47.859 49.038 31.258 1.000 6.760 269 VAL B C 1
ATOM 4463 O O . VAL B 1 269 ? -48.210 48.950 32.428 1.000 7.584 269 VAL B O 1
ATOM 4467 N N . LEU B 1 270 ? -46.814 48.367 30.762 1.000 7.020 270 LEU B N 1
ATOM 4468 C CA . LEU B 1 270 ? -45.8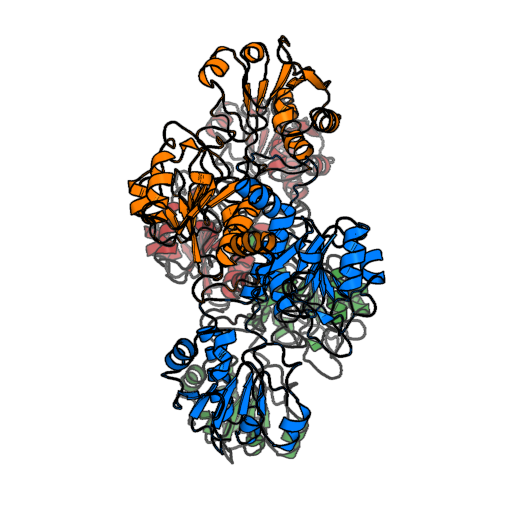12 47.708 31.589 1.000 6.884 270 LEU B CA 1
ATOM 4469 C C . LEU B 1 270 ? -44.569 48.598 31.614 1.000 7.562 270 LEU B C 1
ATOM 4470 O O . LEU B 1 270 ? -44.041 48.950 30.564 1.000 8.335 270 LEU B O 1
ATOM 4475 N N . ILE B 1 271 ? -44.120 49.013 32.794 1.000 7.157 271 ILE B N 1
ATOM 4476 C CA . ILE B 1 271 ? -42.863 49.728 33.005 1.000 7.716 271 ILE B CA 1
ATOM 4477 C C . ILE B 1 271 ? -41.823 48.726 33.467 1.000 7.299 271 ILE B C 1
ATOM 4478 O O . ILE B 1 271 ? -42.066 48.053 34.484 1.000 7.743 271 ILE B O 1
ATOM 4483 N N . THR B 1 272 ? -40.686 48.661 32.809 1.000 7.212 272 THR B N 1
ATOM 4484 C CA . THR B 1 272 ? -39.551 47.921 33.315 1.000 7.434 272 THR B CA 1
ATOM 4485 C C . THR B 1 272 ? -38.339 48.843 33.340 1.000 8.636 272 THR B C 1
ATOM 4486 O O . THR B 1 272 ? -38.189 49.676 32.433 1.000 8.444 272 THR B O 1
ATOM 4490 N N . PRO B 1 273 ? -37.457 48.708 34.336 1.000 8.068 273 PRO B N 1
ATOM 4491 C CA . PRO B 1 273 ? -36.427 49.726 34.596 1.000 8.776 273 PRO B CA 1
ATOM 4492 C C . PRO B 1 273 ? -35.121 49.505 33.822 1.000 9.289 273 PRO B C 1
ATOM 4493 O O . PRO B 1 273 ? -34.045 49.366 34.398 1.000 9.343 273 PRO B O 1
ATOM 4497 N N . HIS B 1 274 ? -35.210 49.529 32.484 1.000 8.016 274 HIS B N 1
ATOM 4498 C CA . HIS B 1 274 ? -34.067 49.321 31.595 1.000 8.425 274 HIS B CA 1
ATOM 4499 C C . HIS B 1 274 ? -33.321 48.036 31.958 1.000 9.031 274 HIS B C 1
ATOM 4500 O O . HIS B 1 274 ? -32.113 48.014 32.158 1.000 10.870 274 HIS B O 1
ATOM 4507 N N . VAL B 1 275 ? -34.094 46.946 31.934 1.000 7.593 275 VAL B N 1
ATOM 4508 C CA . VAL B 1 275 ? -33.653 45.622 32.332 1.000 7.852 275 VAL B CA 1
ATOM 4509 C C . VAL B 1 275 ? -34.123 44.556 31.351 1.000 8.467 275 VAL B C 1
ATOM 4510 O O . VAL B 1 275 ? -33.988 43.356 31.639 1.000 8.189 275 VAL B O 1
ATOM 4514 N N . SER B 1 276 ? -34.537 44.928 30.120 1.000 7.284 276 SER B N 1
ATOM 4515 C CA . SER B 1 276 ? -34.925 43.871 29.184 1.000 7.432 276 SER B CA 1
ATOM 4516 C C . SER B 1 276 ? -33.760 42.997 28.753 1.000 6.999 276 SER B C 1
ATOM 4517 O O . SER B 1 276 ? -34.008 41.865 28.312 1.000 7.364 276 SER B O 1
ATOM 4520 N N . ALA B 1 277 ? -32.544 43.508 28.914 1.000 6.756 277 ALA B N 1
ATOM 4521 C CA . ALA B 1 277 ? -31.330 42.778 28.593 1.000 7.694 277 ALA B CA 1
ATOM 4522 C C . ALA B 1 277 ? -30.610 42.282 29.827 1.000 7.712 277 ALA B C 1
ATOM 4523 O O . ALA B 1 277 ? -29.492 41.753 29.723 1.000 8.804 277 ALA B O 1
ATOM 4525 N N . ALA B 1 278 ? -31.205 42.374 31.022 1.000 8.390 278 ALA B N 1
ATOM 4526 C CA . ALA B 1 278 ? -30.496 41.990 32.238 1.000 8.364 278 ALA B CA 1
ATOM 4527 C C . ALA B 1 278 ? -30.258 40.481 32.224 1.000 7.654 278 ALA B C 1
ATOM 4528 O O . ALA B 1 278 ? -31.127 39.711 31.844 1.000 8.449 278 ALA B O 1
ATOM 4530 N N . THR B 1 279 ? -29.108 40.085 32.755 1.000 8.007 279 THR B N 1
ATOM 4531 C CA . THR B 1 279 ? -28.755 38.684 32.866 1.000 8.718 279 THR B CA 1
ATOM 4532 C C . THR B 1 279 ? -27.647 38.488 33.892 1.000 8.419 279 THR B C 1
ATOM 4533 O O . THR B 1 279 ? -26.674 39.242 33.905 1.000 8.766 279 THR B O 1
ATOM 4537 N N . SER B 1 280 ? -27.808 37.446 34.725 1.000 8.485 280 SER B N 1
ATOM 4538 C CA . SER B 1 280 ? -26.801 37.073 35.711 1.000 8.385 280 SER B CA 1
ATOM 4539 C C . SER B 1 280 ? -25.467 36.647 35.104 1.000 8.702 280 SER B C 1
ATOM 4540 O O . SER B 1 280 ? -24.521 36.410 35.835 1.000 9.703 280 SER B O 1
ATOM 4543 N N . LYS B 1 281 ? -25.391 36.515 33.764 1.000 8.835 281 LYS B N 1
ATOM 4544 C CA . LYS B 1 281 ? -24.166 36.139 33.074 1.000 9.669 281 LYS B CA 1
ATOM 4545 C C . LYS B 1 281 ? -23.648 37.259 32.184 1.000 8.984 281 LYS B C 1
ATOM 4546 O O . LYS B 1 281 ? -22.773 37.001 31.345 1.000 9.608 281 LYS B O 1
ATOM 4552 N N . TYR B 1 282 ? -24.099 38.500 32.420 1.000 8.640 282 TYR B N 1
ATOM 4553 C CA . TYR B 1 282 ? -23.663 39.599 31.555 1.000 8.845 282 TYR B CA 1
ATOM 4554 C C . TYR B 1 282 ? -22.142 39.741 31.543 1.000 9.218 282 TYR B C 1
ATOM 4555 O O . TYR B 1 282 ? -21.536 40.060 30.511 1.000 9.450 282 TYR B O 1
ATOM 4564 N N . HIS B 1 283 ? -21.512 39.500 32.695 1.000 9.343 283 HIS B N 1
ATOM 4565 C CA . HIS B 1 283 ? -20.071 39.593 32.820 1.000 10.817 283 HIS B CA 1
ATOM 4566 C C . HIS B 1 283 ? -19.391 38.651 31.830 1.000 10.567 283 HIS B C 1
ATOM 4567 O O . HIS B 1 283 ? -18.338 39.005 31.277 1.000 11.724 283 HIS B O 1
ATOM 4574 N N . GLU B 1 284 ? -19.889 37.410 31.689 1.000 11.017 284 GLU B N 1
ATOM 4575 C CA . GLU B 1 284 ? -19.325 36.458 30.744 1.000 11.036 284 GLU B CA 1
ATOM 4576 C C . GLU B 1 284 ? -19.576 36.942 29.313 1.000 10.841 284 GLU B C 1
ATOM 4577 O O . GLU B 1 284 ? -18.708 36.790 28.440 1.000 11.147 284 GLU B O 1
ATOM 4583 N N . ASP B 1 285 ? -20.789 37.438 29.031 1.000 9.952 285 ASP B N 1
ATOM 4584 C CA . ASP B 1 285 ? -21.177 37.786 27.669 1.000 9.859 285 ASP B CA 1
ATOM 4585 C C . ASP B 1 285 ? -20.302 38.947 27.160 1.000 10.154 285 ASP B C 1
ATOM 4586 O O . ASP B 1 285 ? -19.845 38.965 26.016 1.000 11.552 285 ASP B O 1
ATOM 4591 N N . VAL B 1 286 ? -20.086 39.973 27.997 1.000 9.611 286 VAL B N 1
ATOM 4592 C CA . VAL B 1 286 ? -19.204 41.067 27.641 1.000 10.155 286 VAL B CA 1
ATOM 4593 C C . VAL B 1 286 ? -17.737 40.626 27.596 1.000 10.270 286 VAL B C 1
ATOM 4594 O O . VAL B 1 286 ? -17.011 41.070 26.705 1.000 10.452 286 VAL B O 1
ATOM 4598 N N . ALA B 1 287 ? -17.307 39.801 28.546 1.000 10.336 287 ALA B N 1
ATOM 4599 C CA . ALA B 1 287 ? -15.918 39.358 28.536 1.000 10.291 287 ALA B CA 1
ATOM 4600 C C . ALA B 1 287 ? -15.556 38.659 27.217 1.000 11.314 287 ALA B C 1
ATOM 4601 O O . ALA B 1 287 ? -14.450 38.830 26.725 1.000 11.633 287 ALA B O 1
ATOM 4603 N N . ALA B 1 288 ? -16.488 37.858 26.639 1.000 11.290 288 ALA B N 1
ATOM 4604 C CA . ALA B 1 288 ? -16.249 37.238 25.349 1.000 12.072 288 ALA B CA 1
ATOM 4605 C C . ALA B 1 288 ? -15.904 38.260 24.265 1.000 12.414 288 ALA B C 1
ATOM 4606 O O . ALA B 1 288 ? -15.024 37.993 23.422 1.000 12.559 288 ALA B O 1
ATOM 4608 N N . LEU B 1 289 ? -16.661 39.357 24.235 1.000 11.671 289 LEU B N 1
ATOM 4609 C CA . LEU B 1 289 ? -16.345 40.390 23.263 1.000 12.673 289 LEU B CA 1
ATOM 4610 C C . LEU B 1 289 ? -14.997 41.044 23.519 1.000 11.902 289 LEU B C 1
ATOM 4611 O O . LEU B 1 289 ? -14.316 41.403 22.561 1.000 12.712 289 LEU B O 1
ATOM 4616 N N . ILE B 1 290 ? -14.648 41.284 24.788 1.000 11.354 290 ILE B N 1
ATOM 4617 C CA . ILE B 1 290 ? -13.347 41.863 25.103 1.000 11.808 290 ILE B CA 1
ATOM 4618 C C . ILE B 1 290 ? -12.231 40.931 24.639 1.000 11.254 290 ILE B C 1
ATOM 4619 O O . ILE B 1 290 ? -11.295 41.389 23.982 1.000 11.962 290 ILE B O 1
ATOM 4624 N N . ARG B 1 291 ? -12.359 39.616 24.928 1.000 10.698 291 ARG B N 1
ATOM 4625 C CA A ARG B 1 291 ? -11.332 38.656 24.534 0.500 10.370 291 ARG B CA 1
ATOM 4626 C CA B ARG B 1 291 ? -11.257 38.747 24.535 0.500 11.183 291 ARG B CA 1
ATOM 4627 C C . ARG B 1 291 ? -11.152 38.719 23.013 1.000 10.835 291 ARG B C 1
ATOM 4628 O O . ARG B 1 291 ? -10.035 38.672 22.491 1.000 11.148 291 ARG B O 1
ATOM 4643 N N . GLU B 1 292 ? -12.286 38.750 22.323 1.000 10.911 292 GLU B N 1
ATOM 4644 C CA . GLU B 1 292 ? -12.288 38.825 20.871 1.000 10.963 292 GLU B CA 1
ATOM 4645 C C . GLU B 1 292 ? -11.513 40.034 20.360 1.000 11.502 292 GLU B C 1
ATOM 4646 O O . GLU B 1 292 ? -10.667 39.928 19.480 1.000 11.690 292 GLU B O 1
ATOM 4652 N N . ASN B 1 293 ? -11.827 41.214 20.885 1.000 11.857 293 ASN B N 1
ATOM 4653 C CA . ASN B 1 293 ? -11.165 42.422 20.368 1.000 12.523 293 ASN B CA 1
ATOM 4654 C C . ASN B 1 293 ? -9.738 42.605 20.855 1.000 12.579 293 ASN B C 1
ATOM 4655 O O . ASN B 1 293 ? -8.941 43.193 20.122 1.000 14.387 293 ASN B O 1
ATOM 4660 N N . ILE B 1 294 ? -9.386 42.097 22.047 1.000 11.772 294 ILE B N 1
ATOM 4661 C CA . ILE B 1 294 ? -7.984 42.120 22.453 1.000 12.896 294 ILE B CA 1
ATOM 4662 C C . ILE B 1 294 ? -7.174 41.335 21.420 1.000 12.018 294 ILE B C 1
ATOM 4663 O O . ILE B 1 294 ? -6.099 41.755 21.034 1.000 13.006 294 ILE B O 1
ATOM 4668 N N . GLU B 1 295 ? -7.697 40.183 20.986 1.000 11.834 295 GLU B N 1
ATOM 4669 C CA . GLU B 1 295 ? -6.991 39.349 20.007 1.000 13.295 295 GLU B CA 1
ATOM 4670 C C . GLU B 1 295 ? -6.936 40.055 18.636 1.000 14.318 295 GLU B C 1
ATOM 4671 O O . GLU B 1 295 ? -5.929 39.970 17.925 1.000 15.591 295 GLU B O 1
ATOM 4677 N N . LYS B 1 296 ? -8.019 40.728 18.243 1.000 13.103 296 LYS B N 1
ATOM 4678 C CA . LYS B 1 296 ? -8.035 41.478 16.980 1.000 15.048 296 LYS B CA 1
ATOM 4679 C C . LYS B 1 296 ? -6.968 42.569 16.991 1.000 14.423 296 LYS B C 1
ATOM 4680 O O . LYS B 1 296 ? -6.208 42.728 16.037 1.000 15.786 296 LYS B O 1
ATOM 4686 N N . ILE B 1 297 ? -6.947 43.386 18.038 1.000 13.981 297 ILE B N 1
ATOM 4687 C CA . ILE B 1 297 ? -5.975 44.457 18.100 1.000 14.001 297 ILE B CA 1
ATOM 4688 C C . ILE B 1 297 ? -4.560 43.907 18.098 1.000 16.811 297 ILE B C 1
ATOM 4689 O O . ILE B 1 297 ? -3.662 44.460 17.472 1.000 18.627 297 ILE B O 1
ATOM 4694 N N . ALA B 1 298 ? -4.322 42.871 18.895 1.000 16.790 298 ALA B N 1
ATOM 4695 C CA . ALA B 1 298 ? -3.002 42.261 19.012 1.000 16.872 298 ALA B CA 1
ATOM 4696 C C . ALA B 1 298 ? -2.448 41.808 17.661 1.000 19.963 298 ALA B C 1
ATOM 4697 O O . ALA B 1 298 ? -1.232 41.807 17.475 1.000 20.342 298 ALA B O 1
ATOM 4699 N N . THR B 1 299 ? -3.334 41.355 16.761 1.000 19.342 299 THR B N 1
ATOM 4700 C CA . THR B 1 299 ? -2.955 40.712 15.516 1.000 19.130 299 THR B CA 1
ATOM 4701 C C . THR B 1 299 ? -3.117 41.628 14.306 1.000 18.908 299 THR B C 1
ATOM 4702 O O . THR B 1 299 ? -2.797 41.213 13.188 1.000 23.092 299 THR B O 1
ATOM 4706 N N . GLY B 1 300 ? -3.660 42.835 14.501 1.000 19.657 300 GLY B N 1
ATOM 4707 C CA . GLY B 1 300 ? -3.806 43.798 13.415 1.000 19.005 300 GLY B CA 1
ATOM 4708 C C . GLY B 1 300 ? -5.046 43.606 12.563 1.000 20.450 300 GLY B C 1
ATOM 4709 O O . GLY B 1 300 ? -5.126 44.201 11.484 1.000 23.125 300 GLY B O 1
ATOM 4710 N N . ASP B 1 301 ? -5.994 42.808 13.049 1.000 18.488 301 ASP B N 1
ATOM 4711 C CA . ASP B 1 301 ? -7.285 42.643 12.418 1.000 18.736 301 ASP B CA 1
ATOM 4712 C C . ASP B 1 301 ? -8.236 43.809 12.703 1.000 21.749 301 ASP B C 1
ATOM 4713 O O . ASP B 1 301 ? -8.106 44.547 13.685 1.000 21.128 301 ASP B O 1
ATOM 4718 N N . GLU B 1 302 ? -9.276 43.905 11.864 1.000 21.910 302 GLU B N 1
ATOM 4719 C CA . GLU B 1 302 ? -10.337 44.872 12.085 1.000 23.827 302 GLU B CA 1
ATOM 4720 C C . GLU B 1 302 ? -11.042 44.523 13.403 1.000 19.227 302 GLU B C 1
ATOM 4721 O O . GLU B 1 302 ? -11.334 43.372 13.640 1.000 21.102 302 GLU B O 1
ATOM 4727 N N . LEU B 1 303 ? -11.355 45.539 14.228 1.000 18.677 303 LEU B N 1
ATOM 4728 C CA . LEU B 1 303 ? -12.061 45.312 15.471 1.000 16.922 303 LEU B CA 1
ATOM 4729 C C . LEU B 1 303 ? -13.537 44.987 15.197 1.000 16.009 303 LEU B C 1
ATOM 4730 O O . LEU B 1 303 ? -14.128 45.423 14.225 1.000 21.245 303 LEU B O 1
ATOM 4735 N N . THR B 1 304 ? -14.133 44.176 16.081 1.000 13.732 304 THR B N 1
ATOM 4736 C CA . THR B 1 304 ? -15.541 43.890 16.048 1.000 14.317 304 THR B CA 1
ATOM 4737 C C . THR B 1 304 ? -16.291 45.062 16.690 1.000 14.537 304 THR B C 1
ATOM 4738 O O . THR B 1 304 ? -15.916 45.510 17.765 1.000 14.097 304 THR B O 1
ATOM 4742 N N . ASN B 1 305 ? -17.381 45.504 16.055 1.000 11.863 305 ASN B N 1
ATOM 4743 C CA . ASN B 1 305 ? -18.268 46.548 16.562 1.000 12.360 305 ASN B CA 1
ATOM 4744 C C . ASN B 1 305 ? -17.525 47.867 16.756 1.000 11.691 305 ASN B C 1
ATOM 4745 O O . ASN B 1 305 ? -17.774 48.634 17.678 1.000 12.682 305 ASN B O 1
ATOM 4750 N N . ARG B 1 306 ? -16.638 48.196 15.811 1.000 13.173 306 ARG B N 1
ATOM 4751 C CA . ARG B 1 306 ? -15.899 49.451 15.842 1.000 15.229 306 ARG B CA 1
ATOM 4752 C C . ARG B 1 306 ? -16.773 50.577 15.315 1.000 13.411 306 ARG B C 1
ATOM 4753 O O . ARG B 1 306 ? -17.300 50.520 14.210 1.000 17.472 306 ARG B O 1
ATOM 4761 N N . VAL B 1 307 ? -16.944 51.607 16.163 1.000 13.561 307 VAL B N 1
ATOM 4762 C CA . VAL B 1 307 ? -17.747 52.764 15.836 1.000 15.868 307 VAL B CA 1
ATOM 4763 C C . VAL B 1 307 ? -16.875 53.818 15.176 1.000 14.772 307 VAL B C 1
ATOM 4764 O O . VAL B 1 307 ? -17.328 54.487 14.281 1.000 20.019 307 VAL B O 1
ATOM 4768 N N . VAL B 1 308 ? -15.684 54.056 15.711 1.000 14.609 308 VAL B N 1
ATOM 4769 C CA . VAL B 1 308 ? -14.746 55.075 15.241 1.000 17.143 308 VAL B CA 1
ATOM 4770 C C . VAL B 1 308 ? -13.325 54.677 15.675 1.000 17.206 308 VAL B C 1
ATOM 4771 O O . VAL B 1 308 ? -13.198 53.765 16.536 1.000 15.832 308 VAL B O 1
ATOM 4776 N N . MET C 1 1 ? -60.252 -15.746 -17.236 1.000 63.501 1 MET C N 1
ATOM 4777 C CA . MET C 1 1 ? -59.967 -16.379 -18.566 1.000 57.857 1 MET C CA 1
ATOM 4778 C C . MET C 1 1 ? -60.635 -15.637 -19.730 1.000 36.388 1 MET C C 1
ATOM 4779 O O . MET C 1 1 ? -60.086 -15.639 -20.826 1.000 48.598 1 MET C O 1
ATOM 4784 N N . HIS C 1 2 ? -61.828 -15.055 -19.525 1.000 34.541 2 HIS C N 1
ATOM 4785 C CA . HIS C 1 2 ? -62.431 -14.121 -20.469 1.000 30.224 2 HIS C CA 1
ATOM 4786 C C . HIS C 1 2 ? -62.753 -12.809 -19.741 1.000 26.533 2 HIS C C 1
ATOM 4787 O O . HIS C 1 2 ? -63.757 -12.755 -19.041 1.000 30.964 2 HIS C O 1
ATOM 4794 N N . ILE C 1 3 ? -61.913 -11.761 -19.889 1.000 21.618 3 ILE C N 1
ATOM 4795 C CA . ILE C 1 3 ? -62.101 -10.503 -19.164 1.000 19.697 3 ILE C CA 1
ATOM 4796 C C . ILE C 1 3 ? -62.998 -9.578 -19.992 1.000 16.729 3 ILE C C 1
ATOM 4797 O O . ILE C 1 3 ? -62.704 -9.277 -21.159 1.000 19.560 3 ILE C O 1
ATOM 4802 N N . GLU C 1 4 ? -64.031 -9.029 -19.318 1.000 16.201 4 GLU C N 1
ATOM 4803 C CA . GLU C 1 4 ? -65.027 -8.173 -19.939 1.000 16.525 4 GLU C CA 1
ATOM 4804 C C . GLU C 1 4 ? -64.986 -6.728 -19.451 1.000 14.701 4 GLU C C 1
ATOM 4805 O O . GLU C 1 4 ? -65.553 -5.846 -20.095 1.000 15.848 4 GLU C O 1
ATOM 4811 N N . ARG C 1 5 ? -64.281 -6.469 -18.359 1.000 14.989 5 ARG C N 1
ATOM 4812 C CA . ARG C 1 5 ? -64.267 -5.166 -17.725 1.000 15.501 5 ARG C CA 1
ATOM 4813 C C . ARG C 1 5 ? -63.026 -5.100 -16.842 1.000 13.882 5 ARG C C 1
ATOM 4814 O O . ARG C 1 5 ? -62.719 -6.080 -16.179 1.000 15.512 5 ARG C O 1
ATOM 4822 N N . LEU C 1 6 ? -62.382 -3.920 -16.746 1.000 13.178 6 LEU C N 1
ATOM 4823 C CA . LEU C 1 6 ? -61.383 -3.666 -15.731 1.000 13.480 6 LEU C CA 1
ATOM 4824 C C . LEU C 1 6 ? -61.961 -2.618 -14.792 1.000 13.274 6 LEU C C 1
ATOM 4825 O O . LEU C 1 6 ? -62.219 -1.482 -15.202 1.000 14.652 6 LEU C O 1
ATOM 4830 N N . ALA C 1 7 ? -62.147 -3.008 -13.532 1.000 13.978 7 ALA C N 1
ATOM 4831 C CA . ALA C 1 7 ? -62.577 -2.074 -12.506 1.000 13.855 7 ALA C CA 1
ATOM 4832 C C . ALA C 1 7 ? -61.337 -1.478 -11.869 1.000 13.616 7 ALA C C 1
ATOM 4833 O O . ALA C 1 7 ? -60.408 -2.212 -11.535 1.000 14.812 7 ALA C O 1
ATOM 4835 N N . VAL C 1 8 ? -61.345 -0.163 -11.609 1.000 14.146 8 VAL C N 1
ATOM 4836 C CA . VAL C 1 8 ? -60.237 0.543 -10.988 1.000 13.342 8 VAL C CA 1
ATOM 4837 C C . VAL C 1 8 ? -60.668 0.958 -9.590 1.000 14.257 8 VAL C C 1
ATOM 4838 O O . VAL C 1 8 ? -61.435 1.915 -9.429 1.000 16.171 8 VAL C O 1
ATOM 4842 N N . ASP C 1 9 ? -60.205 0.187 -8.594 1.000 14.517 9 ASP C N 1
ATOM 4843 C CA . ASP C 1 9 ? -60.559 0.467 -7.220 1.000 15.625 9 ASP C CA 1
ATOM 4844 C C . ASP C 1 9 ? -60.073 1.863 -6.835 1.000 15.226 9 ASP C C 1
ATOM 4845 O O . ASP C 1 9 ? -58.966 2.271 -7.152 1.000 16.558 9 ASP C O 1
ATOM 4850 N N . GLU C 1 10 ? -60.867 2.567 -6.014 1.000 17.795 10 GLU C N 1
ATOM 4851 C CA . GLU C 1 10 ? -60.517 3.919 -5.602 1.000 19.521 10 GLU C CA 1
ATOM 4852 C C . GLU C 1 10 ? -59.206 3.985 -4.837 1.000 19.182 10 GLU C C 1
ATOM 4853 O O . GLU C 1 10 ? -58.555 5.027 -4.853 1.000 19.447 10 GLU C O 1
ATOM 4859 N N . SER C 1 11 ? -58.802 2.867 -4.221 1.000 18.151 11 SER C N 1
ATOM 4860 C CA . SER C 1 11 ? -57.541 2.800 -3.495 1.000 17.090 11 SER C CA 1
ATOM 4861 C C . SER C 1 11 ? -56.322 3.063 -4.374 1.000 15.584 11 SER C C 1
ATOM 4862 O O . SER C 1 11 ? -55.258 3.385 -3.849 1.000 15.510 11 SER C O 1
ATOM 4865 N N . VAL C 1 12 ? -56.430 2.942 -5.701 1.000 16.351 12 VAL C N 1
ATOM 4866 C CA . VAL C 1 12 ? -55.274 3.261 -6.535 1.000 14.478 12 VAL C CA 1
ATOM 4867 C C . VAL C 1 12 ? -54.832 4.709 -6.351 1.000 16.199 12 VAL C C 1
ATOM 4868 O O . VAL C 1 12 ? -53.692 5.005 -6.654 1.000 17.111 12 VAL C O 1
ATOM 4872 N N . GLY C 1 13 ? -55.749 5.582 -5.905 1.000 17.723 13 GLY C N 1
ATOM 4873 C CA . GLY C 1 13 ? -55.417 6.977 -5.629 1.000 18.773 13 GLY C CA 1
ATOM 4874 C C . GLY C 1 13 ? -54.259 7.201 -4.648 1.000 21.867 13 GLY C C 1
ATOM 4875 O O . GLY C 1 13 ? -53.665 8.268 -4.603 1.000 26.177 13 GLY C O 1
ATOM 4876 N N . ARG C 1 14 ? -53.941 6.179 -3.863 1.000 24.860 14 ARG C N 1
ATOM 4877 C CA A ARG C 1 14 ? -52.775 6.148 -2.997 0.500 26.122 14 ARG C CA 1
ATOM 4878 C CA B ARG C 1 14 ? -52.780 6.190 -2.992 0.500 29.488 14 ARG C CA 1
ATOM 4879 C C . ARG C 1 14 ? -51.486 6.344 -3.802 1.000 28.496 14 ARG C C 1
ATOM 4880 O O . ARG C 1 14 ? -50.519 6.872 -3.267 1.000 38.312 14 ARG C O 1
ATOM 4895 N N . ALA C 1 15 ? -51.468 5.947 -5.103 1.000 23.188 15 ALA C N 1
ATOM 4896 C CA . ALA C 1 15 ? -50.289 6.079 -5.972 1.000 22.793 15 ALA C CA 1
ATOM 4897 C C . ALA C 1 15 ? -50.496 6.938 -7.228 1.000 19.077 15 ALA C C 1
ATOM 4898 O O . ALA C 1 15 ? -49.501 7.384 -7.809 1.000 21.819 15 ALA C O 1
ATOM 4900 N N . MET C 1 16 ? -51.746 7.053 -7.709 1.000 16.121 16 MET C N 1
ATOM 4901 C CA . MET C 1 16 ? -51.981 7.724 -8.976 1.000 15.547 16 MET C CA 1
ATOM 4902 C C . MET C 1 16 ? -53.441 8.137 -9.056 1.000 15.447 16 MET C C 1
ATOM 4903 O O . MET C 1 16 ? -54.303 7.435 -8.512 1.000 15.570 16 MET C O 1
ATOM 4908 N N . PRO C 1 17 ? -53.769 9.217 -9.787 1.000 14.679 17 PRO C N 1
ATOM 4909 C CA . PRO C 1 17 ? -55.154 9.616 -9.917 1.000 15.250 17 PRO C CA 1
ATOM 4910 C C . PRO C 1 17 ? -55.938 8.550 -10.665 1.000 14.604 17 PRO C C 1
ATOM 4911 O O . PRO C 1 17 ? -55.544 8.157 -11.763 1.000 14.003 17 PRO C O 1
ATOM 4915 N N . PRO C 1 18 ? -57.020 7.972 -10.094 1.000 14.195 18 PRO C N 1
ATOM 4916 C CA . PRO C 1 18 ? -57.729 6.919 -10.812 1.000 13.611 18 PRO C CA 1
ATOM 4917 C C . PRO C 1 18 ? -58.127 7.267 -12.246 1.000 13.502 18 PRO C C 1
ATOM 4918 O O . PRO C 1 18 ? -57.995 6.434 -13.139 1.000 13.469 18 PRO C O 1
ATOM 4922 N N . GLN C 1 19 ? -58.584 8.498 -12.471 1.000 13.903 19 GLN C N 1
ATOM 4923 C CA . GLN C 1 19 ? -59.045 8.861 -13.803 1.000 15.799 19 GLN C CA 1
ATOM 4924 C C . GLN C 1 19 ? -57.871 8.883 -14.786 1.000 16.161 19 GLN C C 1
ATOM 4925 O O . GLN C 1 19 ? -58.096 8.618 -15.969 1.000 15.200 19 GLN C O 1
ATOM 4931 N N . ARG C 1 20 ? -56.639 9.203 -14.335 1.000 15.321 20 ARG C N 1
ATOM 4932 C CA . ARG C 1 20 ? -55.532 9.220 -15.269 1.000 15.333 20 ARG C CA 1
ATOM 4933 C C . ARG C 1 20 ? -55.214 7.808 -15.745 1.000 14.002 20 ARG C C 1
ATOM 4934 O O . ARG C 1 20 ? -54.886 7.590 -16.911 1.000 14.840 20 ARG C O 1
ATOM 4942 N N . PHE C 1 21 ? -55.294 6.866 -14.802 1.000 12.380 21 PHE C N 1
ATOM 4943 C CA . PHE C 1 21 ? -55.138 5.459 -15.100 1.000 12.015 21 PHE C CA 1
ATOM 4944 C C . PHE C 1 21 ? -56.236 4.927 -16.014 1.000 12.021 21 PHE C C 1
ATOM 4945 O O . PHE C 1 21 ? -55.970 4.225 -16.991 1.000 12.305 21 PHE C O 1
ATOM 4953 N N . ILE C 1 22 ? -57.499 5.251 -15.719 1.000 11.867 22 ILE C N 1
ATOM 4954 C CA . ILE C 1 22 ? -58.619 4.864 -16.550 1.000 12.872 22 ILE C CA 1
ATOM 4955 C C . ILE C 1 22 ? -58.385 5.367 -17.976 1.000 14.181 22 ILE C C 1
ATOM 4956 O O . ILE C 1 22 ? -58.546 4.629 -18.931 1.000 14.691 22 ILE C O 1
ATOM 4961 N N . GLU C 1 23 ? -57.997 6.639 -18.118 1.000 14.509 23 GLU C N 1
ATOM 4962 C CA . GLU C 1 23 ? -57.874 7.251 -19.441 1.000 16.103 23 GLU C CA 1
ATOM 4963 C C . GLU C 1 23 ? -56.693 6.667 -20.226 1.000 17.439 23 GLU C C 1
ATOM 4964 O O . GLU C 1 23 ? -56.759 6.492 -21.460 1.000 19.569 23 GLU C O 1
ATOM 4970 N N . ALA C 1 24 ? -55.628 6.264 -19.517 1.000 17.273 24 ALA C N 1
ATOM 4971 C CA . ALA C 1 24 ? -54.469 5.648 -20.151 1.000 16.991 24 ALA C CA 1
ATOM 4972 C C . ALA C 1 24 ? -54.825 4.328 -20.803 1.000 15.521 24 ALA C C 1
ATOM 4973 O O . ALA C 1 24 ? -54.142 3.915 -21.718 1.000 18.793 24 ALA C O 1
ATOM 4975 N N . LEU C 1 25 ? -55.907 3.708 -20.332 1.000 13.111 25 LEU C N 1
ATOM 4976 C CA . LEU C 1 25 ? -56.352 2.417 -20.832 1.000 12.758 25 LEU C CA 1
ATOM 4977 C C . LEU C 1 25 ? -57.629 2.551 -21.652 1.000 12.854 25 LEU C C 1
ATOM 4978 O O . LEU C 1 25 ? -58.357 1.574 -21.863 1.000 13.547 25 LEU C O 1
ATOM 4983 N N . SER C 1 26 ? -57.849 3.724 -22.272 1.000 14.249 26 SER C N 1
ATOM 4984 C CA . SER C 1 26 ? -59.048 3.936 -23.083 1.000 14.599 26 SER C CA 1
ATOM 4985 C C . SER C 1 26 ? -59.100 3.057 -24.326 1.000 15.209 26 SER C C 1
ATOM 4986 O O . SER C 1 26 ? -60.202 2.871 -24.860 1.000 14.730 26 SER C O 1
ATOM 4989 N N . ASP C 1 27 ? -57.945 2.520 -24.786 1.000 15.409 27 ASP C N 1
ATOM 4990 C CA A ASP C 1 27 ? -57.752 1.746 -26.000 0.500 16.673 27 ASP C CA 1
ATOM 4991 C CA B ASP C 1 27 ? -57.964 1.700 -25.999 0.500 14.429 27 ASP C CA 1
ATOM 4992 C C . ASP C 1 27 ? -57.572 0.257 -25.693 1.000 12.757 27 ASP C C 1
ATOM 4993 O O . ASP C 1 27 ? -57.201 -0.516 -26.589 1.000 14.553 27 ASP C O 1
ATOM 5002 N N . LEU C 1 28 ? -57.777 -0.154 -24.444 1.000 13.389 28 LEU C N 1
ATOM 5003 C CA . LEU C 1 28 ? -57.440 -1.525 -24.030 1.000 12.596 28 LEU C CA 1
ATOM 5004 C C . LEU C 1 28 ? -58.230 -2.624 -24.743 1.000 13.562 28 LEU C C 1
ATOM 5005 O O . LEU C 1 28 ? -57.739 -3.740 -24.893 1.000 16.064 28 LEU C O 1
ATOM 5010 N N . GLY C 1 29 ? -59.466 -2.346 -25.142 1.000 13.377 29 GLY C N 1
ATOM 5011 C CA . GLY C 1 29 ? -60.334 -3.328 -25.768 1.000 13.096 29 GLY C CA 1
ATOM 5012 C C . GLY C 1 29 ? -61.433 -3.866 -24.873 1.000 12.184 29 GLY C C 1
ATOM 5013 O O . GLY C 1 29 ? -62.282 -4.622 -25.339 1.000 11.573 29 GLY C O 1
ATOM 5014 N N . VAL C 1 30 ? -61.394 -3.490 -23.586 1.000 12.748 30 VAL C N 1
ATOM 5015 C CA . VAL C 1 30 ? -62.493 -3.702 -22.656 1.000 12.237 30 VAL C CA 1
ATOM 5016 C C . VAL C 1 30 ? -62.717 -2.378 -21.936 1.000 12.950 30 VAL C C 1
ATOM 5017 O O . VAL C 1 30 ? -61.779 -1.597 -21.750 1.000 13.755 30 VAL C O 1
ATOM 5021 N N . PRO C 1 31 ? -63.954 -2.111 -21.467 1.000 13.714 31 PRO C N 1
ATOM 5022 C CA . PRO C 1 31 ? -64.199 -0.891 -20.695 1.000 14.452 31 PRO C CA 1
ATOM 5023 C C . PRO C 1 31 ? -63.434 -0.904 -19.389 1.000 13.223 31 PRO C C 1
ATOM 5024 O O . PRO C 1 31 ? -63.280 -1.959 -18.757 1.000 14.527 31 PRO C O 1
ATOM 5028 N N . VAL C 1 32 ? -63.031 0.291 -18.956 1.000 14.884 32 VAL C N 1
ATOM 5029 C CA . VAL C 1 32 ? -62.277 0.501 -17.733 1.000 13.892 32 VAL C CA 1
ATOM 5030 C C . VAL C 1 32 ? -63.057 1.520 -16.927 1.000 15.349 32 VAL C C 1
ATOM 5031 O O . VAL C 1 32 ? -63.399 2.573 -17.458 1.000 19.069 32 VAL C O 1
ATOM 5035 N N . GLU C 1 33 ? -63.428 1.135 -15.710 1.000 15.932 33 GLU C N 1
ATOM 5036 C CA . GLU C 1 33 ? -64.463 1.827 -14.945 1.000 17.604 33 GLU C CA 1
ATOM 5037 C C . GLU C 1 33 ? -63.989 2.009 -13.508 1.000 15.161 33 GLU C C 1
ATOM 5038 O O . GLU C 1 33 ? -63.455 1.095 -12.903 1.000 15.891 33 GLU C O 1
ATOM 5044 N N . PHE C 1 34 ? -64.205 3.210 -12.943 1.000 17.097 34 PHE C N 1
ATOM 5045 C CA . PHE C 1 34 ? -63.977 3.444 -11.531 1.000 15.511 34 PHE C CA 1
ATOM 5046 C C . PHE C 1 34 ? -64.832 2.516 -10.665 1.000 15.264 34 PHE C C 1
ATOM 5047 O O . PHE C 1 34 ? -66.010 2.287 -10.958 1.000 18.202 34 PHE C O 1
ATOM 5055 N N . ALA C 1 35 ? -64.263 2.016 -9.582 1.000 17.047 35 ALA C N 1
ATOM 5056 C CA . ALA C 1 35 ? -65.005 1.246 -8.596 1.000 18.543 35 ALA C CA 1
ATOM 5057 C C . ALA C 1 35 ? -64.787 1.830 -7.209 1.000 18.612 35 ALA C C 1
ATOM 5058 O O . ALA C 1 35 ? -63.670 1.912 -6.715 1.000 21.190 35 ALA C O 1
ATOM 5060 N N . GLY C 1 36 ? -65.890 2.230 -6.569 1.000 20.317 36 GLY C N 1
ATOM 5061 C CA . GLY C 1 36 ? -65.868 2.651 -5.180 1.000 24.112 36 GLY C CA 1
ATOM 5062 C C . GLY C 1 36 ? -65.697 1.481 -4.220 1.000 22.682 36 GLY C C 1
ATOM 5063 O O . GLY C 1 36 ? -65.857 0.319 -4.586 1.000 22.765 36 GLY C O 1
ATOM 5064 N N . GLU C 1 37 ? -65.419 1.818 -2.962 1.000 26.701 37 GLU C N 1
ATOM 5065 C CA . GLU C 1 37 ? -64.986 0.848 -1.959 1.000 30.752 37 GLU C CA 1
ATOM 5066 C C . GLU C 1 37 ? -66.059 -0.166 -1.549 1.000 33.586 37 GLU C C 1
ATOM 5067 O O . GLU C 1 37 ? -65.725 -1.123 -0.845 1.000 41.653 37 GLU C O 1
ATOM 5073 N N . ASP C 1 38 ? -67.334 0.073 -1.896 1.000 33.714 38 ASP C N 1
ATOM 5074 C CA . ASP C 1 38 ? -68.431 -0.815 -1.544 1.000 41.651 38 ASP C CA 1
ATOM 5075 C C . ASP C 1 38 ? -69.137 -1.381 -2.785 1.000 39.913 38 ASP C C 1
ATOM 5076 O O . ASP C 1 38 ? -70.359 -1.487 -2.772 1.000 60.407 38 ASP C O 1
ATOM 5081 N N A GLU C 1 39 ? -68.367 -1.736 -3.837 0.500 35.185 39 GLU C N 1
ATOM 5082 N N B GLU C 1 39 ? -68.384 -1.765 -3.827 0.500 32.491 39 GLU C N 1
ATOM 5083 C CA A GLU C 1 39 ? -68.870 -2.306 -5.085 0.500 35.585 39 GLU C CA 1
ATOM 5084 C CA B GLU C 1 39 ? -68.993 -2.367 -5.000 0.500 28.725 39 GLU C CA 1
ATOM 5085 C C A GLU C 1 39 ? -68.745 -3.834 -5.051 0.500 32.879 39 GLU C C 1
ATOM 5086 C C B GLU C 1 39 ? -68.778 -3.873 -5.002 0.500 27.560 39 GLU C C 1
ATOM 5087 O O A GLU C 1 39 ? -67.881 -4.359 -4.348 0.500 36.810 39 GLU C O 1
ATOM 5088 O O B GLU C 1 39 ? -67.885 -4.403 -4.331 0.500 26.060 39 GLU C O 1
ATOM 5099 N N . GLN C 1 40 ? -69.658 -4.527 -5.763 1.000 30.751 40 GLN C N 1
ATOM 5100 C CA . GLN C 1 40 ? -69.633 -5.966 -5.965 1.000 30.938 40 GLN C CA 1
ATOM 5101 C C . GLN C 1 40 ? -69.026 -6.278 -7.332 1.000 22.331 40 GLN C C 1
ATOM 5102 O O . GLN C 1 40 ? -69.114 -5.493 -8.277 1.000 29.587 40 GLN C O 1
ATOM 5108 N N . PHE C 1 41 ? -68.471 -7.485 -7.441 1.000 21.577 41 PHE C N 1
ATOM 5109 C CA . PHE C 1 41 ? -67.790 -7.915 -8.651 1.000 24.209 41 PHE C CA 1
ATOM 5110 C C . PHE C 1 41 ? -68.403 -9.239 -9.064 1.000 23.689 41 PHE C C 1
ATOM 5111 O O . PHE C 1 41 ? -69.211 -9.812 -8.336 1.000 27.767 41 PHE C O 1
ATOM 5119 N N . GLY C 1 42 ? -67.978 -9.711 -10.226 1.000 22.824 42 GLY C N 1
ATOM 5120 C CA . GLY C 1 42 ? -68.512 -10.936 -10.769 1.000 25.453 42 GLY C CA 1
ATOM 5121 C C . GLY C 1 42 ? -67.719 -11.466 -11.958 1.000 24.352 42 GLY C C 1
ATOM 5122 O O . GLY C 1 42 ? -66.643 -10.957 -12.306 1.000 22.752 42 GLY C O 1
ATOM 5123 N N . PRO C 1 43 ? -68.226 -12.558 -12.567 1.000 26.642 43 PRO C N 1
ATOM 5124 C CA . PRO C 1 43 ? -67.564 -13.163 -13.716 1.000 23.947 43 PRO C CA 1
ATOM 5125 C C . PRO C 1 43 ? -67.215 -12.138 -14.791 1.000 21.480 43 PRO C C 1
ATOM 5126 O O . PRO C 1 43 ? -68.014 -11.261 -15.119 1.000 26.357 43 PRO C O 1
ATOM 5130 N N . GLY C 1 44 ? -65.994 -12.262 -15.297 1.000 20.991 44 GLY C N 1
ATOM 5131 C CA . GLY C 1 44 ? -65.493 -11.383 -16.338 1.000 19.971 44 GLY C CA 1
ATOM 5132 C C . GLY C 1 44 ? -64.806 -10.131 -15.805 1.000 16.890 44 GLY C C 1
ATOM 5133 O O . GLY C 1 44 ? -64.207 -9.400 -16.606 1.000 17.960 44 GLY C O 1
ATOM 5134 N N . ASP C 1 45 ? -64.869 -9.875 -14.486 1.000 17.355 45 ASP C N 1
ATOM 5135 C CA . ASP C 1 45 ? -64.243 -8.683 -13.936 1.000 17.796 45 ASP C CA 1
ATOM 5136 C C . ASP C 1 45 ? -62.768 -8.947 -13.621 1.000 16.607 45 ASP C C 1
ATOM 5137 O O . ASP C 1 45 ? -62.386 -9.959 -13.005 1.000 16.596 45 ASP C O 1
ATOM 5142 N N . ALA C 1 46 ? -61.948 -7.961 -14.020 1.000 14.958 46 ALA C N 1
ATOM 5143 C CA . ALA C 1 46 ? -60.624 -7.761 -13.467 1.000 14.239 46 ALA C CA 1
ATOM 5144 C C . ALA C 1 46 ? -60.717 -6.517 -12.592 1.000 14.105 46 ALA C C 1
ATOM 5145 O O . ALA C 1 46 ? -61.492 -5.614 -12.910 1.000 15.506 46 ALA C O 1
ATOM 5147 N N . VAL C 1 47 ? -59.884 -6.447 -11.550 1.000 14.035 47 VAL C N 1
ATOM 5148 C CA . VAL C 1 47 ? -59.850 -5.292 -10.664 1.000 12.955 47 VAL C CA 1
ATOM 5149 C C . VAL C 1 47 ? -58.388 -4.876 -10.451 1.000 12.104 47 VAL C C 1
ATOM 5150 O O . VAL C 1 47 ? -57.560 -5.726 -10.128 1.000 14.480 47 VAL C O 1
ATOM 5154 N N . ALA C 1 48 ? -58.078 -3.595 -10.609 1.000 11.151 48 ALA C N 1
ATOM 5155 C CA . ALA C 1 48 ? -56.791 -3.053 -10.217 1.000 11.500 48 ALA C CA 1
ATOM 5156 C C . ALA C 1 48 ? -56.979 -2.339 -8.874 1.000 11.638 48 ALA C C 1
ATOM 5157 O O . ALA C 1 48 ? -57.919 -1.538 -8.737 1.000 13.391 48 ALA C O 1
ATOM 5159 N N . SER C 1 49 ? -56.108 -2.650 -7.908 1.000 11.631 49 SER C N 1
ATOM 5160 C CA . SER C 1 49 ? -56.290 -2.133 -6.563 1.000 12.981 49 SER C CA 1
ATOM 5161 C C . SER C 1 49 ? -54.947 -1.959 -5.876 1.000 12.190 49 SER C C 1
ATOM 5162 O O . SER C 1 49 ? -53.981 -2.672 -6.186 1.000 12.217 49 SER C O 1
ATOM 5165 N N . PHE C 1 50 ? -54.912 -1.069 -4.879 1.000 11.911 50 PHE C N 1
ATOM 5166 C CA . PHE C 1 50 ? -53.769 -0.933 -3.985 1.000 13.128 50 PHE C CA 1
ATOM 5167 C C . PHE C 1 50 ? -53.718 -2.070 -2.953 1.000 11.493 50 PHE C C 1
ATOM 5168 O O . PHE C 1 50 ? -52.692 -2.721 -2.764 1.000 13.357 50 PHE C O 1
ATOM 5176 N N . GLY C 1 51 ? -54.857 -2.259 -2.289 1.000 14.386 51 GLY C N 1
ATOM 5177 C CA . GLY C 1 51 ? -55.022 -3.268 -1.245 1.000 16.824 51 GLY C CA 1
ATOM 5178 C C . GLY C 1 51 ? -56.127 -4.270 -1.556 1.000 13.921 51 GLY C C 1
ATOM 5179 O O . GLY C 1 51 ? -56.801 -4.151 -2.585 1.000 16.892 51 GLY C O 1
ATOM 5180 N N . HIS C 1 52 ? -56.308 -5.197 -0.618 1.000 15.832 52 HIS C N 1
ATOM 5181 C CA . HIS C 1 52 ? -57.300 -6.260 -0.733 1.000 17.205 52 HIS C CA 1
ATOM 5182 C C . HIS C 1 52 ? -58.659 -5.784 -0.219 1.000 15.572 52 HIS C C 1
ATOM 5183 O O . HIS C 1 52 ? -58.753 -5.115 0.825 1.000 17.688 52 HIS C O 1
ATOM 5190 N N . ARG C 1 53 ? -59.712 -6.281 -0.897 1.000 16.664 53 ARG C N 1
ATOM 5191 C CA . ARG C 1 53 ? -61.081 -6.319 -0.406 1.000 17.117 53 ARG C CA 1
ATOM 5192 C C . ARG C 1 53 ? -61.659 -7.718 -0.663 1.000 19.741 53 ARG C C 1
ATOM 5193 O O . ARG C 1 53 ? -61.469 -8.305 -1.727 1.000 19.392 53 ARG C O 1
ATOM 5201 N N . ASP C 1 54 ? -62.372 -8.262 0.329 1.000 22.105 54 ASP C N 1
ATOM 5202 C CA . ASP C 1 54 ? -63.047 -9.542 0.160 1.000 23.315 54 ASP C CA 1
ATOM 5203 C C . ASP C 1 54 ? -63.997 -9.534 -1.042 1.000 21.364 54 ASP C C 1
ATOM 5204 O O . ASP C 1 54 ? -64.105 -10.563 -1.699 1.000 21.130 54 ASP C O 1
ATOM 5209 N N . ALA C 1 55 ? -64.627 -8.397 -1.380 1.000 22.399 55 ALA C N 1
ATOM 5210 C CA . ALA C 1 55 ? -65.506 -8.323 -2.551 1.000 21.663 55 ALA C CA 1
ATOM 5211 C C . ALA C 1 55 ? -64.777 -8.765 -3.829 1.000 20.837 55 ALA C C 1
ATOM 5212 O O . ALA C 1 55 ? -65.408 -9.243 -4.770 1.000 24.195 55 ALA C O 1
ATOM 5214 N N . PHE C 1 56 ? -63.443 -8.626 -3.861 1.000 19.049 56 PHE C N 1
ATOM 5215 C CA . PHE C 1 56 ? -62.701 -8.931 -5.085 1.000 17.972 56 PHE C CA 1
ATOM 5216 C C . PHE C 1 56 ? -62.666 -10.421 -5.395 1.000 20.370 56 PHE C C 1
ATOM 5217 O O . PHE C 1 56 ? -62.372 -10.779 -6.529 1.000 20.932 56 PHE C O 1
ATOM 5225 N N . LEU C 1 57 ? -62.974 -11.269 -4.402 1.000 20.789 57 LEU C N 1
ATOM 5226 C CA . LEU C 1 57 ? -62.904 -12.710 -4.591 1.000 20.923 57 LEU C CA 1
ATOM 5227 C C . LEU C 1 57 ? -64.045 -13.216 -5.486 1.000 24.368 57 LEU C C 1
ATOM 5228 O O . LEU C 1 57 ? -64.046 -14.390 -5.837 1.000 28.922 57 LEU C O 1
ATOM 5233 N N . ASP C 1 58 ? -65.015 -12.351 -5.839 1.000 21.467 58 ASP C N 1
ATOM 5234 C CA . ASP C 1 58 ? -65.996 -12.646 -6.875 1.000 22.480 58 ASP C CA 1
ATOM 5235 C C . ASP C 1 58 ? -65.524 -12.289 -8.288 1.000 21.459 58 ASP C C 1
ATOM 5236 O O . ASP C 1 58 ? -66.171 -12.686 -9.247 1.000 26.011 58 ASP C O 1
ATOM 5241 N N . ALA C 1 59 ? -64.416 -11.542 -8.421 1.000 18.923 59 ALA C N 1
ATOM 5242 C CA . ALA C 1 59 ? -63.825 -11.246 -9.711 1.000 18.518 59 ALA C CA 1
ATOM 5243 C C . ALA C 1 59 ? -62.953 -12.413 -10.174 1.000 19.304 59 ALA C C 1
ATOM 5244 O O . ALA C 1 59 ? -62.627 -13.331 -9.426 1.000 19.385 59 ALA C O 1
ATOM 5246 N N . ASP C 1 60 ? -62.531 -12.351 -11.436 1.000 17.511 60 ASP C N 1
ATOM 5247 C CA . ASP C 1 60 ? -61.692 -13.381 -12.023 1.000 17.899 60 ASP C CA 1
ATOM 5248 C C . ASP C 1 60 ? -60.225 -13.094 -11.723 1.000 16.766 60 ASP C C 1
ATOM 5249 O O . ASP C 1 60 ? -59.445 -14.011 -11.677 1.000 18.268 60 ASP C O 1
ATOM 5254 N N . TRP C 1 61 ? -59.849 -11.811 -11.622 1.000 15.819 61 TRP C N 1
ATOM 5255 C CA . TRP C 1 61 ? -58.446 -11.401 -11.586 1.000 15.632 61 TRP C CA 1
ATOM 5256 C C . TRP C 1 61 ? -58.319 -10.081 -10.831 1.000 14.759 61 TRP C C 1
ATOM 5257 O O . TRP C 1 61 ? -59.047 -9.159 -11.135 1.000 16.075 61 TRP C O 1
ATOM 5268 N N . VAL C 1 62 ? -57.377 -10.019 -9.880 1.000 13.957 62 VAL C N 1
ATOM 5269 C CA . VAL C 1 62 ? -56.976 -8.788 -9.209 1.000 12.921 62 VAL C CA 1
ATOM 5270 C C . VAL C 1 62 ? -55.523 -8.514 -9.570 1.000 12.265 62 VAL C C 1
ATOM 5271 O O . VAL C 1 62 ? -54.665 -9.376 -9.414 1.000 13.532 62 VAL C O 1
ATOM 5275 N N . HIS C 1 63 ? -55.249 -7.283 -10.054 1.000 11.980 63 HIS C N 1
ATOM 5276 C CA . HIS C 1 63 ? -53.908 -6.787 -10.242 1.000 11.922 63 HIS C CA 1
ATOM 5277 C C . HIS C 1 63 ? -53.599 -5.786 -9.129 1.000 12.000 63 HIS C C 1
ATOM 5278 O O . HIS C 1 63 ? -54.220 -4.731 -9.050 1.000 11.765 63 HIS C O 1
ATOM 5285 N N . CYS C 1 64 ? -52.676 -6.182 -8.236 1.000 11.676 64 CYS C N 1
ATOM 5286 C CA . CYS C 1 64 ? -52.185 -5.292 -7.210 1.000 11.625 64 CYS C CA 1
ATOM 5287 C C . CYS C 1 64 ? -51.245 -4.290 -7.881 1.000 10.038 64 CYS C C 1
ATOM 5288 O O . CYS C 1 64 ? -50.265 -4.712 -8.525 1.000 11.053 64 CYS C O 1
ATOM 5291 N N . ILE C 1 65 ? -51.477 -2.981 -7.660 1.000 10.258 65 ILE C N 1
ATOM 5292 C CA . ILE C 1 65 ? -50.691 -1.938 -8.313 1.000 11.035 65 ILE C CA 1
ATOM 5293 C C . ILE C 1 65 ? -49.364 -1.673 -7.591 1.000 11.610 65 ILE C C 1
ATOM 5294 O O . ILE C 1 65 ? -48.714 -0.652 -7.875 1.000 14.104 65 ILE C O 1
ATOM 5299 N N . ARG C 1 66 ? -48.998 -2.511 -6.609 1.000 11.031 66 ARG C N 1
ATOM 5300 C CA . ARG C 1 66 ? -47.747 -2.412 -5.881 1.000 11.170 66 ARG C CA 1
ATOM 5301 C C . ARG C 1 66 ? -46.889 -3.620 -6.222 1.000 9.465 66 ARG C C 1
ATOM 5302 O O . ARG C 1 66 ? -47.412 -4.668 -6.612 1.000 11.220 66 ARG C O 1
ATOM 5310 N N . ALA C 1 67 ? -45.571 -3.495 -6.035 1.000 9.142 67 ALA C N 1
ATOM 5311 C CA . ALA C 1 67 ? -44.733 -4.696 -6.110 1.000 9.417 67 ALA C CA 1
ATOM 5312 C C . ALA C 1 67 ? -44.960 -5.602 -4.918 1.000 9.926 67 ALA C C 1
ATOM 5313 O O . ALA C 1 67 ? -44.948 -6.841 -5.037 1.000 10.747 67 ALA C O 1
ATOM 5315 N N . GLY C 1 68 ? -45.057 -4.995 -3.733 1.000 10.135 68 GLY C N 1
ATOM 5316 C CA . GLY C 1 68 ? -45.222 -5.748 -2.496 1.000 8.922 68 GLY C CA 1
ATOM 5317 C C . GLY C 1 68 ? -46.682 -6.110 -2.278 1.000 10.345 68 GLY C C 1
ATOM 5318 O O . GLY C 1 68 ? -47.532 -5.232 -2.233 1.000 17.151 68 GLY C O 1
ATOM 5319 N N . TYR C 1 69 ? -46.939 -7.413 -2.120 1.000 10.689 69 TYR C N 1
ATOM 5320 C CA . TYR C 1 69 ? -48.273 -7.969 -1.970 1.000 11.356 69 TYR C CA 1
ATOM 5321 C C . TYR C 1 69 ? -48.444 -8.633 -0.605 1.000 12.044 69 TYR C C 1
ATOM 5322 O O . TYR C 1 69 ? -49.394 -9.396 -0.419 1.000 13.180 69 TYR C O 1
ATOM 5331 N N . ASP C 1 70 ? -47.575 -8.277 0.349 1.000 11.959 70 ASP C N 1
ATOM 5332 C CA . ASP C 1 70 ? -47.592 -8.842 1.683 1.000 13.366 70 ASP C CA 1
ATOM 5333 C C . ASP C 1 70 ? -48.900 -8.609 2.452 1.000 13.579 70 ASP C C 1
ATOM 5334 O O . ASP C 1 70 ? -49.163 -9.317 3.425 1.000 17.855 70 ASP C O 1
ATOM 5339 N N . GLU C 1 71 ? -49.690 -7.592 2.049 1.000 12.808 71 GLU C N 1
ATOM 5340 C CA . GLU C 1 71 ? -50.945 -7.218 2.690 1.000 15.026 71 GLU C CA 1
ATOM 5341 C C . GLU C 1 71 ? -52.143 -7.898 2.013 1.000 15.461 71 GLU C C 1
ATOM 5342 O O . GLU C 1 71 ? -53.295 -7.618 2.388 1.000 20.089 71 GLU C O 1
ATOM 5348 N N . PHE C 1 72 ? -51.880 -8.829 1.068 1.000 14.973 72 PHE C N 1
ATOM 5349 C CA . PHE C 1 72 ? -52.921 -9.648 0.462 1.000 16.843 72 PHE C CA 1
ATOM 5350 C C . PHE C 1 72 ? -52.936 -11.059 1.053 1.000 20.222 72 PHE C C 1
ATOM 5351 O O . PHE C 1 72 ? -51.882 -11.661 1.276 1.000 22.287 72 PHE C O 1
ATOM 5359 N N . PRO C 1 73 ? -54.135 -11.611 1.327 1.000 19.412 73 PRO C N 1
ATOM 5360 C CA . PRO C 1 73 ? -54.299 -12.984 1.827 1.000 22.133 73 PRO C CA 1
ATOM 5361 C C . PRO C 1 73 ? -54.205 -14.014 0.698 1.000 21.555 73 PRO C C 1
ATOM 5362 O O . PRO C 1 73 ? -55.204 -14.397 0.124 1.000 26.068 73 PRO C O 1
ATOM 5366 N N . VAL C 1 74 ? -52.979 -14.367 0.300 1.000 22.978 74 VAL C N 1
ATOM 5367 C CA . VAL C 1 74 ? -52.747 -15.096 -0.938 1.000 24.722 74 VAL C CA 1
ATOM 5368 C C . VAL C 1 74 ? -53.458 -16.440 -0.899 1.000 22.989 74 VAL C C 1
ATOM 5369 O O . VAL C 1 74 ? -54.007 -16.874 -1.923 1.000 27.011 74 VAL C O 1
ATOM 5373 N N . GLY C 1 75 ? -53.450 -17.098 0.274 1.000 29.969 75 GLY C N 1
ATOM 5374 C CA . GLY C 1 75 ? -54.162 -18.356 0.467 1.000 30.586 75 GLY C CA 1
ATOM 5375 C C . GLY C 1 75 ? -55.643 -18.322 0.081 1.000 31.126 75 GLY C C 1
ATOM 5376 O O . GLY C 1 75 ? -56.132 -19.270 -0.514 1.000 37.875 75 GLY C O 1
ATOM 5377 N N . VAL C 1 76 ? -56.332 -17.216 0.374 1.000 33.430 76 VAL C N 1
ATOM 5378 C CA . VAL C 1 76 ? -57.761 -17.036 0.148 1.000 32.060 76 VAL C CA 1
ATOM 5379 C C . VAL C 1 76 ? -58.059 -16.879 -1.356 1.000 28.728 76 VAL C C 1
ATOM 5380 O O . VAL C 1 76 ? -59.139 -17.266 -1.832 1.000 29.904 76 VAL C O 1
ATOM 5384 N N . TYR C 1 77 ? -57.117 -16.288 -2.105 1.000 25.751 77 TYR C N 1
ATOM 5385 C CA . TYR C 1 77 ? -57.264 -16.120 -3.549 1.000 24.606 77 TYR C CA 1
ATOM 5386 C C . TYR C 1 77 ? -57.240 -17.486 -4.224 1.000 29.728 77 TYR C C 1
ATOM 5387 O O . TYR C 1 77 ? -58.076 -17.775 -5.077 1.000 29.779 77 TYR C O 1
ATOM 5396 N N . GLU C 1 78 ? -56.285 -18.315 -3.803 1.000 31.282 78 GLU C N 1
ATOM 5397 C CA . GLU C 1 78 ? -56.122 -19.662 -4.321 1.000 38.993 78 GLU C CA 1
ATOM 5398 C C . GLU C 1 78 ? -57.405 -20.456 -4.096 1.000 46.090 78 GLU C C 1
ATOM 5399 O O . GLU C 1 78 ? -57.884 -21.104 -5.021 1.000 46.683 78 GLU C O 1
ATOM 5405 N N . GLU C 1 79 ? -57.952 -20.379 -2.871 1.000 53.152 79 GLU C N 1
ATOM 5406 C CA . GLU C 1 79 ? -59.198 -21.053 -2.516 1.000 54.911 79 GLU C CA 1
ATOM 5407 C C . GLU C 1 79 ? -60.350 -20.580 -3.409 1.000 50.323 79 GLU C C 1
ATOM 5408 O O . GLU C 1 79 ? -61.116 -21.404 -3.888 1.000 48.201 79 GLU C O 1
ATOM 5414 N N . ALA C 1 80 ? -60.448 -19.270 -3.670 1.000 46.721 80 ALA C N 1
ATOM 5415 C CA . ALA C 1 80 ? -61.578 -18.707 -4.399 1.000 50.376 80 ALA C CA 1
ATOM 5416 C C . ALA C 1 80 ? -61.411 -18.809 -5.920 1.000 48.331 80 ALA C C 1
ATOM 5417 O O . ALA C 1 80 ? -62.354 -18.494 -6.647 1.000 42.039 80 ALA C O 1
ATOM 5419 N N . GLY C 1 81 ? -60.224 -19.195 -6.420 1.000 47.401 81 GLY C N 1
ATOM 5420 C CA . GLY C 1 81 ? -59.991 -19.302 -7.855 1.000 55.968 81 GLY C CA 1
ATOM 5421 C C . GLY C 1 81 ? -59.822 -17.954 -8.562 1.000 43.851 81 GLY C C 1
ATOM 5422 O O . GLY C 1 81 ? -59.983 -17.869 -9.774 1.000 44.954 81 GLY C O 1
ATOM 5423 N N . THR C 1 82 ? -59.487 -16.902 -7.807 1.000 29.867 82 THR C N 1
ATOM 5424 C CA . THR C 1 82 ? -59.243 -15.569 -8.337 1.000 25.757 82 THR C CA 1
ATOM 5425 C C . THR C 1 82 ? -57.736 -15.416 -8.560 1.000 21.094 82 THR C C 1
ATOM 5426 O O . THR C 1 82 ? -56.951 -15.642 -7.637 1.000 20.254 82 THR C O 1
ATOM 5430 N N . TYR C 1 83 ? -57.313 -14.997 -9.765 1.000 18.151 83 TYR C N 1
ATOM 5431 C CA . TYR C 1 83 ? -55.901 -14.785 -10.029 1.000 17.675 83 TYR C CA 1
ATOM 5432 C C . TYR C 1 83 ? -55.460 -13.513 -9.304 1.000 14.915 83 TYR C C 1
ATOM 5433 O O . TYR C 1 83 ? -56.230 -12.555 -9.203 1.000 15.521 83 TYR C O 1
ATOM 5442 N N . LEU C 1 84 ? -54.207 -13.499 -8.855 1.000 15.673 84 LEU C N 1
ATOM 5443 C CA . LEU C 1 84 ? -53.591 -12.315 -8.263 1.000 15.014 84 LEU C CA 1
ATOM 5444 C C . LEU C 1 84 ? -52.255 -12.080 -8.951 1.000 14.471 84 LEU C C 1
ATOM 5445 O O . LEU C 1 84 ? -51.405 -12.984 -8.946 1.000 16.320 84 LEU C O 1
ATOM 5450 N N . THR C 1 85 ? -52.066 -10.852 -9.479 1.000 12.327 85 THR C N 1
ATOM 5451 C CA . THR C 1 85 ? -50.788 -10.430 -10.005 1.000 12.619 85 THR C CA 1
ATOM 5452 C C . THR C 1 85 ? -50.317 -9.193 -9.254 1.000 12.084 85 THR C C 1
ATOM 5453 O O . THR C 1 85 ? -51.111 -8.485 -8.634 1.000 13.043 85 THR C O 1
ATOM 5457 N N . ASN C 1 86 ? -49.001 -8.942 -9.282 1.000 11.913 86 ASN C N 1
ATOM 5458 C CA A ASN C 1 86 ? -48.401 -7.768 -8.679 0.500 12.001 86 ASN C CA 1
ATOM 5459 C CA B ASN C 1 86 ? -48.428 -7.750 -8.686 0.500 10.471 86 ASN C CA 1
ATOM 5460 C C . ASN C 1 86 ? -47.689 -6.945 -9.747 1.000 10.884 86 ASN C C 1
ATOM 5461 O O . ASN C 1 86 ? -47.663 -7.268 -10.922 1.000 11.596 86 ASN C O 1
ATOM 5470 N N . SER C 1 87 ? -47.113 -5.831 -9.295 1.000 11.080 87 SER C N 1
ATOM 5471 C CA . SER C 1 87 ? -46.490 -4.865 -10.202 1.000 10.293 87 SER C CA 1
ATOM 5472 C C . SER C 1 87 ? -44.961 -4.850 -10.119 1.000 9.281 87 SER C C 1
ATOM 5473 O O . SER C 1 87 ? -44.334 -3.851 -10.502 1.000 11.186 87 SER C O 1
ATOM 5476 N N . THR C 1 88 ? -44.360 -5.959 -9.671 1.000 9.883 88 THR C N 1
ATOM 5477 C CA A THR C 1 88 ? -42.895 -6.036 -9.709 0.500 10.214 88 THR C CA 1
ATOM 5478 C CA B THR C 1 88 ? -42.904 -6.034 -9.717 0.500 10.867 88 THR C CA 1
ATOM 5479 C C . THR C 1 88 ? -42.406 -5.825 -11.149 1.000 11.553 88 THR C C 1
ATOM 5480 O O . THR C 1 88 ? -43.037 -6.258 -12.116 1.000 12.691 88 THR C O 1
ATOM 5487 N N . GLY C 1 89 ? -41.264 -5.153 -11.283 1.000 9.625 89 GLY C N 1
ATOM 5488 C CA . GLY C 1 89 ? -40.633 -4.974 -12.571 1.000 9.346 89 GLY C CA 1
ATOM 5489 C C . GLY C 1 89 ? -40.632 -3.540 -13.059 1.000 9.746 89 GLY C C 1
ATOM 5490 O O . GLY C 1 89 ? -39.912 -3.262 -14.018 1.000 11.562 89 GLY C O 1
ATOM 5491 N N . ILE C 1 90 ? -41.405 -2.668 -12.423 1.000 9.603 90 ILE C N 1
ATOM 5492 C CA . ILE C 1 90 ? -41.587 -1.315 -12.941 1.000 9.355 90 ILE C CA 1
ATOM 5493 C C . ILE C 1 90 ? -40.944 -0.221 -12.088 1.000 9.010 90 ILE C C 1
ATOM 5494 O O . ILE C 1 90 ? -41.007 0.955 -12.462 1.000 8.890 90 ILE C O 1
ATOM 5499 N N . HIS C 1 91 ? -40.323 -0.605 -10.948 1.000 8.187 91 HIS C N 1
ATOM 5500 C CA . HIS C 1 91 ? -39.831 0.394 -10.004 1.000 8.125 91 HIS C CA 1
ATOM 5501 C C . HIS C 1 91 ? -38.302 0.520 -9.960 1.000 8.001 91 HIS C C 1
ATOM 5502 O O . HIS C 1 91 ? -37.758 1.171 -9.082 1.000 8.217 91 HIS C O 1
ATOM 5509 N N . GLY C 1 92 ? -37.576 -0.129 -10.919 1.000 8.224 92 GLY C N 1
ATOM 5510 C CA . GLY C 1 92 ? -36.135 -0.105 -10.859 1.000 7.371 92 GLY C CA 1
ATOM 5511 C C . GLY C 1 92 ? -35.534 1.292 -11.079 1.000 7.128 92 GLY C C 1
ATOM 5512 O O . GLY C 1 92 ? -34.506 1.579 -10.484 1.000 7.583 92 GLY C O 1
ATOM 5513 N N . THR C 1 93 ? -36.084 2.060 -12.024 1.000 7.688 93 THR C N 1
ATOM 5514 C CA . THR C 1 93 ? -35.543 3.375 -12.308 1.000 7.973 93 THR C CA 1
ATOM 5515 C C . THR C 1 93 ? -35.865 4.368 -11.182 1.000 6.825 93 THR C C 1
ATOM 5516 O O . THR C 1 93 ? -34.983 5.090 -10.726 1.000 7.544 93 THR C O 1
ATOM 5520 N N . THR C 1 94 ? -37.152 4.433 -10.787 1.000 7.112 94 THR C N 1
ATOM 5521 C CA . THR C 1 94 ? -37.521 5.372 -9.723 1.000 7.388 94 THR C CA 1
ATOM 5522 C C . THR C 1 94 ? -36.729 5.085 -8.445 1.000 7.375 94 THR C C 1
ATOM 5523 O O . THR C 1 94 ? -36.143 5.991 -7.845 1.000 7.382 94 THR C O 1
ATOM 5527 N N . VAL C 1 95 ? -36.768 3.826 -7.972 1.000 7.503 95 VAL C N 1
ATOM 5528 C CA . VAL C 1 95 ? -36.142 3.524 -6.691 1.000 6.751 95 VAL C CA 1
ATOM 5529 C C . VAL C 1 95 ? -34.627 3.621 -6.846 1.000 7.395 95 VAL C C 1
ATOM 5530 O O . VAL C 1 95 ? -33.926 4.094 -5.969 1.000 7.205 95 VAL C O 1
ATOM 5534 N N . GLY C 1 96 ? -34.098 3.111 -7.980 1.000 7.175 96 GLY C N 1
ATOM 5535 C CA . GLY C 1 96 ? -32.664 3.233 -8.188 1.000 7.574 96 GLY C CA 1
ATOM 5536 C C . GLY C 1 96 ? -32.187 4.682 -8.119 1.000 6.929 96 GLY C C 1
ATOM 5537 O O . GLY C 1 96 ? -31.169 4.966 -7.524 1.000 7.250 96 GLY C O 1
ATOM 5538 N N . GLU C 1 97 ? -32.920 5.586 -8.805 1.000 6.581 97 GLU C N 1
ATOM 5539 C CA . GLU C 1 97 ? -32.588 7.007 -8.746 1.000 6.997 97 GLU C CA 1
ATOM 5540 C C . GLU C 1 97 ? -32.725 7.546 -7.322 1.000 6.927 97 GLU C C 1
ATOM 5541 O O . GLU C 1 97 ? -31.853 8.313 -6.882 1.000 6.858 97 GLU C O 1
ATOM 5547 N N . THR C 1 98 ? -33.798 7.207 -6.606 1.000 7.031 98 THR C N 1
ATOM 5548 C CA . THR C 1 98 ? -33.944 7.744 -5.273 1.000 6.991 98 THR C CA 1
ATOM 5549 C C . THR C 1 98 ? -32.775 7.319 -4.372 1.000 6.371 98 THR C C 1
ATOM 5550 O O . THR C 1 98 ? -32.217 8.103 -3.640 1.000 6.488 98 THR C O 1
ATOM 5554 N N . VAL C 1 99 ? -32.391 6.032 -4.467 1.000 6.646 99 VAL C N 1
ATOM 5555 C CA . VAL C 1 99 ? -31.306 5.490 -3.621 1.000 6.660 99 VAL C CA 1
ATOM 5556 C C . VAL C 1 99 ? -29.961 6.130 -3.999 1.000 6.981 99 VAL C C 1
ATOM 5557 O O . VAL C 1 99 ? -29.172 6.524 -3.136 1.000 6.946 99 VAL C O 1
ATOM 5561 N N . ALA C 1 100 ? -29.725 6.320 -5.337 1.000 6.114 100 ALA C N 1
ATOM 5562 C CA . ALA C 1 100 ? -28.541 7.050 -5.731 1.000 6.644 100 ALA C CA 1
ATOM 5563 C C . ALA C 1 100 ? -28.577 8.458 -5.089 1.000 6.106 100 ALA C C 1
ATOM 5564 O O . ALA C 1 100 ? -27.551 8.996 -4.633 1.000 6.920 100 ALA C O 1
ATOM 5566 N N . GLY C 1 101 ? -29.767 9.081 -5.136 1.000 6.127 101 GLY C N 1
ATOM 5567 C CA . GLY C 1 101 ? -29.925 10.371 -4.516 1.000 6.245 101 GLY C CA 1
ATOM 5568 C C . GLY C 1 101 ? -29.641 10.382 -3.010 1.000 6.080 101 GLY C C 1
ATOM 5569 O O . GLY C 1 101 ? -28.997 11.327 -2.528 1.000 6.327 101 GLY C O 1
ATOM 5570 N N . TYR C 1 102 ? -30.124 9.404 -2.289 1.000 6.214 102 TYR C N 1
ATOM 5571 C CA . TYR C 1 102 ? -29.815 9.285 -0.861 1.000 6.246 102 TYR C CA 1
ATOM 5572 C C . TYR C 1 102 ? -28.301 9.217 -0.638 1.000 6.106 102 TYR C C 1
ATOM 5573 O O . TYR C 1 102 ? -27.721 9.892 0.229 1.000 6.949 102 TYR C O 1
ATOM 5582 N N . MET C 1 103 ? -27.629 8.332 -1.399 1.000 6.418 103 MET C N 1
ATOM 5583 C CA . MET C 1 103 ? -26.203 8.109 -1.166 1.000 6.454 103 MET C CA 1
ATOM 5584 C C . MET C 1 103 ? -25.408 9.383 -1.499 1.000 6.435 103 MET C C 1
ATOM 5585 O O . MET C 1 103 ? -24.468 9.740 -0.802 1.000 6.986 103 MET C O 1
ATOM 5590 N N . LEU C 1 104 ? -25.754 10.019 -2.632 1.000 6.647 104 LEU C N 1
ATOM 5591 C CA . LEU C 1 104 ? -25.086 11.260 -2.998 1.000 6.805 104 LEU C CA 1
ATOM 5592 C C . LEU C 1 104 ? -25.379 12.376 -2.002 1.000 6.480 104 LEU C C 1
ATOM 5593 O O . LEU C 1 104 ? -24.501 13.200 -1.741 1.000 7.215 104 LEU C O 1
ATOM 5598 N N . THR C 1 105 ? -26.586 12.404 -1.455 1.000 6.642 105 THR C N 1
ATOM 5599 C CA . THR C 1 105 ? -26.917 13.401 -0.442 1.000 7.288 105 THR C CA 1
ATOM 5600 C C . THR C 1 105 ? -25.969 13.223 0.748 1.000 7.438 105 THR C C 1
ATOM 5601 O O . THR C 1 105 ? -25.402 14.200 1.222 1.000 7.207 105 THR C O 1
ATOM 5605 N N . PHE C 1 106 ? -25.787 11.974 1.217 1.000 7.360 106 PHE C N 1
ATOM 5606 C CA . PHE C 1 106 ? -24.862 11.781 2.322 1.000 7.727 106 PHE C CA 1
ATOM 5607 C C . PHE C 1 106 ? -23.405 12.068 1.971 1.000 6.803 106 PHE C C 1
ATOM 5608 O O . PHE C 1 106 ? -22.704 12.710 2.736 1.000 8.447 106 PHE C O 1
ATOM 5616 N N . ALA C 1 107 ? -22.946 11.601 0.805 1.000 6.764 107 ALA C N 1
ATOM 5617 C CA . ALA C 1 107 ? -21.538 11.811 0.442 1.000 7.405 107 ALA C CA 1
ATOM 5618 C C . ALA C 1 107 ? -21.204 13.308 0.311 1.000 6.554 107 ALA C C 1
ATOM 5619 O O . ALA C 1 107 ? -20.151 13.765 0.727 1.000 7.779 107 ALA C O 1
ATOM 5621 N N . ARG C 1 108 ? -22.123 14.039 -0.342 1.000 6.971 108 ARG C N 1
ATOM 5622 C CA . ARG C 1 108 ? -21.893 15.433 -0.699 1.000 7.091 108 ARG C CA 1
ATOM 5623 C C . ARG C 1 108 ? -22.471 16.420 0.312 1.000 7.385 108 ARG C C 1
ATOM 5624 O O . ARG C 1 108 ? -22.265 17.633 0.166 1.000 8.781 108 ARG C O 1
ATOM 5632 N N . ARG C 1 109 ? -23.136 15.907 1.349 1.000 6.981 109 ARG C N 1
ATOM 5633 C CA . ARG C 1 109 ? -23.654 16.660 2.509 1.000 7.356 109 ARG C CA 1
ATOM 5634 C C . ARG C 1 109 ? -24.818 17.570 2.134 1.000 7.384 109 ARG C C 1
ATOM 5635 O O . ARG C 1 109 ? -25.067 18.555 2.826 1.000 8.011 109 ARG C O 1
ATOM 5643 N N . LEU C 1 110 ? -25.590 17.196 1.095 1.000 7.031 110 LEU C N 1
ATOM 5644 C CA . LEU C 1 110 ? -26.651 18.097 0.623 1.000 6.937 110 LEU C CA 1
ATOM 5645 C C . LEU C 1 110 ? -27.726 18.351 1.677 1.000 6.732 110 LEU C C 1
ATOM 5646 O O . LEU C 1 110 ? -28.316 19.434 1.696 1.000 7.643 110 LEU C O 1
ATOM 5651 N N . HIS C 1 111 ? -28.035 17.346 2.516 1.000 6.945 111 HIS C N 1
ATOM 5652 C CA . HIS C 1 111 ? -29.053 17.498 3.545 1.000 7.659 111 HIS C CA 1
ATOM 5653 C C . HIS C 1 111 ? -28.630 18.527 4.601 1.000 7.108 111 HIS C C 1
ATOM 5654 O O . HIS C 1 111 ? -29.446 19.316 5.074 1.000 8.187 111 HIS C O 1
ATOM 5661 N N . ALA C 1 112 ? -27.349 18.501 4.984 1.000 7.802 112 ALA C N 1
ATOM 5662 C CA . ALA C 1 112 ? -26.845 19.482 5.928 1.000 8.322 112 ALA C CA 1
ATOM 5663 C C . ALA C 1 112 ? -26.916 20.882 5.328 1.000 8.116 112 ALA C C 1
ATOM 5664 O O . ALA C 1 112 ? -27.263 21.857 6.006 1.000 8.093 112 ALA C O 1
ATOM 5666 N N . TYR C 1 113 ? -26.612 21.011 4.036 1.000 7.640 113 TYR C N 1
ATOM 5667 C CA . TYR C 1 113 ? -26.692 22.328 3.407 1.000 7.753 113 TYR C CA 1
ATOM 5668 C C . TYR C 1 113 ? -28.140 22.799 3.342 1.000 6.921 113 TYR C C 1
ATOM 5669 O O . TYR C 1 113 ? -28.420 23.990 3.501 1.000 8.690 113 TYR C O 1
ATOM 5678 N N . ARG C 1 114 ? -29.088 21.885 3.115 1.000 7.048 114 ARG C N 1
ATOM 5679 C CA . ARG C 1 114 ? -30.495 22.283 3.076 1.000 7.469 114 ARG C CA 1
ATOM 5680 C C . ARG C 1 114 ? -30.948 22.768 4.466 1.000 7.978 114 ARG C C 1
ATOM 5681 O O . ARG C 1 114 ? -31.642 23.765 4.598 1.000 8.432 114 ARG C O 1
ATOM 5689 N N . ASP C 1 115 ? -30.489 22.127 5.528 1.000 8.082 115 ASP C N 1
ATOM 5690 C CA . ASP C 1 115 ? -30.792 22.549 6.894 1.000 8.082 115 ASP C CA 1
ATOM 5691 C C . ASP C 1 115 ? -30.301 23.989 7.103 1.000 8.822 115 ASP C C 1
ATOM 5692 O O . ASP C 1 115 ? -30.966 24.855 7.659 1.000 9.808 115 ASP C O 1
ATOM 5697 N N . ALA C 1 116 ? -29.055 24.217 6.687 1.000 8.101 116 ALA C N 1
ATOM 5698 C CA . ALA C 1 116 ? -28.435 25.532 6.832 1.000 9.243 116 ALA C CA 1
ATOM 5699 C C . ALA C 1 116 ? -29.180 26.562 6.007 1.000 9.395 116 ALA C C 1
ATOM 5700 O O . ALA C 1 116 ? -29.246 27.725 6.394 1.000 9.500 116 ALA C O 1
ATOM 5702 N N . GLN C 1 117 ? -29.708 26.198 4.852 1.000 8.473 117 GLN C N 1
ATOM 5703 C CA . GLN C 1 117 ? -30.441 27.112 3.992 1.000 8.924 117 GLN C CA 1
ATOM 5704 C C . GLN C 1 117 ? -31.635 27.715 4.742 1.000 9.760 117 GLN C C 1
ATOM 5705 O O . GLN C 1 117 ? -31.950 28.901 4.595 1.000 10.461 117 GLN C O 1
ATOM 5711 N N . HIS C 1 118 ? -32.328 26.863 5.501 1.000 9.644 118 HIS C N 1
ATOM 5712 C CA . HIS C 1 118 ? -33.436 27.361 6.292 1.000 10.947 118 HIS C CA 1
ATOM 5713 C C . HIS C 1 118 ? -33.026 28.475 7.250 1.000 10.433 118 HIS C C 1
ATOM 5714 O O . HIS C 1 118 ? -33.857 29.298 7.618 1.000 12.556 118 HIS C O 1
ATOM 5721 N N . ASP C 1 119 ? -31.782 28.427 7.723 1.000 9.502 119 ASP C N 1
ATOM 5722 C CA . ASP C 1 119 ? -31.256 29.388 8.680 1.000 13.644 119 ASP C CA 1
ATOM 5723 C C . ASP C 1 119 ? -30.415 30.464 8.035 1.000 12.445 119 ASP C C 1
ATOM 5724 O O . ASP C 1 119 ? -29.811 31.261 8.763 1.000 14.041 119 ASP C O 1
ATOM 5729 N N . HIS C 1 120 ? -30.357 30.526 6.697 1.000 10.476 120 HIS C N 1
ATOM 5730 C CA . HIS C 1 120 ? -29.556 31.517 5.977 1.000 10.748 120 HIS C CA 1
ATOM 5731 C C . HIS C 1 120 ? -28.107 31.491 6.437 1.000 11.742 120 HIS C C 1
ATOM 5732 O O . HIS C 1 120 ? -27.445 32.523 6.556 1.000 13.599 120 HIS C O 1
ATOM 5739 N N . ALA C 1 121 ? -27.618 30.287 6.710 1.000 10.984 121 ALA C N 1
ATOM 5740 C CA . ALA C 1 121 ? -26.323 30.052 7.300 1.000 11.001 121 ALA C CA 1
ATOM 5741 C C . ALA C 1 121 ? -25.369 29.513 6.245 1.000 10.973 121 ALA C C 1
ATOM 5742 O O . ALA C 1 121 ? -25.634 28.470 5.682 1.000 12.935 121 ALA C O 1
ATOM 5744 N N . TRP C 1 122 ? -24.233 30.180 6.056 1.000 10.232 122 TRP C N 1
ATOM 5745 C CA . TRP C 1 122 ? -23.140 29.714 5.194 1.000 11.158 122 TRP C CA 1
ATOM 5746 C C . TRP C 1 122 ? -22.226 28.858 6.058 1.000 12.296 122 TRP C C 1
ATOM 5747 O O . TRP C 1 122 ? -21.237 29.335 6.592 1.000 17.180 122 TRP C O 1
ATOM 5758 N N . ASP C 1 123 ? -22.625 27.607 6.243 1.000 13.368 123 ASP C N 1
ATOM 5759 C CA . ASP C 1 123 ? -22.014 26.687 7.196 1.000 13.994 123 ASP C CA 1
ATOM 5760 C C . ASP C 1 123 ? -21.132 25.717 6.405 1.000 14.286 123 ASP C C 1
ATOM 5761 O O . ASP C 1 123 ? -21.621 24.832 5.726 1.000 16.831 123 ASP C O 1
ATOM 5766 N N . LEU C 1 124 ? -19.816 25.830 6.563 1.000 13.735 124 LEU C N 1
ATOM 5767 C CA . LEU C 1 124 ? -18.919 24.961 5.830 1.000 14.272 124 LEU C CA 1
ATOM 5768 C C . LEU C 1 124 ? -18.768 23.632 6.563 1.000 13.481 124 LEU C C 1
ATOM 5769 O O . LEU C 1 124 ? -18.692 23.593 7.797 1.000 15.208 124 LEU C O 1
ATOM 5774 N N . PRO C 1 125 ? -18.681 22.516 5.819 1.000 12.350 125 PRO C N 1
ATOM 5775 C CA . PRO C 1 125 ? -18.546 21.215 6.472 1.000 11.099 125 PRO C CA 1
ATOM 5776 C C . PRO C 1 125 ? -17.183 21.092 7.140 1.000 10.621 125 PRO C C 1
ATOM 5777 O O . PRO C 1 125 ? -16.221 21.769 6.759 1.000 10.829 125 PRO C O 1
ATOM 5781 N N . ARG C 1 126 ? -17.100 20.210 8.141 1.000 9.635 126 ARG C N 1
ATOM 5782 C CA A ARG C 1 126 ? -15.798 19.806 8.642 0.500 9.975 126 ARG C CA 1
ATOM 5783 C CA B ARG C 1 126 ? -15.795 19.813 8.644 0.500 9.715 126 ARG C CA 1
ATOM 5784 C C . ARG C 1 126 ? -15.030 19.149 7.496 1.000 10.136 126 ARG C C 1
ATOM 5785 O O . ARG C 1 126 ? -15.638 18.546 6.621 1.000 9.897 126 ARG C O 1
ATOM 5800 N N . TYR C 1 127 ? -13.711 19.237 7.517 1.000 9.299 127 TYR C N 1
ATOM 5801 C CA . TYR C 1 127 ? -12.912 18.782 6.394 1.000 9.550 127 TYR C CA 1
ATOM 5802 C C . TYR C 1 127 ? -13.160 17.310 6.096 1.000 9.115 127 TYR C C 1
ATOM 5803 O O . TYR C 1 127 ? -13.168 16.926 4.929 1.000 9.572 127 TYR C O 1
ATOM 5812 N N . GLU C 1 128 ? -13.344 16.496 7.134 1.000 9.595 128 GLU C N 1
ATOM 5813 C CA . GLU C 1 128 ? -13.524 15.072 6.892 1.000 10.500 128 GLU C CA 1
ATOM 5814 C C . GLU C 1 128 ? -14.914 14.678 6.383 1.000 11.374 128 GLU C C 1
ATOM 5815 O O . GLU C 1 128 ? -15.120 13.523 6.008 1.000 12.799 128 GLU C O 1
ATOM 5821 N N . GLU C 1 129 ? -15.897 15.585 6.391 1.000 10.156 129 GLU C N 1
ATOM 5822 C CA . GLU C 1 129 ? -17.265 15.173 6.098 1.000 11.118 129 GLU C CA 1
ATOM 5823 C C . GLU C 1 129 ? -17.512 14.840 4.631 1.000 11.129 129 GLU C C 1
ATOM 5824 O O . GLU C 1 129 ? -18.129 13.814 4.351 1.000 14.750 129 GLU C O 1
ATOM 5830 N N . PRO C 1 130 ? -17.129 15.663 3.634 1.000 9.401 130 PRO C N 1
ATOM 5831 C CA . PRO C 1 130 ? -17.503 15.394 2.245 1.000 9.045 130 PRO C CA 1
ATOM 5832 C C . PRO C 1 130 ? -16.620 14.278 1.695 1.000 9.052 130 PRO C C 1
ATOM 5833 O O . PRO C 1 130 ? -15.396 14.305 1.826 1.000 11.221 130 PRO C O 1
ATOM 5837 N N . PHE C 1 131 ? -17.237 13.362 0.960 1.000 8.038 131 PHE C N 1
ATOM 5838 C CA . PHE C 1 131 ? -16.522 12.285 0.311 1.000 8.605 131 PHE C CA 1
ATOM 5839 C C . PHE C 1 131 ? -17.180 11.982 -1.021 1.000 7.022 131 PHE C C 1
ATOM 5840 O O . PHE C 1 131 ? -18.178 12.600 -1.392 1.000 8.905 131 PHE C O 1
ATOM 5848 N N . THR C 1 132 ? -16.569 11.081 -1.796 1.000 8.089 132 THR C N 1
ATOM 5849 C CA . THR C 1 132 ? -17.148 10.650 -3.060 1.000 8.826 132 THR C CA 1
ATOM 5850 C C . THR C 1 132 ? -17.648 9.222 -2.959 1.000 8.143 132 THR C C 1
ATOM 5851 O O . THR C 1 132 ? -17.008 8.374 -2.325 1.000 9.523 132 THR C O 1
ATOM 5855 N N . LEU C 1 133 ? -18.783 8.951 -3.587 1.000 8.083 133 LEU C N 1
ATOM 5856 C CA . LEU C 1 133 ? -19.229 7.579 -3.738 1.000 8.313 133 LEU C CA 1
ATOM 5857 C C . LEU C 1 133 ? -18.227 6.728 -4.512 1.000 8.267 133 LEU C C 1
ATOM 5858 O O . LEU C 1 133 ? -18.110 5.526 -4.240 1.000 8.286 133 LEU C O 1
ATOM 5863 N N . ALA C 1 134 ? -17.571 7.342 -5.498 1.000 7.922 134 ALA C N 1
ATOM 5864 C CA . ALA C 1 134 ? -16.552 6.606 -6.240 1.000 8.722 134 ALA C CA 1
ATOM 5865 C C . ALA C 1 134 ? -15.548 5.994 -5.252 1.000 9.323 134 ALA C C 1
ATOM 5866 O O . ALA C 1 134 ? -14.984 6.712 -4.421 1.000 11.043 134 ALA C O 1
ATOM 5868 N N . GLY C 1 135 ? -15.367 4.675 -5.363 1.000 10.049 135 GLY C N 1
ATOM 5869 C CA . GLY C 1 135 ? -14.445 3.944 -4.508 1.000 10.667 135 GLY C CA 1
ATOM 5870 C C . GLY C 1 135 ? -15.017 3.465 -3.161 1.000 11.641 135 GLY C C 1
ATOM 5871 O O . GLY C 1 135 ? -14.371 2.663 -2.486 1.000 14.369 135 GLY C O 1
ATOM 5872 N N . GLU C 1 136 ? -16.242 3.856 -2.804 1.000 9.469 136 GLU C N 1
ATOM 5873 C CA . GLU C 1 136 ? -16.898 3.408 -1.583 1.000 9.607 136 GLU C CA 1
ATOM 5874 C C . GLU C 1 136 ? -17.715 2.149 -1.865 1.000 9.718 136 GLU C C 1
ATOM 5875 O O . GLU C 1 136 ? -18.137 1.921 -2.994 1.000 10.431 136 GLU C O 1
ATOM 5881 N N . ARG C 1 137 ? -17.970 1.367 -0.808 1.000 9.455 137 ARG C N 1
ATOM 5882 C CA . ARG C 1 137 ? -18.663 0.088 -0.942 1.000 10.893 137 ARG C CA 1
ATOM 5883 C C . ARG C 1 137 ? -20.132 0.181 -0.538 1.000 9.207 137 ARG C C 1
ATOM 5884 O O . ARG C 1 137 ? -20.465 0.725 0.505 1.000 8.586 137 ARG C O 1
ATOM 5892 N N . VAL C 1 138 ? -20.975 -0.397 -1.352 1.000 9.171 138 VAL C N 1
ATOM 5893 C CA . VAL C 1 138 ? -22.398 -0.550 -1.055 1.000 9.007 138 VAL C CA 1
ATOM 5894 C C . VAL C 1 138 ? -22.718 -2.052 -1.093 1.000 8.370 138 VAL C C 1
ATOM 5895 O O . VAL C 1 138 ? -22.283 -2.759 -1.990 1.000 8.963 138 VAL C O 1
ATOM 5899 N N . CYS C 1 139 ? -23.517 -2.508 -0.108 1.000 8.056 139 CYS C N 1
ATOM 5900 C CA . CYS C 1 139 ? -24.112 -3.829 -0.066 1.000 7.773 139 CYS C CA 1
ATOM 5901 C C . CYS C 1 139 ? -25.608 -3.716 -0.316 1.000 7.892 139 CYS C C 1
ATOM 5902 O O . CYS C 1 139 ? -26.287 -3.050 0.468 1.000 8.283 139 CYS C O 1
ATOM 5905 N N . VAL C 1 140 ? -26.083 -4.389 -1.367 1.000 7.490 140 VAL C N 1
ATOM 5906 C CA . VAL C 1 140 ? -27.487 -4.373 -1.725 1.000 7.549 140 VAL C CA 1
ATOM 5907 C C . VAL C 1 140 ? -28.099 -5.724 -1.353 1.000 7.237 140 VAL C C 1
ATOM 5908 O O . VAL C 1 140 ? -27.713 -6.750 -1.890 1.000 7.604 140 VAL C O 1
ATOM 5912 N N . VAL C 1 141 ? -29.037 -5.702 -0.409 1.000 7.921 141 VAL C N 1
ATOM 5913 C CA . VAL C 1 141 ? -29.677 -6.872 0.126 1.000 7.746 141 VAL C CA 1
ATOM 5914 C C . VAL C 1 141 ? -31.014 -7.038 -0.595 1.000 7.410 141 VAL C C 1
ATOM 5915 O O . VAL C 1 141 ? -31.948 -6.266 -0.391 1.000 8.183 141 VAL C O 1
ATOM 5919 N N . GLY C 1 142 ? -31.097 -8.071 -1.452 1.000 8.100 142 GLY C N 1
ATOM 5920 C CA . GLY C 1 142 ? -32.181 -8.196 -2.397 1.000 8.952 142 GLY C CA 1
ATOM 5921 C C . GLY C 1 142 ? -31.751 -7.659 -3.759 1.000 8.733 142 GLY C C 1
ATOM 5922 O O . GLY C 1 142 ? -31.399 -6.483 -3.900 1.000 9.930 142 GLY C O 1
ATOM 5923 N N . LEU C 1 143 ? -31.711 -8.576 -4.749 1.000 9.123 143 LEU C N 1
ATOM 5924 C CA . LEU C 1 143 ? -31.136 -8.279 -6.061 1.000 8.857 143 LEU C CA 1
ATOM 5925 C C . LEU C 1 143 ? -32.139 -8.594 -7.182 1.000 9.235 143 LEU C C 1
ATOM 5926 O O . LEU C 1 143 ? -31.816 -9.249 -8.183 1.000 11.057 143 LEU C O 1
ATOM 5931 N N . GLY C 1 144 ? -33.373 -8.133 -6.979 1.000 9.465 144 GLY C N 1
ATOM 5932 C CA . GLY C 1 144 ? -34.423 -8.169 -7.970 1.000 8.561 144 GLY C CA 1
ATOM 5933 C C . GLY C 1 144 ? -34.541 -6.818 -8.691 1.000 7.746 144 GLY C C 1
ATOM 5934 O O . GLY C 1 144 ? -33.533 -6.156 -8.977 1.000 8.814 144 GLY C O 1
ATOM 5935 N N . THR C 1 145 ? -35.771 -6.406 -9.006 1.000 8.569 145 THR C N 1
ATOM 5936 C CA . THR C 1 145 ? -35.935 -5.152 -9.743 1.000 8.866 145 THR C CA 1
ATOM 5937 C C . THR C 1 145 ? -35.356 -3.946 -9.006 1.000 8.582 145 THR C C 1
ATOM 5938 O O . THR C 1 145 ? -34.581 -3.176 -9.557 1.000 8.376 145 THR C O 1
ATOM 5942 N N . LEU C 1 146 ? -35.736 -3.802 -7.723 1.000 8.062 146 LEU C N 1
ATOM 5943 C CA . LEU C 1 146 ? -35.222 -2.658 -6.971 1.000 7.561 146 LEU C CA 1
ATOM 5944 C C . LEU C 1 146 ? -33.724 -2.773 -6.797 1.000 7.382 146 LEU C C 1
ATOM 5945 O O . LEU C 1 146 ? -32.984 -1.820 -7.039 1.000 7.622 146 LEU C O 1
ATOM 5950 N N . GLY C 1 147 ? -33.260 -3.952 -6.341 1.000 7.432 147 GLY C N 1
ATOM 5951 C CA . GLY C 1 147 ? -31.854 -4.136 -6.044 1.000 8.005 147 GLY C CA 1
ATOM 5952 C C . GLY C 1 147 ? -30.973 -3.880 -7.267 1.000 7.702 147 GLY C C 1
ATOM 5953 O O . GLY C 1 147 ? -29.935 -3.237 -7.155 1.000 7.947 147 GLY C O 1
ATOM 5954 N N . ARG C 1 148 ? -31.375 -4.424 -8.413 1.000 8.372 148 ARG C N 1
ATOM 5955 C CA . ARG C 1 148 ? -30.589 -4.212 -9.636 1.000 8.255 148 ARG C CA 1
ATOM 5956 C C . ARG C 1 148 ? -30.601 -2.762 -10.084 1.000 8.460 148 ARG C C 1
ATOM 5957 O O . ARG C 1 148 ? -29.614 -2.283 -10.619 1.000 8.576 148 ARG C O 1
ATOM 5965 N N . GLY C 1 149 ? -31.716 -2.063 -9.861 1.000 8.447 149 GLY C N 1
ATOM 5966 C CA . GLY C 1 149 ? -31.736 -0.654 -10.172 1.000 8.122 149 GLY C CA 1
ATOM 5967 C C . GLY C 1 149 ? -30.737 0.158 -9.364 1.000 8.288 149 GLY C C 1
ATOM 5968 O O . GLY C 1 149 ? -30.118 1.105 -9.852 1.000 8.788 149 GLY C O 1
ATOM 5969 N N . VAL C 1 150 ? -30.612 -0.231 -8.083 1.000 7.707 150 VAL C N 1
ATOM 5970 C CA . VAL C 1 150 ? -29.608 0.380 -7.222 1.000 8.164 150 VAL C CA 1
ATOM 5971 C C . VAL C 1 150 ? -28.192 0.015 -7.659 1.000 7.670 150 VAL C C 1
ATOM 5972 O O . VAL C 1 150 ? -27.323 0.855 -7.826 1.000 8.317 150 VAL C O 1
ATOM 5976 N N . VAL C 1 151 ? -27.969 -1.299 -7.837 1.000 7.721 151 VAL C N 1
ATOM 5977 C CA . VAL C 1 151 ? -26.666 -1.846 -8.220 1.000 7.905 151 VAL C CA 1
ATOM 5978 C C . VAL C 1 151 ? -26.131 -1.144 -9.475 1.000 7.851 151 VAL C C 1
ATOM 5979 O O . VAL C 1 151 ? -24.995 -0.722 -9.530 1.000 8.315 151 VAL C O 1
ATOM 5983 N N . ASP C 1 152 ? -26.977 -1.049 -10.491 1.000 8.129 152 ASP C N 1
ATOM 5984 C CA . ASP C 1 152 ? -26.479 -0.570 -11.783 1.000 8.277 152 ASP C CA 1
ATOM 5985 C C . ASP C 1 152 ? -26.040 0.895 -11.653 1.000 8.687 152 ASP C C 1
ATOM 5986 O O . ASP C 1 152 ? -25.019 1.278 -12.222 1.000 9.118 152 ASP C O 1
ATOM 5991 N N . ARG C 1 153 ? -26.792 1.701 -10.901 1.000 8.353 153 ARG C N 1
ATOM 5992 C CA . ARG C 1 153 ? -26.426 3.080 -10.684 1.000 8.855 153 ARG C CA 1
ATOM 5993 C C . ARG C 1 153 ? -25.223 3.269 -9.786 1.000 9.088 153 ARG C C 1
ATOM 5994 O O . ARG C 1 153 ? -24.340 4.080 -10.061 1.000 10.299 153 ARG C O 1
ATOM 6002 N N . ALA C 1 154 ? -25.131 2.466 -8.731 1.000 8.230 154 ALA C N 1
ATOM 6003 C CA . ALA C 1 154 ? -23.963 2.490 -7.867 1.000 8.191 154 ALA C CA 1
ATOM 6004 C C . ALA C 1 154 ? -22.701 2.120 -8.673 1.000 7.863 154 ALA C C 1
ATOM 6005 O O . ALA C 1 154 ? -21.671 2.779 -8.552 1.000 9.442 154 ALA C O 1
ATOM 6007 N N . ALA C 1 155 ? -22.771 1.042 -9.455 1.000 8.784 155 ALA C N 1
ATOM 6008 C CA . ALA C 1 155 ? -21.624 0.617 -10.240 1.000 9.876 155 ALA C CA 1
ATOM 6009 C C . ALA C 1 155 ? -21.182 1.701 -11.225 1.000 10.902 155 ALA C C 1
ATOM 6010 O O . ALA C 1 155 ? -19.999 2.004 -11.358 1.000 11.359 155 ALA C O 1
ATOM 6012 N N . ALA C 1 156 ? -22.152 2.346 -11.874 1.000 9.932 156 ALA C N 1
ATOM 6013 C CA . ALA C 1 156 ? -21.843 3.399 -12.842 1.000 11.574 156 ALA C CA 1
ATOM 6014 C C . ALA C 1 156 ? -21.195 4.609 -12.178 1.000 10.778 156 ALA C C 1
ATOM 6015 O O . ALA C 1 156 ? -20.399 5.298 -12.813 1.000 13.406 156 ALA C O 1
ATOM 6017 N N . LEU C 1 157 ? -21.522 4.850 -10.886 1.000 10.060 157 LEU C N 1
ATOM 6018 C CA . LEU C 1 157 ? -20.913 5.928 -10.099 1.000 9.740 157 LEU C CA 1
ATOM 6019 C C . LEU C 1 157 ? -19.530 5.513 -9.570 1.000 10.071 157 LEU C C 1
ATOM 6020 O O . LEU C 1 157 ? -18.909 6.284 -8.832 1.000 12.082 157 LEU C O 1
ATOM 6025 N N . GLY C 1 158 ? -19.053 4.289 -9.842 1.000 9.711 158 GLY C N 1
ATOM 6026 C CA . GLY C 1 158 ? -17.713 3.917 -9.445 1.000 9.872 158 GLY C CA 1
ATOM 6027 C C . GLY C 1 158 ? -17.660 3.263 -8.069 1.000 8.555 158 GLY C C 1
ATOM 6028 O O . GLY C 1 158 ? -16.570 3.121 -7.506 1.000 10.085 158 GLY C O 1
ATOM 6029 N N . MET C 1 159 ? -18.820 2.890 -7.517 1.000 9.216 159 MET C N 1
ATOM 6030 C CA . MET C 1 159 ? -18.820 2.206 -6.216 1.000 8.694 159 MET C CA 1
ATOM 6031 C C . MET C 1 159 ? -18.393 0.751 -6.371 1.000 9.465 159 MET C C 1
ATOM 6032 O O . MET C 1 159 ? -18.546 0.152 -7.421 1.000 10.790 159 MET C O 1
ATOM 6037 N N . GLU C 1 160 ? -17.865 0.200 -5.280 1.000 9.668 160 GLU C N 1
ATOM 6038 C CA A GLU C 1 160 ? -17.708 -1.241 -5.183 0.500 10.026 160 GLU C CA 1
ATOM 6039 C CA B GLU C 1 160 ? -17.683 -1.230 -5.105 0.500 9.086 160 GLU C CA 1
ATOM 6040 C C . GLU C 1 160 ? -19.028 -1.800 -4.669 1.000 8.883 160 GLU C C 1
ATOM 6041 O O . GLU C 1 160 ? -19.602 -1.296 -3.703 1.000 12.279 160 GLU C O 1
ATOM 6052 N N . VAL C 1 161 ? -19.537 -2.804 -5.357 1.000 9.801 161 VAL C N 1
ATOM 6053 C CA . VAL C 1 161 ? -20.878 -3.305 -5.128 1.000 9.202 161 VAL C CA 1
ATOM 6054 C C . VAL C 1 161 ? -20.841 -4.780 -4.733 1.000 9.709 161 VAL C C 1
ATOM 6055 O O . VAL C 1 161 ? -20.313 -5.587 -5.485 1.000 10.988 161 VAL C O 1
ATOM 6059 N N . VAL C 1 162 ? -21.410 -5.085 -3.557 1.000 8.818 162 VAL C N 1
ATOM 6060 C CA . VAL C 1 162 ? -21.630 -6.461 -3.148 1.000 9.221 162 VAL C CA 1
ATOM 6061 C C . VAL C 1 162 ? -23.119 -6.606 -2.851 1.000 8.708 162 VAL C C 1
ATOM 6062 O O . VAL C 1 162 ? -23.843 -5.620 -2.809 1.000 8.238 162 VAL C O 1
ATOM 6066 N N . GLY C 1 163 ? -23.576 -7.829 -2.670 1.000 8.975 163 GLY C N 1
ATOM 6067 C CA . GLY C 1 163 ? -24.984 -7.978 -2.395 1.000 9.111 163 GLY C CA 1
ATOM 6068 C C . GLY C 1 163 ? -25.350 -9.351 -1.880 1.000 8.522 163 GLY C C 1
ATOM 6069 O O . GLY C 1 163 ? -24.473 -10.204 -1.750 1.000 9.994 163 GLY C O 1
ATOM 6070 N N . VAL C 1 164 ? -26.635 -9.495 -1.590 1.000 8.205 164 VAL C N 1
ATOM 6071 C CA . VAL C 1 164 ? -27.204 -10.688 -0.984 1.000 8.933 164 VAL C CA 1
ATOM 6072 C C . VAL C 1 164 ? -28.461 -11.058 -1.776 1.000 8.779 164 VAL C C 1
ATOM 6073 O O . VAL C 1 164 ? -29.301 -10.211 -2.062 1.000 9.548 164 VAL C O 1
ATOM 6077 N N . ARG C 1 165 ? -28.617 -12.349 -2.096 1.000 10.654 165 ARG C N 1
ATOM 6078 C CA . ARG C 1 165 ? -29.914 -12.801 -2.596 1.000 13.537 165 ARG C CA 1
ATOM 6079 C C . ARG C 1 165 ? -30.109 -14.237 -2.149 1.000 14.856 165 ARG C C 1
ATOM 6080 O O . ARG C 1 165 ? -29.138 -14.861 -1.707 1.000 16.628 165 ARG C O 1
ATOM 6088 N N . ARG C 1 166 ? -31.333 -14.755 -2.314 1.000 14.570 166 ARG C N 1
ATOM 6089 C CA . ARG C 1 166 ? -31.656 -16.025 -1.698 1.000 14.834 166 ARG C CA 1
ATOM 6090 C C . ARG C 1 166 ? -30.692 -17.112 -2.157 1.000 15.937 166 ARG C C 1
ATOM 6091 O O . ARG C 1 166 ? -30.202 -17.891 -1.332 1.000 17.986 166 ARG C O 1
ATOM 6099 N N . SER C 1 167 ? -30.438 -17.190 -3.467 1.000 15.233 167 SER C N 1
ATOM 6100 C CA . SER C 1 167 ? -29.597 -18.247 -4.014 1.000 15.457 167 SER C CA 1
ATOM 6101 C C . SER C 1 167 ? -28.117 -17.997 -3.776 1.000 17.659 167 SER C C 1
ATOM 6102 O O . SER C 1 167 ? -27.316 -18.919 -3.930 1.000 18.450 167 SER C O 1
ATOM 6105 N N . GLY C 1 168 ? -27.747 -16.736 -3.566 1.000 14.495 168 GLY C N 1
ATOM 6106 C CA . GLY C 1 168 ? -26.349 -16.344 -3.561 1.000 16.291 168 GLY C CA 1
ATOM 6107 C C . GLY C 1 168 ? -25.652 -16.357 -4.923 1.000 15.135 168 GLY C C 1
ATOM 6108 O O . GLY C 1 168 ? -24.440 -16.172 -4.951 1.000 15.955 168 GLY C O 1
ATOM 6109 N N . ASP C 1 169 ? -26.405 -16.517 -6.031 1.000 15.558 169 ASP C N 1
ATOM 6110 C CA . ASP C 1 169 ? -25.791 -16.684 -7.339 1.000 15.788 169 ASP C CA 1
ATOM 6111 C C . ASP C 1 169 ? -25.356 -15.338 -7.933 1.000 14.688 169 ASP C C 1
ATOM 6112 O O . ASP C 1 169 ? -25.869 -14.290 -7.578 1.000 13.048 169 ASP C O 1
ATOM 6117 N N . PRO C 1 170 ? -24.357 -15.319 -8.833 1.000 13.507 170 PRO C N 1
ATOM 6118 C CA . PRO C 1 170 ? -23.803 -14.085 -9.387 1.000 14.034 170 PRO C CA 1
ATOM 6119 C C . PRO C 1 170 ? -24.873 -13.221 -10.052 1.000 12.574 170 PRO C C 1
ATOM 6120 O O . PRO C 1 170 ? -25.893 -13.731 -10.565 1.000 12.522 170 PRO C O 1
ATOM 6124 N N . VAL C 1 171 ? -24.632 -11.921 -9.958 1.000 11.140 171 VAL C N 1
ATOM 6125 C CA . VAL C 1 171 ? -25.534 -10.923 -10.491 1.000 11.018 171 VAL C CA 1
ATOM 6126 C C . VAL C 1 171 ? -24.663 -9.914 -11.244 1.000 9.886 171 VAL C C 1
ATOM 6127 O O . VAL C 1 171 ? -23.664 -9.449 -10.725 1.000 11.027 171 VAL C O 1
ATOM 6131 N N . ASP C 1 172 ? -25.135 -9.485 -12.416 1.000 10.115 172 ASP C N 1
ATOM 6132 C CA . ASP C 1 172 ? -24.446 -8.480 -13.200 1.000 11.346 172 ASP C CA 1
ATOM 6133 C C . ASP C 1 172 ? -24.208 -7.208 -12.365 1.000 10.595 172 ASP C C 1
ATOM 6134 O O . ASP C 1 172 ? -25.096 -6.730 -11.670 1.000 10.284 172 ASP C O 1
ATOM 6139 N N . ASN C 1 173 ? -22.978 -6.693 -12.456 1.000 10.468 173 ASN C N 1
ATOM 6140 C CA . ASN C 1 173 ? -22.536 -5.459 -11.804 1.000 10.432 173 ASN C CA 1
ATOM 6141 C C . ASN C 1 173 ? -22.337 -5.621 -10.300 1.000 11.593 173 ASN C C 1
ATOM 6142 O O . ASN C 1 173 ? -22.066 -4.632 -9.634 1.000 11.210 173 ASN C O 1
ATOM 6147 N N . VAL C 1 174 ? -22.432 -6.852 -9.767 1.000 11.269 174 VAL C N 1
ATOM 6148 C CA . VAL C 1 174 ? -22.150 -7.116 -8.364 1.000 9.576 174 VAL C CA 1
ATOM 6149 C C . VAL C 1 174 ? -20.850 -7.906 -8.274 1.000 10.892 174 VAL C C 1
ATOM 6150 O O . VAL C 1 174 ? -20.772 -8.999 -8.867 1.000 12.301 174 VAL C O 1
ATOM 6154 N N . SER C 1 175 ? -19.845 -7.406 -7.552 1.000 11.115 175 SER C N 1
ATOM 6155 C CA . SER C 1 175 ? -18.550 -8.081 -7.463 1.000 12.394 175 SER C CA 1
ATOM 6156 C C . SER C 1 175 ? -18.622 -9.398 -6.706 1.000 12.099 175 SER C C 1
ATOM 6157 O O . SER C 1 175 ? -18.006 -10.399 -7.095 1.000 14.148 175 SER C O 1
ATOM 6160 N N . THR C 1 176 ? -19.361 -9.411 -5.596 1.000 12.187 176 THR C N 1
ATOM 6161 C CA . THR C 1 176 ? -19.503 -10.583 -4.733 1.000 11.761 176 THR C CA 1
ATOM 6162 C C . THR C 1 176 ? -20.941 -10.675 -4.261 1.000 10.893 176 THR C C 1
ATOM 6163 O O . THR C 1 176 ? -21.427 -9.698 -3.675 1.000 10.889 176 THR C O 1
ATOM 6167 N N . VAL C 1 177 ? -21.594 -11.818 -4.505 1.000 11.071 177 VAL C N 1
ATOM 6168 C CA . VAL C 1 177 ? -22.921 -12.121 -4.002 1.000 11.189 177 VAL C CA 1
ATOM 6169 C C . VAL C 1 177 ? -22.811 -13.131 -2.887 1.000 11.764 177 VAL C C 1
ATOM 6170 O O . VAL C 1 177 ? -22.089 -14.122 -3.025 1.000 15.672 177 VAL C O 1
ATOM 6174 N N . TYR C 1 178 ? -23.552 -12.877 -1.809 1.000 10.467 178 TYR C N 1
ATOM 6175 C CA . TYR C 1 178 ? -23.612 -13.735 -0.634 1.000 11.427 178 TYR C CA 1
ATOM 6176 C C . TYR C 1 178 ? -25.004 -14.322 -0.488 1.000 11.026 178 TYR C C 1
ATOM 6177 O O . TYR C 1 178 ? -25.995 -13.708 -0.863 1.000 11.945 178 TYR C O 1
ATOM 6186 N N . THR C 1 179 ? -25.097 -15.508 0.102 1.000 11.343 179 THR C N 1
ATOM 6187 C CA . THR C 1 179 ? -26.386 -16.016 0.553 1.000 11.902 179 THR C CA 1
ATOM 6188 C C . THR C 1 179 ? -26.819 -15.299 1.833 1.000 10.942 179 THR C C 1
ATOM 6189 O O . THR C 1 179 ? -26.008 -14.644 2.497 1.000 11.644 179 THR C O 1
ATOM 6193 N N . PRO C 1 180 ? -28.088 -15.456 2.246 1.000 11.565 180 PRO C N 1
ATOM 6194 C CA . PRO C 1 180 ? -28.585 -14.752 3.433 1.000 11.271 180 PRO C CA 1
ATOM 6195 C C . PRO C 1 180 ? -27.912 -15.159 4.747 1.000 11.516 180 PRO C C 1
ATOM 6196 O O . PRO C 1 180 ? -27.846 -14.352 5.667 1.000 13.368 180 PRO C O 1
ATOM 6200 N N . ASP C 1 181 ? -27.350 -16.365 4.802 1.000 12.356 181 ASP C N 1
ATOM 6201 C CA . ASP C 1 181 ? -26.672 -16.802 6.029 1.000 13.529 181 ASP C CA 1
ATOM 6202 C C . ASP C 1 181 ? -25.265 -16.193 6.107 1.000 13.703 181 ASP C C 1
ATOM 6203 O O . ASP C 1 181 ? -24.579 -16.502 7.075 1.000 13.929 181 ASP C O 1
ATOM 6208 N N . ARG C 1 182 ? -24.846 -15.376 5.104 1.000 11.217 182 ARG C N 1
ATOM 6209 C CA . ARG C 1 182 ? -23.597 -14.632 5.157 1.000 11.534 182 ARG C CA 1
ATOM 6210 C C . ARG C 1 182 ? -23.873 -13.118 5.096 1.000 11.098 182 ARG C C 1
ATOM 6211 O O . ARG C 1 182 ? -22.984 -12.358 4.746 1.000 10.962 182 ARG C O 1
ATOM 6219 N N . LEU C 1 183 ? -25.060 -12.691 5.546 1.000 10.847 183 LEU C N 1
ATOM 6220 C CA . LEU C 1 183 ? -25.377 -11.281 5.611 1.000 10.371 183 LEU C CA 1
ATOM 6221 C C . LEU C 1 183 ? -24.328 -10.465 6.341 1.000 9.423 183 LEU C C 1
ATOM 6222 O O . LEU C 1 183 ? -23.996 -9.361 5.920 1.000 9.934 183 LEU C O 1
ATOM 6227 N N . HIS C 1 184 ? -23.816 -10.978 7.471 1.000 9.625 184 HIS C N 1
ATOM 6228 C CA . HIS C 1 184 ? -22.843 -10.222 8.240 1.000 9.559 184 HIS C CA 1
ATOM 6229 C C . HIS C 1 184 ? -21.544 -10.010 7.486 1.000 9.909 184 HIS C C 1
ATOM 6230 O O . HIS C 1 184 ? -20.927 -8.976 7.628 1.000 11.764 184 HIS C O 1
ATOM 6237 N N . GLU C 1 185 ? -21.088 -11.024 6.754 1.000 9.847 185 GLU C N 1
ATOM 6238 C CA . GLU C 1 185 ? -19.938 -10.822 5.873 1.000 11.088 185 GLU C CA 1
ATOM 6239 C C . GLU C 1 185 ? -20.239 -9.764 4.817 1.000 10.853 185 GLU C C 1
ATOM 6240 O O . GLU C 1 185 ? -19.359 -8.965 4.513 1.000 12.678 185 GLU C O 1
ATOM 6246 N N . ALA C 1 186 ? -21.455 -9.761 4.270 1.000 10.359 186 ALA C N 1
ATOM 6247 C CA . ALA C 1 186 ? -21.800 -8.868 3.171 1.000 9.955 186 ALA C CA 1
ATOM 6248 C C . ALA C 1 186 ? -21.853 -7.404 3.644 1.000 9.571 186 ALA C C 1
ATOM 6249 O O . ALA C 1 186 ? -21.464 -6.541 2.895 1.000 10.290 186 ALA C O 1
ATOM 6251 N N . ILE C 1 187 ? -22.341 -7.148 4.862 1.000 9.109 187 ILE C N 1
ATOM 6252 C CA . ILE C 1 187 ? -22.545 -5.788 5.318 1.000 9.356 187 ILE C CA 1
ATOM 6253 C C . ILE C 1 187 ? -21.334 -5.207 6.026 1.000 9.984 187 ILE C C 1
ATOM 6254 O O . ILE C 1 187 ? -21.266 -3.997 6.208 1.000 11.175 187 ILE C O 1
ATOM 6259 N N . ALA C 1 188 ? -20.406 -6.040 6.513 1.000 10.895 188 ALA C N 1
ATOM 6260 C CA . ALA C 1 188 ? -19.437 -5.596 7.496 1.000 14.189 188 ALA C CA 1
ATOM 6261 C C . ALA C 1 188 ? -18.566 -4.457 6.992 1.000 13.142 188 ALA C C 1
ATOM 6262 O O . ALA C 1 188 ? -18.167 -3.612 7.802 1.000 16.537 188 ALA C O 1
ATOM 6264 N N . ASP C 1 189 ? -18.212 -4.414 5.695 1.000 13.383 189 ASP C N 1
ATOM 6265 C CA . ASP C 1 189 ? -17.259 -3.405 5.201 1.000 13.592 189 ASP C CA 1
ATOM 6266 C C . ASP C 1 189 ? -17.927 -2.358 4.335 1.000 12.303 189 ASP C C 1
ATOM 6267 O O . ASP C 1 189 ? -17.238 -1.636 3.615 1.000 16.147 189 ASP C O 1
ATOM 6272 N N . ALA C 1 190 ? -19.254 -2.309 4.366 1.000 10.450 190 ALA C N 1
ATOM 6273 C CA . ALA C 1 190 ? -19.999 -1.451 3.465 1.000 9.311 190 ALA C CA 1
ATOM 6274 C C . ALA C 1 190 ? -20.183 -0.057 4.059 1.000 9.040 190 ALA C C 1
ATOM 6275 O O . ALA C 1 190 ? -20.533 0.083 5.232 1.000 10.190 190 ALA C O 1
ATOM 6277 N N . ARG C 1 191 ? -20.035 0.989 3.216 1.000 8.491 191 ARG C N 1
ATOM 6278 C CA . ARG C 1 191 ? -20.414 2.337 3.666 1.000 8.178 191 ARG C CA 1
ATOM 6279 C C . ARG C 1 191 ? -21.929 2.537 3.651 1.000 8.205 191 ARG C C 1
ATOM 6280 O O . ARG C 1 191 ? -22.460 3.374 4.395 1.000 9.058 191 ARG C O 1
ATOM 6288 N N . PHE C 1 192 ? -22.633 1.823 2.776 1.000 7.833 192 PHE C N 1
ATOM 6289 C CA . PHE C 1 192 ? -24.073 1.849 2.651 1.000 7.570 192 PHE C CA 1
ATOM 6290 C C . PHE C 1 192 ? -24.616 0.442 2.555 1.000 7.526 192 PHE C C 1
ATOM 6291 O O . PHE C 1 192 ? -24.038 -0.373 1.834 1.000 8.518 192 PHE C O 1
ATOM 6299 N N . VAL C 1 193 ? -25.703 0.190 3.295 1.000 7.575 193 VAL C N 1
ATOM 6300 C CA . VAL C 1 193 ? -26.404 -1.095 3.233 1.000 7.574 193 VAL C CA 1
ATOM 6301 C C . VAL C 1 193 ? -27.818 -0.800 2.787 1.000 7.343 193 VAL C C 1
ATOM 6302 O O . VAL C 1 193 ? -28.504 -0.058 3.484 1.000 8.236 193 VAL C O 1
ATOM 6306 N N . VAL C 1 194 ? -28.229 -1.342 1.628 1.000 6.615 194 VAL C N 1
ATOM 6307 C CA . VAL C 1 194 ? -29.513 -1.034 1.030 1.000 7.100 194 VAL C CA 1
ATOM 6308 C C . VAL C 1 194 ? -30.425 -2.245 1.105 1.000 6.963 194 VAL C C 1
ATOM 6309 O O . VAL C 1 194 ? -30.044 -3.348 0.667 1.000 8.625 194 VAL C O 1
ATOM 6313 N N . LEU C 1 195 ? -31.640 -2.090 1.645 1.000 6.812 195 LEU C N 1
ATOM 6314 C CA . LEU C 1 195 ? -32.607 -3.183 1.757 1.000 7.325 195 LEU C CA 1
ATOM 6315 C C . LEU C 1 195 ? -33.640 -3.048 0.645 1.000 7.088 195 LEU C C 1
ATOM 6316 O O . LEU C 1 195 ? -34.306 -2.030 0.466 1.000 7.496 195 LEU C O 1
ATOM 6321 N N . ALA C 1 196 ? -33.771 -4.160 -0.099 1.000 6.906 196 ALA C N 1
ATOM 6322 C CA . ALA C 1 196 ? -34.573 -4.255 -1.306 1.000 7.008 196 ALA C CA 1
ATOM 6323 C C . ALA C 1 196 ? -35.244 -5.630 -1.468 1.000 7.658 196 ALA C C 1
ATOM 6324 O O . ALA C 1 196 ? -35.439 -6.131 -2.569 1.000 9.213 196 ALA C O 1
ATOM 6326 N N . THR C 1 197 ? -35.621 -6.240 -0.319 1.000 7.622 197 THR C N 1
ATOM 6327 C CA . THR C 1 197 ? -36.293 -7.531 -0.289 1.000 8.098 197 THR C CA 1
ATOM 6328 C C . THR C 1 197 ? -37.786 -7.318 -0.079 1.000 7.771 197 THR C C 1
ATOM 6329 O O . THR C 1 197 ? -38.213 -6.339 0.531 1.000 8.911 197 THR C O 1
ATOM 6333 N N . PRO C 1 198 ? -38.633 -8.280 -0.486 1.000 8.153 198 PRO C N 1
ATOM 6334 C CA . PRO C 1 198 ? -40.022 -8.300 -0.032 1.000 8.729 198 PRO C CA 1
ATOM 6335 C C . PRO C 1 198 ? -40.066 -8.507 1.478 1.000 8.128 198 PRO C C 1
ATOM 6336 O O . PRO C 1 198 ? -39.083 -8.944 2.089 1.000 8.982 198 PRO C O 1
ATOM 6340 N N . LEU C 1 199 ? -41.222 -8.216 2.050 1.000 8.181 199 LEU C N 1
ATOM 6341 C CA . LEU C 1 199 ? -41.517 -8.583 3.415 1.000 7.715 199 LEU C CA 1
ATOM 6342 C C . LEU C 1 199 ? -42.146 -9.981 3.394 1.000 7.793 199 LEU C C 1
ATOM 6343 O O . LEU C 1 199 ? -43.224 -10.154 2.835 1.000 8.830 199 LEU C O 1
ATOM 6348 N N . THR C 1 200 ? -41.459 -10.936 4.032 1.000 8.043 200 THR C N 1
ATOM 6349 C CA . THR C 1 200 ? -41.948 -12.306 4.149 1.000 9.178 200 THR C CA 1
ATOM 6350 C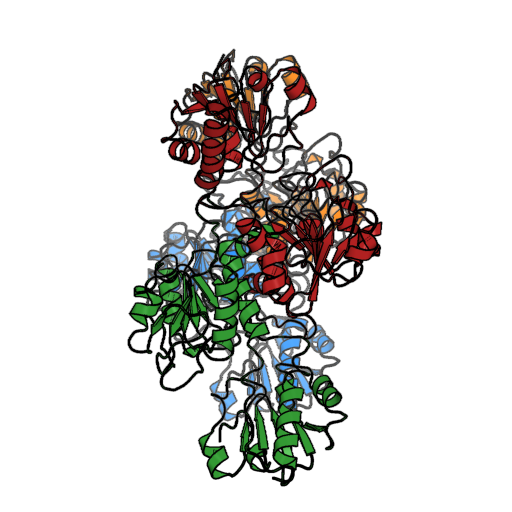 C . THR C 1 200 ? -41.652 -12.765 5.570 1.000 9.330 200 THR C C 1
ATOM 6351 O O . THR C 1 200 ? -40.986 -12.081 6.330 1.000 9.611 200 THR C O 1
ATOM 6355 N N . ASP C 1 201 ? -42.135 -13.964 5.897 1.000 10.338 201 ASP C N 1
ATOM 6356 C CA A ASP C 1 201 ? -41.786 -14.539 7.189 0.500 9.705 201 ASP C CA 1
ATOM 6357 C CA B ASP C 1 201 ? -41.789 -14.547 7.187 0.500 8.730 201 ASP C CA 1
ATOM 6358 C C . ASP C 1 201 ? -40.262 -14.586 7.411 1.000 9.001 201 ASP C C 1
ATOM 6359 O O . ASP C 1 201 ? -39.743 -14.357 8.507 1.000 10.383 201 ASP C O 1
ATOM 6368 N N . GLU C 1 202 ? -39.520 -14.917 6.319 1.000 8.994 202 GLU C N 1
ATOM 6369 C CA . GLU C 1 202 ? -38.082 -14.993 6.417 1.000 9.003 202 GLU C CA 1
ATOM 6370 C C . GLU C 1 202 ? -37.442 -13.617 6.600 1.000 9.134 202 GLU C C 1
ATOM 6371 O O . GLU C 1 202 ? -36.454 -13.527 7.349 1.000 10.061 202 GLU C O 1
ATOM 6377 N N . THR C 1 203 ? -37.914 -12.569 5.882 1.000 8.793 203 THR C N 1
ATOM 6378 C CA . THR C 1 203 ? -37.190 -11.305 5.982 1.000 7.804 203 THR C CA 1
ATOM 6379 C C . THR C 1 203 ? -37.654 -10.396 7.112 1.000 8.070 203 THR C C 1
ATOM 6380 O O . THR C 1 203 ? -36.970 -9.407 7.396 1.000 8.826 203 THR C O 1
ATOM 6384 N N . GLU C 1 204 ? -38.772 -10.696 7.753 1.000 7.942 204 GLU C N 1
ATOM 6385 C CA . GLU C 1 204 ? -39.238 -9.819 8.811 1.000 7.977 204 GLU C CA 1
ATOM 6386 C C . GLU C 1 204 ? -38.202 -9.764 9.929 1.000 7.578 204 GLU C C 1
ATOM 6387 O O . GLU C 1 204 ? -37.714 -10.790 10.406 1.000 8.577 204 GLU C O 1
ATOM 6393 N N . GLY C 1 205 ? -37.813 -8.560 10.332 1.000 8.693 205 GLY C N 1
ATOM 6394 C CA . GLY C 1 205 ? -36.849 -8.430 11.399 1.000 9.021 205 GLY C CA 1
ATOM 6395 C C . GLY C 1 205 ? -35.435 -8.866 11.077 1.000 8.883 205 GLY C C 1
ATOM 6396 O O . GLY C 1 205 ? -34.605 -9.037 11.969 1.000 9.849 205 GLY C O 1
ATOM 6397 N N . MET C 1 206 ? -35.102 -8.915 9.788 1.000 8.215 206 MET C N 1
ATOM 6398 C CA . MET C 1 206 ? -33.760 -9.262 9.355 1.000 8.651 206 MET C CA 1
ATOM 6399 C C . MET C 1 206 ? -32.683 -8.349 9.933 1.000 8.160 206 MET C C 1
ATOM 6400 O O . MET C 1 206 ? -31.565 -8.812 10.257 1.000 8.990 206 MET C O 1
ATOM 6405 N N . VAL C 1 207 ? -32.964 -7.049 9.988 1.000 8.215 207 VAL C N 1
ATOM 6406 C CA . VAL C 1 207 ? -31.959 -6.072 10.352 1.000 8.967 207 VAL C CA 1
ATOM 6407 C C . VAL C 1 207 ? -32.306 -5.498 11.728 1.000 8.926 207 VAL C C 1
ATOM 6408 O O . VAL C 1 207 ? -33.256 -4.721 11.878 1.000 9.266 207 VAL C O 1
ATOM 6412 N N . ALA C 1 208 ? -31.489 -5.901 12.693 1.000 8.654 208 ALA C N 1
ATOM 6413 C CA . ALA C 1 208 ? -31.742 -5.655 14.114 1.000 9.200 208 ALA C CA 1
ATOM 6414 C C . ALA C 1 208 ? -30.410 -5.355 14.784 1.000 8.250 208 ALA C C 1
ATOM 6415 O O . ALA C 1 208 ? -29.395 -5.134 14.127 1.000 8.943 208 ALA C O 1
ATOM 6417 N N . ALA C 1 209 ? -30.418 -5.337 16.129 1.000 10.240 209 ALA C N 1
ATOM 6418 C CA . ALA C 1 209 ? -29.232 -4.942 16.880 1.000 9.551 209 ALA C CA 1
ATOM 6419 C C . ALA C 1 209 ? -27.958 -5.658 16.422 1.000 9.639 209 ALA C C 1
ATOM 6420 O O . ALA C 1 209 ? -26.944 -4.958 16.263 1.000 10.566 209 ALA C O 1
ATOM 6422 N N . PRO C 1 210 ? -27.932 -6.982 16.157 1.000 8.978 210 PRO C N 1
ATOM 6423 C CA . PRO C 1 210 ? -26.663 -7.591 15.774 1.000 9.034 210 PRO C CA 1
ATOM 6424 C C . PRO C 1 210 ? -26.120 -7.032 14.454 1.000 8.612 210 PRO C C 1
ATOM 6425 O O . PRO C 1 210 ? -24.928 -6.881 14.254 1.000 9.729 210 PRO C O 1
ATOM 6429 N N . GLU C 1 211 ? -27.023 -6.766 13.517 1.000 8.396 211 GLU C N 1
ATOM 6430 C CA . GLU C 1 211 ? -26.632 -6.206 12.225 1.000 8.205 211 GLU C CA 1
ATOM 6431 C C . GLU C 1 211 ? -26.059 -4.816 12.391 1.000 8.496 211 GLU C C 1
ATOM 6432 O O . GLU C 1 211 ? -25.087 -4.443 11.760 1.000 9.622 211 GLU C O 1
ATOM 6438 N N . PHE C 1 212 ? -26.681 -3.990 13.239 1.000 9.067 212 PHE C N 1
ATOM 6439 C CA . PHE C 1 212 ? -26.165 -2.665 13.488 1.000 9.829 212 PHE C CA 1
ATOM 6440 C C . PHE C 1 212 ? -24.799 -2.710 14.152 1.000 10.065 212 PHE C C 1
ATOM 6441 O O . PHE C 1 212 ? -23.944 -1.832 13.923 1.000 10.807 212 PHE C O 1
ATOM 6449 N N . GLU C 1 213 ? -24.579 -3.691 15.031 1.000 10.554 213 GLU C N 1
ATOM 6450 C CA . GLU C 1 213 ? -23.291 -3.868 15.663 1.000 10.614 213 GLU C CA 1
ATOM 6451 C C . GLU C 1 213 ? -22.266 -4.145 14.567 1.000 10.242 213 GLU C C 1
ATOM 6452 O O . GLU C 1 213 ? -21.188 -3.554 14.555 1.000 12.344 213 GLU C O 1
ATOM 6458 N N . THR C 1 214 ? -22.554 -5.128 13.697 1.000 9.709 214 THR C N 1
ATOM 6459 C CA . THR C 1 214 ? -21.640 -5.533 12.634 1.000 10.724 214 THR C CA 1
ATOM 6460 C C . THR C 1 214 ? -21.317 -4.381 11.676 1.000 9.283 214 THR C C 1
ATOM 6461 O O . THR C 1 214 ? -20.166 -4.238 11.272 1.000 12.219 214 THR C O 1
ATOM 6465 N N . MET C 1 215 ? -22.338 -3.574 11.340 1.000 9.582 215 MET C N 1
ATOM 6466 C CA . MET C 1 215 ? -22.106 -2.497 10.391 1.000 10.090 215 MET C CA 1
ATOM 6467 C C . MET C 1 215 ? -21.042 -1.529 10.923 1.000 10.417 215 MET C C 1
ATOM 6468 O O . MET C 1 215 ? -20.886 -1.300 12.122 1.000 11.483 215 MET C O 1
ATOM 6473 N N . ARG C 1 216 ? -20.345 -0.929 9.973 1.000 9.798 216 ARG C N 1
ATOM 6474 C CA . ARG C 1 216 ? -19.386 0.131 10.286 1.000 11.030 216 ARG C CA 1
ATOM 6475 C C . ARG C 1 216 ? -20.086 1.307 10.989 1.000 9.767 216 ARG C C 1
ATOM 6476 O O . ARG C 1 216 ? -21.211 1.686 10.641 1.000 10.286 216 ARG C O 1
ATOM 6484 N N . GLU C 1 217 ? -19.372 1.941 11.921 1.000 11.177 217 GLU C N 1
ATOM 6485 C CA . GLU C 1 217 ? -19.912 3.086 12.624 1.000 13.217 217 GLU C CA 1
ATOM 6486 C C . GLU C 1 217 ? -20.065 4.308 11.716 1.000 12.464 217 GLU C C 1
ATOM 6487 O O . GLU C 1 217 ? -20.840 5.195 12.054 1.000 15.453 217 GLU C O 1
ATOM 6493 N N . ASP C 1 218 ? -19.368 4.335 10.563 1.000 11.779 218 ASP C N 1
ATOM 6494 C CA . ASP C 1 218 ? -19.530 5.386 9.587 1.000 11.823 218 ASP C CA 1
ATOM 6495 C C . ASP C 1 218 ? -20.532 5.046 8.482 1.000 10.891 218 ASP C C 1
ATOM 6496 O O . ASP C 1 218 ? -20.648 5.806 7.526 1.000 14.067 218 ASP C O 1
ATOM 6501 N N . ALA C 1 219 ? -21.226 3.910 8.593 1.000 9.367 219 ALA C N 1
ATOM 6502 C CA . ALA C 1 219 ? -22.128 3.419 7.563 1.000 9.554 219 ALA C CA 1
ATOM 6503 C C . ALA C 1 219 ? -23.547 3.951 7.744 1.000 8.704 219 ALA C C 1
ATOM 6504 O O . ALA C 1 219 ? -23.958 4.313 8.855 1.000 9.903 219 ALA C O 1
ATOM 6506 N N . SER C 1 220 ? -24.314 3.881 6.670 1.000 7.997 220 SER C N 1
ATOM 6507 C CA . SER C 1 220 ? -25.713 4.278 6.653 1.000 8.346 220 SER C CA 1
ATOM 6508 C C . SER C 1 220 ? -26.534 3.118 6.125 1.000 7.706 220 SER C C 1
ATOM 6509 O O . SER C 1 220 ? -26.198 2.485 5.117 1.000 8.739 220 SER C O 1
ATOM 6512 N N . LEU C 1 221 ? -27.711 2.936 6.734 1.000 7.373 221 LEU C N 1
ATOM 6513 C CA . LEU C 1 221 ? -28.727 1.999 6.282 1.000 7.440 221 LEU C CA 1
ATOM 6514 C C . LEU C 1 221 ? -29.701 2.715 5.342 1.000 8.069 221 LEU C C 1
ATOM 6515 O O . LEU C 1 221 ? -30.157 3.794 5.661 1.000 11.838 221 LEU C O 1
ATOM 6520 N N . VAL C 1 222 ? -30.042 2.111 4.218 1.000 6.530 222 VAL C N 1
ATOM 6521 C CA . VAL C 1 222 ? -31.099 2.574 3.335 1.000 6.067 222 VAL C CA 1
ATOM 6522 C C . VAL C 1 222 ? -32.212 1.542 3.326 1.000 6.676 222 VAL C C 1
ATOM 6523 O O . VAL C 1 222 ? -31.943 0.386 2.955 1.000 8.178 222 VAL C O 1
ATOM 6527 N N . ASN C 1 223 ? -33.449 1.925 3.688 1.000 6.822 223 ASN C N 1
ATOM 6528 C CA . ASN C 1 223 ? -34.572 0.995 3.614 1.000 6.614 223 ASN C CA 1
ATOM 6529 C C . ASN C 1 223 ? -35.610 1.528 2.633 1.000 6.488 223 ASN C C 1
ATOM 6530 O O . ASN C 1 223 ? -36.265 2.517 2.892 1.000 6.984 223 ASN C O 1
ATOM 6535 N N . VAL C 1 224 ? -35.679 0.860 1.466 1.000 6.939 224 VAL C N 1
ATOM 6536 C CA . VAL C 1 224 ? -36.714 1.110 0.478 1.000 6.094 224 VAL C CA 1
ATOM 6537 C C . VAL C 1 224 ? -37.605 -0.101 0.254 1.000 6.953 224 VAL C C 1
ATOM 6538 O O . VAL C 1 224 ? -38.368 -0.136 -0.717 1.000 8.602 224 VAL C O 1
ATOM 6542 N N . ALA C 1 225 ? -37.583 -1.042 1.205 1.000 6.876 225 ALA C N 1
ATOM 6543 C CA . ALA C 1 225 ? -38.254 -2.337 1.077 1.000 7.303 225 ALA C CA 1
ATOM 6544 C C . ALA C 1 225 ? -39.601 -2.282 1.769 1.000 6.787 225 ALA C C 1
ATOM 6545 O O . ALA C 1 225 ? -40.599 -1.745 1.222 1.000 7.519 225 ALA C O 1
ATOM 6547 N N . ARG C 1 226 ? -39.637 -2.737 3.013 1.000 7.460 226 ARG C N 1
ATOM 6548 C CA . ARG C 1 226 ? -40.764 -2.594 3.919 1.000 7.773 226 ARG C CA 1
ATOM 6549 C C . ARG C 1 226 ? -40.214 -2.295 5.310 1.000 6.404 226 ARG C C 1
ATOM 6550 O O . ARG C 1 226 ? -39.158 -2.797 5.676 1.000 7.079 226 ARG C O 1
ATOM 6558 N N . GLY C 1 227 ? -40.934 -1.472 6.074 1.000 7.031 227 GLY C N 1
ATOM 6559 C CA . GLY C 1 227 ? -40.471 -1.121 7.405 1.000 7.807 227 GLY C CA 1
ATOM 6560 C C . GLY C 1 227 ? -40.083 -2.294 8.273 1.000 8.381 227 GLY C C 1
ATOM 6561 O O . GLY C 1 227 ? -39.020 -2.309 8.865 1.000 8.145 227 GLY C O 1
ATOM 6562 N N . PRO C 1 228 ? -40.961 -3.322 8.352 1.000 7.338 228 PRO C N 1
ATOM 6563 C CA . PRO C 1 228 ? -40.669 -4.422 9.268 1.000 8.174 228 PRO C CA 1
ATOM 6564 C C . PRO C 1 228 ? -39.545 -5.366 8.904 1.000 8.485 228 PRO C C 1
ATOM 6565 O O . PRO C 1 228 ? -39.215 -6.216 9.726 1.000 9.223 228 PRO C O 1
ATOM 6569 N N . VAL C 1 229 ? -38.868 -5.111 7.765 1.000 7.459 229 VAL C N 1
ATOM 6570 C CA . VAL C 1 229 ? -37.599 -5.806 7.520 1.000 8.256 229 VAL C CA 1
ATOM 6571 C C . VAL C 1 229 ? -36.552 -5.373 8.557 1.000 7.447 229 VAL C C 1
ATOM 6572 O O . VAL C 1 229 ? -35.625 -6.113 8.879 1.000 8.555 229 VAL C O 1
ATOM 6576 N N . VAL C 1 230 ? -36.733 -4.185 9.151 1.000 7.337 230 VAL C N 1
ATOM 6577 C CA . VAL C 1 230 ? -35.884 -3.646 10.191 1.000 7.822 230 VAL C CA 1
ATOM 6578 C C . VAL C 1 230 ? -36.650 -3.731 11.521 1.000 8.254 230 VAL C C 1
ATOM 6579 O O . VAL C 1 230 ? -37.881 -3.505 11.524 1.000 10.101 230 VAL C O 1
ATOM 6583 N N . VAL C 1 231 ? -35.927 -4.043 12.620 1.000 8.396 231 VAL C N 1
ATOM 6584 C CA . VAL C 1 231 ? -36.508 -3.882 13.933 1.000 9.355 231 VAL C CA 1
ATOM 6585 C C . VAL C 1 231 ? -36.334 -2.428 14.332 1.000 8.709 231 VAL C C 1
ATOM 6586 O O . VAL C 1 231 ? -35.231 -1.986 14.686 1.000 9.492 231 VAL C O 1
ATOM 6590 N N . GLU C 1 232 ? -37.408 -1.629 14.158 1.000 9.335 232 GLU C N 1
ATOM 6591 C CA . GLU C 1 232 ? -37.286 -0.182 14.174 1.000 9.320 232 GLU C CA 1
ATOM 6592 C C . GLU C 1 232 ? -36.723 0.369 15.485 1.000 9.833 232 GLU C C 1
ATOM 6593 O O . GLU C 1 232 ? -35.894 1.288 15.484 1.000 10.927 232 GLU C O 1
ATOM 6599 N N . SER C 1 233 ? -37.124 -0.209 16.624 1.000 11.960 233 SER C N 1
ATOM 6600 C CA . SER C 1 233 ? -36.599 0.265 17.896 1.000 12.460 233 SER C CA 1
ATOM 6601 C C . SER C 1 233 ? -35.106 -0.002 18.035 1.000 10.273 233 SER C C 1
ATOM 6602 O O . SER C 1 233 ? -34.388 0.795 18.651 1.000 12.301 233 SER C O 1
ATOM 6605 N N . ASP C 1 234 ? -34.611 -1.105 17.435 1.000 9.371 234 ASP C N 1
ATOM 6606 C CA . ASP C 1 234 ? -33.177 -1.341 17.420 1.000 9.807 234 ASP C CA 1
ATOM 6607 C C . ASP C 1 234 ? -32.449 -0.318 16.542 1.000 9.813 234 ASP C C 1
ATOM 6608 O O . ASP C 1 234 ? -31.325 0.097 16.836 1.000 10.405 234 ASP C O 1
ATOM 6613 N N . LEU C 1 235 ? -33.100 0.127 15.463 1.000 10.141 235 LEU C N 1
ATOM 6614 C CA . LEU C 1 235 ? -32.487 1.135 14.616 1.000 9.627 235 LEU C CA 1
ATOM 6615 C C . LEU C 1 235 ? -32.332 2.449 15.391 1.000 9.402 235 LEU C C 1
ATOM 6616 O O . LEU C 1 235 ? -31.284 3.084 15.373 1.000 9.778 235 LEU C O 1
ATOM 6621 N N . VAL C 1 236 ? -33.387 2.865 16.106 1.000 9.572 236 VAL C N 1
ATOM 6622 C CA . VAL C 1 236 ? -33.297 4.059 16.940 1.000 10.239 236 VAL C CA 1
ATOM 6623 C C . VAL C 1 236 ? -32.138 3.914 17.928 1.000 10.709 236 VAL C C 1
ATOM 6624 O O . VAL C 1 236 ? -31.351 4.829 18.096 1.000 11.426 236 VAL C O 1
ATOM 6628 N N . ALA C 1 237 ? -32.043 2.768 18.604 1.000 10.451 237 ALA C N 1
ATOM 6629 C CA . ALA C 1 237 ? -31.010 2.578 19.604 1.000 11.302 237 ALA C CA 1
ATOM 6630 C C . ALA C 1 237 ? -29.629 2.637 18.974 1.000 11.432 237 ALA C C 1
ATOM 6631 O O . ALA C 1 237 ? -28.708 3.190 19.577 1.000 11.610 237 ALA C O 1
ATOM 6633 N N . ALA C 1 238 ? -29.462 2.055 17.770 1.000 10.741 238 ALA C N 1
ATOM 6634 C CA . ALA C 1 238 ? -28.181 2.083 17.070 1.000 9.760 238 ALA C CA 1
ATOM 6635 C C . ALA C 1 238 ? -27.770 3.487 16.674 1.000 9.753 238 ALA C C 1
ATOM 6636 O O . ALA C 1 238 ? -26.595 3.838 16.781 1.000 11.450 238 ALA C O 1
ATOM 6638 N N . LEU C 1 239 ? -28.768 4.265 16.228 1.000 10.761 239 LEU C N 1
ATOM 6639 C CA . LEU C 1 239 ? -28.495 5.660 15.895 1.000 11.670 239 LEU C CA 1
ATOM 6640 C C . LEU C 1 239 ? -28.077 6.471 17.126 1.000 13.149 239 LEU C C 1
ATOM 6641 O O . LEU C 1 239 ? -27.109 7.258 17.089 1.000 13.227 239 LEU C O 1
ATOM 6646 N N . ASP C 1 240 ? -28.793 6.274 18.229 1.000 13.667 240 ASP C N 1
ATOM 6647 C CA . ASP C 1 240 ? -28.464 6.961 19.472 1.000 13.970 240 ASP C CA 1
ATOM 6648 C C . ASP C 1 240 ? -27.064 6.600 19.963 1.000 15.008 240 ASP C C 1
ATOM 6649 O O . ASP C 1 240 ? -26.336 7.465 20.447 1.000 17.342 240 ASP C O 1
ATOM 6654 N N . SER C 1 241 ? -26.687 5.332 19.836 1.000 14.598 241 SER C N 1
ATOM 6655 C CA . SER C 1 241 ? -25.420 4.879 20.389 1.000 14.385 241 SER C CA 1
ATOM 6656 C C . SER C 1 241 ? -24.245 5.121 19.435 1.000 12.903 241 SER C C 1
ATOM 6657 O O . SER C 1 241 ? -23.100 4.904 19.812 1.000 17.734 241 SER C O 1
ATOM 6660 N N . GLY C 1 242 ? -24.511 5.466 18.164 1.000 14.067 242 GLY C N 1
ATOM 6661 C CA . GLY C 1 242 ? -23.455 5.597 17.176 1.000 14.459 242 GLY C CA 1
ATOM 6662 C C . GLY C 1 242 ? -22.969 4.263 16.613 1.000 11.746 242 GLY C C 1
ATOM 6663 O O . GLY C 1 242 ? -21.880 4.192 16.063 1.000 14.653 242 GLY C O 1
ATOM 6664 N N . ASP C 1 243 ? -23.773 3.208 16.721 1.000 12.013 243 ASP C N 1
ATOM 6665 C CA . ASP C 1 243 ? -23.424 1.926 16.117 1.000 11.264 243 ASP C CA 1
ATOM 6666 C C . ASP C 1 243 ? -23.366 2.050 14.582 1.000 9.957 243 ASP C C 1
ATOM 6667 O O . ASP C 1 243 ? -22.620 1.285 13.955 1.000 10.360 243 ASP C O 1
ATOM 6672 N N . ILE C 1 244 ? -24.206 2.920 14.024 1.000 10.229 244 ILE C N 1
ATOM 6673 C CA . ILE C 1 244 ? -24.108 3.317 12.611 1.000 9.576 244 ILE C CA 1
ATOM 6674 C C . ILE C 1 244 ? -24.243 4.836 12.589 1.000 9.437 244 ILE C C 1
ATOM 6675 O O . ILE C 1 244 ? -24.615 5.442 13.598 1.000 12.062 244 ILE C O 1
ATOM 6680 N N . ALA C 1 245 ? -23.947 5.433 11.437 1.000 8.707 245 ALA C N 1
ATOM 6681 C CA . ALA C 1 245 ? -23.917 6.877 11.292 1.000 9.047 245 ALA C CA 1
ATOM 6682 C C . ALA C 1 245 ? -25.270 7.498 10.975 1.000 8.213 245 ALA C C 1
ATOM 6683 O O . ALA C 1 245 ? -25.516 8.633 11.361 1.000 10.387 245 ALA C O 1
ATOM 6685 N N . GLY C 1 246 ? -26.125 6.774 10.270 1.000 8.205 246 GLY C N 1
ATOM 6686 C CA . GLY C 1 246 ? -27.312 7.386 9.740 1.000 8.769 246 GLY C CA 1
ATOM 6687 C C . GLY C 1 246 ? -28.119 6.397 8.910 1.000 7.183 246 GLY C C 1
ATOM 6688 O O . GLY C 1 246 ? -27.808 5.225 8.830 1.000 8.090 246 GLY C O 1
ATOM 6689 N N . ALA C 1 247 ? -29.150 6.942 8.257 1.000 7.040 247 ALA C N 1
ATOM 6690 C CA . ALA C 1 247 ? -30.063 6.094 7.498 1.000 6.667 247 ALA C CA 1
ATOM 6691 C C . ALA C 1 247 ? -30.909 6.945 6.556 1.000 6.457 247 ALA C C 1
ATOM 6692 O O . ALA C 1 247 ? -31.209 8.086 6.889 1.000 8.915 247 ALA C O 1
ATOM 6694 N N . ALA C 1 248 ? -31.258 6.360 5.415 1.000 6.510 248 ALA C N 1
ATOM 6695 C CA . ALA C 1 248 ? -32.254 6.917 4.534 1.000 6.918 248 ALA C CA 1
ATOM 6696 C C . ALA C 1 248 ? -33.402 5.936 4.536 1.000 5.965 248 ALA C C 1
ATOM 6697 O O . ALA C 1 248 ? -33.232 4.774 4.165 1.000 7.370 248 ALA C O 1
ATOM 6699 N N . LEU C 1 249 ? -34.577 6.384 4.990 1.000 6.881 249 LEU C N 1
ATOM 6700 C CA . LEU C 1 249 ? -35.697 5.529 5.281 1.000 6.429 249 LEU C CA 1
ATOM 6701 C C . LEU C 1 249 ? -36.933 6.041 4.532 1.000 6.520 249 LEU C C 1
ATOM 6702 O O . LEU C 1 249 ? -37.406 7.144 4.781 1.000 7.436 249 LEU C O 1
ATOM 6707 N N . ASP C 1 250 ? -37.466 5.155 3.670 1.000 6.575 250 ASP C N 1
ATOM 6708 C CA . ASP C 1 250 ? -38.663 5.452 2.916 1.000 6.926 250 ASP C CA 1
ATOM 6709 C C . ASP C 1 250 ? -39.896 4.689 3.420 1.000 6.525 250 ASP C C 1
ATOM 6710 O O . ASP C 1 250 ? -41.018 4.953 3.001 1.000 7.361 250 ASP C O 1
ATOM 6715 N N . VAL C 1 251 ? -39.658 3.696 4.294 1.000 6.765 251 VAL C N 1
ATOM 6716 C CA . VAL C 1 251 ? -40.657 2.762 4.762 1.000 6.737 251 VAL C CA 1
ATOM 6717 C C . VAL C 1 251 ? -40.409 2.551 6.252 1.000 6.429 251 VAL C C 1
ATOM 6718 O O . VAL C 1 251 ? -39.254 2.608 6.715 1.000 7.660 251 VAL C O 1
ATOM 6722 N N . PHE C 1 252 ? -41.500 2.231 6.961 1.000 7.723 252 PHE C N 1
ATOM 6723 C CA . PHE C 1 252 ? -41.496 2.210 8.417 1.000 8.875 252 PHE C CA 1
ATOM 6724 C C . PHE C 1 252 ? -42.466 1.169 8.938 1.000 9.572 252 PHE C C 1
ATOM 6725 O O . PHE C 1 252 ? -43.377 0.741 8.233 1.000 9.780 252 PHE C O 1
ATOM 6733 N N . SER C 1 253 ? -42.291 0.760 10.213 1.000 10.188 253 SER C N 1
ATOM 6734 C CA A SER C 1 253 ? -43.162 -0.277 10.735 0.500 13.036 253 SER C CA 1
ATOM 6735 C CA B SER C 1 253 ? -43.160 -0.252 10.802 0.500 13.234 253 SER C CA 1
ATOM 6736 C C . SER C 1 253 ? -44.617 0.204 10.854 1.000 11.946 253 SER C C 1
ATOM 6737 O O . SER C 1 253 ? -45.546 -0.568 10.649 1.000 16.135 253 SER C O 1
ATOM 6742 N N . GLU C 1 254 ? -44.814 1.488 11.139 1.000 11.707 254 GLU C N 1
ATOM 6743 C CA . GLU C 1 254 ? -46.108 2.147 11.091 1.000 13.333 254 GLU C CA 1
ATOM 6744 C C . GLU C 1 254 ? -45.956 3.331 10.136 1.000 11.243 254 GLU C C 1
ATOM 6745 O O . GLU C 1 254 ? -45.067 4.164 10.323 1.000 10.371 254 GLU C O 1
ATOM 6751 N N . GLU C 1 255 ? -46.878 3.431 9.168 1.000 10.668 255 GLU C N 1
ATOM 6752 C CA . GLU C 1 255 ? -46.929 4.500 8.188 1.000 10.538 255 GLU C CA 1
ATOM 6753 C C . GLU C 1 255 ? -48.322 5.088 8.207 1.000 11.586 255 GLU C C 1
ATOM 6754 O O . GLU C 1 255 ? -49.285 4.327 8.254 1.000 14.281 255 GLU C O 1
ATOM 6760 N N . PRO C 1 256 ? -48.474 6.435 8.209 1.000 11.026 256 PRO C N 1
ATOM 6761 C CA . PRO C 1 256 ? -47.387 7.411 8.323 1.000 10.751 256 PRO C CA 1
ATOM 6762 C C . PRO C 1 256 ? -46.559 7.256 9.580 1.000 10.045 256 PRO C C 1
ATOM 6763 O O . PRO C 1 256 ? -47.064 6.843 10.636 1.000 10.142 256 PRO C O 1
ATOM 6767 N N . LEU C 1 257 ? -45.289 7.605 9.503 1.000 9.420 257 LEU C N 1
ATOM 6768 C CA . LEU C 1 257 ? -44.390 7.536 10.650 1.000 9.521 257 LEU C CA 1
ATOM 6769 C C . LEU C 1 257 ? -44.941 8.438 11.727 1.000 9.636 257 LEU C C 1
ATOM 6770 O O . LEU C 1 257 ? -45.123 9.644 11.503 1.000 10.331 257 LEU C O 1
ATOM 6775 N N . PRO C 1 258 ? -45.252 7.939 12.934 1.000 10.713 258 PRO C N 1
ATOM 6776 C CA . PRO C 1 258 ? -45.803 8.848 13.939 1.000 10.917 258 PRO C CA 1
ATOM 6777 C C . PRO C 1 258 ? -44.902 10.039 14.236 1.000 10.641 258 PRO C C 1
ATOM 6778 O O . PRO C 1 258 ? -43.674 9.932 14.274 1.000 9.957 258 PRO C O 1
ATOM 6782 N N . GLU C 1 259 ? -45.538 11.154 14.608 1.000 11.566 259 GLU C N 1
ATOM 6783 C CA A GLU C 1 259 ? -44.809 12.382 14.896 0.500 11.771 259 GLU C CA 1
ATOM 6784 C CA B GLU C 1 259 ? -44.806 12.383 14.896 0.500 12.181 259 GLU C CA 1
ATOM 6785 C C . GLU C 1 259 ? -43.854 12.209 16.084 1.000 11.152 259 GLU C C 1
ATOM 6786 O O . GLU C 1 259 ? -42.842 12.910 16.186 1.000 11.313 259 GLU C O 1
ATOM 6797 N N . ASP C 1 260 ? -44.164 11.291 17.019 1.000 10.349 260 ASP C N 1
ATOM 6798 C CA . ASP C 1 260 ? -43.333 11.063 18.192 1.000 9.438 260 ASP C CA 1
ATOM 6799 C C . ASP C 1 260 ? -42.128 10.170 17.933 1.000 10.125 260 ASP C C 1
ATOM 6800 O O . ASP C 1 260 ? -41.278 10.018 18.804 1.000 11.393 260 ASP C O 1
ATOM 6805 N N . SER C 1 261 ? -41.978 9.595 16.715 1.000 9.113 261 SER C N 1
ATOM 6806 C CA . SER C 1 261 ? -40.805 8.779 16.433 1.000 8.471 261 SER C CA 1
ATOM 6807 C C . SER C 1 261 ? -39.526 9.573 16.628 1.000 8.811 261 SER C C 1
ATOM 6808 O O . SER C 1 261 ? -39.354 10.637 15.992 1.000 8.985 261 SER C O 1
ATOM 6811 N N . PRO C 1 262 ? -38.517 9.030 17.324 1.000 9.393 262 PRO C N 1
ATOM 6812 C CA . PRO C 1 262 ? -37.220 9.681 17.330 1.000 9.368 262 PRO C CA 1
ATOM 6813 C C . PRO C 1 262 ? -36.564 9.798 15.955 1.000 8.408 262 PRO C C 1
ATOM 6814 O O . PRO C 1 262 ? -35.636 10.589 15.790 1.000 9.850 262 PRO C O 1
ATOM 6818 N N . LEU C 1 263 ? -36.967 8.953 14.988 1.000 8.822 263 LEU C N 1
ATOM 6819 C CA . LEU C 1 263 ? -36.278 8.955 13.697 1.000 9.463 263 LEU C CA 1
ATOM 6820 C C . LEU C 1 263 ? -36.322 10.301 12.973 1.000 10.054 263 LEU C C 1
ATOM 6821 O O . LEU C 1 263 ? -35.393 10.607 12.242 1.000 9.932 263 LEU C O 1
ATOM 6826 N N . TRP C 1 264 ? -37.364 11.101 13.188 1.000 8.769 264 TRP C N 1
ATOM 6827 C CA . TRP C 1 264 ? -37.446 12.366 12.501 1.000 8.980 264 TRP C CA 1
ATOM 6828 C C . TRP C 1 264 ? -36.291 13.292 12.840 1.000 9.391 264 TRP C C 1
ATOM 6829 O O . TRP C 1 264 ? -35.949 14.143 12.025 1.000 10.623 264 TRP C O 1
ATOM 6840 N N A ASP C 1 265 ? -35.764 13.161 14.060 0.500 9.092 265 ASP C N 1
ATOM 6841 N N B ASP C 1 265 ? -35.712 13.180 14.040 0.500 9.303 265 ASP C N 1
ATOM 6842 C CA A ASP C 1 265 ? -34.947 14.199 14.657 0.500 10.597 265 ASP C CA 1
ATOM 6843 C CA B ASP C 1 265 ? -34.888 14.262 14.564 0.500 11.088 265 ASP C CA 1
ATOM 6844 C C A ASP C 1 265 ? -33.473 14.106 14.237 0.500 11.724 265 ASP C C 1
ATOM 6845 C C B ASP C 1 265 ? -33.394 14.070 14.352 0.500 12.930 265 ASP C C 1
ATOM 6846 O O A ASP C 1 265 ? -32.799 15.139 14.245 0.500 15.358 265 ASP C O 1
ATOM 6847 O O B ASP C 1 265 ? -32.624 14.982 14.663 0.500 18.429 265 ASP C O 1
ATOM 6856 N N . PHE C 1 266 ? -32.964 12.927 13.823 1.000 10.241 266 PHE C N 1
ATOM 6857 C CA . PHE C 1 266 ? -31.533 12.739 13.597 1.000 10.542 266 PHE C CA 1
ATOM 6858 C C . PHE C 1 266 ? -31.095 13.523 12.354 1.000 10.447 266 PHE C C 1
ATOM 6859 O O . PHE C 1 266 ? -31.717 13.390 11.304 1.000 10.922 266 PHE C O 1
ATOM 6867 N N . GLU C 1 267 ? -30.012 14.291 12.467 1.000 10.627 267 GLU C N 1
ATOM 6868 C CA . GLU C 1 267 ? -29.505 15.042 11.331 1.000 10.422 267 GLU C CA 1
ATOM 6869 C C . GLU C 1 267 ? -29.208 14.113 10.158 1.000 8.678 267 GLU C C 1
ATOM 6870 O O . GLU C 1 267 ? -29.522 14.426 9.031 1.000 9.483 267 GLU C O 1
ATOM 6876 N N . ASP C 1 268 ? -28.568 12.987 10.440 1.000 8.406 268 ASP C N 1
ATOM 6877 C CA . ASP C 1 268 ? -28.129 12.082 9.397 1.000 8.056 268 ASP C CA 1
ATOM 6878 C C . ASP C 1 268 ? -29.122 10.966 9.119 1.000 8.252 268 ASP C C 1
ATOM 6879 O O . ASP C 1 268 ? -28.721 9.926 8.534 1.000 8.532 268 ASP C O 1
ATOM 6884 N N . VAL C 1 269 ? -30.396 11.180 9.437 1.000 8.059 269 VAL C N 1
ATOM 6885 C CA . VAL C 1 269 ? -31.466 10.369 8.908 1.000 7.306 269 VAL C CA 1
ATOM 6886 C C . VAL C 1 269 ? -32.219 11.197 7.888 1.000 6.998 269 VAL C C 1
ATOM 6887 O O . VAL C 1 269 ? -32.535 12.379 8.133 1.000 7.373 269 VAL C O 1
ATOM 6891 N N . LEU C 1 270 ? -32.493 10.589 6.726 1.000 7.015 270 LEU C N 1
ATOM 6892 C CA . LEU C 1 270 ? -33.438 11.166 5.777 1.000 6.917 270 LEU C CA 1
ATOM 6893 C C . LEU C 1 270 ? -34.731 10.367 5.905 1.000 6.888 270 LEU C C 1
ATOM 6894 O O . LEU C 1 270 ? -34.733 9.155 5.717 1.000 8.214 270 LEU C O 1
ATOM 6899 N N . ILE C 1 271 ? -35.862 11.039 6.120 1.000 7.274 271 ILE C N 1
ATOM 6900 C CA . ILE C 1 271 ? -37.188 10.459 6.095 1.000 7.181 271 ILE C CA 1
ATOM 6901 C C . ILE C 1 271 ? -37.843 10.844 4.775 1.000 6.305 271 ILE C C 1
ATOM 6902 O O . ILE C 1 271 ? -37.915 12.029 4.453 1.000 7.417 271 ILE C O 1
ATOM 6907 N N . THR C 1 272 ? -38.339 9.847 4.051 1.000 6.886 272 THR C N 1
ATOM 6908 C CA . THR C 1 272 ? -39.199 10.124 2.911 1.000 6.618 272 THR C CA 1
ATOM 6909 C C . THR C 1 272 ? -40.480 9.318 3.052 1.000 7.725 272 THR C C 1
ATOM 6910 O O . THR C 1 272 ? -40.451 8.182 3.583 1.000 7.693 272 THR C O 1
ATOM 6914 N N . PRO C 1 273 ? -41.620 9.862 2.608 1.000 7.616 273 PRO C N 1
ATOM 6915 C CA . PRO C 1 273 ? -42.939 9.270 3.005 1.000 7.279 273 PRO C CA 1
ATOM 6916 C C . PRO C 1 273 ? -43.436 8.202 2.042 1.000 7.467 273 PRO C C 1
ATOM 6917 O O . PRO C 1 273 ? -44.512 8.302 1.470 1.000 9.146 273 PRO C O 1
ATOM 6921 N N . HIS C 1 274 ? -42.670 7.107 1.926 1.000 7.341 274 HIS C N 1
ATOM 6922 C CA . HIS C 1 274 ? -43.003 5.983 1.059 1.000 7.590 274 HIS C CA 1
ATOM 6923 C C . HIS C 1 274 ? -43.260 6.460 -0.382 1.000 7.782 274 HIS C C 1
ATOM 6924 O O . HIS C 1 274 ? -44.294 6.198 -0.971 1.000 9.920 274 HIS C O 1
ATOM 6931 N N . VAL C 1 275 ? -42.242 7.111 -0.922 1.000 7.442 275 VAL C N 1
ATOM 6932 C CA . VAL C 1 275 ? -42.287 7.798 -2.201 1.000 7.111 275 VAL C CA 1
ATOM 6933 C C . VAL C 1 275 ? -41.031 7.542 -3.027 1.000 7.453 275 VAL C C 1
ATOM 6934 O O . VAL C 1 275 ? -40.820 8.194 -4.066 1.000 7.920 275 VAL C O 1
ATOM 6938 N N . SER C 1 276 ? -40.195 6.581 -2.649 1.000 7.661 276 SER C N 1
ATOM 6939 C CA . SER C 1 276 ? -39.007 6.305 -3.443 1.000 7.862 276 SER C CA 1
ATOM 6940 C C . SER C 1 276 ? -39.306 5.822 -4.855 1.000 7.962 276 SER C C 1
ATOM 6941 O O . SER C 1 276 ? -38.442 5.946 -5.738 1.000 7.667 276 SER C O 1
ATOM 6944 N N . ALA C 1 277 ? -40.523 5.282 -5.062 1.000 7.174 277 ALA C N 1
ATOM 6945 C CA . ALA C 1 277 ? -40.981 4.830 -6.363 1.000 7.974 277 ALA C CA 1
ATOM 6946 C C . ALA C 1 277 ? -41.989 5.793 -7.000 1.000 8.366 277 ALA C C 1
ATOM 6947 O O . ALA C 1 277 ? -42.584 5.466 -8.048 1.000 9.014 277 ALA C O 1
ATOM 6949 N N . ALA C 1 278 ? -42.222 6.954 -6.398 1.000 7.695 278 ALA C N 1
ATOM 6950 C CA . ALA C 1 278 ? -43.238 7.853 -6.951 1.000 8.193 278 ALA C CA 1
ATOM 6951 C C . ALA C 1 278 ? -42.805 8.358 -8.335 1.000 7.855 278 ALA C C 1
ATOM 6952 O O . ALA C 1 278 ? -41.647 8.655 -8.567 1.000 8.474 278 ALA C O 1
ATOM 6954 N N . THR C 1 279 ? -43.802 8.509 -9.214 1.000 7.459 279 THR C N 1
ATOM 6955 C CA . THR C 1 279 ? -43.534 9.022 -10.553 1.000 7.609 279 THR C CA 1
ATOM 6956 C C . THR C 1 279 ? -44.824 9.541 -11.139 1.000 8.496 279 THR C C 1
ATOM 6957 O O . THR C 1 279 ? -45.846 8.861 -11.079 1.000 8.317 279 THR C O 1
ATOM 6961 N N . SER C 1 280 ? -44.718 10.688 -11.836 1.000 8.484 280 SER C N 1
ATOM 6962 C CA . SER C 1 280 ? -45.840 11.270 -12.544 1.000 9.455 280 SER C CA 1
ATOM 6963 C C . SER C 1 280 ? -46.318 10.427 -13.728 1.000 9.423 280 SER C C 1
ATOM 6964 O O . SER C 1 280 ? -47.279 10.831 -14.398 1.000 11.270 280 SER C O 1
ATOM 6967 N N . LYS C 1 281 ? -45.604 9.343 -14.075 1.000 9.048 281 LYS C N 1
ATOM 6968 C CA . LYS C 1 281 ? -46.006 8.435 -15.127 1.000 10.101 281 LYS C CA 1
ATOM 6969 C C . LYS C 1 281 ? -46.424 7.069 -14.612 1.000 9.602 281 LYS C C 1
ATOM 6970 O O . LYS C 1 281 ? -46.534 6.094 -15.371 1.000 10.198 281 LYS C O 1
ATOM 6976 N N . TYR C 1 282 ? -46.662 6.932 -13.308 1.000 9.290 282 TYR C N 1
ATOM 6977 C CA . TYR C 1 282 ? -47.007 5.645 -12.725 1.000 9.786 282 TYR C CA 1
ATOM 6978 C C . TYR C 1 282 ? -48.201 5.022 -13.433 1.000 9.192 282 TYR C C 1
ATOM 6979 O O . TYR C 1 282 ? -48.236 3.811 -13.681 1.000 10.422 282 TYR C O 1
ATOM 6988 N N . HIS C 1 283 ? -49.186 5.832 -13.788 1.000 10.710 283 HIS C N 1
ATOM 6989 C CA . HIS C 1 283 ? -50.358 5.337 -14.476 1.000 11.829 283 HIS C CA 1
ATOM 6990 C C . HIS C 1 283 ? -49.992 4.612 -15.760 1.000 10.914 283 HIS C C 1
ATOM 6991 O O . HIS C 1 283 ? -50.632 3.620 -16.083 1.000 13.004 283 HIS C O 1
ATOM 6998 N N . GLU C 1 284 ? -49.029 5.151 -16.510 1.000 11.255 284 GLU C N 1
ATOM 6999 C CA A GLU C 1 284 ? -48.614 4.519 -17.747 0.500 11.490 284 GLU C CA 1
ATOM 7000 C CA B GLU C 1 284 ? -48.604 4.526 -17.760 0.500 11.257 284 GLU C CA 1
ATOM 7001 C C . GLU C 1 284 ? -47.823 3.246 -17.458 1.000 10.558 284 GLU C C 1
ATOM 7002 O O . GLU C 1 284 ? -47.966 2.227 -18.147 1.000 12.123 284 GLU C O 1
ATOM 7013 N N . ASP C 1 285 ? -46.977 3.282 -16.418 1.000 10.087 285 ASP C N 1
ATOM 7014 C CA . ASP C 1 285 ? -46.150 2.131 -16.089 1.000 9.410 285 ASP C CA 1
ATOM 7015 C C . ASP C 1 285 ? -47.015 0.951 -15.667 1.000 8.908 285 ASP C C 1
ATOM 7016 O O . ASP C 1 285 ? -46.744 -0.186 -16.043 1.000 10.876 285 ASP C O 1
ATOM 7021 N N . VAL C 1 286 ? -48.068 1.196 -14.881 1.000 9.183 286 VAL C N 1
ATOM 7022 C CA . VAL C 1 286 ? -48.963 0.121 -14.504 1.000 10.165 286 VAL C CA 1
ATOM 7023 C C . VAL C 1 286 ? -49.846 -0.266 -15.693 1.000 10.538 286 VAL C C 1
ATOM 7024 O O . VAL C 1 286 ? -50.140 -1.453 -15.856 1.000 10.577 286 VAL C O 1
ATOM 7028 N N . ALA C 1 287 ? -50.306 0.736 -16.481 1.000 10.893 287 ALA C N 1
ATOM 7029 C CA . ALA C 1 287 ? -51.118 0.415 -17.648 1.000 11.369 287 ALA C CA 1
ATOM 7030 C C . ALA C 1 287 ? -50.420 -0.603 -18.556 1.000 10.085 287 ALA C C 1
ATOM 7031 O O . ALA C 1 287 ? -51.052 -1.522 -19.103 1.000 11.879 287 ALA C O 1
ATOM 7033 N N . ALA C 1 288 ? -49.106 -0.496 -18.698 1.000 11.161 288 ALA C N 1
ATOM 7034 C CA . ALA C 1 288 ? -48.364 -1.390 -19.576 1.000 12.347 288 ALA C CA 1
ATOM 7035 C C . ALA C 1 288 ? -48.485 -2.818 -19.075 1.000 12.162 288 ALA C C 1
ATOM 7036 O O . ALA C 1 288 ? -48.580 -3.767 -19.892 1.000 13.738 288 ALA C O 1
ATOM 7038 N N . LEU C 1 289 ? -48.459 -3.026 -17.747 1.000 12.608 289 LEU C N 1
ATOM 7039 C CA . LEU C 1 289 ? -48.599 -4.367 -17.190 1.000 13.056 289 LEU C CA 1
ATOM 7040 C C . LEU C 1 289 ? -49.984 -4.938 -17.453 1.000 12.022 289 LEU C C 1
ATOM 7041 O O . LEU C 1 289 ? -50.117 -6.115 -17.802 1.000 16.215 289 LEU C O 1
ATOM 7046 N N . ILE C 1 290 ? -51.037 -4.118 -17.313 1.000 13.261 290 ILE C N 1
ATOM 7047 C CA . ILE C 1 290 ? -52.394 -4.540 -17.585 1.000 13.699 290 ILE C CA 1
ATOM 7048 C C . ILE C 1 290 ? -52.542 -4.947 -19.050 1.000 13.201 290 ILE C C 1
ATOM 7049 O O . ILE C 1 290 ? -53.114 -6.009 -19.308 1.000 14.990 290 ILE C O 1
ATOM 7054 N N . ARG C 1 291 ? -51.999 -4.143 -19.968 1.000 12.900 291 ARG C N 1
ATOM 7055 C CA . ARG C 1 291 ? -52.083 -4.450 -21.404 1.000 15.007 291 ARG C CA 1
ATOM 7056 C C . ARG C 1 291 ? -51.419 -5.784 -21.727 1.000 16.285 291 ARG C C 1
ATOM 7057 O O . ARG C 1 291 ? -51.956 -6.575 -22.515 1.000 19.223 291 ARG C O 1
ATOM 7065 N N . GLU C 1 292 ? -50.235 -6.007 -21.131 1.000 15.896 292 GLU C N 1
ATOM 7066 C CA . GLU C 1 292 ? -49.484 -7.234 -21.336 1.000 17.710 292 GLU C CA 1
ATOM 7067 C C . GLU C 1 292 ? -50.336 -8.419 -20.906 1.000 17.690 292 GLU C C 1
ATOM 7068 O O . GLU C 1 292 ? -50.399 -9.408 -21.638 1.000 22.500 292 GLU C O 1
ATOM 7074 N N . ASN C 1 293 ? -50.908 -8.352 -19.692 1.000 18.094 293 ASN C N 1
ATOM 7075 C CA . ASN C 1 293 ? -51.675 -9.486 -19.184 1.000 21.376 293 ASN C CA 1
ATOM 7076 C C . ASN C 1 293 ? -53.013 -9.685 -19.919 1.000 20.974 293 ASN C C 1
ATOM 7077 O O . ASN C 1 293 ? -53.430 -10.819 -20.125 1.000 24.806 293 ASN C O 1
ATOM 7082 N N . ILE C 1 294 ? -53.649 -8.613 -20.381 1.000 22.299 294 ILE C N 1
ATOM 7083 C CA . ILE C 1 294 ? -54.810 -8.737 -21.267 1.000 22.508 294 ILE C CA 1
ATOM 7084 C C . ILE C 1 294 ? -54.422 -9.440 -22.567 1.000 25.588 294 ILE C C 1
ATOM 7085 O O . ILE C 1 294 ? -55.195 -10.267 -23.057 1.000 29.212 294 ILE C O 1
ATOM 7090 N N . GLU C 1 295 ? -53.266 -9.095 -23.161 1.000 26.902 295 GLU C N 1
ATOM 7091 C CA . GLU C 1 295 ? -52.785 -9.784 -24.361 1.000 27.549 295 GLU C CA 1
ATOM 7092 C C . GLU C 1 295 ? -52.482 -11.258 -24.053 1.000 33.051 295 GLU C C 1
ATOM 7093 O O . GLU C 1 295 ? -52.800 -12.109 -24.890 1.000 31.160 295 GLU C O 1
ATOM 7099 N N . LYS C 1 296 ? -51.869 -11.579 -22.883 1.000 31.905 296 LYS C N 1
ATOM 7100 C CA . LYS C 1 296 ? -51.598 -12.979 -22.531 1.000 38.646 296 LYS C CA 1
ATOM 7101 C C . LYS C 1 296 ? -52.910 -13.763 -22.389 1.000 39.373 296 LYS C C 1
ATOM 7102 O O . LYS C 1 296 ? -53.002 -14.901 -22.837 1.000 37.455 296 LYS C O 1
ATOM 7108 N N . ILE C 1 297 ? -53.928 -13.147 -21.772 1.000 35.397 297 ILE C N 1
ATOM 7109 C CA . ILE C 1 297 ? -55.261 -13.740 -21.669 1.000 42.315 297 ILE C CA 1
ATOM 7110 C C . ILE C 1 297 ? -55.859 -14.001 -23.059 1.000 43.241 297 ILE C C 1
ATOM 7111 O O . ILE C 1 297 ? -56.258 -15.134 -23.339 1.000 53.309 297 ILE C O 1
ATOM 7116 N N . ALA C 1 298 ? -55.865 -12.990 -23.943 1.000 39.076 298 ALA C N 1
ATOM 7117 C CA . ALA C 1 298 ? -56.348 -13.125 -25.312 1.000 48.108 298 ALA C CA 1
ATOM 7118 C C . ALA C 1 298 ? -55.823 -14.420 -25.925 1.000 60.783 298 ALA C C 1
ATOM 7119 O O . ALA C 1 298 ? -56.591 -15.163 -26.528 1.000 73.241 298 ALA C O 1
ATOM 7121 N N . THR C 1 299 ? -54.523 -14.685 -25.709 1.000 63.840 299 THR C N 1
ATOM 7122 C CA . THR C 1 299 ? -53.822 -15.803 -26.326 1.000 67.976 299 THR C CA 1
ATOM 7123 C C . THR C 1 299 ? -53.764 -17.044 -25.422 1.000 72.307 299 THR C C 1
ATOM 7124 O O . THR C 1 299 ? -53.268 -18.086 -25.854 1.000 76.892 299 THR C O 1
ATOM 7128 N N . GLY C 1 300 ? -54.255 -16.959 -24.177 1.000 69.199 300 GLY C N 1
ATOM 7129 C CA . GLY C 1 300 ? -54.273 -18.092 -23.261 1.000 53.374 300 GLY C CA 1
ATOM 7130 C C . GLY C 1 300 ? -52.890 -18.491 -22.726 1.000 56.253 300 GLY C C 1
ATOM 7131 O O . GLY C 1 300 ? -52.692 -19.661 -22.418 1.000 51.577 300 GLY C O 1
ATOM 7132 N N . ASP C 1 301 ? -51.955 -17.533 -22.574 1.000 47.180 301 ASP C N 1
ATOM 7133 C CA . ASP C 1 301 ? -50.645 -17.785 -21.974 1.000 43.195 301 ASP C CA 1
ATOM 7134 C C . ASP C 1 301 ? -50.657 -17.441 -20.484 1.000 43.470 301 ASP C C 1
ATOM 7135 O O . ASP C 1 301 ? -51.565 -16.761 -20.010 1.000 40.849 301 ASP C O 1
ATOM 7140 N N . GLU C 1 302 ? -49.613 -17.905 -19.774 1.000 36.964 302 GLU C N 1
ATOM 7141 C CA . GLU C 1 302 ? -49.425 -17.655 -18.356 1.000 32.840 302 GLU C CA 1
ATOM 7142 C C . GLU C 1 302 ? -49.243 -16.152 -18.124 1.000 30.052 302 GLU C C 1
ATOM 7143 O O . GLU C 1 302 ? -48.541 -15.481 -18.880 1.000 31.205 302 GLU C O 1
ATOM 7149 N N . LEU C 1 303 ? -49.876 -15.657 -17.056 1.000 31.108 303 LEU C N 1
ATOM 7150 C CA . LEU C 1 303 ? -49.819 -14.254 -16.689 1.000 21.141 303 LEU C CA 1
ATOM 7151 C C . LEU C 1 303 ? -48.415 -13.903 -16.182 1.000 23.483 303 LEU C C 1
ATOM 7152 O O . LEU C 1 303 ? -47.727 -14.716 -15.562 1.000 26.722 303 LEU C O 1
ATOM 7157 N N . THR C 1 304 ? -48.033 -12.654 -16.412 1.000 19.021 304 THR C N 1
ATOM 7158 C CA . THR C 1 304 ? -46.834 -12.062 -15.851 1.000 20.903 304 THR C CA 1
ATOM 7159 C C . THR C 1 304 ? -47.115 -11.689 -14.393 1.000 19.468 304 THR C C 1
ATOM 7160 O O . THR C 1 304 ? -48.156 -11.092 -14.125 1.000 17.178 304 THR C O 1
ATOM 7164 N N . ASN C 1 305 ? -46.139 -11.957 -13.510 1.000 17.883 305 ASN C N 1
ATOM 7165 C CA . ASN C 1 305 ? -46.185 -11.554 -12.107 1.000 18.019 305 ASN C CA 1
ATOM 7166 C C . ASN C 1 305 ? -47.375 -12.183 -11.389 1.000 16.809 305 ASN C C 1
ATOM 7167 O O . ASN C 1 305 ? -47.935 -11.576 -10.483 1.000 17.403 305 ASN C O 1
ATOM 7172 N N . ARG C 1 306 ? -47.708 -13.431 -11.719 1.000 18.063 306 ARG C N 1
ATOM 7173 C CA . ARG C 1 306 ? -48.785 -14.121 -11.017 1.000 19.039 306 ARG C CA 1
ATOM 7174 C C . ARG C 1 306 ? -48.263 -14.642 -9.684 1.000 20.385 306 ARG C C 1
ATOM 7175 O O . ARG C 1 306 ? -47.312 -15.421 -9.642 1.000 23.972 306 ARG C O 1
ATOM 7183 N N . VAL C 1 307 ? -48.964 -14.266 -8.615 1.000 18.328 307 VAL C N 1
ATOM 7184 C CA . VAL C 1 307 ? -48.657 -14.634 -7.247 1.000 21.630 307 VAL C CA 1
ATOM 7185 C C . VAL C 1 307 ? -49.372 -15.932 -6.891 1.000 23.481 307 VAL C C 1
ATOM 7186 O O . VAL C 1 307 ? -48.758 -16.814 -6.287 1.000 27.027 307 VAL C O 1
ATOM 7190 N N . VAL C 1 308 ? -50.660 -16.003 -7.238 1.000 21.125 308 VAL C N 1
ATOM 7191 C CA . VAL C 1 308 ? -51.483 -17.187 -7.048 1.000 23.967 308 VAL C CA 1
ATOM 7192 C C . VAL C 1 308 ? -52.638 -17.177 -8.053 1.000 22.658 308 VAL C C 1
ATOM 7193 O O . VAL C 1 308 ? -52.856 -16.132 -8.689 1.000 21.716 308 VAL C O 1
ATOM 7198 N N . MET D 1 1 ? 15.655 26.770 -14.690 1.000 53.610 1 MET D N 1
ATOM 7199 C CA . MET D 1 1 ? 14.768 26.743 -13.489 1.000 56.044 1 MET D CA 1
ATOM 7200 C C . MET D 1 1 ? 14.802 25.343 -12.875 1.000 42.477 1 MET D C 1
ATOM 7201 O O . MET D 1 1 ? 14.246 24.403 -13.438 1.000 55.906 1 MET D O 1
ATOM 7206 N N . HIS D 1 2 ? 15.542 25.216 -11.764 1.000 45.205 2 HIS D N 1
ATOM 7207 C CA . HIS D 1 2 ? 15.444 24.073 -10.872 1.000 42.753 2 HIS D CA 1
ATOM 7208 C C . HIS D 1 2 ? 14.600 24.531 -9.688 1.000 34.387 2 HIS D C 1
ATOM 7209 O O . HIS D 1 2 ? 14.824 25.630 -9.172 1.000 42.138 2 HIS D O 1
ATOM 7216 N N . ILE D 1 3 ? 13.583 23.743 -9.324 1.000 26.065 3 ILE D N 1
ATOM 7217 C CA . ILE D 1 3 ? 12.854 24.072 -8.097 1.000 23.460 3 ILE D CA 1
ATOM 7218 C C . ILE D 1 3 ? 13.659 23.555 -6.913 1.000 23.702 3 ILE D C 1
ATOM 7219 O O . ILE D 1 3 ? 14.037 22.359 -6.872 1.000 27.560 3 ILE D O 1
ATOM 7224 N N . GLU D 1 4 ? 13.877 24.450 -5.949 1.000 21.600 4 GLU D N 1
ATOM 7225 C CA . GLU D 1 4 ? 14.635 24.087 -4.757 1.000 24.197 4 GLU D CA 1
ATOM 7226 C C . GLU D 1 4 ? 13.840 24.175 -3.448 1.000 27.481 4 GLU D C 1
ATOM 7227 O O . GLU D 1 4 ? 14.324 23.658 -2.439 1.000 29.216 4 GLU D O 1
ATOM 7233 N N . ARG D 1 5 ? 12.653 24.813 -3.435 1.000 29.868 5 ARG D N 1
ATOM 7234 C CA . ARG D 1 5 ? 11.827 24.959 -2.234 1.000 27.821 5 ARG D CA 1
ATOM 7235 C C . ARG D 1 5 ? 10.375 25.144 -2.668 1.000 28.269 5 ARG D C 1
ATOM 7236 O O . ARG D 1 5 ? 10.139 25.816 -3.670 1.000 32.410 5 ARG D O 1
ATOM 7244 N N . LEU D 1 6 ? 9.420 24.565 -1.916 1.000 28.256 6 LEU D N 1
ATOM 7245 C CA . LEU D 1 6 ? 7.992 24.863 -2.074 1.000 27.807 6 LEU D CA 1
ATOM 7246 C C . LEU D 1 6 ? 7.423 25.543 -0.818 1.000 29.645 6 LEU D C 1
ATOM 7247 O O . LEU D 1 6 ? 7.427 24.961 0.278 1.000 34.047 6 LEU D O 1
ATOM 7252 N N . ALA D 1 7 ? 6.841 26.734 -1.011 1.000 29.786 7 ALA D N 1
ATOM 7253 C CA . ALA D 1 7 ? 6.103 27.474 0.009 1.000 31.062 7 ALA D CA 1
ATOM 7254 C C . ALA D 1 7 ? 4.606 27.214 -0.110 1.000 30.801 7 ALA D C 1
ATOM 7255 O O . ALA D 1 7 ? 4.053 27.228 -1.213 1.000 35.106 7 ALA D O 1
ATOM 7257 N N . VAL D 1 8 ? 3.952 27.032 1.051 1.000 27.812 8 VAL D N 1
ATOM 7258 C CA . VAL D 1 8 ? 2.512 26.824 1.121 1.000 28.230 8 VAL D CA 1
ATOM 7259 C C . VAL D 1 8 ? 1.890 28.060 1.768 1.000 27.039 8 VAL D C 1
ATOM 7260 O O . VAL D 1 8 ? 2.000 28.269 2.966 1.000 28.944 8 VAL D O 1
ATOM 7264 N N . ASP D 1 9 ? 1.245 28.910 0.959 1.000 26.796 9 ASP D N 1
ATOM 7265 C CA . ASP D 1 9 ? 0.652 30.146 1.449 1.000 27.013 9 ASP D CA 1
ATOM 7266 C C . ASP D 1 9 ? -0.494 29.827 2.412 1.000 25.651 9 ASP D C 1
ATOM 7267 O O . ASP D 1 9 ? -1.288 28.929 2.139 1.000 25.004 9 ASP D O 1
ATOM 7272 N N . GLU D 1 10 ? -0.637 30.599 3.500 1.000 25.813 10 GLU D N 1
ATOM 7273 C CA . GLU D 1 10 ? -1.688 30.405 4.495 1.000 25.499 10 GLU D CA 1
ATOM 7274 C C . GLU D 1 10 ? -3.097 30.417 3.889 1.000 24.158 10 GLU D C 1
ATOM 7275 O O . GLU D 1 10 ? -3.994 29.775 4.433 1.000 23.956 10 GLU D O 1
ATOM 7281 N N . SER D 1 11 ? -3.306 31.125 2.759 1.000 25.250 11 SER D N 1
ATOM 7282 C CA . SER D 1 11 ? -4.609 31.185 2.102 1.000 23.893 11 SER D CA 1
ATOM 7283 C C . SER D 1 11 ? -5.144 29.808 1.689 1.000 21.817 11 SER D C 1
ATOM 7284 O O . SER D 1 11 ? -6.346 29.667 1.413 1.000 21.371 11 SER D O 1
ATOM 7287 N N . VAL D 1 12 ? -4.271 28.782 1.583 1.000 20.720 12 VAL D N 1
ATOM 7288 C CA . VAL D 1 12 ? -4.736 27.436 1.247 1.000 20.631 12 VAL D CA 1
ATOM 7289 C C . VAL D 1 12 ? -5.761 26.928 2.255 1.000 21.947 12 VAL D C 1
ATOM 7290 O O . VAL D 1 12 ? -6.561 26.080 1.899 1.000 19.779 12 VAL D O 1
ATOM 7294 N N . GLY D 1 13 ? -5.753 27.491 3.468 1.000 22.382 13 GLY D N 1
ATOM 7295 C CA . GLY D 1 13 ? -6.717 27.185 4.508 1.000 23.159 13 GLY D CA 1
ATOM 7296 C C . GLY D 1 13 ? -8.163 27.485 4.159 1.000 21.925 13 GLY D C 1
ATOM 7297 O O . GLY D 1 13 ? -9.047 26.936 4.818 1.000 26.377 13 GLY D O 1
ATOM 7298 N N . ARG D 1 14 ? -8.402 28.319 3.136 1.000 23.293 14 ARG D N 1
ATOM 7299 C CA . ARG D 1 14 ? -9.745 28.549 2.633 1.000 25.471 14 ARG D CA 1
ATOM 7300 C C . ARG D 1 14 ? -10.343 27.275 2.012 1.000 26.486 14 ARG D C 1
ATOM 7301 O O . ARG D 1 14 ? -11.560 27.185 1.920 1.000 32.721 14 ARG D O 1
ATOM 7309 N N . ALA D 1 15 ? -9.503 26.319 1.558 1.000 23.456 15 ALA D N 1
ATOM 7310 C CA . ALA D 1 15 ? -9.919 25.082 0.904 1.000 21.008 15 ALA D CA 1
ATOM 7311 C C . ALA D 1 15 ? -9.638 23.831 1.730 1.000 20.588 15 ALA D C 1
ATOM 7312 O O . ALA D 1 15 ? -10.425 22.895 1.695 1.000 23.148 15 ALA D O 1
ATOM 7314 N N . MET D 1 16 ? -8.540 23.831 2.496 1.000 19.101 16 MET D N 1
ATOM 7315 C CA . MET D 1 16 ? -8.088 22.636 3.175 1.000 19.036 16 MET D CA 1
ATOM 7316 C C . MET D 1 16 ? -7.140 23.032 4.288 1.000 17.867 16 MET D C 1
ATOM 7317 O O . MET D 1 16 ? -6.459 24.049 4.218 1.000 22.013 16 MET D O 1
ATOM 7322 N N . PRO D 1 17 ? -7.048 22.236 5.370 1.000 18.839 17 PRO D N 1
ATOM 7323 C CA . PRO D 1 17 ? -6.123 22.555 6.441 1.000 19.324 17 PRO D CA 1
ATOM 7324 C C . PRO D 1 17 ? -4.695 22.619 5.907 1.000 20.975 17 PRO D C 1
ATOM 7325 O O . PRO D 1 17 ? -4.226 21.658 5.289 1.000 21.213 17 PRO D O 1
ATOM 7329 N N . PRO D 1 18 ? -3.978 23.761 6.038 1.000 22.524 18 PRO D N 1
ATOM 7330 C CA . PRO D 1 18 ? -2.654 23.898 5.427 1.000 22.165 18 PRO D CA 1
ATOM 7331 C C . PRO D 1 18 ? -1.718 22.785 5.863 1.000 22.610 18 PRO D C 1
ATOM 7332 O O . PRO D 1 18 ? -0.928 22.319 5.064 1.000 21.825 18 PRO D O 1
ATOM 7336 N N . GLN D 1 19 ? -1.826 22.342 7.124 1.000 20.283 19 GLN D N 1
ATOM 7337 C CA . GLN D 1 19 ? -0.891 21.332 7.579 1.000 22.762 19 GLN D CA 1
ATOM 7338 C C . GLN D 1 19 ? -1.120 19.984 6.874 1.000 23.292 19 GLN D C 1
ATOM 7339 O O . GLN D 1 19 ? -0.172 19.240 6.656 1.000 21.467 19 GLN D O 1
ATOM 7345 N N . ARG D 1 20 ? -2.361 19.676 6.491 1.000 22.629 20 ARG D N 1
ATOM 7346 C CA . ARG D 1 20 ? -2.674 18.447 5.765 1.000 19.332 20 ARG D CA 1
ATOM 7347 C C . ARG D 1 20 ? -2.000 18.444 4.391 1.000 18.386 20 ARG D C 1
ATOM 7348 O O . ARG D 1 20 ? -1.463 17.427 3.946 1.000 21.203 20 ARG D O 1
ATOM 7356 N N . PHE D 1 21 ? -2.060 19.590 3.709 1.000 18.125 21 PHE D N 1
ATOM 7357 C CA . PHE D 1 21 ? -1.404 19.795 2.432 1.000 19.353 21 PHE D CA 1
ATOM 7358 C C . PHE D 1 21 ? 0.110 19.702 2.592 1.000 22.166 21 PHE D C 1
ATOM 7359 O O . PHE D 1 21 ? 0.778 19.051 1.803 1.000 20.590 21 PHE D O 1
ATOM 7367 N N . ILE D 1 22 ? 0.674 20.377 3.600 1.000 24.964 22 ILE D N 1
ATOM 7368 C CA . ILE D 1 22 ? 2.111 20.332 3.805 1.000 23.900 22 ILE D CA 1
ATOM 7369 C C . ILE D 1 22 ? 2.568 18.886 3.992 1.000 26.978 22 ILE D C 1
ATOM 7370 O O . ILE D 1 22 ? 3.579 18.503 3.419 1.000 28.514 22 ILE D O 1
ATOM 7375 N N . GLU D 1 23 ? 1.825 18.106 4.785 1.000 24.764 23 GLU D N 1
ATOM 7376 C CA . GLU D 1 23 ? 2.159 16.705 5.017 1.000 27.563 23 GLU D CA 1
ATOM 7377 C C . GLU D 1 23 ? 2.074 15.885 3.729 1.000 27.611 23 GLU D C 1
ATOM 7378 O O . GLU D 1 23 ? 2.913 15.016 3.528 1.000 30.569 23 GLU D O 1
ATOM 7384 N N . ALA D 1 24 ? 1.089 16.167 2.868 1.000 23.430 24 ALA D N 1
ATOM 7385 C CA . ALA D 1 24 ? 0.937 15.459 1.594 1.000 24.847 24 ALA D CA 1
ATOM 7386 C C . ALA D 1 24 ? 2.075 15.742 0.601 1.000 26.873 24 ALA D C 1
ATOM 7387 O O . ALA D 1 24 ? 2.293 14.976 -0.347 1.000 30.089 24 ALA D O 1
ATOM 7389 N N . LEU D 1 25 ? 2.805 16.843 0.815 1.000 25.542 25 LEU D N 1
ATOM 7390 C CA . LEU D 1 25 ? 3.929 17.229 -0.026 1.000 28.260 25 LEU D CA 1
ATOM 7391 C C . LEU D 1 25 ? 5.270 16.817 0.574 1.000 33.068 25 LEU D C 1
ATOM 7392 O O . LEU D 1 25 ? 6.315 17.212 0.053 1.000 38.307 25 LEU D O 1
ATOM 7397 N N . SER D 1 26 ? 5.250 15.991 1.623 1.000 35.024 26 SER D N 1
ATOM 7398 C CA . SER D 1 26 ? 6.470 15.595 2.317 1.000 38.240 26 SER D CA 1
ATOM 7399 C C . SER D 1 26 ? 7.443 14.769 1.463 1.000 45.305 26 SER D C 1
ATOM 7400 O O . SER D 1 26 ? 8.621 14.740 1.792 1.000 47.631 26 SER D O 1
ATOM 7403 N N . ASP D 1 27 ? 6.967 14.110 0.390 1.000 43.779 27 ASP D N 1
ATOM 7404 C CA . ASP D 1 27 ? 7.779 13.207 -0.422 1.000 47.827 27 ASP D CA 1
ATOM 7405 C C . ASP D 1 27 ? 8.425 13.901 -1.628 1.000 49.513 27 ASP D C 1
ATOM 7406 O O . ASP D 1 27 ? 9.093 13.219 -2.412 1.000 44.676 27 ASP D O 1
ATOM 7411 N N . LEU D 1 28 ? 8.241 15.228 -1.792 1.000 50.693 28 LEU D N 1
ATOM 7412 C CA . LEU D 1 28 ? 8.892 15.974 -2.861 1.000 50.365 28 LEU D CA 1
ATOM 7413 C C . LEU D 1 28 ? 10.400 15.913 -2.679 1.000 54.946 28 LEU D C 1
ATOM 7414 O O . LEU D 1 28 ? 10.890 15.632 -1.584 1.000 64.983 28 LEU D O 1
ATOM 7419 N N . GLY D 1 29 ? 11.116 16.301 -3.738 1.000 54.104 29 GLY D N 1
ATOM 7420 C CA . GLY D 1 29 ? 12.568 16.379 -3.697 1.000 43.901 29 GLY D CA 1
ATOM 7421 C C . GLY D 1 29 ? 13.111 17.565 -2.895 1.000 35.150 29 GLY D C 1
ATOM 7422 O O . GLY D 1 29 ? 14.331 17.679 -2.765 1.000 31.374 29 GLY D O 1
ATOM 7423 N N . VAL D 1 30 ? 12.224 18.421 -2.366 1.000 25.439 30 VAL D N 1
ATOM 7424 C CA . VAL D 1 30 ? 12.604 19.743 -1.884 1.000 24.841 30 VAL D CA 1
ATOM 7425 C C . VAL D 1 30 ? 11.892 20.033 -0.568 1.000 28.039 30 VAL D C 1
ATOM 7426 O O . VAL D 1 30 ? 10.816 19.469 -0.296 1.000 35.370 30 VAL D O 1
ATOM 7430 N N . PRO D 1 31 ? 12.406 20.987 0.246 1.000 32.073 31 PRO D N 1
ATOM 7431 C CA . PRO D 1 31 ? 11.704 21.424 1.452 1.000 31.524 31 PRO D CA 1
ATOM 7432 C C . PRO D 1 31 ? 10.375 22.109 1.154 1.000 33.436 31 PRO D C 1
ATOM 7433 O O . PRO D 1 31 ? 10.245 22.831 0.175 1.000 31.677 31 PRO D O 1
ATOM 7437 N N . VAL D 1 32 ? 9.429 21.877 2.053 1.000 33.043 32 VAL D N 1
ATOM 7438 C CA . VAL D 1 32 ? 8.083 22.412 1.975 1.000 27.746 32 VAL D CA 1
ATOM 7439 C C . VAL D 1 32 ? 7.855 23.208 3.257 1.000 29.389 32 VAL D C 1
ATOM 7440 O O . VAL D 1 32 ? 7.959 22.647 4.349 1.000 34.080 32 VAL D O 1
ATOM 7444 N N . GLU D 1 33 ? 7.533 24.502 3.104 1.000 31.548 33 GLU D N 1
ATOM 7445 C CA . GLU D 1 33 ? 7.455 25.443 4.207 1.000 32.243 33 GLU D CA 1
ATOM 7446 C C . GLU D 1 33 ? 6.157 26.246 4.156 1.000 32.078 33 GLU D C 1
ATOM 7447 O O . GLU D 1 33 ? 5.739 26.752 3.117 1.000 29.977 33 GLU D O 1
ATOM 7453 N N . PHE D 1 34 ? 5.517 26.382 5.321 1.000 32.800 34 PHE D N 1
ATOM 7454 C CA . PHE D 1 34 ? 4.400 27.293 5.486 1.000 30.350 34 PHE D CA 1
ATOM 7455 C C . PHE D 1 34 ? 4.854 28.728 5.263 1.000 33.054 34 PHE D C 1
ATOM 7456 O O . PHE D 1 34 ? 5.919 29.097 5.735 1.000 38.580 34 PHE D O 1
ATOM 7464 N N . ALA D 1 35 ? 4.030 29.510 4.554 1.000 34.700 35 ALA D N 1
ATOM 7465 C CA . ALA D 1 35 ? 4.324 30.902 4.284 1.000 36.358 35 ALA D CA 1
ATOM 7466 C C . ALA D 1 35 ? 3.167 31.760 4.756 1.000 36.444 35 ALA D C 1
ATOM 7467 O O . ALA D 1 35 ? 2.045 31.582 4.289 1.000 33.315 35 ALA D O 1
ATOM 7469 N N . GLY D 1 36 ? 3.449 32.683 5.687 1.000 42.252 36 GLY D N 1
ATOM 7470 C CA . GLY D 1 36 ? 2.484 33.688 6.096 1.000 47.001 36 GLY D CA 1
ATOM 7471 C C . GLY D 1 36 ? 2.300 34.773 5.037 1.000 72.870 36 GLY D C 1
ATOM 7472 O O . GLY D 1 36 ? 3.059 34.861 4.066 1.000 69.316 36 GLY D O 1
ATOM 7473 N N . GLU D 1 37 ? 1.395 35.707 5.340 1.000 58.315 37 GLU D N 1
ATOM 7474 C CA . GLU D 1 37 ? 0.976 36.738 4.404 1.000 57.897 37 GLU D CA 1
ATOM 7475 C C . GLU D 1 37 ? 2.032 37.828 4.156 1.000 54.485 37 GLU D C 1
ATOM 7476 O O . GLU D 1 37 ? 1.740 38.766 3.408 1.000 52.964 37 GLU D O 1
ATOM 7482 N N . ASP D 1 38 ? 3.238 37.724 4.754 1.000 57.482 38 ASP D N 1
ATOM 7483 C CA . ASP D 1 38 ? 4.315 38.688 4.552 1.000 54.631 38 ASP D CA 1
ATOM 7484 C C . ASP D 1 38 ? 5.654 38.024 4.197 1.000 56.729 38 ASP D C 1
ATOM 7485 O O . ASP D 1 38 ? 6.667 38.724 4.220 1.000 61.145 38 ASP D O 1
ATOM 7490 N N . GLU D 1 39 ? 5.688 36.723 3.831 1.000 54.721 39 GLU D N 1
ATOM 7491 C CA . GLU D 1 39 ? 6.916 36.083 3.358 1.000 56.083 39 GLU D CA 1
ATOM 7492 C C . GLU D 1 39 ? 7.368 36.726 2.042 1.000 58.994 39 GLU D C 1
ATOM 7493 O O . GLU D 1 39 ? 6.544 37.274 1.305 1.000 45.770 39 GLU D O 1
ATOM 7499 N N . GLN D 1 40 ? 8.684 36.650 1.775 1.000 56.615 40 GLN D N 1
ATOM 7500 C CA . GLN D 1 40 ? 9.290 37.058 0.516 1.000 53.923 40 GLN D CA 1
ATOM 7501 C C . GLN D 1 40 ? 9.862 35.812 -0.166 1.000 52.930 40 GLN D C 1
ATOM 7502 O O . GLN D 1 40 ? 10.180 34.825 0.497 1.000 39.172 40 GLN D O 1
ATOM 7508 N N . PHE D 1 41 ? 10.027 35.873 -1.493 1.000 52.422 41 PHE D N 1
ATOM 7509 C CA . PHE D 1 41 ? 10.411 34.721 -2.298 1.000 48.761 41 PHE D CA 1
ATOM 7510 C C . PHE D 1 41 ? 11.557 35.099 -3.239 1.000 38.221 41 PHE D C 1
ATOM 7511 O O . PHE D 1 41 ? 11.961 36.252 -3.306 1.000 46.281 41 PHE D O 1
ATOM 7519 N N . GLY D 1 42 ? 12.082 34.097 -3.962 1.000 44.101 42 GLY D N 1
ATOM 7520 C CA . GLY D 1 42 ? 13.207 34.316 -4.847 1.000 34.139 42 GLY D CA 1
ATOM 7521 C C . GLY D 1 42 ? 13.531 33.092 -5.680 1.000 33.901 42 GLY D C 1
ATOM 7522 O O . GLY D 1 42 ? 12.792 32.095 -5.668 1.000 27.378 42 GLY D O 1
ATOM 7523 N N . PRO D 1 43 ? 14.622 33.153 -6.468 1.000 36.672 43 PRO D N 1
ATOM 7524 C CA . PRO D 1 43 ? 15.000 32.062 -7.366 1.000 38.315 43 PRO D CA 1
ATOM 7525 C C . PRO D 1 43 ? 14.994 30.692 -6.684 1.000 33.982 43 PRO D C 1
ATOM 7526 O O . PRO D 1 43 ? 15.448 30.565 -5.549 1.000 40.042 43 PRO D O 1
ATOM 7530 N N . GLY D 1 44 ? 14.408 29.703 -7.366 1.000 33.910 44 GLY D N 1
ATOM 7531 C CA . GLY D 1 44 ? 14.338 28.333 -6.872 1.000 31.263 44 GLY D CA 1
ATOM 7532 C C . GLY D 1 44 ? 13.016 28.006 -6.186 1.000 27.118 44 GLY D C 1
ATOM 7533 O O . GLY D 1 44 ? 12.698 26.838 -6.102 1.000 26.823 44 GLY D O 1
ATOM 7534 N N . ASP D 1 45 ? 12.274 29.027 -5.746 1.000 21.054 45 ASP D N 1
ATOM 7535 C CA . ASP D 1 45 ? 10.998 28.896 -5.051 1.000 26.340 45 ASP D CA 1
ATOM 7536 C C . ASP D 1 45 ? 9.768 28.697 -5.936 1.000 31.292 45 ASP D C 1
ATOM 7537 O O . ASP D 1 45 ? 9.525 29.419 -6.901 1.000 38.785 45 ASP D O 1
ATOM 7542 N N . ALA D 1 46 ? 8.969 27.724 -5.488 1.000 30.539 46 ALA D N 1
ATOM 7543 C CA . ALA D 1 46 ? 7.598 27.552 -5.921 1.000 25.380 46 ALA D CA 1
ATOM 7544 C C . ALA D 1 46 ? 6.658 27.954 -4.778 1.000 27.708 46 ALA D C 1
ATOM 7545 O O . ALA D 1 46 ? 7.023 27.792 -3.606 1.000 31.226 46 ALA D O 1
ATOM 7547 N N . VAL D 1 47 ? 5.441 28.431 -5.107 1.000 24.871 47 VAL D N 1
ATOM 7548 C CA . VAL D 1 47 ? 4.445 28.847 -4.110 1.000 25.616 47 VAL D CA 1
ATOM 7549 C C . VAL D 1 47 ? 3.102 28.215 -4.464 1.000 23.844 47 VAL D C 1
ATOM 7550 O O . VAL D 1 47 ? 2.651 28.410 -5.571 1.000 23.940 47 VAL D O 1
ATOM 7554 N N . ALA D 1 48 ? 2.474 27.503 -3.517 1.000 22.162 48 ALA D N 1
ATOM 7555 C CA . ALA D 1 48 ? 1.105 27.032 -3.663 1.000 20.189 48 ALA D CA 1
ATOM 7556 C C . ALA D 1 48 ? 0.180 27.969 -2.895 1.000 17.949 48 ALA D C 1
ATOM 7557 O O . ALA D 1 48 ? 0.412 28.259 -1.737 1.000 20.893 48 ALA D O 1
ATOM 7559 N N . SER D 1 49 ? -0.872 28.469 -3.549 1.000 18.378 49 SER D N 1
ATOM 7560 C CA . SER D 1 49 ? -1.721 29.474 -2.932 1.000 18.501 49 SER D CA 1
ATOM 7561 C C . SER D 1 49 ? -3.160 29.387 -3.434 1.000 17.722 49 SER D C 1
ATOM 7562 O O . SER D 1 49 ? -3.424 28.942 -4.542 1.000 17.010 49 SER D O 1
ATOM 7565 N N . PHE D 1 50 ? -4.097 29.906 -2.619 1.000 16.927 50 PHE D N 1
ATOM 7566 C CA . PHE D 1 50 ? -5.479 30.087 -3.038 1.000 18.376 50 PHE D CA 1
ATOM 7567 C C . PHE D 1 50 ? -5.631 31.333 -3.908 1.000 18.650 50 PHE D C 1
ATOM 7568 O O . PHE D 1 50 ? -6.258 31.272 -4.974 1.000 18.463 50 PHE D O 1
ATOM 7576 N N . GLY D 1 51 ? -5.117 32.471 -3.422 1.000 22.006 51 GLY D N 1
ATOM 7577 C CA . GLY D 1 51 ? -5.233 33.766 -4.067 1.000 24.755 51 GLY D CA 1
ATOM 7578 C C . GLY D 1 51 ? -3.864 34.348 -4.401 1.000 24.400 51 GLY D C 1
ATOM 7579 O O . GLY D 1 51 ? -2.835 33.773 -4.075 1.000 24.483 51 GLY D O 1
ATOM 7580 N N . HIS D 1 52 ? -3.886 35.538 -5.002 1.000 25.358 52 HIS D N 1
ATOM 7581 C CA . HIS D 1 52 ? -2.688 36.194 -5.487 1.000 27.064 52 HIS D CA 1
ATOM 7582 C C . HIS D 1 52 ? -2.127 37.155 -4.448 1.000 28.615 52 HIS D C 1
ATOM 7583 O O . HIS D 1 52 ? -2.884 37.759 -3.704 1.000 29.287 52 HIS D O 1
ATOM 7590 N N . ARG D 1 53 ? -0.791 37.204 -4.368 1.000 36.933 53 ARG D N 1
ATOM 7591 C CA . ARG D 1 53 ? -0.052 38.245 -3.672 1.000 50.726 53 ARG D CA 1
ATOM 7592 C C . ARG D 1 53 ? 1.110 38.696 -4.551 1.000 49.257 53 ARG D C 1
ATOM 7593 O O . ARG D 1 53 ? 1.707 37.891 -5.268 1.000 53.340 53 ARG D O 1
ATOM 7601 N N . ASP D 1 54 ? 1.494 39.976 -4.453 1.000 48.717 54 ASP D N 1
ATOM 7602 C CA . ASP D 1 54 ? 2.519 40.531 -5.340 1.000 38.327 54 ASP D CA 1
ATOM 7603 C C . ASP D 1 54 ? 3.925 40.003 -5.031 1.000 34.785 54 ASP D C 1
ATOM 7604 O O . ASP D 1 54 ? 4.713 39.912 -5.959 1.000 51.512 54 ASP D O 1
ATOM 7609 N N . ALA D 1 55 ? 4.191 39.531 -3.796 1.000 29.980 55 ALA D N 1
ATOM 7610 C CA . ALA D 1 55 ? 5.451 38.891 -3.406 1.000 33.060 55 ALA D CA 1
ATOM 7611 C C . ALA D 1 55 ? 5.758 37.620 -4.189 1.000 28.516 55 ALA D C 1
ATOM 7612 O O . ALA D 1 55 ? 6.930 37.214 -4.329 1.000 26.355 55 ALA D O 1
ATOM 7614 N N . PHE D 1 56 ? 4.684 36.960 -4.669 1.000 34.737 56 PHE D N 1
ATOM 7615 C CA . PHE D 1 56 ? 4.834 35.745 -5.448 1.000 34.361 56 PHE D CA 1
ATOM 7616 C C . PHE D 1 56 ? 5.603 35.990 -6.743 1.000 35.449 56 PHE D C 1
ATOM 7617 O O . PHE D 1 56 ? 6.218 35.078 -7.291 1.000 33.936 56 PHE D O 1
ATOM 7625 N N . LEU D 1 57 ? 5.624 37.233 -7.206 1.000 35.898 57 LEU D N 1
ATOM 7626 C CA . LEU D 1 57 ? 6.320 37.570 -8.436 1.000 36.555 57 LEU D CA 1
ATOM 7627 C C . LEU D 1 57 ? 7.854 37.514 -8.317 1.000 37.311 57 LEU D C 1
ATOM 7628 O O . LEU D 1 57 ? 8.504 37.762 -9.324 1.000 44.495 57 LEU D O 1
ATOM 7633 N N . ASP D 1 58 ? 8.453 37.166 -7.154 1.000 33.442 58 ASP D N 1
ATOM 7634 C CA . ASP D 1 58 ? 9.895 36.904 -7.070 1.000 30.619 58 ASP D CA 1
ATOM 7635 C C . ASP D 1 58 ? 10.170 35.402 -7.195 1.000 31.000 58 ASP D C 1
ATOM 7636 O O . ASP D 1 58 ? 11.329 34.974 -7.361 1.000 29.872 58 ASP D O 1
ATOM 7641 N N . ALA D 1 59 ? 9.087 34.581 -7.105 1.000 25.493 59 ALA D N 1
ATOM 7642 C CA . ALA D 1 59 ? 9.252 33.150 -7.209 1.000 25.099 59 ALA D CA 1
ATOM 7643 C C . ALA D 1 59 ? 9.324 32.726 -8.674 1.000 18.745 59 ALA D C 1
ATOM 7644 O O . ALA D 1 59 ? 9.046 33.513 -9.572 1.000 34.808 59 ALA D O 1
ATOM 7646 N N . ASP D 1 60 ? 9.851 31.497 -8.861 1.000 22.501 60 ASP D N 1
ATOM 7647 C CA . ASP D 1 60 ? 9.903 30.880 -10.173 1.000 22.624 60 ASP D CA 1
ATOM 7648 C C . ASP D 1 60 ? 8.488 30.492 -10.631 1.000 29.116 60 ASP D C 1
ATOM 7649 O O . ASP D 1 60 ? 8.264 30.409 -11.849 1.000 24.355 60 ASP D O 1
ATOM 7654 N N . TRP D 1 61 ? 7.561 30.187 -9.689 1.000 30.269 61 TRP D N 1
ATOM 7655 C CA . TRP D 1 61 ? 6.334 29.506 -10.060 1.000 28.180 61 TRP D CA 1
ATOM 7656 C C . TRP D 1 61 ? 5.300 29.638 -8.941 1.000 35.712 61 TRP D C 1
ATOM 7657 O O . TRP D 1 61 ? 5.601 29.390 -7.794 1.000 38.843 61 TRP D O 1
ATOM 7668 N N . VAL D 1 62 ? 4.061 29.991 -9.344 1.000 24.826 62 VAL D N 1
ATOM 7669 C CA . VAL D 1 62 ? 2.922 29.898 -8.440 1.000 22.380 62 VAL D CA 1
ATOM 7670 C C . VAL D 1 62 ? 1.966 28.826 -8.963 1.000 18.928 62 VAL D C 1
ATOM 7671 O O . VAL D 1 62 ? 1.610 28.859 -10.147 1.000 19.643 62 VAL D O 1
ATOM 7675 N N . HIS D 1 63 ? 1.523 27.945 -8.068 1.000 18.226 63 HIS D N 1
ATOM 7676 C CA . HIS D 1 63 ? 0.465 26.991 -8.335 1.000 16.929 63 HIS D CA 1
ATOM 7677 C C . HIS D 1 63 ? -0.781 27.429 -7.569 1.000 16.340 63 HIS D C 1
ATOM 7678 O O . HIS D 1 63 ? -0.784 27.373 -6.346 1.000 18.868 63 HIS D O 1
ATOM 7685 N N . CYS D 1 64 ? -1.813 27.889 -8.301 1.000 15.079 64 CYS D N 1
ATOM 7686 C CA . CYS D 1 64 ? -3.117 28.142 -7.716 1.000 15.687 64 CYS D CA 1
ATOM 7687 C C . CYS D 1 64 ? -3.794 26.815 -7.389 1.000 12.887 64 CYS D C 1
ATOM 7688 O O . CYS D 1 64 ? -3.962 25.954 -8.269 1.000 12.895 64 CYS D O 1
ATOM 7691 N N . ILE D 1 65 ? -4.275 26.674 -6.140 1.000 12.692 65 ILE D N 1
ATOM 7692 C CA . ILE D 1 65 ? -4.877 25.425 -5.672 1.000 12.007 65 ILE D CA 1
ATOM 7693 C C . ILE D 1 65 ? -6.346 25.295 -6.057 1.000 11.932 65 ILE D C 1
ATOM 7694 O O . ILE D 1 65 ? -7.003 24.374 -5.594 1.000 13.555 65 ILE D O 1
ATOM 7699 N N . ARG D 1 66 ? -6.844 26.202 -6.903 1.000 11.312 66 ARG D N 1
ATOM 7700 C CA . ARG D 1 66 ? -8.192 26.203 -7.440 1.000 11.859 66 ARG D CA 1
ATOM 7701 C C . ARG D 1 66 ? -8.107 25.981 -8.954 1.000 10.833 66 ARG D C 1
ATOM 7702 O O . ARG D 1 66 ? -7.091 26.265 -9.597 1.000 12.100 66 ARG D O 1
ATOM 7710 N N . ALA D 1 67 ? -9.185 25.480 -9.535 1.000 10.034 67 ALA D N 1
ATOM 7711 C CA . ALA D 1 67 ? -9.268 25.423 -11.001 1.000 10.911 67 ALA D CA 1
ATOM 7712 C C . ALA D 1 67 ? -9.434 26.833 -11.569 1.000 10.898 67 ALA D C 1
ATOM 7713 O O . ALA D 1 67 ? -8.814 27.172 -12.587 1.000 12.079 67 ALA D O 1
ATOM 7715 N N . GLY D 1 68 ? -10.259 27.673 -10.923 1.000 11.051 68 GLY D N 1
ATOM 7716 C CA . GLY D 1 68 ? -10.524 29.032 -11.407 1.000 11.325 68 GLY D CA 1
ATOM 7717 C C . GLY D 1 68 ? -9.416 29.985 -10.996 1.000 13.032 68 GLY D C 1
ATOM 7718 O O . GLY D 1 68 ? -9.099 30.049 -9.816 1.000 19.596 68 GLY D O 1
ATOM 7719 N N . TYR D 1 69 ? -8.829 30.682 -11.975 1.000 12.334 69 TYR D N 1
ATOM 7720 C CA . TYR D 1 69 ? -7.740 31.615 -11.723 1.000 13.668 69 TYR D CA 1
ATOM 7721 C C . TYR D 1 69 ? -8.113 33.059 -12.100 1.000 15.515 69 TYR D C 1
ATOM 7722 O O . TYR D 1 69 ? -7.251 33.908 -12.251 1.000 16.542 69 TYR D O 1
ATOM 7731 N N . ASP D 1 70 ? -9.415 33.335 -12.230 1.000 14.490 70 ASP D N 1
ATOM 7732 C CA . ASP D 1 70 ? -9.914 34.649 -12.618 1.000 15.802 70 ASP D CA 1
ATOM 7733 C C . ASP D 1 70 ? -9.527 35.744 -11.615 1.000 16.068 70 ASP D C 1
ATOM 7734 O O . ASP D 1 70 ? -9.652 36.915 -11.952 1.000 19.884 70 ASP D O 1
ATOM 7739 N N . GLU D 1 71 ? -9.138 35.413 -10.375 1.000 15.021 71 GLU D N 1
ATOM 7740 C CA . GLU D 1 71 ? -8.730 36.443 -9.411 1.000 17.544 71 GLU D CA 1
ATOM 7741 C C . GLU D 1 71 ? -7.218 36.686 -9.450 1.000 17.650 71 GLU D C 1
ATOM 7742 O O . GLU D 1 71 ? -6.717 37.452 -8.629 1.000 24.753 71 GLU D O 1
ATOM 7748 N N . PHE D 1 72 ? -6.482 36.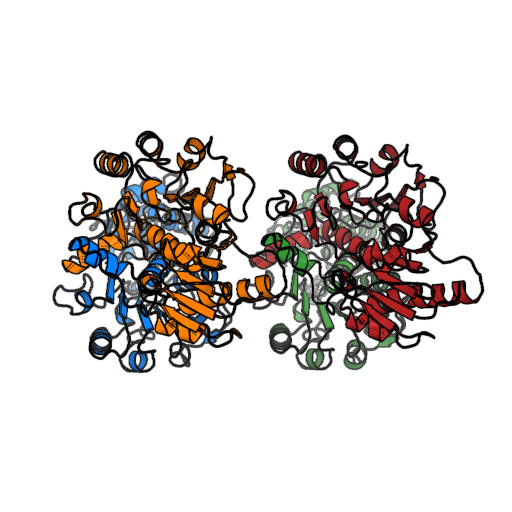077 -10.390 1.000 16.354 72 PHE D N 1
ATOM 7749 C CA . PHE D 1 72 ? -5.068 36.332 -10.574 1.000 18.208 72 PHE D CA 1
ATOM 7750 C C . PHE D 1 72 ? -4.878 37.315 -11.724 1.000 22.943 72 PHE D C 1
ATOM 7751 O O . PHE D 1 72 ? -5.518 37.179 -12.775 1.000 22.616 72 PHE D O 1
ATOM 7759 N N . PRO D 1 73 ? -3.983 38.313 -11.551 1.000 24.916 73 PRO D N 1
ATOM 7760 C CA . PRO D 1 73 ? -3.626 39.238 -12.636 1.000 28.700 73 PRO D CA 1
ATOM 7761 C C . PRO D 1 73 ? -2.627 38.597 -13.599 1.000 27.041 73 PRO D C 1
ATOM 7762 O O . PRO D 1 73 ? -1.422 38.734 -13.453 1.000 30.473 73 PRO D O 1
ATOM 7766 N N . VAL D 1 74 ? -3.152 37.845 -14.569 1.000 28.166 74 VAL D N 1
ATOM 7767 C CA . VAL D 1 74 ? -2.358 37.004 -15.457 1.000 29.477 74 VAL D CA 1
ATOM 7768 C C . VAL D 1 74 ? -1.340 37.831 -16.246 1.000 31.512 74 VAL D C 1
ATOM 7769 O O . VAL D 1 74 ? -0.231 37.351 -16.488 1.000 31.286 74 VAL D O 1
ATOM 7773 N N . GLY D 1 75 ? -1.724 39.053 -16.648 1.000 34.119 75 GLY D N 1
ATOM 7774 C CA . GLY D 1 75 ? -0.847 39.966 -17.362 1.000 35.314 75 GLY D CA 1
ATOM 7775 C C . GLY D 1 75 ? 0.425 40.333 -16.596 1.000 41.911 75 GLY D C 1
ATOM 7776 O O . GLY D 1 75 ? 1.466 40.482 -17.217 1.000 55.688 75 GLY D O 1
ATOM 7777 N N . VAL D 1 76 ? 0.343 40.455 -15.263 1.000 47.704 76 VAL D N 1
ATOM 7778 C CA . VAL D 1 76 ? 1.472 40.893 -14.448 1.000 54.762 76 VAL D CA 1
ATOM 7779 C C . VAL D 1 76 ? 2.454 39.730 -14.260 1.000 51.703 76 VAL D C 1
ATOM 7780 O O . VAL D 1 76 ? 3.662 39.992 -14.154 1.000 69.163 76 VAL D O 1
ATOM 7784 N N . TYR D 1 77 ? 1.938 38.479 -14.174 1.000 35.796 77 TYR D N 1
ATOM 7785 C CA . TYR D 1 77 ? 2.762 37.274 -14.113 1.000 41.221 77 TYR D CA 1
ATOM 7786 C C . TYR D 1 77 ? 3.665 37.176 -15.343 1.000 52.082 77 TYR D C 1
ATOM 7787 O O . TYR D 1 77 ? 4.872 36.921 -15.211 1.000 66.641 77 TYR D O 1
ATOM 7796 N N . GLU D 1 78 ? 3.074 37.378 -16.529 1.000 52.777 78 GLU D N 1
ATOM 7797 C CA . GLU D 1 78 ? 3.806 37.262 -17.779 1.000 65.668 78 GLU D CA 1
ATOM 7798 C C . GLU D 1 78 ? 4.968 38.254 -17.798 1.000 57.785 78 GLU D C 1
ATOM 7799 O O . GLU D 1 78 ? 6.085 37.843 -18.108 1.000 57.817 78 GLU D O 1
ATOM 7805 N N . GLU D 1 79 ? 4.686 39.523 -17.435 1.000 56.291 79 GLU D N 1
ATOM 7806 C CA . GLU D 1 79 ? 5.693 40.570 -17.251 1.000 63.476 79 GLU D CA 1
ATOM 7807 C C . GLU D 1 79 ? 6.876 40.121 -16.387 1.000 71.749 79 GLU D C 1
ATOM 7808 O O . GLU D 1 79 ? 8.021 40.386 -16.743 1.000 64.849 79 GLU D O 1
ATOM 7814 N N . ALA D 1 80 ? 6.599 39.468 -15.248 1.000 63.994 80 ALA D N 1
ATOM 7815 C CA . ALA D 1 80 ? 7.626 39.150 -14.266 1.000 59.974 80 ALA D CA 1
ATOM 7816 C C . ALA D 1 80 ? 8.360 37.838 -14.568 1.000 62.252 80 ALA D C 1
ATOM 7817 O O . ALA D 1 80 ? 9.310 37.529 -13.851 1.000 61.724 80 ALA D O 1
ATOM 7819 N N . GLY D 1 81 ? 7.908 37.047 -15.565 1.000 45.277 81 GLY D N 1
ATOM 7820 C CA . GLY D 1 81 ? 8.477 35.735 -15.847 1.000 59.338 81 GLY D CA 1
ATOM 7821 C C . GLY D 1 81 ? 8.142 34.666 -14.799 1.000 64.017 81 GLY D C 1
ATOM 7822 O O . GLY D 1 81 ? 8.781 33.610 -14.767 1.000 60.341 81 GLY D O 1
ATOM 7823 N N . THR D 1 82 ? 7.136 34.932 -13.944 1.000 57.807 82 THR D N 1
ATOM 7824 C CA . THR D 1 82 ? 6.681 33.955 -12.966 1.000 44.562 82 THR D CA 1
ATOM 7825 C C . THR D 1 82 ? 5.664 33.046 -13.646 1.000 34.526 82 THR D C 1
ATOM 7826 O O . THR D 1 82 ? 4.690 33.538 -14.226 1.000 37.699 82 THR D O 1
ATOM 7830 N N . TYR D 1 83 ? 5.925 31.733 -13.597 1.000 29.713 83 TYR D N 1
ATOM 7831 C CA . TYR D 1 83 ? 4.976 30.755 -14.135 1.000 30.110 83 TYR D CA 1
ATOM 7832 C C . TYR D 1 83 ? 3.723 30.716 -13.257 1.000 27.776 83 TYR D C 1
ATOM 7833 O O . TYR D 1 83 ? 3.809 30.868 -12.051 1.000 26.744 83 TYR D O 1
ATOM 7842 N N . LEU D 1 84 ? 2.559 30.505 -13.866 1.000 20.049 84 LEU D N 1
ATOM 7843 C CA . LEU D 1 84 ? 1.320 30.319 -13.104 1.000 17.903 84 LEU D CA 1
ATOM 7844 C C . LEU D 1 84 ? 0.612 29.081 -13.623 1.000 16.984 84 LEU D C 1
ATOM 7845 O O . LEU D 1 84 ? 0.332 29.045 -14.826 1.000 16.967 84 LEU D O 1
ATOM 7850 N N . THR D 1 85 ? 0.273 28.165 -12.710 1.000 15.814 85 THR D N 1
ATOM 7851 C CA . THR D 1 85 ? -0.518 27.000 -13.050 1.000 14.957 85 THR D CA 1
ATOM 7852 C C . THR D 1 85 ? -1.772 27.017 -12.187 1.000 14.649 85 THR D C 1
ATOM 7853 O O . THR D 1 85 ? -1.805 27.674 -11.152 1.000 15.992 85 THR D O 1
ATOM 7857 N N . ASN D 1 86 ? -2.787 26.262 -12.620 1.000 13.651 86 ASN D N 1
ATOM 7858 C CA . ASN D 1 86 ? -3.988 26.092 -11.849 1.000 12.376 86 ASN D CA 1
ATOM 7859 C C . ASN D 1 86 ? -4.242 24.595 -11.595 1.000 12.021 86 ASN D C 1
ATOM 7860 O O . ASN D 1 86 ? -3.447 23.732 -12.007 1.000 12.767 86 ASN D O 1
ATOM 7865 N N . SER D 1 87 ? -5.331 24.301 -10.881 1.000 11.119 87 SER D N 1
ATOM 7866 C CA . SER D 1 87 ? -5.645 22.944 -10.439 1.000 12.257 87 SER D CA 1
ATOM 7867 C C . SER D 1 87 ? -6.793 22.307 -11.223 1.000 11.438 87 SER D C 1
ATOM 7868 O O . SER D 1 87 ? -7.442 21.377 -10.735 1.000 12.911 87 SER D O 1
ATOM 7871 N N . THR D 1 88 ? -7.043 22.744 -12.464 1.000 10.983 88 THR D N 1
ATOM 7872 C CA A THR D 1 88 ? -8.005 22.049 -13.302 0.500 10.639 88 THR D CA 1
ATOM 7873 C CA B THR D 1 88 ? -8.008 22.058 -13.321 0.500 10.842 88 THR D CA 1
ATOM 7874 C C . THR D 1 88 ? -7.596 20.591 -13.449 1.000 10.425 88 THR D C 1
ATOM 7875 O O . THR D 1 88 ? -6.420 20.250 -13.491 1.000 13.126 88 THR D O 1
ATOM 7882 N N . GLY D 1 89 ? -8.605 19.747 -13.561 1.000 11.262 89 GLY D N 1
ATOM 7883 C CA . GLY D 1 89 ? -8.412 18.337 -13.815 1.000 11.669 89 GLY D CA 1
ATOM 7884 C C . GLY D 1 89 ? -8.700 17.432 -12.618 1.000 10.488 89 GLY D C 1
ATOM 7885 O O . GLY D 1 89 ? -8.769 16.207 -12.795 1.000 12.256 89 GLY D O 1
ATOM 7886 N N . ILE D 1 90 ? -8.902 17.998 -11.427 1.000 9.691 90 ILE D N 1
ATOM 7887 C CA . ILE D 1 90 ? -9.029 17.212 -10.206 1.000 10.438 90 ILE D CA 1
ATOM 7888 C C . ILE D 1 90 ? -10.433 17.238 -9.618 1.000 9.126 90 ILE D C 1
ATOM 7889 O O . ILE D 1 90 ? -10.670 16.530 -8.644 1.000 9.844 90 ILE D O 1
ATOM 7894 N N . HIS D 1 91 ? -11.396 17.953 -10.206 1.000 8.931 91 HIS D N 1
ATOM 7895 C CA . HIS D 1 91 ? -12.689 18.185 -9.583 1.000 8.635 91 HIS D CA 1
ATOM 7896 C C . HIS D 1 91 ? -13.836 17.471 -10.295 1.000 8.411 91 HIS D C 1
ATOM 7897 O O . HIS D 1 91 ? -14.997 17.726 -10.009 1.000 8.642 91 HIS D O 1
ATOM 7904 N N . GLY D 1 92 ? -13.507 16.601 -11.262 1.000 8.619 92 GLY D N 1
ATOM 7905 C CA . GLY D 1 92 ? -14.567 16.018 -12.067 1.000 9.209 92 GLY D CA 1
ATOM 7906 C C . GLY D 1 92 ? -15.473 15.080 -11.273 1.000 7.198 92 GLY D C 1
ATOM 7907 O O . GLY D 1 92 ? -16.662 14.998 -11.536 1.000 8.538 92 GLY D O 1
ATOM 7908 N N . THR D 1 93 ? -14.888 14.256 -10.384 1.000 7.978 93 THR D N 1
ATOM 7909 C CA . THR D 1 93 ? -15.692 13.308 -9.608 1.000 8.694 93 THR D CA 1
ATOM 7910 C C . THR D 1 93 ? -16.519 14.010 -8.525 1.000 7.775 93 THR D C 1
ATOM 7911 O O . THR D 1 93 ? -17.708 13.777 -8.431 1.000 7.957 93 THR D O 1
ATOM 7915 N N . THR D 1 94 ? -15.893 14.900 -7.764 1.000 8.308 94 THR D N 1
ATOM 7916 C CA . THR D 1 94 ? -16.612 15.630 -6.721 1.000 7.777 94 THR D CA 1
ATOM 7917 C C . THR D 1 94 ? -17.778 16.447 -7.292 1.000 7.536 94 THR D C 1
ATOM 7918 O O . THR D 1 94 ? -18.914 16.311 -6.847 1.000 7.848 94 THR D O 1
ATOM 7922 N N . VAL D 1 95 ? -17.479 17.279 -8.305 1.000 7.431 95 VAL D N 1
ATOM 7923 C CA . VAL D 1 95 ? -18.517 18.143 -8.848 1.000 7.558 95 VAL D CA 1
ATOM 7924 C C . VAL D 1 95 ? -19.534 17.314 -9.616 1.000 7.505 95 VAL D C 1
ATOM 7925 O O . VAL D 1 95 ? -20.743 17.579 -9.568 1.000 8.027 95 VAL D O 1
ATOM 7929 N N . GLY D 1 96 ? -19.053 16.322 -10.397 1.000 7.531 96 GLY D N 1
ATOM 7930 C CA . GLY D 1 96 ? -19.993 15.452 -11.091 1.000 7.586 96 GLY D CA 1
ATOM 7931 C C . GLY D 1 96 ? -21.004 14.796 -10.146 1.000 7.123 96 GLY D C 1
ATOM 7932 O O . GLY D 1 96 ? -22.180 14.752 -10.473 1.000 7.702 96 GLY D O 1
ATOM 7933 N N . GLU D 1 97 ? -20.486 14.267 -9.027 1.000 7.439 97 GLU D N 1
ATOM 7934 C CA . GLU D 1 97 ? -21.363 13.669 -8.021 1.000 7.163 97 GLU D CA 1
ATOM 7935 C C . GLU D 1 97 ? -22.305 14.704 -7.389 1.000 7.360 97 GLU D C 1
ATOM 7936 O O . GLU D 1 97 ? -23.490 14.440 -7.253 1.000 7.218 97 GLU D O 1
ATOM 7942 N N . THR D 1 98 ? -21.792 15.887 -7.054 1.000 6.540 98 THR D N 1
ATOM 7943 C CA . THR D 1 98 ? -22.659 16.911 -6.486 1.000 6.337 98 THR D CA 1
ATOM 7944 C C . THR D 1 98 ? -23.813 17.246 -7.431 1.000 7.232 98 THR D C 1
ATOM 7945 O O . THR D 1 98 ? -24.965 17.340 -7.013 1.000 7.053 98 THR D O 1
ATOM 7949 N N . VAL D 1 99 ? -23.476 17.463 -8.718 1.000 6.441 99 VAL D N 1
ATOM 7950 C CA . VAL D 1 99 ? -24.496 17.860 -9.664 1.000 6.030 99 VAL D CA 1
ATOM 7951 C C . VAL D 1 99 ? -25.484 16.743 -9.926 1.000 6.374 99 VAL D C 1
ATOM 7952 O O . VAL D 1 99 ? -26.674 16.980 -10.037 1.000 7.179 99 VAL D O 1
ATOM 7956 N N . ALA D 1 100 ? -25.018 15.489 -10.018 1.000 6.531 100 ALA D N 1
ATOM 7957 C CA . ALA D 1 100 ? -25.952 14.378 -10.071 1.000 7.199 100 ALA D CA 1
ATOM 7958 C C . ALA D 1 100 ? -26.878 14.436 -8.861 1.000 6.749 100 ALA D C 1
ATOM 7959 O O . ALA D 1 100 ? -28.084 14.206 -8.947 1.000 7.089 100 ALA D O 1
ATOM 7961 N N . GLY D 1 101 ? -26.304 14.726 -7.692 1.000 7.032 101 GLY D N 1
ATOM 7962 C CA . GLY D 1 101 ? -27.087 14.840 -6.482 1.000 6.722 101 GLY D CA 1
ATOM 7963 C C . GLY D 1 101 ? -28.138 15.940 -6.532 1.000 6.727 101 GLY D C 1
ATOM 7964 O O . GLY D 1 101 ? -29.257 15.740 -6.135 1.000 6.840 101 GLY D O 1
ATOM 7965 N N . TYR D 1 102 ? -27.769 17.101 -7.088 1.000 6.287 102 TYR D N 1
ATOM 7966 C CA . TYR D 1 102 ? -28.741 18.176 -7.262 1.000 6.284 102 TYR D CA 1
ATOM 7967 C C . TYR D 1 102 ? -29.893 17.742 -8.162 1.000 6.643 102 TYR D C 1
ATOM 7968 O O . TYR D 1 102 ? -31.066 17.963 -7.869 1.000 6.782 102 TYR D O 1
ATOM 7977 N N . MET D 1 103 ? -29.531 17.135 -9.312 1.000 7.150 103 MET D N 1
ATOM 7978 C CA . MET D 1 103 ? -30.557 16.746 -10.258 1.000 7.182 103 MET D CA 1
ATOM 7979 C C . MET D 1 103 ? -31.503 15.689 -9.674 1.000 6.964 103 MET D C 1
ATOM 7980 O O . MET D 1 103 ? -32.712 15.745 -9.866 1.000 7.186 103 MET D O 1
ATOM 7985 N N . LEU D 1 104 ? -30.910 14.676 -9.001 1.000 6.812 104 LEU D N 1
ATOM 7986 C CA . LEU D 1 104 ? -31.727 13.653 -8.350 1.000 7.342 104 LEU D CA 1
ATOM 7987 C C . LEU D 1 104 ? -32.562 14.189 -7.197 1.000 6.488 104 LEU D C 1
ATOM 7988 O O . LEU D 1 104 ? -33.693 13.771 -7.014 1.000 7.577 104 LEU D O 1
ATOM 7993 N N . THR D 1 105 ? -32.031 15.221 -6.520 1.000 7.071 105 THR D N 1
ATOM 7994 C CA . THR D 1 105 ? -32.807 15.881 -5.473 1.000 7.535 105 THR D CA 1
ATOM 7995 C C . THR D 1 105 ? -34.090 16.464 -6.062 1.000 7.291 105 THR D C 1
ATOM 7996 O O . THR D 1 105 ? -35.175 16.285 -5.519 1.000 7.803 105 THR D O 1
ATOM 8000 N N . PHE D 1 106 ? -33.940 17.199 -7.171 1.000 6.933 106 PHE D N 1
ATOM 8001 C CA . PHE D 1 106 ? -35.093 17.812 -7.799 1.000 7.961 106 PHE D CA 1
ATOM 8002 C C . PHE D 1 106 ? -36.037 16.763 -8.366 1.000 7.137 106 PHE D C 1
ATOM 8003 O O . PHE D 1 106 ? -37.250 16.847 -8.230 1.000 8.707 106 PHE D O 1
ATOM 8011 N N . ALA D 1 107 ? -35.522 15.761 -9.063 1.000 7.367 107 ALA D N 1
ATOM 8012 C CA . ALA D 1 107 ? -36.354 14.731 -9.692 1.000 7.372 107 ALA D CA 1
ATOM 8013 C C . ALA D 1 107 ? -37.180 13.965 -8.674 1.000 6.821 107 ALA D C 1
ATOM 8014 O O . ALA D 1 107 ? -38.374 13.682 -8.869 1.000 8.137 107 ALA D O 1
ATOM 8016 N N . ARG D 1 108 ? -36.496 13.597 -7.573 1.000 6.999 108 ARG D N 1
ATOM 8017 C CA . ARG D 1 108 ? -37.058 12.694 -6.586 1.000 7.415 108 ARG D CA 1
ATOM 8018 C C . ARG D 1 108 ? -37.687 13.465 -5.426 1.000 8.476 108 ARG D C 1
ATOM 8019 O O . ARG D 1 108 ? -38.281 12.827 -4.552 1.000 8.459 108 ARG D O 1
ATOM 8027 N N . ARG D 1 109 ? -37.583 14.800 -5.419 1.000 7.944 109 ARG D N 1
ATOM 8028 C CA . ARG D 1 109 ? -38.183 15.722 -4.448 1.000 7.759 109 ARG D CA 1
ATOM 8029 C C . ARG D 1 109 ? -37.565 15.587 -3.053 1.000 7.176 109 ARG D C 1
ATOM 8030 O O . ARG D 1 109 ? -38.209 15.917 -2.039 1.000 7.606 109 ARG D O 1
ATOM 8038 N N . LEU D 1 110 ? -36.275 15.236 -2.970 1.000 7.255 110 LEU D N 1
ATOM 8039 C CA . LEU D 1 110 ? -35.667 14.984 -1.674 1.000 6.917 110 LEU D CA 1
ATOM 8040 C C . LEU D 1 110 ? -35.617 16.258 -0.813 1.000 6.764 110 LEU D C 1
ATOM 8041 O O . LEU D 1 110 ? -35.705 16.129 0.422 1.000 7.503 110 LEU D O 1
ATOM 8046 N N . HIS D 1 111 ? -35.420 17.423 -1.424 1.000 7.011 111 HIS D N 1
ATOM 8047 C CA . HIS D 1 111 ? -35.366 18.645 -0.627 1.000 7.460 111 HIS D CA 1
ATOM 8048 C C . HIS D 1 111 ? -36.685 19.003 0.020 1.000 7.325 111 HIS D C 1
ATOM 8049 O O . HIS D 1 111 ? -36.725 19.439 1.171 1.000 8.626 111 HIS D O 1
ATOM 8056 N N . ALA D 1 112 ? -37.784 18.752 -0.701 1.000 7.445 112 ALA D N 1
ATOM 8057 C CA . ALA D 1 112 ? -39.102 18.939 -0.131 1.000 8.230 112 ALA D CA 1
ATOM 8058 C C . ALA D 1 112 ? -39.324 17.996 1.043 1.000 7.443 112 ALA D C 1
ATOM 8059 O O . ALA D 1 112 ? -39.897 18.388 2.088 1.000 8.647 112 ALA D O 1
ATOM 8061 N N . TYR D 1 113 ? -38.891 16.734 0.896 1.000 7.586 113 TYR D N 1
ATOM 8062 C CA . TYR D 1 113 ? -39.046 15.814 2.023 1.000 7.185 113 TYR D CA 1
ATOM 8063 C C . TYR D 1 113 ? -38.175 16.233 3.209 1.000 7.609 113 TYR D C 1
ATOM 8064 O O . TYR D 1 113 ? -38.603 16.080 4.368 1.000 7.867 113 TYR D O 1
ATOM 8073 N N . ARG D 1 114 ? -36.997 16.778 2.954 1.000 8.132 114 ARG D N 1
ATOM 8074 C CA . ARG D 1 114 ? -36.166 17.266 4.048 1.000 8.672 114 ARG D CA 1
ATOM 8075 C C . ARG D 1 114 ? -36.854 18.394 4.811 1.000 7.913 114 ARG D C 1
ATOM 8076 O O . ARG D 1 114 ? -36.852 18.416 6.058 1.000 8.645 114 ARG D O 1
ATOM 8084 N N . ASP D 1 115 ? -37.453 19.329 4.086 1.000 8.251 115 ASP D N 1
ATOM 8085 C CA . ASP D 1 115 ? -38.163 20.427 4.716 1.000 8.808 115 ASP D CA 1
ATOM 8086 C C . ASP D 1 115 ? -39.276 19.862 5.594 1.000 8.888 115 ASP D C 1
ATOM 8087 O O . ASP D 1 115 ? -39.482 20.315 6.727 1.000 10.790 115 ASP D O 1
ATOM 8092 N N . ALA D 1 116 ? -40.060 18.903 5.093 1.000 8.545 116 ALA D N 1
ATOM 8093 C CA . ALA D 1 116 ? -41.141 18.285 5.844 1.000 9.307 116 ALA D CA 1
ATOM 8094 C C . ALA D 1 116 ? -40.606 17.560 7.072 1.000 9.457 116 ALA D C 1
ATOM 8095 O O . ALA D 1 116 ? -41.287 17.484 8.107 1.000 9.597 116 ALA D O 1
ATOM 8097 N N . GLN D 1 117 ? -39.411 16.974 6.955 1.000 8.986 117 GLN D N 1
ATOM 8098 C CA . GLN D 1 117 ? -38.838 16.217 8.051 1.000 8.762 117 GLN D CA 1
ATOM 8099 C C . GLN D 1 117 ? -38.680 17.108 9.269 1.000 9.437 117 GLN D C 1
ATOM 8100 O O . GLN D 1 117 ? -38.918 16.672 10.410 1.000 10.856 117 GLN D O 1
ATOM 8106 N N . HIS D 1 118 ? -38.236 18.350 9.075 1.000 10.501 118 HIS D N 1
ATOM 8107 C CA . HIS D 1 118 ? -38.125 19.290 10.189 1.000 12.590 118 HIS D CA 1
ATOM 8108 C C . HIS D 1 118 ? -39.446 19.517 10.912 1.000 11.694 118 HIS D C 1
ATOM 8109 O O . HIS D 1 118 ? -39.442 19.762 12.118 1.000 13.332 118 HIS D O 1
ATOM 8116 N N . ASP D 1 119 ? -40.546 19.458 10.183 1.000 12.672 119 ASP D N 1
ATOM 8117 C CA . ASP D 1 119 ? -41.875 19.678 10.738 1.000 14.717 119 ASP D CA 1
ATOM 8118 C C . ASP D 1 119 ? -42.561 18.366 11.157 1.000 14.491 119 ASP D C 1
ATOM 8119 O O . ASP D 1 119 ? -43.700 18.411 11.621 1.000 16.107 119 ASP D O 1
ATOM 8124 N N . HIS D 1 120 ? -41.875 17.208 11.029 1.000 13.253 120 HIS D N 1
ATOM 8125 C CA A HIS D 1 120 ? -42.475 15.904 11.295 0.500 13.130 120 HIS D CA 1
ATOM 8126 C CA B HIS D 1 120 ? -42.483 15.912 11.314 0.500 13.311 120 HIS D CA 1
ATOM 8127 C C . HIS D 1 120 ? -43.770 15.723 10.517 1.000 12.806 120 HIS D C 1
ATOM 8128 O O . HIS D 1 120 ? -44.738 15.168 11.023 1.000 15.826 120 HIS D O 1
ATOM 8141 N N . ALA D 1 121 ? -43.775 16.203 9.279 1.000 11.888 121 ALA D N 1
ATOM 8142 C CA . ALA D 1 121 ? -44.962 16.179 8.437 1.000 12.065 121 ALA D CA 1
ATOM 8143 C C . ALA D 1 121 ? -44.778 15.080 7.394 1.000 11.431 121 ALA D C 1
ATOM 8144 O O . ALA D 1 121 ? -43.806 15.099 6.635 1.000 13.609 121 ALA D O 1
ATOM 8146 N N . TRP D 1 122 ? -45.756 14.217 7.269 1.000 10.935 122 TRP D N 1
ATOM 8147 C CA . TRP D 1 122 ? -45.821 13.181 6.249 1.000 10.765 122 TRP D CA 1
ATOM 8148 C C . TRP D 1 122 ? -46.561 13.779 5.057 1.000 12.131 122 TRP D C 1
ATOM 8149 O O . TRP D 1 122 ? -47.752 13.608 4.916 1.000 16.069 122 TRP D O 1
ATOM 8160 N N . ASP D 1 123 ? -45.832 14.541 4.246 1.000 14.425 123 ASP D N 1
ATOM 8161 C CA . ASP D 1 123 ? -46.423 15.372 3.203 1.000 17.117 123 ASP D CA 1
ATOM 8162 C C . ASP D 1 123 ? -46.130 14.687 1.862 1.000 13.679 123 ASP D C 1
ATOM 8163 O O . ASP D 1 123 ? -45.009 14.672 1.367 1.000 15.428 123 ASP D O 1
ATOM 8168 N N . LEU D 1 124 ? -47.179 14.188 1.232 1.000 13.309 124 LEU D N 1
ATOM 8169 C CA . LEU D 1 124 ? -47.005 13.494 -0.038 1.000 12.798 124 LEU D CA 1
ATOM 8170 C C . LEU D 1 124 ? -46.853 14.545 -1.128 1.000 10.975 124 LEU D C 1
ATOM 8171 O O . LEU D 1 124 ? -47.492 15.610 -1.084 1.000 14.041 124 LEU D O 1
ATOM 8176 N N . PRO D 1 125 ? -46.023 14.272 -2.145 1.000 11.153 125 PRO D N 1
ATOM 8177 C CA . PRO D 1 125 ? -45.889 15.213 -3.251 1.000 10.925 125 PRO D CA 1
ATOM 8178 C C . PRO D 1 125 ? -47.182 15.225 -4.059 1.000 10.114 125 PRO D C 1
ATOM 8179 O O . PRO D 1 125 ? -47.915 14.231 -4.050 1.000 11.995 125 PRO D O 1
ATOM 8183 N N . ARG D 1 126 ? -47.410 16.317 -4.805 1.000 9.946 126 ARG D N 1
ATOM 8184 C CA . ARG D 1 126 ? -48.466 16.218 -5.794 1.000 10.207 126 ARG D CA 1
ATOM 8185 C C . ARG D 1 126 ? -48.032 15.191 -6.853 1.000 9.547 126 ARG D C 1
ATOM 8186 O O . ARG D 1 126 ? -46.832 15.028 -7.103 1.000 9.744 126 ARG D O 1
ATOM 8194 N N . TYR D 1 127 ? -49.007 14.556 -7.464 1.000 10.456 127 TYR D N 1
ATOM 8195 C CA . TYR D 1 127 ? -48.694 13.452 -8.371 1.000 10.152 127 TYR D CA 1
ATOM 8196 C C . TYR D 1 127 ? -47.723 13.882 -9.466 1.000 10.755 127 TYR D C 1
ATOM 8197 O O . TYR D 1 127 ? -46.901 13.078 -9.904 1.000 10.441 127 TYR D O 1
ATOM 8206 N N . GLU D 1 128 ? -47.881 15.093 -9.994 1.000 11.477 128 GLU D N 1
ATOM 8207 C CA . GLU D 1 128 ? -47.108 15.593 -11.107 1.000 12.376 128 GLU D CA 1
ATOM 8208 C C . GLU D 1 128 ? -45.662 15.904 -10.739 1.000 10.990 128 GLU D C 1
ATOM 8209 O O . GLU D 1 128 ? -44.862 16.192 -11.649 1.000 14.423 128 GLU D O 1
ATOM 8215 N N . GLU D 1 129 ? -45.306 15.917 -9.438 1.000 9.502 129 GLU D N 1
ATOM 8216 C CA . GLU D 1 129 ? -43.988 16.441 -9.058 1.000 10.794 129 GLU D CA 1
ATOM 8217 C C . GLU D 1 129 ? -42.848 15.461 -9.284 1.000 11.354 129 GLU D C 1
ATOM 8218 O O . GLU D 1 129 ? -41.807 15.852 -9.813 1.000 12.901 129 GLU D O 1
ATOM 8224 N N . PRO D 1 130 ? -42.916 14.197 -8.801 1.000 9.311 130 PRO D N 1
ATOM 8225 C CA . PRO D 1 130 ? -41.766 13.297 -8.901 1.000 8.681 130 PRO D CA 1
ATOM 8226 C C . PRO D 1 130 ? -41.567 12.832 -10.362 1.000 8.321 130 PRO D C 1
ATOM 8227 O O . PRO D 1 130 ? -42.546 12.437 -11.003 1.000 9.102 130 PRO D O 1
ATOM 8231 N N . PHE D 1 131 ? -40.321 12.790 -10.799 1.000 7.765 131 PHE D N 1
ATOM 8232 C CA . PHE D 1 131 ? -40.005 12.323 -12.140 1.000 8.221 131 PHE D CA 1
ATOM 8233 C C . PHE D 1 131 ? -38.689 11.570 -12.093 1.000 7.241 131 PHE D C 1
ATOM 8234 O O . PHE D 1 131 ? -38.036 11.469 -11.048 1.000 7.577 131 PHE D O 1
ATOM 8242 N N . THR D 1 132 ? -38.293 10.992 -13.243 1.000 8.075 132 THR D N 1
ATOM 8243 C CA . THR D 1 132 ? -36.983 10.365 -13.338 1.000 7.773 132 THR D CA 1
ATOM 8244 C C . THR D 1 132 ? -36.061 11.172 -14.225 1.000 7.318 132 THR D C 1
ATOM 8245 O O . THR D 1 132 ? -36.473 11.720 -15.254 1.000 9.482 132 THR D O 1
ATOM 8249 N N . LEU D 1 133 ? -34.803 11.217 -13.846 1.000 7.695 133 LEU D N 1
ATOM 8250 C CA . LEU D 1 133 ? -33.779 11.767 -14.731 1.000 8.136 133 LEU D CA 1
ATOM 8251 C C . LEU D 1 133 ? -33.677 10.969 -16.024 1.000 7.748 133 LEU D C 1
ATOM 8252 O O . LEU D 1 133 ? -33.437 11.564 -17.086 1.000 8.179 133 LEU D O 1
ATOM 8257 N N . ALA D 1 134 ? -33.839 9.646 -15.943 1.000 8.380 134 ALA D N 1
ATOM 8258 C CA . ALA D 1 134 ? -33.857 8.834 -17.158 1.000 8.512 134 ALA D CA 1
ATOM 8259 C C . ALA D 1 134 ? -34.848 9.442 -18.152 1.000 9.155 134 ALA D C 1
ATOM 8260 O O . ALA D 1 134 ? -36.024 9.620 -17.841 1.000 10.925 134 ALA D O 1
ATOM 8262 N N . GLY D 1 135 ? -34.380 9.700 -19.388 1.000 8.913 135 GLY D N 1
ATOM 8263 C CA . GLY D 1 135 ? -35.244 10.270 -20.415 1.000 10.695 135 GLY D CA 1
ATOM 8264 C C . GLY D 1 135 ? -35.345 11.776 -20.432 1.000 10.885 135 GLY D C 1
ATOM 8265 O O . GLY D 1 135 ? -35.856 12.308 -21.420 1.000 14.197 135 GLY D O 1
ATOM 8266 N N . GLU D 1 136 ? -34.834 12.454 -19.429 1.000 9.840 136 GLU D N 1
ATOM 8267 C CA . GLU D 1 136 ? -34.872 13.915 -19.385 1.000 9.540 136 GLU D CA 1
ATOM 8268 C C . GLU D 1 136 ? -33.609 14.495 -20.016 1.000 9.824 136 GLU D C 1
ATOM 8269 O O . GLU D 1 136 ? -32.541 13.868 -20.016 1.000 11.201 136 GLU D O 1
ATOM 8275 N N . ARG D 1 137 ? -33.713 15.731 -20.470 1.000 9.933 137 ARG D N 1
ATOM 8276 C CA . ARG D 1 137 ? -32.595 16.375 -21.143 1.000 10.066 137 ARG D CA 1
ATOM 8277 C C . ARG D 1 137 ? -31.821 17.312 -20.237 1.000 9.537 137 ARG D C 1
ATOM 8278 O O . ARG D 1 137 ? -32.424 18.161 -19.554 1.000 10.008 137 ARG D O 1
ATOM 8286 N N . VAL D 1 138 ? -30.498 17.221 -20.279 1.000 8.741 138 VAL D N 1
ATOM 8287 C CA . VAL D 1 138 ? -29.633 18.185 -19.605 1.000 8.733 138 VAL D CA 1
ATOM 8288 C C . VAL D 1 138 ? -28.720 18.831 -20.638 1.000 9.392 138 VAL D C 1
ATOM 8289 O O . VAL D 1 138 ? -28.200 18.146 -21.530 1.000 10.118 138 VAL D O 1
ATOM 8293 N N . CYS D 1 139 ? -28.512 20.144 -20.500 1.000 8.729 139 CYS D N 1
ATOM 8294 C CA . CYS D 1 139 ? -27.572 20.918 -21.315 1.000 8.326 139 CYS D CA 1
ATOM 8295 C C . CYS D 1 139 ? -26.420 21.364 -20.403 1.000 8.665 139 CYS D C 1
ATOM 8296 O O . CYS D 1 139 ? -26.665 22.060 -19.396 1.000 8.704 139 CYS D O 1
ATOM 8299 N N . VAL D 1 140 ? -25.189 20.904 -20.706 1.000 7.843 140 VAL D N 1
ATOM 8300 C CA . VAL D 1 140 ? -24.008 21.226 -19.924 1.000 7.954 140 VAL D CA 1
ATOM 8301 C C . VAL D 1 140 ? -23.190 22.276 -20.673 1.000 8.334 140 VAL D C 1
ATOM 8302 O O . VAL D 1 140 ? -22.707 22.009 -21.777 1.000 8.785 140 VAL D O 1
ATOM 8306 N N . VAL D 1 141 ? -23.111 23.480 -20.082 1.000 8.595 141 VAL D N 1
ATOM 8307 C CA . VAL D 1 141 ? -22.430 24.635 -20.630 1.000 8.570 141 VAL D CA 1
ATOM 8308 C C . VAL D 1 141 ? -21.017 24.638 -20.051 1.000 9.702 141 VAL D C 1
ATOM 8309 O O . VAL D 1 141 ? -20.846 24.977 -18.892 1.000 9.882 141 VAL D O 1
ATOM 8313 N N . GLY D 1 142 ? -20.024 24.322 -20.881 1.000 9.960 142 GLY D N 1
ATOM 8314 C CA . GLY D 1 142 ? -18.691 24.092 -20.400 1.000 9.442 142 GLY D CA 1
ATOM 8315 C C . GLY D 1 142 ? -18.443 22.590 -20.317 1.000 9.660 142 GLY D C 1
ATOM 8316 O O . GLY D 1 142 ? -19.130 21.909 -19.558 1.000 9.808 142 GLY D O 1
ATOM 8317 N N . LEU D 1 143 ? -17.515 22.077 -21.127 1.000 9.686 143 LEU D N 1
ATOM 8318 C CA . LEU D 1 143 ? -17.303 20.646 -21.284 1.000 9.000 143 LEU D CA 1
ATOM 8319 C C . LEU D 1 143 ? -15.838 20.281 -21.079 1.000 9.394 143 LEU D C 1
ATOM 8320 O O . LEU D 1 143 ? -15.256 19.445 -21.813 1.000 10.609 143 LEU D O 1
ATOM 8325 N N . GLY D 1 144 ? -15.282 20.790 -19.997 1.000 9.037 144 GLY D N 1
ATOM 8326 C CA . GLY D 1 144 ? -13.954 20.420 -19.521 1.000 9.795 144 GLY D CA 1
ATOM 8327 C C . GLY D 1 144 ? -14.085 19.440 -18.364 1.000 9.029 144 GLY D C 1
ATOM 8328 O O . GLY D 1 144 ? -14.934 18.554 -18.385 1.000 10.277 144 GLY D O 1
ATOM 8329 N N . THR D 1 145 ? -13.209 19.584 -17.390 1.000 9.616 145 THR D N 1
ATOM 8330 C CA . THR D 1 145 ? -13.211 18.628 -16.279 1.000 9.610 145 THR D CA 1
ATOM 8331 C C . THR D 1 145 ? -14.558 18.578 -15.565 1.000 8.557 145 THR D C 1
ATOM 8332 O O . THR D 1 145 ? -15.132 17.497 -15.325 1.000 9.729 145 THR D O 1
ATOM 8336 N N . LEU D 1 146 ? -15.044 19.759 -15.133 1.000 8.791 146 LEU D N 1
ATOM 8337 C CA . LEU D 1 146 ? -16.330 19.761 -14.449 1.000 9.061 146 LEU D CA 1
ATOM 8338 C C . LEU D 1 146 ? -17.456 19.272 -15.346 1.000 8.896 146 LEU D C 1
ATOM 8339 O O . LEU D 1 146 ? -18.245 18.392 -14.971 1.000 8.784 146 LEU D O 1
ATOM 8344 N N . GLY D 1 147 ? -17.530 19.829 -16.553 1.000 9.182 147 GLY D N 1
ATOM 8345 C CA . GLY D 1 147 ? -18.666 19.523 -17.379 1.000 9.001 147 GLY D CA 1
ATOM 8346 C C . GLY D 1 147 ? -18.684 18.053 -17.773 1.000 8.502 147 GLY D C 1
ATOM 8347 O O . GLY D 1 147 ? -19.770 17.464 -17.809 1.000 10.152 147 GLY D O 1
ATOM 8348 N N . ARG D 1 148 ? -17.519 17.450 -18.045 1.000 8.864 148 ARG D N 1
ATOM 8349 C CA A ARG D 1 148 ? -17.499 16.046 -18.411 0.500 9.623 148 ARG D CA 1
ATOM 8350 C CA B ARG D 1 148 ? -17.446 16.038 -18.401 0.500 9.764 148 ARG D CA 1
ATOM 8351 C C . ARG D 1 148 ? -17.797 15.154 -17.203 1.000 8.108 148 ARG D C 1
ATOM 8352 O O . ARG D 1 148 ? -18.370 14.088 -17.369 1.000 9.189 148 ARG D O 1
ATOM 8367 N N . GLY D 1 149 ? -17.409 15.579 -15.991 1.000 9.176 149 GLY D N 1
ATOM 8368 C CA . GLY D 1 149 ? -17.820 14.836 -14.805 1.000 8.986 149 GLY D CA 1
ATOM 8369 C C . GLY D 1 149 ? -19.342 14.773 -14.676 1.000 8.278 149 GLY D C 1
ATOM 8370 O O . GLY D 1 149 ? -19.913 13.746 -14.269 1.000 8.572 149 GLY D O 1
ATOM 8371 N N . VAL D 1 150 ? -20.000 15.901 -14.996 1.000 7.883 150 VAL D N 1
ATOM 8372 C CA . VAL D 1 150 ? -21.455 15.949 -15.032 1.000 8.593 150 VAL D CA 1
ATOM 8373 C C . VAL D 1 150 ? -22.019 15.073 -16.135 1.000 8.918 150 VAL D C 1
ATOM 8374 O O . VAL D 1 150 ? -22.919 14.265 -15.920 1.000 9.105 150 VAL D O 1
ATOM 8378 N N . VAL D 1 151 ? -21.543 15.309 -17.352 1.000 9.896 151 VAL D N 1
ATOM 8379 C CA . VAL D 1 151 ? -22.006 14.566 -18.532 1.000 10.121 151 VAL D CA 1
ATOM 8380 C C . VAL D 1 151 ? -21.926 13.060 -18.350 1.000 8.572 151 VAL D C 1
ATOM 8381 O O . VAL D 1 151 ? -22.880 12.389 -18.673 1.000 9.519 151 VAL D O 1
ATOM 8385 N N . ASP D 1 152 ? -20.785 12.580 -17.847 1.000 8.622 152 ASP D N 1
ATOM 8386 C CA . ASP D 1 152 ? -20.610 11.145 -17.817 1.000 9.908 152 ASP D CA 1
ATOM 8387 C C . ASP D 1 152 ? -21.640 10.511 -16.881 1.000 9.653 152 ASP D C 1
ATOM 8388 O O . ASP D 1 152 ? -22.225 9.461 -17.156 1.000 10.948 152 ASP D O 1
ATOM 8393 N N . ARG D 1 153 ? -21.918 11.182 -15.763 1.000 9.160 153 ARG D N 1
ATOM 8394 C CA . ARG D 1 153 ? -22.880 10.656 -14.784 1.000 8.757 153 ARG D CA 1
ATOM 8395 C C . ARG D 1 153 ? -24.322 10.825 -15.291 1.000 9.418 153 ARG D C 1
ATOM 8396 O O . ARG D 1 153 ? -25.138 9.892 -15.104 1.000 9.703 153 ARG D O 1
ATOM 8404 N N . ALA D 1 154 ? -24.640 11.959 -15.938 1.000 8.189 154 ALA D N 1
ATOM 8405 C CA . ALA D 1 154 ? -25.958 12.153 -16.513 1.000 8.105 154 ALA D CA 1
ATOM 8406 C C . ALA D 1 154 ? -26.242 11.061 -17.562 1.000 10.040 154 ALA D C 1
ATOM 8407 O O . ALA D 1 154 ? -27.341 10.480 -17.613 1.000 9.411 154 ALA D O 1
ATOM 8409 N N . ALA D 1 155 ? -25.249 10.832 -18.442 1.000 9.716 155 ALA D N 1
ATOM 8410 C CA . ALA D 1 155 ? -25.422 9.854 -19.501 1.000 10.791 155 ALA D CA 1
ATOM 8411 C C . ALA D 1 155 ? -25.644 8.462 -18.900 1.000 11.560 155 ALA D C 1
ATOM 8412 O O . ALA D 1 155 ? -26.541 7.718 -19.321 1.000 11.741 155 ALA D O 1
ATOM 8414 N N . ALA D 1 156 ? -24.897 8.128 -17.846 1.000 10.889 156 ALA D N 1
ATOM 8415 C CA . ALA D 1 156 ? -25.070 6.817 -17.228 1.000 11.402 156 ALA D CA 1
ATOM 8416 C C . ALA D 1 156 ? -26.445 6.652 -16.568 1.000 11.069 156 ALA D C 1
ATOM 8417 O O . ALA D 1 156 ? -26.959 5.535 -16.493 1.000 13.150 156 ALA D O 1
ATOM 8419 N N . LEU D 1 157 ? -27.007 7.769 -16.067 1.000 10.342 157 LEU D N 1
ATOM 8420 C CA . LEU D 1 157 ? -28.359 7.733 -15.512 1.000 10.378 157 LEU D CA 1
ATOM 8421 C C . LEU D 1 157 ? -29.443 7.735 -16.574 1.000 10.940 157 LEU D C 1
ATOM 8422 O O . LEU D 1 157 ? -30.597 7.831 -16.230 1.000 13.369 157 LEU D O 1
ATOM 8427 N N . GLY D 1 158 ? -29.089 7.718 -17.871 1.000 10.048 158 GLY D N 1
ATOM 8428 C CA . GLY D 1 158 ? -30.104 7.612 -18.902 1.000 10.945 158 GLY D CA 1
ATOM 8429 C C . GLY D 1 158 ? -30.615 8.950 -19.421 1.000 9.680 158 GLY D C 1
ATOM 8430 O O . GLY D 1 158 ? -31.629 8.971 -20.100 1.000 10.669 158 GLY D O 1
ATOM 8431 N N . MET D 1 159 ? -29.943 10.045 -19.046 1.000 9.503 159 MET D N 1
ATOM 8432 C CA . MET D 1 159 ? -30.387 11.353 -19.513 1.000 9.378 159 MET D CA 1
ATOM 8433 C C . MET D 1 159 ? -29.995 11.570 -20.973 1.000 10.199 159 MET D C 1
ATOM 8434 O O . MET D 1 159 ? -29.056 10.942 -21.456 1.000 11.048 159 MET D O 1
ATOM 8439 N N . GLU D 1 160 ? -30.727 12.427 -21.673 1.000 10.170 160 GLU D N 1
ATOM 8440 C CA . GLU D 1 160 ? -30.320 12.960 -22.967 1.000 10.407 160 GLU D CA 1
ATOM 8441 C C . GLU D 1 160 ? -29.390 14.115 -22.671 1.000 10.738 160 GLU D C 1
ATOM 8442 O O . GLU D 1 160 ? -29.807 15.042 -21.978 1.000 13.026 160 GLU D O 1
ATOM 8448 N N . VAL D 1 161 ? -28.162 14.075 -23.200 1.000 9.915 161 VAL D N 1
ATOM 8449 C CA . VAL D 1 161 ? -27.158 15.061 -22.863 1.000 9.668 161 VAL D CA 1
ATOM 8450 C C . VAL D 1 161 ? -26.808 15.897 -24.090 1.000 9.976 161 VAL D C 1
ATOM 8451 O O . VAL D 1 161 ? -26.387 15.336 -25.110 1.000 10.943 161 VAL D O 1
ATOM 8455 N N . VAL D 1 162 ? -26.920 17.220 -23.969 1.000 9.758 162 VAL D N 1
ATOM 8456 C CA . VAL D 1 162 ? -26.380 18.137 -24.952 1.000 9.787 162 VAL D CA 1
ATOM 8457 C C . VAL D 1 162 ? -25.447 19.104 -24.232 1.000 9.204 162 VAL D C 1
ATOM 8458 O O . VAL D 1 162 ? -25.385 19.137 -23.023 1.000 9.467 162 VAL D O 1
ATOM 8462 N N . GLY D 1 163 ? -24.684 19.908 -24.968 1.000 9.781 163 GLY D N 1
ATOM 8463 C CA . GLY D 1 163 ? -23.815 20.850 -24.282 1.000 9.673 163 GLY D CA 1
ATOM 8464 C C . GLY D 1 163 ? -23.223 21.887 -25.203 1.000 9.242 163 GLY D C 1
ATOM 8465 O O . GLY D 1 163 ? -23.540 21.921 -26.406 1.000 10.442 163 GLY D O 1
ATOM 8466 N N . VAL D 1 164 ? -22.408 22.738 -24.596 1.000 9.021 164 VAL D N 1
ATOM 8467 C CA . VAL D 1 164 ? -21.837 23.912 -25.255 1.000 9.438 164 VAL D CA 1
ATOM 8468 C C . VAL D 1 164 ? -20.363 23.983 -24.863 1.000 10.609 164 VAL D C 1
ATOM 8469 O O . VAL D 1 164 ? -20.043 23.811 -23.676 1.000 10.678 164 VAL D O 1
ATOM 8473 N N . ARG D 1 165 ? -19.487 24.314 -25.799 1.000 10.494 165 ARG D N 1
ATOM 8474 C CA . ARG D 1 165 ? -18.115 24.654 -25.429 1.000 10.804 165 ARG D CA 1
ATOM 8475 C C . ARG D 1 165 ? -17.588 25.609 -26.478 1.000 12.263 165 ARG D C 1
ATOM 8476 O O . ARG D 1 165 ? -18.236 25.786 -27.513 1.000 12.810 165 ARG D O 1
ATOM 8484 N N . ARG D 1 166 ? -16.389 26.169 -26.244 1.000 12.219 166 ARG D N 1
ATOM 8485 C CA . ARG D 1 166 ? -15.933 27.237 -27.130 1.000 13.552 166 ARG D CA 1
ATOM 8486 C C . ARG D 1 166 ? -15.904 26.804 -28.590 1.000 14.397 166 ARG D C 1
ATOM 8487 O O . ARG D 1 166 ? -16.366 27.577 -29.447 1.000 14.948 166 ARG D O 1
ATOM 8495 N N . SER D 1 167 ? -15.388 25.597 -28.879 1.000 15.418 167 SER D N 1
ATOM 8496 C CA . SER D 1 167 ? -15.202 25.141 -30.242 1.000 15.571 167 SER D CA 1
ATOM 8497 C C . SER D 1 167 ? -16.502 24.595 -30.840 1.000 15.632 167 SER D C 1
ATOM 8498 O O . SER D 1 167 ? -16.581 24.368 -32.048 1.000 16.753 167 SER D O 1
ATOM 8501 N N . GLY D 1 168 ? -17.434 24.206 -29.984 1.000 13.654 168 GLY D N 1
ATOM 8502 C CA . GLY D 1 168 ? -18.621 23.469 -30.401 1.000 15.025 168 GLY D CA 1
ATOM 8503 C C . GLY D 1 168 ? -18.368 22.054 -30.899 1.000 12.762 168 GLY D C 1
ATOM 8504 O O . GLY D 1 168 ? -19.300 21.420 -31.367 1.000 14.625 168 GLY D O 1
ATOM 8505 N N . ASP D 1 169 ? -17.153 21.515 -30.709 1.000 12.614 169 ASP D N 1
ATOM 8506 C CA . ASP D 1 169 ? -16.845 20.215 -31.241 1.000 12.080 169 ASP D CA 1
ATOM 8507 C C . ASP D 1 169 ? -17.254 19.062 -30.322 1.000 12.210 169 ASP D C 1
ATOM 8508 O O . ASP D 1 169 ? -17.584 19.247 -29.158 1.000 12.472 169 ASP D O 1
ATOM 8513 N N . PRO D 1 170 ? -17.363 17.831 -30.866 1.000 12.493 170 PRO D N 1
ATOM 8514 C CA . PRO D 1 170 ? -17.861 16.679 -30.110 1.000 11.907 170 PRO D CA 1
ATOM 8515 C C . PRO D 1 170 ? -17.153 16.424 -28.778 1.000 12.666 170 PRO D C 1
ATOM 8516 O O . PRO D 1 170 ? -15.955 16.737 -28.621 1.000 12.299 170 PRO D O 1
ATOM 8520 N N . VAL D 1 171 ? -17.904 15.785 -27.856 1.000 12.707 171 VAL D N 1
ATOM 8521 C CA . VAL D 1 171 ? -17.425 15.369 -26.549 1.000 12.582 171 VAL D CA 1
ATOM 8522 C C . VAL D 1 171 ? -18.100 14.043 -26.203 1.000 13.713 171 VAL D C 1
ATOM 8523 O O . VAL D 1 171 ? -19.324 13.906 -26.348 1.000 13.376 171 VAL D O 1
ATOM 8527 N N . ASP D 1 172 ? -17.286 13.076 -25.784 1.000 13.849 172 ASP D N 1
ATOM 8528 C CA . ASP D 1 172 ? -17.730 11.770 -25.309 1.000 12.981 172 ASP D CA 1
ATOM 8529 C C . ASP D 1 172 ? -18.968 11.937 -24.417 1.000 12.600 172 ASP D C 1
ATOM 8530 O O . ASP D 1 172 ? -18.953 12.748 -23.494 1.000 12.354 172 ASP D O 1
ATOM 8535 N N . ASN D 1 173 ? -20.021 11.174 -24.717 1.000 12.568 173 ASN D N 1
ATOM 8536 C CA . ASN D 1 173 ? -21.261 11.093 -23.949 1.000 12.222 173 ASN D CA 1
ATOM 8537 C C . ASN D 1 173 ? -22.172 12.304 -24.120 1.000 11.958 173 ASN D C 1
ATOM 8538 O O . ASN D 1 173 ? -23.199 12.379 -23.463 1.000 12.623 173 ASN D O 1
ATOM 8543 N N . VAL D 1 174 ? -21.844 13.179 -25.069 1.000 11.195 174 VAL D N 1
ATOM 8544 C CA . VAL D 1 174 ? -22.701 14.312 -25.386 1.000 11.534 174 VAL D CA 1
ATOM 8545 C C . VAL D 1 174 ? -23.291 14.051 -26.768 1.000 12.902 174 VAL D C 1
ATOM 8546 O O . VAL D 1 174 ? -22.559 13.836 -27.706 1.000 15.132 174 VAL D O 1
ATOM 8550 N N . SER D 1 175 ? -24.619 14.051 -26.911 1.000 11.907 175 SER D N 1
ATOM 8551 C CA A SER D 1 175 ? -25.214 13.696 -28.190 0.500 13.137 175 SER D CA 1
ATOM 8552 C CA B SER D 1 175 ? -25.282 13.739 -28.169 0.500 13.518 175 SER D CA 1
ATOM 8553 C C . SER D 1 175 ? -25.080 14.840 -29.200 1.000 13.217 175 SER D C 1
ATOM 8554 O O . SER D 1 175 ? -24.873 14.591 -30.388 1.000 17.078 175 SER D O 1
ATOM 8559 N N . THR D 1 176 ? -25.222 16.088 -28.748 1.000 13.972 176 THR D N 1
ATOM 8560 C CA . THR D 1 176 ? -25.072 17.227 -29.621 1.000 12.565 176 THR D CA 1
ATOM 8561 C C . THR D 1 176 ? -24.316 18.305 -28.861 1.000 11.972 176 THR D C 1
ATOM 8562 O O . THR D 1 176 ? -24.719 18.666 -27.731 1.000 11.766 176 THR D O 1
ATOM 8566 N N . VAL D 1 177 ? -23.263 18.839 -29.494 1.000 10.850 177 VAL D N 1
ATOM 8567 C CA . VAL D 1 177 ? -22.497 19.953 -28.941 1.000 10.929 177 VAL D CA 1
ATOM 8568 C C . VAL D 1 177 ? -22.726 21.180 -29.827 1.000 11.333 177 VAL D C 1
ATOM 8569 O O . VAL D 1 177 ? -22.672 21.109 -31.027 1.000 13.184 177 VAL D O 1
ATOM 8573 N N . TYR D 1 178 ? -22.943 22.322 -29.164 1.000 11.159 178 TYR D N 1
ATOM 8574 C CA . TYR D 1 178 ? -23.177 23.618 -29.784 1.000 12.065 178 TYR D CA 1
ATOM 8575 C C . TYR D 1 178 ? -22.045 24.583 -29.477 1.000 12.456 178 TYR D C 1
ATOM 8576 O O . TYR D 1 178 ? -21.396 24.480 -28.456 1.000 11.350 178 TYR D O 1
ATOM 8585 N N . THR D 1 179 ? -21.777 25.520 -30.403 1.000 12.345 179 THR D N 1
ATOM 8586 C CA . THR D 1 179 ? -20.906 26.635 -30.112 1.000 15.019 179 THR D CA 1
ATOM 8587 C C . THR D 1 179 ? -21.623 27.596 -29.167 1.000 13.617 179 THR D C 1
ATOM 8588 O O . THR D 1 179 ? -22.872 27.564 -29.037 1.000 13.443 179 THR D O 1
ATOM 8592 N N . PRO D 1 180 ? -20.891 28.556 -28.564 1.000 13.148 180 PRO D N 1
ATOM 8593 C CA . PRO D 1 180 ? -21.527 29.471 -27.619 1.000 13.640 180 PRO D CA 1
ATOM 8594 C C . PRO D 1 180 ? -22.601 30.352 -28.220 1.000 13.931 180 PRO D C 1
ATOM 8595 O O . PRO D 1 180 ? -23.532 30.745 -27.515 1.000 15.924 180 PRO D O 1
ATOM 8599 N N A ASP D 1 181 ? -22.475 30.679 -29.519 0.500 14.456 181 ASP D N 1
ATOM 8600 N N B ASP D 1 181 ? -22.472 30.692 -29.521 0.500 14.255 181 ASP D N 1
ATOM 8601 C CA A ASP D 1 181 ? -23.445 31.508 -30.211 0.500 15.133 181 ASP D CA 1
ATOM 8602 C CA B ASP D 1 181 ? -23.462 31.504 -30.210 0.500 15.493 181 ASP D CA 1
ATOM 8603 C C A ASP D 1 181 ? -24.764 30.769 -30.459 0.500 15.735 181 ASP D C 1
ATOM 8604 C C B ASP D 1 181 ? -24.806 30.789 -30.323 0.500 14.593 181 ASP D C 1
ATOM 8605 O O A ASP D 1 181 ? -25.715 31.383 -30.932 0.500 15.646 181 ASP D O 1
ATOM 8606 O O B ASP D 1 181 ? -25.823 31.436 -30.540 0.500 13.955 181 ASP D O 1
ATOM 8615 N N . ARG D 1 182 ? -24.823 29.455 -30.159 1.000 13.941 182 ARG D N 1
ATOM 8616 C CA . ARG D 1 182 ? -26.052 28.676 -30.232 1.000 14.061 182 ARG D CA 1
ATOM 8617 C C . ARG D 1 182 ? -26.488 28.250 -28.831 1.000 10.663 182 ARG D C 1
ATOM 8618 O O . ARG D 1 182 ? -27.277 27.312 -28.694 1.000 12.379 182 ARG D O 1
ATOM 8626 N N . LEU D 1 183 ? -26.138 29.041 -27.811 1.000 10.912 183 LEU D N 1
ATOM 8627 C CA . LEU D 1 183 ? -26.557 28.769 -26.448 1.000 10.487 183 LEU D CA 1
ATOM 8628 C C . LEU D 1 183 ? -28.077 28.625 -26.359 1.000 10.282 183 LEU D C 1
ATOM 8629 O O . LEU D 1 183 ? -28.568 27.744 -25.640 1.000 10.686 183 LEU D O 1
ATOM 8634 N N . HIS D 1 184 ? -28.846 29.533 -26.958 1.000 11.014 184 HIS D N 1
ATOM 8635 C CA . HIS D 1 184 ? -30.290 29.512 -26.784 1.000 11.363 184 HIS D CA 1
ATOM 8636 C C . HIS D 1 184 ? -30.871 28.223 -27.344 1.000 11.382 184 HIS D C 1
ATOM 8637 O O . HIS D 1 184 ? -31.741 27.637 -26.723 1.000 13.803 184 HIS D O 1
ATOM 8644 N N . GLU D 1 185 ? -30.400 27.763 -28.519 1.000 11.943 185 GLU D N 1
ATOM 8645 C CA . GLU D 1 185 ? -30.828 26.458 -29.040 1.000 12.424 185 GLU D CA 1
ATOM 8646 C C . GLU D 1 185 ? -30.477 25.350 -28.055 1.000 11.433 185 GLU D C 1
ATOM 8647 O O . GLU D 1 185 ? -31.258 24.429 -27.912 1.000 14.910 185 GLU D O 1
ATOM 8653 N N . ALA D 1 186 ? -29.278 25.414 -27.506 1.000 12.161 186 ALA D N 1
ATOM 8654 C CA . ALA D 1 186 ? -28.808 24.371 -26.612 1.000 12.094 186 ALA D CA 1
ATOM 8655 C C . ALA D 1 186 ? -29.633 24.248 -25.335 1.000 11.955 186 ALA D C 1
ATOM 8656 O O . ALA D 1 186 ? -29.860 23.127 -24.857 1.000 12.483 186 ALA D O 1
ATOM 8658 N N . ILE D 1 187 ? -30.129 25.395 -24.812 1.000 10.841 187 ILE D N 1
ATOM 8659 C CA . ILE D 1 187 ? -30.792 25.356 -23.513 1.000 10.514 187 ILE D CA 1
ATOM 8660 C C . ILE D 1 187 ? -32.293 25.222 -23.640 1.000 10.474 187 ILE D C 1
ATOM 8661 O O . ILE D 1 187 ? -32.959 24.937 -22.635 1.000 11.835 187 ILE D O 1
ATOM 8666 N N . ALA D 1 188 ? -32.866 25.495 -24.817 1.000 11.403 188 ALA D N 1
ATOM 8667 C CA . ALA D 1 188 ? -34.307 25.735 -24.913 1.000 13.264 188 ALA D CA 1
ATOM 8668 C C . ALA D 1 188 ? -35.160 24.549 -24.466 1.000 14.245 188 ALA D C 1
ATOM 8669 O O . ALA D 1 188 ? -36.265 24.742 -23.962 1.000 17.192 188 ALA D O 1
ATOM 8671 N N . ASP D 1 189 ? -34.692 23.328 -24.728 1.000 12.307 189 ASP D N 1
ATOM 8672 C CA . ASP D 1 189 ? -35.524 22.158 -24.487 1.000 13.477 189 ASP D CA 1
ATOM 8673 C C . ASP D 1 189 ? -34.989 21.343 -23.313 1.000 11.775 189 ASP D C 1
ATOM 8674 O O . ASP D 1 189 ? -35.406 20.202 -23.139 1.000 14.791 189 ASP D O 1
ATOM 8679 N N . ALA D 1 190 ? -34.091 21.912 -22.510 1.000 10.697 190 ALA D N 1
ATOM 8680 C CA . ALA D 1 190 ? -33.437 21.176 -21.437 1.000 10.644 190 ALA D CA 1
ATOM 8681 C C . ALA D 1 190 ? -34.252 21.250 -20.132 1.000 9.754 190 ALA D C 1
ATOM 8682 O O . ALA D 1 190 ? -34.717 22.318 -19.743 1.000 11.634 190 ALA D O 1
ATOM 8684 N N . ARG D 1 191 ? -34.348 20.148 -19.401 1.000 9.595 191 ARG D N 1
ATOM 8685 C CA A ARG D 1 191 ? -34.921 20.163 -18.055 0.500 9.499 191 ARG D CA 1
ATOM 8686 C CA B ARG D 1 191 ? -34.920 20.162 -18.055 0.500 9.587 191 ARG D CA 1
ATOM 8687 C C . ARG D 1 191 ? -33.937 20.742 -17.033 1.000 9.739 191 ARG D C 1
ATOM 8688 O O . ARG D 1 191 ? -34.354 21.337 -16.015 1.000 9.859 191 ARG D O 1
ATOM 8703 N N . PHE D 1 192 ? -32.622 20.572 -17.295 1.000 9.270 192 PHE D N 1
ATOM 8704 C CA . PHE D 1 192 ? -31.571 21.079 -16.447 1.000 9.038 192 PHE D CA 1
ATOM 8705 C C . PHE D 1 192 ? -30.567 21.794 -17.370 1.000 7.691 192 PHE D C 1
ATOM 8706 O O . PHE D 1 192 ? -30.179 21.240 -18.400 1.000 9.189 192 PHE D O 1
ATOM 8714 N N . VAL D 1 193 ? -30.062 22.946 -16.930 1.000 8.109 193 VAL D N 1
ATOM 8715 C CA . VAL D 1 193 ? -28.975 23.670 -17.573 1.000 8.937 193 VAL D CA 1
ATOM 8716 C C . VAL D 1 193 ? -27.878 23.813 -16.545 1.000 8.665 193 VAL D C 1
ATOM 8717 O O . VAL D 1 193 ? -28.131 24.457 -15.518 1.000 9.695 193 VAL D O 1
ATOM 8721 N N . VAL D 1 194 ? -26.722 23.235 -16.823 1.000 7.724 194 VAL D N 1
ATOM 8722 C CA . VAL D 1 194 ? -25.605 23.215 -15.906 1.000 7.647 194 VAL D CA 1
ATOM 8723 C C . VAL D 1 194 ? -24.472 24.086 -16.386 1.000 7.867 194 VAL D C 1
ATOM 8724 O O . VAL D 1 194 ? -24.033 23.930 -17.532 1.000 9.258 194 VAL D O 1
ATOM 8728 N N . LEU D 1 195 ? -24.006 25.024 -15.555 1.000 8.361 195 LEU D N 1
ATOM 8729 C CA . LEU D 1 195 ? -22.915 25.934 -15.898 1.000 7.726 195 LEU D CA 1
ATOM 8730 C C . LEU D 1 195 ? -21.619 25.407 -15.286 1.000 8.096 195 LEU D C 1
ATOM 8731 O O . LEU D 1 195 ? -21.497 25.246 -14.074 1.000 8.908 195 LEU D O 1
ATOM 8736 N N . ALA D 1 196 ? -20.602 25.286 -16.149 1.000 8.527 196 ALA D N 1
ATOM 8737 C CA . ALA D 1 196 ? -19.318 24.680 -15.804 1.000 8.232 196 ALA D CA 1
ATOM 8738 C C . ALA D 1 196 ? -18.189 25.334 -16.601 1.000 8.934 196 ALA D C 1
ATOM 8739 O O . ALA D 1 196 ? -17.222 24.694 -16.980 1.000 9.508 196 ALA D O 1
ATOM 8741 N N . THR D 1 197 ? -18.296 26.651 -16.862 1.000 9.032 197 THR D N 1
ATOM 8742 C CA . THR D 1 197 ? -17.314 27.446 -17.593 1.000 9.074 197 THR D CA 1
ATOM 8743 C C . THR D 1 197 ? -16.453 28.200 -16.603 1.000 9.736 197 THR D C 1
ATOM 8744 O O . THR D 1 197 ? -16.896 28.540 -15.508 1.000 11.090 197 THR D O 1
ATOM 8748 N N . PRO D 1 198 ? -15.208 28.585 -16.980 1.000 9.101 198 PRO D N 1
ATOM 8749 C CA . PRO D 1 198 ? -14.477 29.606 -16.231 1.000 9.937 198 PRO D CA 1
ATOM 8750 C C . PRO D 1 198 ? -15.244 30.921 -16.290 1.000 10.456 198 PRO D C 1
ATOM 8751 O O . PRO D 1 198 ? -16.088 31.135 -17.178 1.000 11.266 198 PRO D O 1
ATOM 8755 N N . LEU D 1 199 ? -14.850 31.832 -15.403 1.000 10.532 199 LEU D N 1
ATOM 8756 C CA . LEU D 1 199 ? -15.282 33.219 -15.487 1.000 10.777 199 LEU D CA 1
ATOM 8757 C C . LEU D 1 199 ? -14.263 33.976 -16.342 1.000 10.542 199 LEU D C 1
ATOM 8758 O O . LEU D 1 199 ? -13.089 34.066 -15.978 1.000 12.624 199 LEU D O 1
ATOM 8763 N N . THR D 1 200 ? -14.732 34.434 -17.497 1.000 11.920 200 THR D N 1
ATOM 8764 C CA . THR D 1 200 ? -13.909 35.165 -18.452 1.000 12.679 200 THR D CA 1
ATOM 8765 C C . THR D 1 200 ? -14.681 36.400 -18.926 1.000 14.082 200 THR D C 1
ATOM 8766 O O . THR D 1 200 ? -15.857 36.576 -18.629 1.000 12.573 200 THR D O 1
ATOM 8770 N N . ASP D 1 201 ? -13.999 37.233 -19.725 1.000 18.085 201 ASP D N 1
ATOM 8771 C CA . ASP D 1 201 ? -14.575 38.316 -20.493 1.000 18.918 201 ASP D CA 1
ATOM 8772 C C . ASP D 1 201 ? -15.850 37.876 -21.192 1.000 14.316 201 ASP D C 1
ATOM 8773 O O . ASP D 1 201 ? -16.851 38.566 -21.118 1.000 12.603 201 ASP D O 1
ATOM 8778 N N . GLU D 1 202 ? -15.791 36.713 -21.847 1.000 15.495 202 GLU D N 1
ATOM 8779 C CA . GLU D 1 202 ? -16.903 36.226 -22.655 1.000 14.556 202 GLU D CA 1
ATOM 8780 C C . GLU D 1 202 ? -18.015 35.624 -21.802 1.000 12.281 202 GLU D C 1
ATOM 8781 O O . GLU D 1 202 ? -19.161 35.743 -22.235 1.000 12.099 202 GLU D O 1
ATOM 8787 N N . THR D 1 203 ? -17.695 34.943 -20.665 1.000 11.582 203 THR D N 1
ATOM 8788 C CA . THR D 1 203 ? -18.710 34.167 -19.936 1.000 11.323 203 THR D CA 1
ATOM 8789 C C . THR D 1 203 ? -19.429 35.007 -18.898 1.000 10.002 203 THR D C 1
ATOM 8790 O O . THR D 1 203 ? -20.516 34.628 -18.521 1.000 10.361 203 THR D O 1
ATOM 8794 N N . GLU D 1 204 ? -18.878 36.183 -18.502 1.000 9.642 204 GLU D N 1
ATOM 8795 C CA . GLU D 1 204 ? -19.526 36.965 -17.459 1.000 11.117 204 GLU D CA 1
ATOM 8796 C C . GLU D 1 204 ? -20.868 37.450 -17.983 1.000 9.787 204 GLU D C 1
ATOM 8797 O O . GLU D 1 204 ? -20.985 37.956 -19.093 1.000 10.908 204 GLU D O 1
ATOM 8803 N N . GLY D 1 205 ? -21.916 37.229 -17.163 1.000 11.041 205 GLY D N 1
ATOM 8804 C CA . GLY D 1 205 ? -23.252 37.616 -17.512 1.000 10.780 205 GLY D CA 1
ATOM 8805 C C . GLY D 1 205 ? -23.920 36.854 -18.648 1.000 10.402 205 GLY D C 1
ATOM 8806 O O . GLY D 1 205 ? -24.956 37.288 -19.159 1.000 13.030 205 GLY D O 1
ATOM 8807 N N . MET D 1 206 ? -23.373 35.692 -19.001 1.000 9.417 206 MET D N 1
ATOM 8808 C CA . MET D 1 206 ? -23.898 34.834 -20.047 1.000 11.275 206 MET D CA 1
ATOM 8809 C C . MET D 1 206 ? -25.365 34.475 -19.846 1.000 10.160 206 MET D C 1
ATOM 8810 O O . MET D 1 206 ? -26.120 34.353 -20.800 1.000 11.806 206 MET D O 1
ATOM 8815 N N . VAL D 1 207 ? -25.725 34.166 -18.600 1.000 10.517 207 VAL D N 1
ATOM 8816 C CA . VAL D 1 207 ? -27.060 33.681 -18.292 1.000 10.599 207 VAL D CA 1
ATOM 8817 C C . VAL D 1 207 ? -27.800 34.775 -17.511 1.000 10.263 207 VAL D C 1
ATOM 8818 O O . VAL D 1 207 ? -27.513 35.011 -16.338 1.000 11.811 207 VAL D O 1
ATOM 8822 N N . ALA D 1 208 ? -28.775 35.363 -18.196 1.000 9.894 208 ALA D N 1
ATOM 8823 C CA . ALA D 1 208 ? -29.502 36.509 -17.702 1.000 10.856 208 ALA D CA 1
ATOM 8824 C C . ALA D 1 208 ? -30.960 36.382 -18.127 1.000 10.209 208 ALA D C 1
ATOM 8825 O O . ALA D 1 208 ? -31.392 35.317 -18.595 1.000 10.406 208 ALA D O 1
ATOM 8827 N N . ALA D 1 209 ? -31.744 37.443 -17.932 1.000 10.870 209 ALA D N 1
ATOM 8828 C CA . ALA D 1 209 ? -33.185 37.430 -18.191 1.000 11.961 209 ALA D CA 1
ATOM 8829 C C . ALA D 1 209 ? -33.509 36.774 -19.539 1.000 9.801 209 ALA D C 1
ATOM 8830 O O . ALA D 1 209 ? -34.466 36.016 -19.639 1.000 11.694 209 ALA D O 1
ATOM 8832 N N . PRO D 1 210 ? -32.818 37.089 -20.659 1.000 11.082 210 PRO D N 1
ATOM 8833 C CA . PRO D 1 210 ? -33.229 36.500 -21.935 1.000 11.682 210 PRO D CA 1
ATOM 8834 C C . PRO D 1 210 ? -33.078 34.997 -21.997 1.000 10.086 210 PRO D C 1
ATOM 8835 O O . PRO D 1 210 ? -33.884 34.313 -22.612 1.000 11.231 210 PRO D O 1
ATOM 8839 N N . GLU D 1 211 ? -32.039 34.498 -21.354 1.000 9.580 211 GLU D N 1
ATOM 8840 C CA . GLU D 1 211 ? -31.815 33.067 -21.274 1.000 9.442 211 GLU D CA 1
ATOM 8841 C C . GLU D 1 211 ? -32.868 32.372 -20.392 1.000 10.061 211 GLU D C 1
ATOM 8842 O O . GLU D 1 211 ? -33.370 31.319 -20.753 1.000 10.953 211 GLU D O 1
ATOM 8848 N N . PHE D 1 212 ? -33.308 33.036 -19.311 1.000 10.236 212 PHE D N 1
ATOM 8849 C CA . PHE D 1 212 ? -34.375 32.450 -18.495 1.000 10.931 212 PHE D CA 1
ATOM 8850 C C . PHE D 1 212 ? -35.699 32.461 -19.264 1.000 12.216 212 PHE D C 1
ATOM 8851 O O . PHE D 1 212 ? -36.525 31.573 -19.059 1.000 12.226 212 PHE D O 1
ATOM 8859 N N . GLU D 1 213 ? -35.949 33.476 -20.108 1.000 12.828 213 GLU D N 1
ATOM 8860 C CA . GLU D 1 213 ? -37.086 33.456 -21.009 1.000 13.646 213 GLU D CA 1
ATOM 8861 C C . GLU D 1 213 ? -37.038 32.209 -21.902 1.000 11.633 213 GLU D C 1
ATOM 8862 O O . GLU D 1 213 ? -38.015 31.475 -21.993 1.000 13.302 213 GLU D O 1
ATOM 8868 N N . THR D 1 214 ? -35.917 32.003 -22.587 1.000 10.827 214 THR D N 1
ATOM 8869 C CA . THR D 1 214 ? -35.765 30.881 -23.488 1.000 10.876 214 THR D CA 1
ATOM 8870 C C . THR D 1 214 ? -35.934 29.531 -22.779 1.000 11.387 214 THR D C 1
ATOM 8871 O O . THR D 1 214 ? -36.527 28.605 -23.353 1.000 12.342 214 THR D O 1
ATOM 8875 N N . MET D 1 215 ? -35.394 29.400 -21.555 1.000 11.214 215 MET D N 1
ATOM 8876 C CA . MET D 1 215 ? -35.489 28.142 -20.832 1.000 10.457 215 MET D CA 1
ATOM 8877 C C . MET D 1 215 ? -36.944 27.743 -20.587 1.000 10.933 215 MET D C 1
ATOM 8878 O O . MET D 1 215 ? -37.819 28.600 -20.423 1.000 13.058 215 MET D O 1
ATOM 8883 N N . ARG D 1 216 ? -37.151 26.442 -20.490 1.000 12.329 216 ARG D N 1
ATOM 8884 C CA . ARG D 1 216 ? -38.443 25.902 -20.128 1.000 12.003 216 ARG D CA 1
ATOM 8885 C C . ARG D 1 216 ? -38.845 26.394 -18.738 1.000 11.093 216 ARG D C 1
ATOM 8886 O O . ARG D 1 216 ? -38.017 26.443 -17.826 1.000 10.744 216 ARG D O 1
ATOM 8894 N N . GLU D 1 217 ? -40.155 26.593 -18.545 1.000 12.508 217 GLU D N 1
ATOM 8895 C CA . GLU D 1 217 ? -40.664 26.995 -17.256 1.000 14.289 217 GLU D CA 1
ATOM 8896 C C . GLU D 1 217 ? -40.510 25.923 -16.180 1.000 13.004 217 GLU D C 1
ATOM 8897 O O . GLU D 1 217 ? -40.507 26.266 -15.010 1.000 14.626 217 GLU D O 1
ATOM 8903 N N . ASP D 1 218 ? -40.397 24.651 -16.586 1.000 11.875 218 ASP D N 1
ATOM 8904 C CA . ASP D 1 218 ? -40.164 23.560 -15.657 1.000 12.562 218 ASP D CA 1
ATOM 8905 C C . ASP D 1 218 ? -38.691 23.248 -15.439 1.000 12.238 218 ASP D C 1
ATOM 8906 O O . ASP D 1 218 ? -38.366 22.262 -14.759 1.000 15.180 218 ASP D O 1
ATOM 8911 N N . ALA D 1 219 ? -37.795 24.062 -15.999 1.000 10.426 219 ALA D N 1
ATOM 8912 C CA . ALA D 1 219 ? -36.372 23.748 -15.950 1.000 10.292 219 ALA D CA 1
ATOM 8913 C C . ALA D 1 219 ? -35.698 24.323 -14.709 1.000 9.208 219 ALA D C 1
ATOM 8914 O O . ALA D 1 219 ? -36.184 25.288 -14.111 1.000 10.504 219 ALA D O 1
ATOM 8916 N N . SER D 1 220 ? -34.546 23.741 -14.390 1.000 8.879 220 SER D N 1
ATOM 8917 C CA . SER D 1 220 ? -33.716 24.189 -13.284 1.000 9.034 220 SER D CA 1
ATOM 8918 C C . SER D 1 220 ? -32.324 24.558 -13.799 1.000 8.641 220 SER D C 1
ATOM 8919 O O . SER D 1 220 ? -31.744 23.845 -14.621 1.000 10.033 220 SER D O 1
ATOM 8922 N N . LEU D 1 221 ? -31.788 25.668 -13.268 1.000 8.458 221 LEU D N 1
ATOM 8923 C CA . LEU D 1 221 ? -30.399 26.073 -13.508 1.000 7.936 221 LEU D CA 1
ATOM 8924 C C . LEU D 1 221 ? -29.489 25.494 -12.430 1.000 9.552 221 LEU D C 1
ATOM 8925 O O . LEU D 1 221 ? -29.832 25.579 -11.272 1.000 13.480 221 LEU D O 1
ATOM 8930 N N . VAL D 1 222 ? -28.330 24.962 -12.804 1.000 7.890 222 VAL D N 1
ATOM 8931 C CA . VAL D 1 222 ? -27.297 24.537 -11.864 1.000 7.480 222 VAL D CA 1
ATOM 8932 C C . VAL D 1 222 ? -26.068 25.400 -12.145 1.000 8.570 222 VAL D C 1
ATOM 8933 O O . VAL D 1 222 ? -25.592 25.446 -13.271 1.000 8.908 222 VAL D O 1
ATOM 8937 N N . ASN D 1 223 ? -25.535 26.097 -11.120 1.000 8.332 223 ASN D N 1
ATOM 8938 C CA . ASN D 1 223 ? -24.336 26.877 -11.282 1.000 7.219 223 ASN D CA 1
ATOM 8939 C C . ASN D 1 223 ? -23.283 26.350 -10.321 1.000 7.726 223 ASN D C 1
ATOM 8940 O O . ASN D 1 223 ? -23.391 26.505 -9.093 1.000 8.484 223 ASN D O 1
ATOM 8945 N N . VAL D 1 224 ? -22.264 25.686 -10.888 1.000 7.688 224 VAL D N 1
ATOM 8946 C CA . VAL D 1 224 ? -21.083 25.240 -10.178 1.000 7.984 224 VAL D CA 1
ATOM 8947 C C . VAL D 1 224 ? -19.816 25.910 -10.698 1.000 8.730 224 VAL D C 1
ATOM 8948 O O . VAL D 1 224 ? -18.710 25.463 -10.387 1.000 8.751 224 VAL D O 1
ATOM 8952 N N . ALA D 1 225 ? -19.983 26.988 -11.486 1.000 8.287 225 ALA D N 1
ATOM 8953 C CA . ALA D 1 225 ? -18.864 27.622 -12.194 1.000 8.475 225 ALA D CA 1
ATOM 8954 C C . ALA D 1 225 ? -18.333 28.795 -11.359 1.000 9.685 225 ALA D C 1
ATOM 8955 O O . ALA D 1 225 ? -17.566 28.605 -10.404 1.000 9.434 225 ALA D O 1
ATOM 8957 N N . ARG D 1 226 ? -18.836 29.993 -11.653 1.000 9.000 226 ARG D N 1
ATOM 8958 C CA . ARG D 1 226 ? -18.621 31.206 -10.891 1.000 9.640 226 ARG D CA 1
ATOM 8959 C C . ARG D 1 226 ? -19.929 31.966 -10.869 1.000 9.007 226 ARG D C 1
ATOM 8960 O O . ARG D 1 226 ? -20.681 31.966 -11.841 1.000 9.176 226 ARG D O 1
ATOM 8968 N N . GLY D 1 227 ? -20.174 32.682 -9.765 1.000 9.062 227 GLY D N 1
ATOM 8969 C CA . GLY D 1 227 ? -21.416 33.439 -9.636 1.000 9.836 227 GLY D CA 1
ATOM 8970 C C . GLY D 1 227 ? -21.692 34.353 -10.809 1.000 8.969 227 GLY D C 1
ATOM 8971 O O . GLY D 1 227 ? -22.800 34.363 -11.329 1.000 10.000 227 GLY D O 1
ATOM 8972 N N . PRO D 1 228 ? -20.704 35.187 -11.188 1.000 9.656 228 PRO D N 1
ATOM 8973 C CA . PRO D 1 228 ? -20.967 36.193 -12.225 1.000 10.490 228 PRO D CA 1
ATOM 8974 C C . PRO D 1 228 ? -21.229 35.706 -13.637 1.000 9.708 228 PRO D C 1
ATOM 8975 O O . PRO D 1 228 ? -21.574 36.508 -14.508 1.000 12.280 228 PRO D O 1
ATOM 8979 N N . VAL D 1 229 ? -21.135 34.389 -13.899 1.000 9.674 229 VAL D N 1
ATOM 8980 C CA . VAL D 1 229 ? -21.603 33.827 -15.154 1.000 9.681 229 VAL D CA 1
ATOM 8981 C C . VAL D 1 229 ? -23.103 34.061 -15.292 1.000 9.220 229 VAL D C 1
ATOM 8982 O O . VAL D 1 229 ? -23.631 34.168 -16.389 1.000 10.471 229 VAL D O 1
ATOM 8986 N N . VAL D 1 230 ? -23.806 34.121 -14.157 1.000 9.840 230 VAL D N 1
ATOM 8987 C CA . VAL D 1 230 ? -25.205 34.468 -14.072 1.000 8.888 230 VAL D CA 1
ATOM 8988 C C . VAL D 1 230 ? -25.383 35.901 -13.584 1.000 10.518 230 VAL D C 1
ATOM 8989 O O . VAL D 1 230 ? -24.596 36.415 -12.786 1.000 12.436 230 VAL D O 1
ATOM 8993 N N . VAL D 1 231 ? -26.418 36.558 -14.134 1.000 11.075 231 VAL D N 1
ATOM 8994 C CA . VAL D 1 231 ? -26.837 37.852 -13.604 1.000 10.921 231 VAL D CA 1
ATOM 8995 C C . VAL D 1 231 ? -27.811 37.570 -12.467 1.000 11.011 231 VAL D C 1
ATOM 8996 O O . VAL D 1 231 ? -28.960 37.215 -12.694 1.000 11.230 231 VAL D O 1
ATOM 9000 N N . GLU D 1 232 ? -27.282 37.655 -11.254 1.000 11.416 232 GLU D N 1
ATOM 9001 C CA . GLU D 1 232 ? -27.943 37.118 -10.082 1.000 11.801 232 GLU D CA 1
ATOM 9002 C C . GLU D 1 232 ? -29.324 37.741 -9.872 1.000 12.541 232 GLU D C 1
ATOM 9003 O O . GLU D 1 232 ? -30.297 37.048 -9.558 1.000 12.752 232 GLU D O 1
ATOM 9009 N N . SER D 1 233 ? -29.450 39.053 -10.082 1.000 13.098 233 SER D N 1
ATOM 9010 C CA . SER D 1 233 ? -30.742 39.710 -9.889 1.000 13.130 233 SER D CA 1
ATOM 9011 C C . SER D 1 233 ? -31.787 39.280 -10.927 1.000 12.459 233 SER D C 1
ATOM 9012 O O . SER D 1 233 ? -32.974 39.233 -10.618 1.000 13.307 233 SER D O 1
ATOM 9015 N N . ASP D 1 234 ? -31.315 38.963 -12.139 1.000 11.417 234 ASP D N 1
ATOM 9016 C CA . ASP D 1 234 ? -32.205 38.401 -13.141 1.000 12.135 234 ASP D CA 1
ATOM 9017 C C . ASP D 1 234 ? -32.661 36.995 -12.753 1.000 11.586 234 ASP D C 1
ATOM 9018 O O . ASP D 1 234 ? -33.769 36.617 -13.077 1.000 12.143 234 ASP D O 1
ATOM 9023 N N . LEU D 1 235 ? -31.761 36.206 -12.152 1.000 10.454 235 LEU D N 1
ATOM 9024 C CA . LEU D 1 235 ? -32.170 34.888 -11.679 1.000 10.331 235 LEU D CA 1
ATOM 9025 C C . LEU D 1 235 ? -33.262 35.022 -10.629 1.000 11.938 235 LEU D C 1
ATOM 9026 O O . LEU D 1 235 ? -34.256 34.326 -10.704 1.000 10.960 235 LEU D O 1
ATOM 9031 N N . VAL D 1 236 ? -33.092 35.937 -9.666 1.000 11.666 236 VAL D N 1
ATOM 9032 C CA . VAL D 1 236 ? -34.149 36.155 -8.664 1.000 12.904 236 VAL D CA 1
ATOM 9033 C C . VAL D 1 236 ? -35.472 36.495 -9.345 1.000 13.540 236 VAL D C 1
ATOM 9034 O O . VAL D 1 236 ? -36.517 35.919 -9.054 1.000 13.369 236 VAL D O 1
ATOM 9038 N N . ALA D 1 237 ? -35.428 37.427 -10.314 1.000 14.266 237 ALA D N 1
ATOM 9039 C CA . ALA D 1 237 ? -36.635 37.885 -10.992 1.000 13.072 237 ALA D CA 1
ATOM 9040 C C . ALA D 1 237 ? -37.274 36.723 -11.755 1.000 12.714 237 ALA D C 1
ATOM 9041 O O . ALA D 1 237 ? -38.492 36.605 -11.788 1.000 13.688 237 ALA D O 1
ATOM 9043 N N . ALA D 1 238 ? -36.466 35.884 -12.411 1.000 12.271 238 ALA D N 1
ATOM 9044 C CA . ALA D 1 238 ? -36.970 34.752 -13.177 1.000 12.449 238 ALA D CA 1
ATOM 9045 C C . ALA D 1 238 ? -37.659 33.739 -12.260 1.000 12.168 238 ALA D C 1
ATOM 9046 O O . ALA D 1 238 ? -38.685 33.152 -12.608 1.000 13.762 238 ALA D O 1
ATOM 9048 N N . LEU D 1 239 ? -37.070 33.496 -11.082 1.000 12.778 239 LEU D N 1
ATOM 9049 C CA . LEU D 1 239 ? -37.654 32.554 -10.150 1.000 13.264 239 LEU D CA 1
ATOM 9050 C C . LEU D 1 239 ? -38.973 33.113 -9.627 1.000 14.446 239 LEU D C 1
ATOM 9051 O O . LEU D 1 239 ? -39.955 32.404 -9.478 1.000 15.818 239 LEU D O 1
ATOM 9056 N N . ASP D 1 240 ? -39.007 34.394 -9.293 1.000 13.900 240 ASP D N 1
ATOM 9057 C CA . ASP D 1 240 ? -40.234 35.041 -8.853 1.000 15.475 240 ASP D CA 1
ATOM 9058 C C . ASP D 1 240 ? -41.344 34.952 -9.903 1.000 16.462 240 ASP D C 1
ATOM 9059 O O . ASP D 1 240 ? -42.497 34.724 -9.553 1.000 19.138 240 ASP D O 1
ATOM 9064 N N . SER D 1 241 ? -40.994 35.152 -11.186 1.000 16.089 241 SER D N 1
ATOM 9065 C CA . SER D 1 241 ? -41.988 35.232 -12.252 1.000 16.840 241 SER D CA 1
ATOM 9066 C C . SER D 1 241 ? -42.368 33.830 -12.755 1.000 17.402 241 SER D C 1
ATOM 9067 O O . SER D 1 241 ? -43.306 33.703 -13.546 1.000 21.591 241 SER D O 1
ATOM 9070 N N . GLY D 1 242 ? -41.595 32.779 -12.409 1.000 15.274 242 GLY D N 1
ATOM 9071 C CA . GLY D 1 242 ? -41.848 31.439 -12.929 1.000 14.916 242 GLY D CA 1
ATOM 9072 C C . GLY D 1 242 ? -41.318 31.239 -14.342 1.000 14.761 242 GLY D C 1
ATOM 9073 O O . GLY D 1 242 ? -41.738 30.298 -15.004 1.000 16.531 242 GLY D O 1
ATOM 9074 N N . ASP D 1 243 ? -40.345 32.067 -14.766 1.000 12.857 243 ASP D N 1
ATOM 9075 C CA . ASP D 1 243 ? -39.714 31.849 -16.062 1.000 13.141 243 ASP D CA 1
ATOM 9076 C C . ASP D 1 243 ? -38.913 30.544 -16.117 1.000 13.408 243 ASP D C 1
ATOM 9077 O O . ASP D 1 243 ? -38.774 29.967 -17.201 1.000 11.973 243 ASP D O 1
ATOM 9082 N N . ILE D 1 244 ? -38.395 30.117 -14.956 1.000 11.179 244 ILE D N 1
ATOM 9083 C CA . ILE D 1 244 ? -37.822 28.784 -14.733 1.000 10.094 244 ILE D CA 1
ATOM 9084 C C . ILE D 1 244 ? -38.328 28.304 -13.365 1.000 10.151 244 ILE D C 1
ATOM 9085 O O . ILE D 1 244 ? -38.880 29.083 -12.600 1.000 11.767 244 ILE D O 1
ATOM 9090 N N . ALA D 1 245 ? -38.157 27.033 -13.074 1.000 10.522 245 ALA D N 1
ATOM 9091 C CA . ALA D 1 245 ? -38.713 26.448 -11.870 1.000 10.204 245 ALA D CA 1
ATOM 9092 C C . ALA D 1 245 ? -37.824 26.588 -10.652 1.000 10.382 245 ALA D C 1
ATOM 9093 O O . ALA D 1 245 ? -38.329 26.593 -9.533 1.000 11.985 245 ALA D O 1
ATOM 9095 N N . GLY D 1 246 ? -36.511 26.576 -10.816 1.000 9.748 246 GLY D N 1
ATOM 9096 C CA . GLY D 1 246 ? -35.652 26.488 -9.659 1.000 9.980 246 GLY D CA 1
ATOM 9097 C C . GLY D 1 246 ? -34.195 26.448 -10.067 1.000 8.302 246 GLY D C 1
ATOM 9098 O O . GLY D 1 246 ? -33.868 26.669 -11.241 1.000 9.010 246 GLY D O 1
ATOM 9099 N N . ALA D 1 247 ? -33.320 26.237 -9.110 1.000 8.329 247 ALA D N 1
ATOM 9100 C CA . ALA D 1 247 ? -31.890 26.311 -9.334 1.000 7.663 247 ALA D CA 1
ATOM 9101 C C . ALA D 1 247 ? -31.154 25.601 -8.206 1.000 8.307 247 ALA D C 1
ATOM 9102 O O . ALA D 1 247 ? -31.573 25.628 -7.059 1.000 10.137 247 ALA D O 1
ATOM 9104 N N . ALA D 1 248 ? -30.005 25.035 -8.540 1.000 7.511 248 ALA D N 1
ATOM 9105 C CA . ALA D 1 248 ? -29.047 24.569 -7.557 1.000 7.484 248 ALA D CA 1
ATOM 9106 C C . ALA D 1 248 ? -27.782 25.387 -7.731 1.000 7.914 248 ALA D C 1
ATOM 9107 O O . ALA D 1 248 ? -27.195 25.400 -8.829 1.000 7.684 248 ALA D O 1
ATOM 9109 N N . LEU D 1 249 ? -27.389 26.127 -6.699 1.000 7.978 249 LEU D N 1
ATOM 9110 C CA . LEU D 1 249 ? -26.356 27.143 -6.797 1.000 7.266 249 LEU D CA 1
ATOM 9111 C C . LEU D 1 249 ? -25.295 26.904 -5.738 1.000 8.036 249 LEU D C 1
ATOM 9112 O O . LEU D 1 249 ? -25.601 26.921 -4.527 1.000 8.117 249 LEU D O 1
ATOM 9117 N N . ASP D 1 250 ? -24.061 26.726 -6.185 1.000 7.964 250 ASP D N 1
ATOM 9118 C CA . ASP D 1 250 ? -22.882 26.556 -5.348 1.000 7.157 250 ASP D CA 1
ATOM 9119 C C . ASP D 1 250 ? -21.998 27.791 -5.287 1.000 7.633 250 ASP D C 1
ATOM 9120 O O . ASP D 1 250 ? -21.069 27.835 -4.496 1.000 9.034 250 ASP D O 1
ATOM 9125 N N . VAL D 1 251 ? -22.205 28.712 -6.219 1.000 7.618 251 VAL D N 1
ATOM 9126 C CA . VAL D 1 251 ? -21.329 29.857 -6.395 1.000 8.446 251 VAL D CA 1
ATOM 9127 C C . VAL D 1 251 ? -22.227 31.077 -6.621 1.000 8.350 251 VAL D C 1
ATOM 9128 O O . VAL D 1 251 ? -23.316 30.958 -7.171 1.000 8.981 251 VAL D O 1
ATOM 9132 N N . PHE D 1 252 ? -21.722 32.252 -6.234 1.000 9.574 252 PHE D N 1
ATOM 9133 C CA . PHE D 1 252 ? -22.531 33.459 -6.150 1.000 10.241 252 PHE D CA 1
ATOM 9134 C C . PHE D 1 252 ? -21.665 34.670 -6.477 1.000 9.961 252 PHE D C 1
ATOM 9135 O O . PHE D 1 252 ? -20.439 34.625 -6.373 1.000 11.464 252 PHE D O 1
ATOM 9143 N N . SER D 1 253 ? -22.315 35.776 -6.843 1.000 11.114 253 SER D N 1
ATOM 9144 C CA . SER D 1 253 ? -21.573 36.972 -7.189 1.000 13.683 253 SER D CA 1
ATOM 9145 C C . SER D 1 253 ? -20.833 37.572 -5.996 1.000 13.633 253 SER D C 1
ATOM 9146 O O . SER D 1 253 ? -19.740 38.109 -6.146 1.000 16.830 253 SER D O 1
ATOM 9149 N N . GLU D 1 254 ? -21.398 37.404 -4.797 1.000 14.017 254 GLU D N 1
ATOM 9150 C CA . GLU D 1 254 ? -20.724 37.733 -3.549 1.000 14.626 254 GLU D CA 1
ATOM 9151 C C . GLU D 1 254 ? -20.788 36.496 -2.659 1.000 13.976 254 GLU D C 1
ATOM 9152 O O . GLU D 1 254 ? -21.861 35.931 -2.472 1.000 12.042 254 GLU D O 1
ATOM 9158 N N . GLU D 1 255 ? -19.618 36.049 -2.200 1.000 12.670 255 GLU D N 1
ATOM 9159 C CA . GLU D 1 255 ? -19.500 34.904 -1.323 1.000 12.434 255 GLU D CA 1
ATOM 9160 C C . GLU D 1 255 ? -18.812 35.361 -0.057 1.000 13.462 255 GLU D C 1
ATOM 9161 O O . GLU D 1 255 ? -17.798 36.046 -0.132 1.000 15.087 255 GLU D O 1
ATOM 9167 N N . PRO D 1 256 ? -19.224 34.904 1.129 1.000 12.967 256 PRO D N 1
ATOM 9168 C CA . PRO D 1 256 ? -20.456 34.156 1.362 1.000 12.596 256 PRO D CA 1
ATOM 9169 C C . PRO D 1 256 ? -21.676 34.898 0.844 1.000 11.294 256 PRO D C 1
ATOM 9170 O O . PRO D 1 256 ? -21.730 36.105 0.899 1.000 11.846 256 PRO D O 1
ATOM 9174 N N . LEU D 1 257 ? -22.668 34.126 0.397 1.000 10.189 257 LEU D N 1
ATOM 9175 C CA . LEU D 1 257 ? -23.913 34.703 -0.071 1.000 10.893 257 LEU D CA 1
ATOM 9176 C C . LEU D 1 257 ? -24.507 35.512 1.077 1.000 10.515 257 LEU D C 1
ATOM 9177 O O . LEU D 1 257 ? -24.759 34.946 2.173 1.000 11.307 257 LEU D O 1
ATOM 9182 N N . PRO D 1 258 ? -24.774 36.833 0.925 1.000 11.436 258 PRO D N 1
ATOM 9183 C CA . PRO D 1 258 ? -25.380 37.583 2.027 1.000 12.298 258 PRO D CA 1
ATOM 9184 C C . PRO D 1 258 ? -26.679 36.941 2.512 1.000 12.413 258 PRO D C 1
ATOM 9185 O O . PRO D 1 258 ? -27.466 36.440 1.698 1.000 11.027 258 PRO D O 1
ATOM 9189 N N . GLU D 1 259 ? -26.900 37.022 3.823 1.000 13.120 259 GLU D N 1
ATOM 9190 C CA . GLU D 1 259 ? -28.078 36.403 4.414 1.000 13.486 259 GLU D CA 1
ATOM 9191 C C . GLU D 1 259 ? -29.373 36.970 3.802 1.000 13.478 259 GLU D C 1
ATOM 9192 O O . GLU D 1 259 ? -30.399 36.290 3.792 1.000 13.092 259 GLU D O 1
ATOM 9198 N N . ASP D 1 260 ? -29.361 38.209 3.298 1.000 13.843 260 ASP D N 1
ATOM 9199 C CA . ASP D 1 260 ? -30.565 38.822 2.738 1.000 12.884 260 ASP D CA 1
ATOM 9200 C C . ASP D 1 260 ? -30.719 38.641 1.233 1.000 12.715 260 ASP D C 1
ATOM 9201 O O . ASP D 1 260 ? -31.586 39.261 0.640 1.000 13.068 260 ASP D O 1
ATOM 9206 N N . SER D 1 261 ? -29.961 37.730 0.610 1.000 12.052 261 SER D N 1
ATOM 9207 C CA . SER D 1 261 ? -30.234 37.378 -0.775 1.000 11.554 261 SER D CA 1
ATOM 9208 C C . SER D 1 261 ? -31.595 36.709 -0.803 1.000 12.015 261 SER D C 1
ATOM 9209 O O . SER D 1 261 ? -31.843 35.772 -0.035 1.000 12.643 261 SER D O 1
ATOM 9212 N N . PRO D 1 262 ? -32.469 37.071 -1.756 1.000 12.489 262 PRO D N 1
ATOM 9213 C CA . PRO D 1 262 ? -33.719 36.339 -1.926 1.000 11.992 262 PRO D CA 1
ATOM 9214 C C . PRO D 1 262 ? -33.512 34.868 -2.259 1.000 11.480 262 PRO D C 1
ATOM 9215 O O . PRO D 1 262 ? -34.445 34.079 -2.090 1.000 10.895 262 PRO D O 1
ATOM 9219 N N . LEU D 1 263 ? -32.323 34.490 -2.771 1.000 11.063 263 LEU D N 1
ATOM 9220 C CA . LEU D 1 263 ? -32.117 33.120 -3.219 1.000 10.251 263 LEU D CA 1
ATOM 9221 C C . LEU D 1 263 ? -32.318 32.091 -2.106 1.000 10.337 263 LEU D C 1
ATOM 9222 O O . LEU D 1 263 ? -32.748 30.995 -2.403 1.000 11.166 263 LEU D O 1
ATOM 9227 N N . TRP D 1 264 ? -32.007 32.401 -0.847 1.000 10.306 264 TRP D N 1
ATOM 9228 C CA . TRP D 1 264 ? -32.143 31.472 0.264 1.000 9.907 264 TRP D CA 1
ATOM 9229 C C . TRP D 1 264 ? -33.583 30.957 0.371 1.000 9.491 264 TRP D C 1
ATOM 9230 O O . TRP D 1 264 ? -33.825 29.841 0.853 1.000 11.212 264 TRP D O 1
ATOM 9241 N N . ASP D 1 265 ? -34.548 31.843 0.052 1.000 10.613 265 ASP D N 1
ATOM 9242 C CA . ASP D 1 265 ? -35.938 31.604 0.446 1.000 11.693 265 ASP D CA 1
ATOM 9243 C C . ASP D 1 265 ? -36.803 30.814 -0.532 1.000 11.922 265 ASP D C 1
ATOM 9244 O O . ASP D 1 265 ? -37.927 30.449 -0.215 1.000 16.266 265 ASP D O 1
ATOM 9249 N N . PHE D 1 266 ? -36.314 30.527 -1.727 1.000 10.353 266 PHE D N 1
ATOM 9250 C CA . PHE D 1 266 ? -37.091 29.745 -2.675 1.000 9.453 266 PHE D CA 1
ATOM 9251 C C . PHE D 1 266 ? -37.057 28.265 -2.323 1.000 8.433 266 PHE D C 1
ATOM 9252 O O . PHE D 1 266 ? -35.980 27.674 -2.133 1.000 9.412 266 PHE D O 1
ATOM 9260 N N . GLU D 1 267 ? -38.243 27.646 -2.293 1.000 9.908 267 GLU D N 1
ATOM 9261 C CA . GLU D 1 267 ? -38.326 26.225 -2.007 1.000 10.171 267 GLU D CA 1
ATOM 9262 C C . GLU D 1 267 ? -37.475 25.441 -3.008 1.000 8.412 267 GLU D C 1
ATOM 9263 O O . GLU D 1 267 ? -36.741 24.518 -2.619 1.000 9.011 267 GLU D O 1
ATOM 9269 N N . ASP D 1 268 ? -37.575 25.766 -4.298 1.000 8.310 268 ASP D N 1
ATOM 9270 C CA . ASP D 1 268 ? -36.916 24.969 -5.333 1.000 8.992 268 ASP D CA 1
ATOM 9271 C C . ASP D 1 268 ? -35.568 25.565 -5.712 1.000 7.789 268 ASP D C 1
ATOM 9272 O O . ASP D 1 268 ? -35.070 25.285 -6.806 1.000 9.317 268 ASP D O 1
ATOM 9277 N N . VAL D 1 269 ? -34.949 26.325 -4.799 1.000 7.989 269 VAL D N 1
ATOM 9278 C CA . VAL D 1 269 ? -33.525 26.605 -4.887 1.000 7.809 269 VAL D CA 1
ATOM 9279 C C . VAL D 1 269 ? -32.786 25.809 -3.832 1.000 7.523 269 VAL D C 1
ATOM 9280 O O . VAL D 1 269 ? -33.211 25.751 -2.694 1.000 8.617 269 VAL D O 1
ATOM 9284 N N . LEU D 1 270 ? -31.670 25.183 -4.252 1.000 8.133 270 LEU D N 1
ATOM 9285 C CA . LEU D 1 270 ? -30.685 24.617 -3.349 1.000 7.049 270 LEU D CA 1
ATOM 9286 C C . LEU D 1 270 ? -29.484 25.542 -3.265 1.000 7.740 270 LEU D C 1
ATOM 9287 O O . LEU D 1 270 ? -28.914 25.842 -4.291 1.000 8.663 270 LEU D O 1
ATOM 9292 N N . ILE D 1 271 ? -29.159 26.022 -2.070 1.000 7.968 271 ILE D N 1
ATOM 9293 C CA . ILE D 1 271 ? -27.928 26.760 -1.840 1.000 7.732 271 ILE D CA 1
ATOM 9294 C C . ILE D 1 271 ? -26.889 25.836 -1.244 1.000 7.798 271 ILE D C 1
ATOM 9295 O O . ILE D 1 271 ? -27.167 25.204 -0.232 1.000 8.479 271 ILE D O 1
ATOM 9300 N N . THR D 1 272 ? -25.685 25.822 -1.804 1.000 8.140 272 THR D N 1
ATOM 9301 C CA . THR D 1 272 ? -24.565 25.122 -1.172 1.000 7.232 272 THR D CA 1
ATOM 9302 C C . THR D 1 272 ? -23.400 26.098 -1.126 1.000 8.052 272 THR D C 1
ATOM 9303 O O . THR D 1 272 ? -23.219 26.915 -2.051 1.000 8.385 272 THR D O 1
ATOM 9307 N N . PRO D 1 273 ? -22.585 26.052 -0.064 1.000 7.678 273 PRO D N 1
ATOM 9308 C CA . PRO D 1 273 ? -21.626 27.145 0.183 1.000 8.946 273 PRO D CA 1
ATOM 9309 C C . PRO D 1 273 ? -20.260 26.965 -0.485 1.000 9.924 273 PRO D C 1
ATOM 9310 O O . PRO D 1 273 ? -19.213 26.881 0.170 1.000 9.435 273 PRO D O 1
ATOM 9314 N N . HIS D 1 274 ? -20.270 26.917 -1.830 1.000 9.456 274 HIS D N 1
ATOM 9315 C CA . HIS D 1 274 ? -19.054 26.690 -2.613 1.000 9.205 274 HIS D CA 1
ATOM 9316 C C . HIS D 1 274 ? -18.286 25.440 -2.164 1.000 8.876 274 HIS D C 1
ATOM 9317 O O . HIS D 1 274 ? -17.093 25.474 -1.864 1.000 11.350 274 HIS D O 1
ATOM 9324 N N . VAL D 1 275 ? -19.005 24.310 -2.178 1.000 8.400 275 VAL D N 1
ATOM 9325 C CA . VAL D 1 275 ? -18.535 23.043 -1.668 1.000 8.325 275 VAL D CA 1
ATOM 9326 C C . VAL D 1 275 ? -18.868 21.906 -2.622 1.000 8.734 275 VAL D C 1
ATOM 9327 O O . VAL D 1 275 ? -18.720 20.732 -2.269 1.000 9.207 275 VAL D O 1
ATOM 9331 N N . SER D 1 276 ? -19.251 22.192 -3.890 1.000 7.688 276 SER D N 1
ATOM 9332 C CA . SER D 1 276 ? -19.528 21.105 -4.816 1.000 7.636 276 SER D CA 1
ATOM 9333 C C . SER D 1 276 ? -18.296 20.265 -5.124 1.000 6.959 276 SER D C 1
ATOM 9334 O O . SER D 1 276 ? -18.469 19.106 -5.545 1.000 7.771 276 SER D O 1
ATOM 9337 N N . ALA D 1 277 ? -17.102 20.807 -4.903 1.000 7.405 277 ALA D N 1
ATOM 9338 C CA . ALA D 1 277 ? -15.843 20.100 -5.129 1.000 8.185 277 ALA D CA 1
ATOM 9339 C C . ALA D 1 277 ? -15.192 19.681 -3.810 1.000 9.224 277 ALA D C 1
ATOM 9340 O O . ALA D 1 277 ? -14.063 19.192 -3.811 1.000 9.463 277 ALA D O 1
ATOM 9342 N N . ALA D 1 278 ? -15.886 19.854 -2.670 1.000 8.552 278 ALA D N 1
ATOM 9343 C CA . ALA D 1 278 ? -15.261 19.548 -1.410 1.000 8.789 278 ALA D CA 1
ATOM 9344 C C . ALA D 1 278 ? -14.954 18.069 -1.296 1.000 7.811 278 ALA D C 1
ATOM 9345 O O . ALA D 1 278 ? -15.740 17.222 -1.733 1.000 9.499 278 ALA D O 1
ATOM 9347 N N . THR D 1 279 ? -13.818 17.747 -0.689 1.000 9.136 279 THR D N 1
ATOM 9348 C CA . THR D 1 279 ? -13.398 16.377 -0.493 1.000 9.084 279 THR D CA 1
ATOM 9349 C C . THR D 1 279 ? -12.377 16.312 0.627 1.000 10.141 279 THR D C 1
ATOM 9350 O O . THR D 1 279 ? -11.440 17.116 0.660 1.000 9.884 279 THR D O 1
ATOM 9354 N N . SER D 1 280 ? -12.525 15.306 1.521 1.000 10.684 280 SER D N 1
ATOM 9355 C CA . SER D 1 280 ? -11.549 15.054 2.565 1.000 10.123 280 SER D CA 1
ATOM 9356 C C . SER D 1 280 ? -10.170 14.627 2.057 1.000 11.208 280 SER D C 1
ATOM 9357 O O . SER D 1 280 ? -9.257 14.524 2.878 1.000 12.841 280 SER D O 1
ATOM 9360 N N . LYS D 1 281 ? -9.991 14.444 0.732 1.000 11.282 281 LYS D N 1
ATOM 9361 C CA A LYS D 1 281 ? -8.707 14.086 0.156 0.500 11.345 281 LYS D CA 1
ATOM 9362 C CA B LYS D 1 281 ? -8.682 14.109 0.192 0.500 11.550 281 LYS D CA 1
ATOM 9363 C C . LYS D 1 281 ? -8.154 15.200 -0.721 1.000 11.339 281 LYS D C 1
ATOM 9364 O O . LYS D 1 281 ? -7.224 14.963 -1.481 1.000 12.801 281 LYS D O 1
ATOM 9375 N N . TYR D 1 282 ? -8.689 16.423 -0.600 1.000 10.483 282 TYR D N 1
ATOM 9376 C CA . TYR D 1 282 ? -8.246 17.486 -1.502 1.000 10.976 282 TYR D CA 1
ATOM 9377 C C . TYR D 1 282 ? -6.746 17.739 -1.436 1.000 11.417 282 TYR D C 1
ATOM 9378 O O . TYR D 1 282 ? -6.093 18.040 -2.440 1.000 13.246 282 TYR D O 1
ATOM 9387 N N . HIS D 1 283 ? -6.181 17.658 -0.239 1.000 13.739 283 HIS D N 1
ATOM 9388 C CA . HIS D 1 283 ? -4.752 17.835 -0.042 1.000 15.929 283 HIS D CA 1
ATOM 9389 C C . HIS D 1 283 ? -3.935 16.893 -0.927 1.000 16.099 283 HIS D C 1
ATOM 9390 O O . HIS D 1 283 ? -2.895 17.306 -1.452 1.000 17.481 283 HIS D O 1
ATOM 9397 N N . GLU D 1 284 ? -4.372 15.635 -1.035 1.000 13.489 284 GLU D N 1
ATOM 9398 C CA . GLU D 1 284 ? -3.667 14.649 -1.836 1.000 15.082 284 GLU D CA 1
ATOM 9399 C C . GLU D 1 284 ? -3.876 14.940 -3.313 1.000 14.736 284 GLU D C 1
ATOM 9400 O O . GLU D 1 284 ? -2.964 14.797 -4.109 1.000 15.616 284 GLU D O 1
ATOM 9406 N N . ASP D 1 285 ? -5.093 15.353 -3.691 1.000 12.212 285 ASP D N 1
ATOM 9407 C CA . ASP D 1 285 ? -5.402 15.581 -5.092 1.000 12.100 285 ASP D CA 1
ATOM 9408 C C . ASP D 1 285 ? -4.564 16.745 -5.620 1.000 12.835 285 ASP D C 1
ATOM 9409 O O . ASP D 1 285 ? -4.081 16.684 -6.726 1.000 14.705 285 ASP D O 1
ATOM 9414 N N . VAL D 1 286 ? -4.439 17.827 -4.843 1.000 13.397 286 VAL D N 1
ATOM 9415 C CA . VAL D 1 286 ? -3.620 18.953 -5.270 1.000 13.129 286 VAL D CA 1
ATOM 9416 C C . VAL D 1 286 ? -2.137 18.595 -5.217 1.000 15.172 286 VAL D C 1
ATOM 9417 O O . VAL D 1 286 ? -1.395 18.951 -6.118 1.000 15.006 286 VAL D O 1
ATOM 9421 N N . ALA D 1 287 ? -1.705 17.877 -4.180 1.000 15.511 287 ALA D N 1
ATOM 9422 C CA . ALA D 1 287 ? -0.301 17.498 -4.065 1.000 16.591 287 ALA D CA 1
ATOM 9423 C C . ALA D 1 287 ? 0.160 16.703 -5.294 1.000 18.256 287 ALA D C 1
ATOM 9424 O O . ALA D 1 287 ? 1.290 16.880 -5.751 1.000 20.401 287 ALA D O 1
ATOM 9426 N N . ALA D 1 288 ? -0.699 15.835 -5.854 1.000 16.600 288 ALA D N 1
ATOM 9427 C CA . ALA D 1 288 ? -0.331 15.066 -7.047 1.000 17.130 288 ALA D CA 1
ATOM 9428 C C . ALA D 1 288 ? 0.001 15.972 -8.214 1.000 17.823 288 ALA D C 1
ATOM 9429 O O . ALA D 1 288 ? 0.906 15.677 -8.975 1.000 19.370 288 ALA D O 1
ATOM 9431 N N . LEU D 1 289 ? -0.754 17.062 -8.367 1.000 16.616 289 LEU D N 1
ATOM 9432 C CA . LEU D 1 289 ? -0.484 18.002 -9.455 1.000 17.836 289 LEU D CA 1
ATOM 9433 C C . LEU D 1 289 ? 0.873 18.659 -9.260 1.000 15.588 289 LEU D C 1
ATOM 9434 O O . LEU D 1 289 ? 1.563 18.939 -10.221 1.000 17.138 289 LEU D O 1
ATOM 9439 N N . ILE D 1 290 ? 1.141 19.091 -8.029 1.000 16.979 290 ILE D N 1
ATOM 9440 C CA . ILE D 1 290 ? 2.402 19.718 -7.683 1.000 18.637 290 ILE D CA 1
ATOM 9441 C C . ILE D 1 290 ? 3.550 18.759 -8.017 1.000 20.328 290 ILE D C 1
ATOM 9442 O O . ILE D 1 290 ? 4.564 19.156 -8.613 1.000 19.594 290 ILE D O 1
ATOM 9447 N N . ARG D 1 291 ? 3.417 17.491 -7.628 1.000 20.591 291 ARG D N 1
ATOM 9448 C CA . ARG D 1 291 ? 4.476 16.521 -7.895 1.000 20.608 291 ARG D CA 1
ATOM 9449 C C . ARG D 1 291 ? 4.710 16.415 -9.410 1.000 20.714 291 ARG D C 1
ATOM 9450 O O . ARG D 1 291 ? 5.839 16.400 -9.889 1.000 22.032 291 ARG D O 1
ATOM 9458 N N . GLU D 1 292 ? 3.613 16.392 -10.166 1.000 17.776 292 GLU D N 1
ATOM 9459 C CA . GLU D 1 292 ? 3.699 16.271 -11.610 1.000 17.530 292 GLU D CA 1
ATOM 9460 C C . GLU D 1 292 ? 4.459 17.449 -12.203 1.000 16.319 292 GLU D C 1
ATOM 9461 O O . GLU D 1 292 ? 5.339 17.220 -13.024 1.000 18.260 292 GLU D O 1
ATOM 9467 N N . ASN D 1 293 ? 4.151 18.670 -11.740 1.000 17.722 293 ASN D N 1
ATOM 9468 C CA . ASN D 1 293 ? 4.785 19.858 -12.301 1.000 16.762 293 ASN D CA 1
ATOM 9469 C C . ASN D 1 293 ? 6.227 20.053 -11.829 1.000 16.416 293 ASN D C 1
ATOM 9470 O O . ASN D 1 293 ? 7.046 20.528 -12.607 1.000 18.670 293 ASN D O 1
ATOM 9475 N N . ILE D 1 294 ? 6.575 19.644 -10.608 1.000 18.486 294 ILE D N 1
ATOM 9476 C CA . ILE D 1 294 ? 7.959 19.679 -10.166 1.000 20.849 294 ILE D CA 1
ATOM 9477 C C . ILE D 1 294 ? 8.815 18.857 -11.135 1.000 20.511 294 ILE D C 1
ATOM 9478 O O . ILE D 1 294 ? 9.918 19.236 -11.504 1.000 19.956 294 ILE D O 1
ATOM 9483 N N . GLU D 1 295 ? 8.289 17.703 -11.526 1.000 18.033 295 GLU D N 1
ATOM 9484 C CA . GLU D 1 295 ? 8.985 16.772 -12.415 1.000 19.068 295 GLU D CA 1
ATOM 9485 C C . GLU D 1 295 ? 9.034 17.343 -13.843 1.000 21.233 295 GLU D C 1
ATOM 9486 O O . GLU D 1 295 ? 10.053 17.209 -14.513 1.000 22.772 295 GLU D O 1
ATOM 9492 N N . LYS D 1 296 ? 7.955 18.004 -14.313 1.000 19.880 296 LYS D N 1
ATOM 9493 C CA . LYS D 1 296 ? 7.983 18.628 -15.633 1.000 20.544 296 LYS D CA 1
ATOM 9494 C C . LYS D 1 296 ? 9.085 19.695 -15.695 1.000 21.435 296 LYS D C 1
ATOM 9495 O O . LYS D 1 296 ? 9.812 19.809 -16.692 1.000 24.213 296 LYS D O 1
ATOM 9501 N N . ILE D 1 297 ? 9.192 20.507 -14.629 1.000 19.977 297 ILE D N 1
ATOM 9502 C CA . ILE D 1 297 ? 10.219 21.529 -14.545 1.000 22.781 297 ILE D CA 1
ATOM 9503 C C . ILE D 1 297 ? 11.584 20.852 -14.620 1.000 22.681 297 ILE D C 1
ATOM 9504 O O . ILE D 1 297 ? 12.430 21.276 -15.397 1.000 26.155 297 ILE D O 1
ATOM 9509 N N . ALA D 1 298 ? 11.813 19.812 -13.822 1.000 22.064 298 ALA D N 1
ATOM 9510 C CA . ALA D 1 298 ? 13.103 19.145 -13.793 1.000 24.983 298 ALA D CA 1
ATOM 9511 C C . ALA D 1 298 ? 13.494 18.598 -15.174 1.000 26.736 298 ALA D C 1
ATOM 9512 O O . ALA D 1 298 ? 14.667 18.636 -15.496 1.000 29.455 298 ALA D O 1
ATOM 9514 N N . THR D 1 299 ? 12.529 18.122 -15.997 1.000 23.674 299 THR D N 1
ATOM 9515 C CA . THR D 1 299 ? 12.815 17.528 -17.305 1.000 26.085 299 THR D CA 1
ATOM 9516 C C . THR D 1 299 ? 12.769 18.554 -18.444 1.000 31.566 299 THR D C 1
ATOM 9517 O O . THR D 1 299 ? 13.191 18.244 -19.557 1.000 33.781 299 THR D O 1
ATOM 9521 N N . GLY D 1 300 ? 12.322 19.785 -18.164 1.000 29.186 300 GLY D N 1
ATOM 9522 C CA . GLY D 1 300 ? 12.115 20.801 -19.177 1.000 31.286 300 GLY D CA 1
ATOM 9523 C C . GLY D 1 300 ? 10.896 20.524 -20.055 1.000 35.551 300 GLY D C 1
ATOM 9524 O O . GLY D 1 300 ? 10.812 21.073 -21.157 1.000 39.353 300 GLY D O 1
ATOM 9525 N N . ASP D 1 301 ? 9.964 19.682 -19.563 1.000 38.658 301 ASP D N 1
ATOM 9526 C CA . ASP D 1 301 ? 8.742 19.386 -20.292 1.000 38.666 301 ASP D CA 1
ATOM 9527 C C . ASP D 1 301 ? 7.743 20.517 -20.028 1.000 38.284 301 ASP D C 1
ATOM 9528 O O . ASP D 1 301 ? 7.905 21.312 -19.100 1.000 39.315 301 ASP D O 1
ATOM 9533 N N . GLU D 1 302 ? 6.740 20.605 -20.903 1.000 45.197 302 GLU D N 1
ATOM 9534 C CA . GLU D 1 302 ? 5.650 21.558 -20.764 1.000 41.115 302 GLU D CA 1
ATOM 9535 C C . GLU D 1 302 ? 4.897 21.295 -19.456 1.000 38.387 302 GLU D C 1
ATOM 9536 O O . GLU D 1 302 ? 4.516 20.158 -19.187 1.000 34.457 302 GLU D O 1
ATOM 9542 N N . LEU D 1 303 ? 4.652 22.347 -18.662 1.000 31.967 303 LEU D N 1
ATOM 9543 C CA . LEU D 1 303 ? 3.927 22.214 -17.407 1.000 27.466 303 LEU D CA 1
ATOM 9544 C C . LEU D 1 303 ? 2.457 21.903 -17.685 1.000 24.817 303 LEU D C 1
ATOM 9545 O O . LEU D 1 303 ? 1.899 22.323 -18.694 1.000 32.318 303 LEU D O 1
ATOM 9550 N N . THR D 1 304 ? 1.821 21.204 -16.730 1.000 19.131 304 THR D N 1
ATOM 9551 C CA . THR D 1 304 ? 0.399 20.927 -16.775 1.000 20.010 304 THR D CA 1
ATOM 9552 C C . THR D 1 304 ? -0.344 22.160 -16.247 1.000 20.425 304 THR D C 1
ATOM 9553 O O . THR D 1 304 ? 0.015 22.718 -15.203 1.000 20.697 304 THR D O 1
ATOM 9557 N N . ASN D 1 305 ? -1.389 22.588 -16.971 1.000 17.656 305 ASN D N 1
ATOM 9558 C CA . ASN D 1 305 ? -2.279 23.668 -16.563 1.000 16.387 305 ASN D CA 1
ATOM 9559 C C . ASN D 1 305 ? -1.525 24.980 -16.427 1.000 16.423 305 ASN D C 1
ATOM 9560 O O . ASN D 1 305 ? -1.844 25.786 -15.568 1.000 17.875 305 ASN D O 1
ATOM 9565 N N . ARG D 1 306 ? -0.546 25.235 -17.299 1.000 16.950 306 ARG D N 1
ATOM 9566 C CA . ARG D 1 306 ? 0.112 26.534 -17.297 1.000 16.263 306 ARG D CA 1
ATOM 9567 C C . ARG D 1 306 ? -0.777 27.590 -17.962 1.000 17.884 306 ARG D C 1
ATOM 9568 O O . ARG D 1 306 ? -1.182 27.461 -19.110 1.000 20.886 306 ARG D O 1
ATOM 9576 N N . VAL D 1 307 ? -1.002 28.661 -17.224 1.000 16.858 307 VAL D N 1
ATOM 9577 C CA . VAL D 1 307 ? -1.828 29.776 -17.641 1.000 19.286 307 VAL D CA 1
ATOM 9578 C C . VAL D 1 307 ? -0.950 30.808 -18.348 1.000 23.039 307 VAL D C 1
ATOM 9579 O O . VAL D 1 307 ? -1.347 31.331 -19.388 1.000 24.415 307 VAL D O 1
ATOM 9583 N N . VAL D 1 308 ? 0.186 31.178 -17.727 1.000 22.848 308 VAL D N 1
ATOM 9584 C CA . VAL D 1 308 ? 1.186 32.037 -18.341 1.000 26.571 308 VAL D CA 1
ATOM 9585 C C . VAL D 1 308 ? 2.576 31.650 -17.811 1.000 25.673 308 VAL D C 1
ATOM 9586 O O . VAL D 1 308 ? 2.624 30.911 -16.817 1.000 21.805 308 VAL D O 1
#

GO terms:
  GO:0070402 NADPH binding (F, IDA)
  GO:0070404 NADH binding (F, IDA)
  GO:0031406 carboxylic acid binding (F, IDA)
  GO:0016616 oxidoreductase activity, acting on the CH-OH group of donors, NAD or NADP as acceptor (F, IDA)
  GO:0019752 carboxylic acid metabolic process (P, IDA)